Protein 6QC0 (pdb70)

Nearest PDB structures (foldseek):
  6qc0-assembly1_A  TM=1.004E+00  e=1.370E-50  Homo sapiens
  6hvo-assembly1_B  TM=9.934E-01  e=3.171E-45  Homo sapiens
  5mlw-assembly1_E  TM=9.874E-01  e=4.818E-44  Homo sapiens
  7qo1-assembly1_F  TM=9.849E-01  e=8.161E-43  Homo sapiens
  5hac-assembly1_B  TM=9.656E-01  e=2.495E-31  Leishmania donovani

Radius of gyration: 32.16 Å; Cα contacts (8 Å, |Δi|>4): 2071; chains: 6; bounding box: 83×62×85 Å

Structure (mmCIF, N/CA/C/O backbone):
data_6QC0
#
_entry.id   6QC0
#
_cell.length_a   151.369
_cell.length_b   151.369
_cell.length_c   91.489
_cell.angle_alpha   90.00
_cell.angle_beta   90.00
_cell.angle_gamma   120.00
#
_symmetry.space_group_name_H-M   'P 61'
#
loop_
_entity.id
_entity.type
_entity.pdbx_description
1 polymer 'Proliferating cell nuclear antigen'
2 polymer 'Denticleless protein homolog'
#
loop_
_atom_site.group_PDB
_atom_site.id
_atom_site.type_symbol
_atom_site.label_atom_id
_atom_site.label_alt_id
_atom_site.label_comp_id
_atom_site.label_asym_id
_atom_site.label_entity_id
_atom_site.label_seq_id
_atom_site.pdbx_PDB_ins_code
_atom_site.Cartn_x
_atom_site.Cartn_y
_atom_site.Cartn_z
_atom_site.occupancy
_atom_site.B_iso_or_equiv
_atom_site.auth_seq_id
_atom_site.auth_comp_id
_atom_site.auth_asym_id
_atom_site.auth_atom_id
_atom_site.pdbx_PDB_model_num
ATOM 1 N N . MET A 1 3 ? 81.243 1.913 -11.184 1.00 80.24 1 MET A N 1
ATOM 2 C CA . MET A 1 3 ? 81.422 2.455 -9.734 1.00 79.71 1 MET A CA 1
ATOM 3 C C . MET A 1 3 ? 81.045 3.979 -9.605 1.00 76.79 1 MET A C 1
ATOM 4 O O . MET A 1 3 ? 81.930 4.813 -9.466 1.00 75.30 1 MET A O 1
ATOM 9 N N . PHE A 1 4 ? 79.749 4.308 -9.507 1.00 75.42 2 PHE A N 1
ATOM 10 C CA . PHE A 1 4 ? 79.147 5.639 -9.818 1.00 75.50 2 PHE A CA 1
ATOM 11 C C . PHE A 1 4 ? 78.236 6.147 -8.693 1.00 75.13 2 PHE A C 1
ATOM 12 O O . PHE A 1 4 ? 77.520 5.332 -8.087 1.00 76.00 2 PHE A O 1
ATOM 20 N N . GLU A 1 5 ? 78.233 7.471 -8.483 1.00 75.13 3 GLU A N 1
ATOM 21 C CA . GLU A 1 5 ? 77.499 8.173 -7.398 1.00 75.24 3 GLU A CA 1
ATOM 22 C C . GLU A 1 5 ? 77.332 9.657 -7.741 1.00 74.00 3 GLU A C 1
ATOM 23 O O . GLU A 1 5 ? 78.329 10.323 -8.028 1.00 75.67 3 GLU A O 1
ATOM 29 N N . ALA A 1 6 ? 76.112 10.167 -7.627 1.00 72.87 4 ALA A N 1
ATOM 30 C CA . ALA A 1 6 ? 75.734 11.559 -7.964 1.00 73.63 4 ALA A CA 1
ATOM 31 C C . ALA A 1 6 ? 74.786 12.114 -6.900 1.00 74.09 4 ALA A C 1
ATOM 32 O O . ALA A 1 6 ? 73.696 11.531 -6.688 1.00 73.03 4 ALA A O 1
ATOM 34 N N . ARG A 1 7 ? 75.197 13.208 -6.263 1.00 76.51 5 ARG A N 1
ATOM 35 C CA . ARG A 1 7 ? 74.499 13.798 -5.099 1.00 76.04 5 ARG A CA 1
ATOM 36 C C . ARG A 1 7 ? 73.778 15.050 -5.586 1.00 73.97 5 ARG A C 1
ATOM 37 O O . ARG A 1 7 ? 74.443 16.063 -5.851 1.00 71.87 5 ARG A O 1
ATOM 45 N N . LEU A 1 8 ? 72.460 14.940 -5.713 1.00 73.54 6 LEU A N 1
ATOM 46 C CA . LEU A 1 8 ? 71.558 16.013 -6.191 1.00 73.98 6 LEU A CA 1
ATOM 47 C C . LEU A 1 8 ? 70.893 16.685 -4.987 1.00 75.87 6 LEU A C 1
ATOM 48 O O . LEU A 1 8 ? 70.125 16.005 -4.253 1.00 72.06 6 LEU A O 1
ATOM 53 N N . VAL A 1 9 ? 71.167 17.991 -4.847 1.00 80.87 7 VAL A N 1
ATOM 54 C CA . VAL A 1 9 ? 70.755 18.880 -3.724 1.00 81.31 7 VAL A CA 1
ATOM 55 C C . VAL A 1 9 ? 69.212 18.946 -3.725 1.00 78.28 7 VAL A C 1
ATOM 56 O O . VAL A 1 9 ? 68.566 18.476 -2.730 1.00 74.61 7 VAL A O 1
ATOM 60 N N . GLN A 1 10 ? 68.661 19.445 -4.836 1.00 78.60 8 GLN A N 1
ATOM 61 C CA . GLN A 1 10 ? 67.206 19.671 -5.062 1.00 78.44 8 GLN A CA 1
ATOM 62 C C . GLN A 1 10 ? 66.539 18.340 -5.423 1.00 74.76 8 GLN A C 1
ATOM 63 O O . GLN A 1 10 ? 66.219 18.134 -6.603 1.00 75.79 8 GLN A O 1
ATOM 69 N N . GLY A 1 11 ? 66.326 17.464 -4.453 1.00 70.68 9 GLY A N 1
ATOM 70 C CA . GLY A 1 11 ? 65.608 16.202 -4.703 1.00 66.68 9 GLY A CA 1
ATOM 71 C C . GLY A 1 11 ? 64.503 16.386 -5.718 1.00 62.68 9 GLY A C 1
ATOM 72 O O . GLY A 1 11 ? 64.551 15.734 -6.760 1.00 60.54 9 GLY A O 1
ATOM 73 N N . SER A 1 12 ? 63.569 17.287 -5.435 1.00 61.72 10 SER A N 1
ATOM 74 C CA . SER A 1 12 ? 62.353 17.532 -6.249 1.00 62.37 10 SER A CA 1
ATOM 75 C C . SER A 1 12 ? 62.687 17.386 -7.733 1.00 63.13 10 SER A C 1
ATOM 76 O O . SER A 1 12 ? 61.982 16.628 -8.410 1.00 62.41 10 SER A O 1
ATOM 79 N N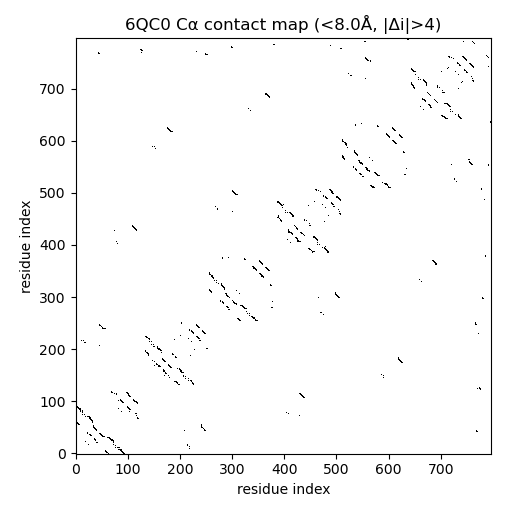 . ILE A 1 13 ? 63.736 18.066 -8.214 1.00 66.00 11 ILE A N 1
ATOM 80 C CA . ILE A 1 13 ? 64.130 18.124 -9.663 1.00 66.53 11 ILE A CA 1
ATOM 81 C C . ILE A 1 13 ? 63.992 16.718 -10.246 1.00 63.27 11 ILE A C 1
ATOM 82 O O . ILE A 1 13 ? 63.413 16.577 -11.318 1.00 61.08 11 ILE A O 1
ATOM 87 N N . LEU A 1 14 ? 64.446 15.715 -9.513 1.00 62.40 12 LEU A N 1
ATOM 88 C CA . LEU A 1 14 ? 64.412 14.313 -9.967 1.00 62.23 12 LEU A CA 1
ATOM 89 C C . LEU A 1 14 ? 62.970 13.781 -9.965 1.00 62.12 12 LEU A C 1
ATOM 90 O O . LEU A 1 14 ? 62.506 13.316 -11.024 1.00 62.42 12 LEU A O 1
ATOM 95 N N . LYS A 1 15 ? 62.264 13.876 -8.839 1.00 62.51 13 LYS A N 1
ATOM 96 C CA . LYS A 1 15 ? 60.845 13.436 -8.747 1.00 63.76 13 LYS A CA 1
ATOM 97 C C . LYS A 1 15 ? 60.091 13.971 -9.971 1.00 63.42 13 LYS A C 1
ATOM 98 O O . LYS A 1 15 ? 59.523 13.143 -10.722 1.00 62.10 13 LYS A O 1
ATOM 104 N N . LYS A 1 16 ? 60.164 15.291 -10.195 1.00 65.53 14 LYS A N 1
ATOM 105 C CA . LYS A 1 16 ? 59.375 16.051 -11.210 1.00 68.50 14 LYS A CA 1
ATOM 106 C C . LYS A 1 16 ? 59.616 15.502 -12.618 1.00 70.04 14 LYS A C 1
ATOM 107 O O . LYS A 1 16 ? 58.690 15.690 -13.483 1.00 70.44 14 LYS A O 1
ATOM 113 N N . VAL A 1 17 ? 60.816 14.928 -12.839 1.00 68.77 15 VAL A N 1
ATOM 114 C CA . VAL A 1 17 ? 61.262 14.319 -14.125 1.00 67.56 15 VAL A CA 1
ATOM 115 C C . VAL A 1 17 ? 60.460 13.040 -14.332 1.00 66.56 15 VAL A C 1
ATOM 116 O O . VAL A 1 17 ? 59.754 12.925 -15.352 1.00 68.86 15 VAL A O 1
ATOM 120 N N . LEU A 1 18 ? 60.533 12.113 -13.393 1.00 65.91 16 LEU A N 1
ATOM 121 C CA . LEU A 1 18 ? 59.806 10.839 -13.572 1.00 69.40 16 LEU A CA 1
ATOM 122 C C . LEU A 1 18 ? 58.291 11.088 -13.662 1.00 70.85 16 LEU A C 1
ATOM 123 O O . LEU A 1 18 ? 57.605 10.311 -14.376 1.00 70.20 16 LEU A O 1
ATOM 128 N N . GLU A 1 19 ? 57.793 12.136 -13.000 1.00 73.72 17 GLU A N 1
ATOM 129 C CA . GLU A 1 19 ? 56.384 12.596 -13.156 1.00 73.88 17 GLU A CA 1
ATOM 130 C C . GLU A 1 19 ? 56.115 12.815 -14.654 1.00 70.90 17 GLU A C 1
ATOM 131 O O . GLU A 1 19 ? 55.085 12.296 -15.152 1.00 70.93 17 GLU A O 1
ATOM 137 N N . ALA A 1 20 ? 57.027 13.502 -15.354 1.00 68.08 18 ALA A N 1
ATOM 138 C CA . ALA A 1 20 ? 56.925 13.837 -16.798 1.00 66.74 18 ALA A CA 1
ATOM 139 C C . ALA A 1 20 ? 56.893 12.568 -17.676 1.00 63.67 18 ALA A C 1
ATOM 140 O O . ALA A 1 20 ? 56.005 12.462 -18.576 1.00 61.66 18 ALA A O 1
ATOM 142 N N . LEU A 1 21 ? 57.810 11.635 -17.413 1.00 60.50 19 LEU A N 1
ATOM 143 C CA . LEU A 1 21 ? 58.118 10.496 -18.307 1.00 61.28 19 LEU A CA 1
ATOM 144 C C . LEU A 1 21 ? 57.101 9.357 -18.137 1.00 64.43 19 LEU A C 1
ATOM 145 O O . LEU A 1 21 ? 56.536 8.941 -19.167 1.00 68.15 19 LEU A O 1
ATOM 150 N N . LYS A 1 22 ? 56.896 8.844 -16.915 1.00 66.22 20 LYS A N 1
ATOM 151 C CA . LYS A 1 22 ? 56.204 7.541 -16.663 1.00 67.59 20 LYS A CA 1
ATOM 152 C C . LYS A 1 22 ? 54.894 7.438 -17.464 1.00 65.92 20 LYS A C 1
ATOM 153 O O . LYS A 1 22 ? 54.541 6.318 -17.874 1.00 66.43 20 LYS A O 1
ATOM 159 N N . ASP A 1 23 ? 54.207 8.560 -17.673 1.00 64.73 21 ASP A N 1
ATOM 160 C CA . ASP A 1 23 ? 52.896 8.626 -18.367 1.00 65.57 21 ASP A CA 1
ATOM 161 C C . ASP A 1 23 ? 53.060 8.365 -19.863 1.00 65.78 21 ASP A C 1
ATOM 162 O O . ASP A 1 23 ? 52.042 8.026 -20.495 1.00 67.70 21 ASP A O 1
ATOM 167 N N . LEU A 1 24 ? 54.273 8.556 -20.403 1.00 65.30 22 LEU A N 1
ATOM 168 C CA . LEU A 1 24 ? 54.568 8.527 -21.870 1.00 64.68 22 LEU A CA 1
ATOM 169 C C . LEU A 1 24 ? 55.392 7.293 -22.230 1.00 65.02 22 LEU A C 1
ATOM 170 O O . LEU A 1 24 ? 55.245 6.796 -23.366 1.00 65.80 22 LEU A O 1
ATOM 175 N N . ILE A 1 25 ? 56.271 6.861 -21.329 1.00 64.45 23 ILE A N 1
ATOM 176 C CA . ILE A 1 25 ? 57.222 5.760 -21.615 1.00 66.58 23 ILE A CA 1
ATOM 177 C C . ILE A 1 25 ? 57.435 4.965 -20.325 1.00 66.96 23 ILE A C 1
ATOM 178 O O . ILE A 1 25 ? 57.675 5.576 -19.278 1.00 66.24 23 ILE A O 1
ATOM 183 N N . ASN A 1 26 ? 57.280 3.642 -20.397 1.00 68.63 24 ASN A N 1
ATOM 184 C CA . ASN A 1 26 ? 57.192 2.745 -19.214 1.00 70.15 24 ASN A CA 1
ATOM 185 C C . ASN A 1 26 ? 58.611 2.400 -18.806 1.00 70.14 24 ASN A C 1
ATOM 186 O O . ASN A 1 26 ? 58.927 2.604 -17.631 1.00 70.02 24 ASN A O 1
ATOM 191 N N . GLU A 1 27 ? 59.394 1.896 -19.766 1.00 71.53 25 GLU A N 1
ATOM 192 C CA . GLU A 1 27 ? 60.828 1.542 -19.616 1.00 72.45 25 GLU A CA 1
ATOM 193 C C . GLU A 1 27 ? 61.656 2.522 -20.433 1.00 71.71 25 GLU A C 1
ATOM 194 O O . GLU A 1 27 ? 61.127 3.037 -21.431 1.00 73.86 25 GLU A O 1
ATOM 200 N N . ALA A 1 28 ? 62.907 2.733 -20.030 1.00 69.57 26 ALA A N 1
ATOM 201 C CA . ALA A 1 28 ? 63.913 3.507 -20.783 1.00 67.50 26 ALA A CA 1
ATOM 202 C C . ALA A 1 28 ? 65.286 3.218 -20.201 1.00 67.15 26 ALA A C 1
ATOM 203 O O . ALA A 1 28 ? 65.398 2.864 -18.999 1.00 65.82 26 ALA A O 1
ATOM 205 N N . CYS A 1 29 ? 66.293 3.435 -21.034 1.00 68.51 27 CYS A N 1
ATOM 206 C CA . CYS A 1 29 ? 67.717 3.217 -20.706 1.00 69.40 27 CYS A CA 1
ATOM 207 C C . CYS A 1 29 ? 68.422 4.549 -20.377 1.00 67.12 27 CYS A C 1
ATOM 208 O O . CYS A 1 29 ? 68.529 5.422 -21.266 1.00 65.83 27 CYS A O 1
ATOM 211 N N . TRP A 1 30 ? 68.896 4.666 -19.138 1.00 65.30 28 TRP A N 1
ATOM 212 C CA . TRP A 1 30 ? 69.652 5.826 -18.588 1.00 64.62 28 TRP A CA 1
ATOM 213 C C . TRP A 1 30 ? 71.131 5.702 -18.930 1.00 66.78 28 TRP A C 1
ATOM 214 O O . TRP A 1 30 ? 71.774 4.770 -18.418 1.00 68.04 28 TRP A O 1
ATOM 225 N N . ASP A 1 31 ? 71.634 6.606 -19.764 1.00 67.94 29 ASP A N 1
ATOM 226 C CA . ASP A 1 31 ? 73.037 6.598 -20.232 1.00 70.34 29 ASP A CA 1
ATOM 227 C C . ASP A 1 31 ? 73.802 7.542 -19.300 1.00 70.09 29 ASP A C 1
ATOM 228 O O . ASP A 1 31 ? 73.496 8.739 -19.297 1.00 68.36 29 ASP A O 1
ATOM 233 N N . ILE A 1 32 ? 74.722 7.026 -18.493 1.00 71.73 30 ILE A N 1
ATOM 234 C CA . ILE A 1 32 ? 75.478 7.921 -17.582 1.00 72.83 30 ILE A CA 1
ATOM 235 C C . ILE A 1 32 ? 76.983 7.875 -17.908 1.00 73.55 30 ILE A C 1
ATOM 236 O O . ILE A 1 32 ? 77.533 6.853 -18.286 1.00 73.63 30 ILE A O 1
ATOM 241 N N . SER A 1 33 ? 77.571 9.058 -17.835 1.00 72.76 31 SER A N 1
ATOM 242 C CA . SER A 1 33 ? 78.856 9.473 -18.427 1.00 73.52 31 SER A CA 1
ATOM 243 C C . SER A 1 33 ? 79.534 10.404 -17.420 1.00 72.45 31 SER A C 1
ATOM 244 O O . SER A 1 33 ? 78.810 10.956 -16.580 1.00 70.80 31 SER A O 1
ATOM 247 N N . SER A 1 34 ? 80.856 10.593 -17.485 1.00 73.45 32 SER A N 1
ATOM 248 C CA . SER A 1 34 ? 81.535 11.708 -16.767 1.00 73.62 32 SER A CA 1
ATOM 249 C C . SER A 1 34 ? 80.870 13.036 -17.162 1.00 72.90 32 SER A C 1
ATOM 250 O O . SER A 1 34 ? 80.926 13.955 -16.346 1.00 72.37 32 SER A O 1
ATOM 253 N N . SER A 1 35 ? 80.255 13.110 -18.352 1.00 72.85 33 SER A N 1
ATOM 254 C CA . SER A 1 35 ? 79.588 14.312 -18.936 1.00 72.50 33 SER A CA 1
ATOM 255 C C . SER A 1 35 ? 78.195 14.518 -18.321 1.00 69.64 33 SER A C 1
ATOM 256 O O . SER A 1 35 ? 77.647 15.646 -18.393 1.00 68.24 33 SER A O 1
ATOM 259 N N . GLY A 1 36 ? 77.631 13.467 -17.741 1.00 69.04 34 GLY A N 1
ATOM 260 C CA . GLY A 1 36 ? 76.335 13.544 -17.038 1.00 67.53 34 GLY A CA 1
ATOM 261 C C . GLY A 1 36 ? 75.357 12.488 -17.519 1.00 66.33 34 GLY A C 1
ATOM 262 O O . GLY A 1 36 ? 75.786 11.508 -18.186 1.00 67.70 34 GLY A O 1
ATOM 263 N N . VAL A 1 37 ? 74.085 12.715 -17.235 1.00 64.79 35 VAL A N 1
ATOM 264 C CA . VAL A 1 37 ? 72.991 11.727 -17.451 1.00 65.05 35 VAL A CA 1
ATOM 265 C C . VAL A 1 37 ? 72.160 12.155 -18.652 1.00 65.36 35 VAL A C 1
ATOM 266 O O . VAL A 1 37 ? 71.574 13.244 -18.636 1.00 64.16 35 VAL A O 1
ATOM 270 N N . ASN A 1 38 ? 72.110 11.272 -19.637 1.00 67.52 36 ASN A N 1
ATOM 271 C CA . ASN A 1 38 ? 71.472 11.460 -20.955 1.00 69.14 36 ASN A CA 1
ATOM 272 C C . ASN A 1 38 ? 70.526 10.261 -21.104 1.00 68.35 36 ASN A C 1
ATOM 273 O O . ASN A 1 38 ? 70.918 9.157 -20.724 1.00 70.15 36 ASN A O 1
ATOM 278 N N . LEU A 1 39 ? 69.276 10.494 -21.491 1.00 66.45 37 LEU A N 1
ATOM 279 C CA . LEU A 1 39 ? 68.276 9.422 -21.720 1.00 64.61 37 LEU A CA 1
ATOM 280 C C . LEU A 1 39 ? 67.435 9.812 -22.931 1.00 64.25 37 LEU A C 1
ATOM 281 O O . LEU A 1 39 ? 67.085 11.011 -23.044 1.00 62.99 37 LEU A O 1
ATOM 286 N N . GLN A 1 40 ? 67.151 8.835 -23.791 1.00 65.71 38 GLN A N 1
ATOM 287 C CA . GLN A 1 40 ? 66.371 9.002 -25.042 1.00 67.00 38 GLN A CA 1
ATOM 288 C C . GLN A 1 40 ? 65.529 7.748 -25.240 1.00 67.79 38 GLN A C 1
ATOM 289 O O . GLN A 1 40 ? 66.090 6.635 -25.137 1.00 69.87 38 GLN A O 1
ATOM 295 N N . SER A 1 41 ? 64.241 7.923 -25.531 1.00 67.90 39 SER A N 1
ATOM 296 C CA . SER A 1 41 ? 63.303 6.803 -25.797 1.00 67.77 39 SER A CA 1
ATOM 297 C C . SER A 1 41 ? 62.060 7.312 -26.532 1.00 65.90 39 SER A C 1
ATOM 298 O O . SER A 1 41 ? 61.621 8.445 -26.282 1.00 64.56 39 SER A O 1
ATOM 301 N N . MET A 1 42 ? 61.524 6.488 -27.422 1.00 65.09 40 MET A N 1
ATOM 302 C CA . MET A 1 42 ? 60.259 6.788 -28.137 1.00 64.11 40 MET A CA 1
ATOM 303 C C . MET A 1 42 ? 59.092 6.297 -27.256 1.00 62.40 40 MET A C 1
ATOM 304 O O . MET A 1 42 ? 59.370 5.652 -26.237 1.00 62.22 40 MET A O 1
ATOM 309 N N . ASP A 1 43 ? 57.839 6.608 -27.590 1.00 60.33 41 ASP A N 1
ATOM 310 C CA . ASP A 1 43 ? 56.670 6.072 -26.851 1.00 58.76 41 ASP A CA 1
ATOM 311 C C . ASP A 1 43 ? 56.368 4.652 -27.360 1.00 59.13 41 ASP A C 1
ATOM 312 O O . ASP A 1 43 ? 56.975 4.253 -28.374 1.00 59.83 41 ASP A O 1
ATOM 317 N N . SER A 1 44 ? 55.449 3.940 -26.687 1.00 58.65 42 SER A N 1
ATOM 318 C CA . SER A 1 44 ? 54.808 2.654 -27.098 1.00 58.83 42 SER A CA 1
ATOM 319 C C . SER A 1 44 ? 54.793 2.525 -28.618 1.00 59.70 42 SER A C 1
ATOM 320 O O . SER A 1 44 ? 55.094 1.442 -29.140 1.00 60.76 42 SER A O 1
ATOM 323 N N . SER A 1 45 ? 54.425 3.611 -29.284 1.00 59.68 43 SER A N 1
ATOM 324 C CA . SER A 1 45 ? 53.895 3.610 -30.669 1.00 61.26 43 SER A CA 1
ATOM 325 C C . SER A 1 45 ? 54.837 4.337 -31.636 1.00 61.65 43 SER A C 1
ATOM 326 O O . SER A 1 45 ? 54.489 4.409 -32.845 1.00 62.60 43 SER A O 1
ATOM 329 N N . HIS A 1 46 ? 55.954 4.873 -31.139 1.00 60.02 44 HIS A N 1
ATOM 330 C CA . HIS A 1 46 ? 57.077 5.355 -31.983 1.00 61.04 44 HIS A CA 1
ATOM 331 C C . HIS A 1 46 ? 56.690 6.635 -32.731 1.00 60.44 44 HIS A C 1
ATOM 332 O O . HIS A 1 46 ? 57.095 6.803 -33.898 1.00 61.60 44 HIS A O 1
ATOM 339 N N . VAL A 1 47 ? 55.932 7.515 -32.082 1.00 59.11 45 VAL A N 1
ATOM 340 C CA . VAL A 1 47 ? 55.383 8.754 -32.708 1.00 59.55 45 VAL A CA 1
ATOM 341 C C . VAL A 1 47 ? 55.972 9.986 -32.026 1.00 59.57 45 VAL A C 1
ATOM 342 O O . VAL A 1 47 ? 56.207 11.000 -32.721 1.00 60.03 45 VAL A O 1
ATOM 346 N N . SER A 1 48 ? 56.112 9.910 -30.705 1.00 58.95 46 SER A N 1
ATOM 347 C CA . SER A 1 48 ? 56.800 10.907 -29.847 1.00 58.50 46 SER A CA 1
ATOM 348 C C . SER A 1 48 ? 58.136 10.325 -29.400 1.00 58.46 46 SER A C 1
ATOM 349 O O . SER A 1 48 ? 58.206 9.106 -29.269 1.00 58.58 46 SER A O 1
ATOM 352 N N . LEU A 1 49 ? 59.117 11.182 -29.133 1.00 58.30 47 LEU A N 1
ATOM 353 C CA . LEU A 1 49 ? 60.452 10.799 -28.607 1.00 58.58 47 LEU A CA 1
ATOM 354 C C . LEU A 1 49 ? 60.846 11.786 -27.517 1.00 57.23 47 LEU A C 1
ATOM 355 O O . LEU A 1 49 ? 60.590 12.980 -27.690 1.00 57.04 47 LEU A O 1
ATOM 360 N N . VAL A 1 50 ? 61.476 11.299 -26.455 1.00 56.41 48 VAL A N 1
ATOM 361 C CA . VAL A 1 50 ? 61.840 12.135 -25.277 1.00 55.86 48 VAL A CA 1
ATOM 362 C C . VAL A 1 50 ? 63.354 12.119 -25.119 1.00 56.86 48 VAL A C 1
ATOM 363 O O . VAL A 1 50 ? 63.913 11.020 -25.215 1.00 57.71 48 VAL A O 1
ATOM 367 N N . GLN A 1 51 ? 63.954 13.274 -24.829 1.00 57.69 49 GLN A N 1
ATOM 368 C CA . GLN A 1 51 ? 65.419 13.441 -24.665 1.00 60.42 49 GLN A CA 1
ATOM 369 C C . GLN A 1 51 ? 65.656 14.136 -23.330 1.00 60.31 49 GLN A C 1
ATOM 370 O O . GLN A 1 51 ? 65.136 15.254 -23.133 1.00 60.51 49 GLN A O 1
ATOM 376 N N . LEU A 1 52 ? 66.408 13.493 -22.444 1.00 61.10 50 LEU A N 1
ATOM 377 C CA . LEU A 1 52 ? 66.805 14.107 -21.165 1.00 61.25 50 LEU A CA 1
ATOM 378 C C . LEU A 1 52 ? 68.307 14.392 -21.168 1.00 64.72 50 LEU A C 1
ATOM 379 O O . LEU A 1 52 ? 69.081 13.527 -21.637 1.00 67.97 50 LEU A O 1
ATOM 384 N N . THR A 1 53 ? 68.702 15.566 -20.687 1.00 65.76 51 THR A N 1
ATOM 385 C CA . THR A 1 53 ? 70.128 15.948 -20.549 1.00 68.96 51 THR A CA 1
ATOM 386 C C . THR A 1 53 ? 70.300 16.628 -19.196 1.00 67.33 51 THR A C 1
ATOM 387 O O . THR A 1 53 ? 69.753 17.739 -19.028 1.00 68.50 51 THR A O 1
ATOM 391 N N . LEU A 1 54 ? 70.996 15.966 -18.271 1.00 66.60 52 LEU A N 1
ATOM 392 C CA . LEU A 1 54 ? 71.398 16.540 -16.960 1.00 67.13 52 LEU A CA 1
ATOM 393 C C . LEU A 1 54 ? 72.928 16.545 -16.867 1.00 68.87 52 LEU A C 1
ATOM 394 O O . LEU A 1 54 ? 73.531 15.459 -16.780 1.00 67.58 52 LEU A O 1
ATOM 399 N N . ARG A 1 55 ? 73.535 17.731 -16.936 1.00 70.92 53 ARG A N 1
ATOM 400 C CA . ARG A 1 55 ? 75.004 17.885 -16.906 1.00 73.83 53 ARG A CA 1
ATOM 401 C C . ARG A 1 55 ? 75.492 17.528 -15.505 1.00 73.30 53 ARG A C 1
ATOM 402 O O . ARG A 1 55 ? 74.767 17.821 -14.552 1.00 71.53 53 ARG A O 1
ATOM 410 N N . SER A 1 56 ? 76.676 16.928 -15.404 1.00 74.88 54 SER A N 1
ATOM 411 C CA . SER A 1 56 ? 77.356 16.544 -14.138 1.00 75.23 54 SER A CA 1
ATOM 412 C C . SER A 1 56 ? 77.648 17.771 -13.272 1.00 75.40 54 SER A C 1
ATOM 413 O O . SER A 1 56 ? 77.556 17.643 -12.037 1.00 74.41 54 SER A O 1
ATOM 416 N N . GLU A 1 57 ? 78.017 18.890 -13.907 1.00 77.00 55 GLU A N 1
ATOM 417 C CA . GLU A 1 57 ? 77.997 20.265 -13.321 1.00 78.55 55 GLU A CA 1
ATOM 418 C C . GLU A 1 57 ? 76.764 20.458 -12.411 1.00 76.27 55 GLU A C 1
ATOM 419 O O . GLU A 1 57 ? 76.885 21.101 -11.339 1.00 78.33 55 GLU A O 1
ATOM 425 N N . GLY A 1 58 ? 75.608 19.954 -12.844 1.00 72.17 56 GLY A N 1
ATOM 426 C CA . GLY A 1 58 ? 74.317 20.180 -12.180 1.00 69.71 56 GLY A CA 1
ATOM 427 C C . GLY A 1 58 ? 74.343 19.700 -10.748 1.00 69.60 56 GLY A C 1
ATOM 428 O O . GLY A 1 58 ? 73.732 20.337 -9.915 1.00 70.02 56 GLY A O 1
ATOM 429 N N . PHE A 1 59 ? 75.052 18.616 -10.469 1.00 71.29 57 PHE A N 1
ATOM 430 C CA . PHE A 1 59 ? 74.996 17.893 -9.171 1.00 71.94 57 PHE A CA 1
ATOM 431 C C . PHE A 1 59 ? 76.070 18.426 -8.220 1.00 75.75 57 PHE A C 1
ATOM 432 O O . PHE A 1 59 ? 77.035 19.066 -8.692 1.00 81.16 57 PHE A O 1
ATOM 440 N N . ASP A 1 60 ? 75.945 18.113 -6.928 1.00 76.00 58 ASP A N 1
ATOM 441 C CA . ASP A 1 60 ? 76.926 18.537 -5.892 1.00 78.49 58 ASP A CA 1
ATOM 442 C C . ASP A 1 60 ? 78.149 17.599 -5.893 1.00 76.81 58 ASP A C 1
ATOM 443 O O . ASP A 1 60 ? 79.281 18.108 -6.068 1.00 77.21 58 ASP A O 1
ATOM 448 N N . THR A 1 61 ? 77.932 16.300 -5.658 1.00 73.48 59 THR A N 1
ATOM 449 C CA . THR A 1 61 ? 78.844 15.191 -6.047 1.00 72.52 59 THR A CA 1
ATOM 450 C C . THR A 1 61 ? 78.487 14.790 -7.472 1.00 71.34 59 THR A C 1
ATOM 451 O O . THR A 1 61 ? 77.336 14.990 -7.857 1.00 69.37 59 THR A O 1
ATOM 455 N N . TYR A 1 62 ? 79.433 14.222 -8.207 1.00 72.83 60 TYR A N 1
ATOM 456 C CA . TYR A 1 62 ? 79.183 13.412 -9.424 1.00 72.67 60 TYR A CA 1
ATOM 457 C C . TYR A 1 62 ? 80.457 12.638 -9.728 1.00 75.44 60 TYR A C 1
ATOM 458 O O . TYR A 1 62 ? 81.506 13.285 -9.890 1.00 78.78 60 TYR A O 1
ATOM 467 N N . ARG A 1 63 ? 80.394 11.310 -9.746 1.00 76.01 61 ARG A N 1
ATOM 468 C CA . ARG A 1 63 ? 81.611 10.473 -9.883 1.00 78.67 61 ARG A CA 1
ATOM 469 C C . ARG A 1 63 ? 81.203 9.184 -10.584 1.00 77.36 61 ARG A C 1
ATOM 470 O O . ARG A 1 63 ? 80.523 8.385 -9.944 1.00 74.78 61 ARG A O 1
ATOM 478 N N . CYS A 1 64 ? 81.612 9.036 -11.852 1.00 79.33 62 CYS A N 1
ATOM 479 C CA . CYS A 1 64 ? 81.251 7.930 -12.785 1.00 78.84 62 CYS A CA 1
ATOM 480 C C . CYS A 1 64 ? 82.529 7.344 -13.392 1.00 80.39 62 CYS A C 1
ATOM 481 O O . CYS A 1 64 ? 83.204 8.075 -14.139 1.00 80.63 62 CYS A O 1
ATOM 484 N N . ASP A 1 65 ? 82.861 6.098 -13.046 1.00 81.42 63 ASP A N 1
ATOM 485 C CA . ASP A 1 65 ? 84.089 5.417 -13.519 1.00 85.05 63 ASP A CA 1
ATOM 486 C C . ASP A 1 65 ? 83.783 4.689 -14.821 1.00 85.72 63 ASP A C 1
ATOM 487 O O . ASP A 1 65 ? 84.467 4.975 -15.830 1.00 89.63 63 ASP A O 1
ATOM 492 N N . ARG A 1 66 ? 82.813 3.771 -14.789 1.00 84.22 64 ARG A N 1
ATOM 493 C CA . ARG A 1 66 ? 82.311 3.098 -16.014 1.00 83.39 64 ARG A CA 1
ATOM 494 C C . ARG A 1 66 ? 81.046 3.837 -16.450 1.00 81.05 64 ARG A C 1
ATOM 495 O O . ARG A 1 66 ? 80.150 4.041 -15.585 1.00 80.97 64 ARG A O 1
ATOM 503 N N . ASN A 1 67 ? 81.000 4.319 -17.702 1.00 78.47 65 ASN A N 1
ATOM 504 C CA . ASN A 1 67 ? 79.719 4.717 -18.338 1.00 75.30 65 ASN A CA 1
ATOM 505 C C . ASN A 1 67 ? 78.735 3.566 -18.122 1.00 75.52 65 ASN A C 1
ATOM 506 O O . ASN A 1 67 ? 79.091 2.426 -18.436 1.00 76.11 65 ASN A O 1
ATOM 511 N N . LEU A 1 68 ? 77.557 3.841 -17.579 1.00 75.91 66 LEU A N 1
ATOM 512 C CA . LEU A 1 68 ? 76.558 2.778 -17.297 1.00 77.26 66 LEU A CA 1
ATOM 513 C C . LEU A 1 68 ? 75.417 2.963 -18.286 1.00 77.14 66 LEU A C 1
ATOM 514 O O . LEU A 1 68 ? 75.201 4.095 -18.760 1.00 76.69 66 LEU A O 1
ATOM 519 N N . ALA A 1 69 ? 74.746 1.866 -18.613 1.00 77.05 67 ALA A N 1
ATOM 520 C CA . ALA A 1 69 ? 73.534 1.857 -19.450 1.00 75.73 67 ALA A CA 1
ATOM 521 C C . ALA A 1 69 ? 72.446 1.169 -18.640 1.00 73.87 67 ALA A C 1
ATOM 522 O O . ALA A 1 69 ? 72.247 -0.036 -18.795 1.00 77.63 67 ALA A O 1
ATOM 524 N N . MET A 1 70 ? 71.819 1.906 -17.740 1.00 71.73 68 MET A N 1
ATOM 525 C CA . MET A 1 70 ? 70.871 1.343 -16.756 1.00 70.89 68 MET A CA 1
ATOM 526 C C . MET A 1 70 ? 69.472 1.311 -17.360 1.00 69.87 68 MET A C 1
ATOM 527 O O . MET A 1 70 ? 68.924 2.393 -17.613 1.00 69.07 68 MET A O 1
ATOM 532 N N . GLY A 1 71 ? 68.908 0.120 -17.545 1.00 69.94 69 GLY A N 1
ATOM 53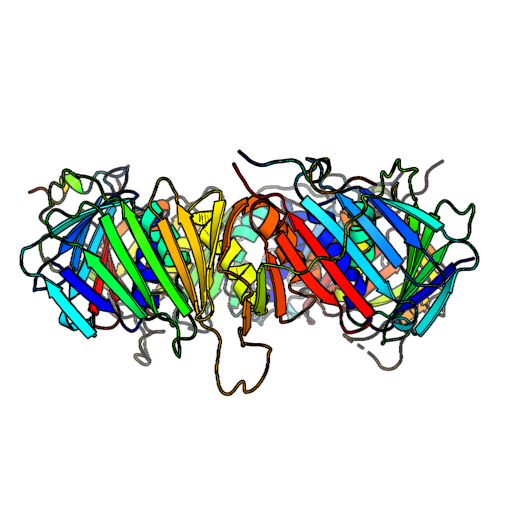3 C CA . GLY A 1 71 ? 67.507 -0.035 -17.969 1.00 69.32 69 GLY A CA 1
ATOM 534 C C . GLY A 1 71 ? 66.582 -0.048 -16.770 1.00 67.03 69 GLY A C 1
ATOM 535 O O . GLY A 1 71 ? 66.873 -0.804 -15.846 1.00 67.13 69 GLY A O 1
ATOM 536 N N . VAL A 1 72 ? 65.519 0.759 -16.776 1.00 65.08 70 VAL A N 1
ATOM 537 C CA . VAL A 1 72 ? 64.553 0.771 -15.644 1.00 63.64 70 VAL A CA 1
ATOM 538 C C . VAL A 1 72 ? 63.125 0.926 -16.146 1.00 63.53 70 VAL A C 1
ATOM 539 O O . VAL A 1 72 ? 62.856 1.764 -17.047 1.00 64.75 70 VAL A O 1
ATOM 543 N N . ASN A 1 73 ? 62.234 0.165 -15.519 1.00 63.99 71 ASN A N 1
ATOM 544 C CA . ASN A 1 73 ? 60.771 0.422 -15.520 1.00 63.78 71 ASN A CA 1
ATOM 545 C C . ASN A 1 73 ? 60.527 1.745 -14.776 1.00 61.58 71 ASN A C 1
ATOM 546 O O . ASN A 1 73 ? 60.655 1.773 -13.569 1.00 62.32 71 ASN A O 1
ATOM 551 N N . LEU A 1 74 ? 60.206 2.818 -15.483 1.00 61.09 72 LEU A N 1
ATOM 552 C CA . LEU A 1 74 ? 60.032 4.171 -14.890 1.00 61.45 72 LEU A CA 1
ATOM 553 C C . LEU A 1 74 ? 58.851 4.204 -13.924 1.00 62.26 72 LEU A C 1
ATOM 554 O O . LEU A 1 74 ? 58.853 5.058 -13.021 1.00 62.37 72 LEU A O 1
ATOM 559 N N . THR A 1 75 ? 57.862 3.339 -14.116 1.00 64.76 73 THR A N 1
ATOM 560 C CA . THR A 1 75 ? 56.747 3.203 -13.145 1.00 64.20 73 THR A CA 1
ATOM 561 C C . THR A 1 75 ? 57.365 2.707 -11.827 1.00 62.83 73 THR A C 1
ATOM 562 O O . THR A 1 75 ? 57.164 3.403 -10.809 1.00 64.54 73 THR A O 1
ATOM 566 N N . SER A 1 76 ? 58.168 1.626 -11.859 1.00 59.71 74 SER A N 1
ATOM 567 C CA . SER A 1 76 ? 58.960 1.110 -10.707 1.00 58.14 74 SER A CA 1
ATOM 568 C C . SER A 1 76 ? 59.668 2.285 -10.027 1.00 56.02 74 SER A C 1
ATOM 569 O O . SER A 1 76 ? 59.605 2.420 -8.796 1.00 55.14 74 SER A O 1
ATOM 572 N N . MET A 1 77 ? 60.354 3.094 -10.816 1.00 55.83 75 MET A N 1
ATOM 573 C CA . MET A 1 77 ? 61.243 4.155 -10.298 1.00 56.91 75 MET A CA 1
ATOM 574 C C . MET A 1 77 ? 60.411 5.333 -9.788 1.00 58.15 75 MET A C 1
ATOM 575 O O . MET A 1 77 ? 60.776 5.898 -8.743 1.00 60.27 75 MET A O 1
ATOM 580 N N . SER A 1 78 ? 59.330 5.711 -10.474 1.00 58.39 76 SER A N 1
ATOM 581 C CA . SER A 1 78 ? 58.422 6.766 -9.964 1.00 57.85 76 SER A CA 1
ATOM 582 C C . SER A 1 78 ? 58.021 6.386 -8.539 1.00 56.87 76 SER A C 1
ATOM 583 O O . SER A 1 78 ? 58.222 7.200 -7.626 1.00 55.04 76 SER A O 1
ATOM 586 N N . LYS A 1 79 ? 57.502 5.169 -8.378 1.00 57.75 77 LYS A N 1
ATOM 587 C CA . LYS A 1 79 ? 57.037 4.631 -7.080 1.00 59.36 77 LYS A CA 1
ATOM 588 C C . LYS A 1 79 ? 58.082 4.904 -6.002 1.00 58.34 77 LYS A C 1
ATOM 589 O O . LYS A 1 79 ? 57.686 5.268 -4.879 1.00 56.95 77 LYS A O 1
ATOM 595 N N . ILE A 1 80 ? 59.358 4.718 -6.334 1.00 59.04 78 ILE A N 1
ATOM 596 C CA . ILE A 1 80 ? 60.490 4.913 -5.388 1.00 60.42 78 ILE A CA 1
ATOM 597 C C . ILE A 1 80 ? 60.617 6.395 -5.058 1.00 59.58 78 ILE A C 1
ATOM 598 O O . ILE A 1 80 ? 60.671 6.724 -3.851 1.00 59.03 78 ILE A O 1
ATOM 603 N N . LEU A 1 81 ? 60.670 7.254 -6.079 1.00 60.93 79 LEU A N 1
ATOM 604 C CA . LEU A 1 81 ? 60.859 8.722 -5.900 1.00 62.46 79 LEU A CA 1
ATOM 605 C C . LEU A 1 81 ? 59.670 9.350 -5.148 1.00 64.55 79 LEU A C 1
ATOM 606 O O . LEU A 1 81 ? 59.878 10.360 -4.425 1.00 63.94 79 LEU A O 1
ATOM 611 N N . LYS A 1 82 ? 58.475 8.767 -5.275 1.00 64.91 80 LYS A N 1
ATOM 612 C CA . LYS A 1 82 ? 57.298 9.216 -4.502 1.00 64.60 80 LYS A CA 1
ATOM 613 C C . LYS A 1 82 ? 57.626 9.124 -3.010 1.00 63.10 80 LYS A C 1
ATOM 614 O O . LYS A 1 82 ? 57.045 9.910 -2.256 1.00 67.11 80 LYS A O 1
ATOM 620 N N . CYS A 1 83 ? 58.544 8.245 -2.603 1.00 61.04 81 CYS A N 1
ATOM 621 C CA . CYS A 1 83 ? 58.918 8.047 -1.175 1.00 61.35 81 CYS A CA 1
ATOM 622 C C . CYS A 1 83 ? 59.974 9.061 -0.717 1.00 60.81 81 CYS A C 1
ATOM 623 O O . CYS A 1 83 ? 60.539 8.869 0.390 1.00 60.86 81 CYS A O 1
ATOM 626 N N . ALA A 1 84 ? 60.244 10.079 -1.532 1.00 59.48 82 ALA A N 1
ATOM 627 C CA . ALA A 1 84 ? 61.257 11.110 -1.253 1.00 60.83 82 ALA A CA 1
ATOM 628 C C . ALA A 1 84 ? 60.537 12.430 -0.995 1.00 60.22 82 ALA A C 1
ATOM 629 O O . ALA A 1 84 ? 59.746 12.820 -1.858 1.00 59.74 82 ALA A O 1
ATOM 631 N N . GLY A 1 85 ? 60.806 13.072 0.146 1.00 60.90 83 GLY A N 1
ATOM 632 C CA . GLY A 1 85 ? 60.362 14.449 0.431 1.00 62.05 83 GLY A CA 1
ATOM 633 C C . GLY A 1 85 ? 60.900 15.414 -0.610 1.00 64.03 83 GLY A C 1
ATOM 634 O O . GLY A 1 85 ? 61.984 15.131 -1.160 1.00 64.79 83 GLY A O 1
ATOM 635 N N . ASN A 1 86 ? 60.175 16.498 -0.901 1.00 64.86 84 ASN A N 1
ATOM 636 C CA . ASN A 1 86 ? 60.570 17.481 -1.945 1.00 65.94 84 ASN A CA 1
ATOM 637 C C . ASN A 1 86 ? 61.904 18.138 -1.577 1.00 66.84 84 ASN A C 1
ATOM 638 O O . ASN A 1 86 ? 62.707 18.395 -2.471 1.00 66.66 84 ASN A O 1
ATOM 643 N N . GLU A 1 87 ? 62.140 18.414 -0.300 1.00 67.75 85 GLU A N 1
ATOM 644 C CA . GLU A 1 87 ? 63.406 19.064 0.129 1.00 71.60 85 GLU A CA 1
ATOM 645 C C . GLU A 1 87 ? 64.481 17.989 0.318 1.00 68.97 85 GLU A C 1
ATOM 646 O O . GLU A 1 87 ? 65.595 18.368 0.709 1.00 68.20 85 GLU A O 1
ATOM 652 N N . ASP A 1 88 ? 64.198 16.721 -0.004 1.00 65.89 86 ASP A N 1
ATOM 653 C CA . ASP A 1 88 ? 65.151 15.604 0.239 1.00 65.41 86 ASP A CA 1
ATOM 654 C C . ASP A 1 88 ? 66.364 15.791 -0.671 1.00 65.87 86 ASP A C 1
ATOM 655 O O . ASP A 1 88 ? 66.195 16.309 -1.772 1.00 65.85 86 ASP A O 1
ATOM 660 N N . ILE A 1 89 ? 67.551 15.464 -0.168 1.00 66.76 87 ILE A N 1
ATOM 661 C CA . ILE A 1 89 ? 68.807 15.345 -0.951 1.00 67.77 87 ILE A CA 1
ATOM 662 C C . ILE A 1 89 ? 68.795 13.943 -1.520 1.00 67.54 87 ILE A C 1
ATOM 663 O O . ILE A 1 89 ? 68.799 13.001 -0.716 1.00 68.67 87 ILE A O 1
ATOM 668 N N . ILE A 1 90 ? 68.808 13.804 -2.839 1.00 67.25 88 ILE A N 1
ATOM 669 C CA . ILE A 1 90 ? 68.814 12.452 -3.464 1.00 66.88 88 ILE A CA 1
ATOM 670 C C . ILE A 1 90 ? 70.216 12.147 -4.009 1.00 67.64 88 ILE A C 1
ATOM 671 O O . ILE A 1 90 ? 70.671 12.826 -4.932 1.00 66.90 88 ILE A O 1
ATOM 676 N N . THR A 1 91 ? 70.865 11.154 -3.417 1.00 67.57 89 THR A N 1
ATOM 677 C CA . THR A 1 91 ? 72.171 10.603 -3.831 1.00 70.14 89 THR A CA 1
ATOM 678 C C . THR A 1 91 ? 71.838 9.336 -4.630 1.00 69.42 89 THR A C 1
ATOM 679 O O . THR A 1 91 ? 70.967 8.601 -4.156 1.00 68.85 89 THR A O 1
ATOM 683 N N . LEU A 1 92 ? 72.453 9.114 -5.803 1.00 69.69 90 LEU A N 1
ATOM 684 C CA . LEU A 1 92 ? 72.336 7.860 -6.614 1.00 69.63 90 LEU A CA 1
ATOM 685 C C . LEU A 1 92 ? 73.638 7.068 -6.561 1.00 72.21 90 LEU A C 1
ATOM 686 O O . LEU A 1 92 ? 74.665 7.693 -6.387 1.00 76.04 90 LEU A O 1
ATOM 691 N N . ARG A 1 93 ? 73.587 5.752 -6.733 1.00 73.97 91 ARG A N 1
ATOM 692 C CA . ARG A 1 93 ? 74.776 4.878 -6.620 1.00 77.57 91 ARG A CA 1
ATOM 693 C C . ARG A 1 93 ? 74.529 3.598 -7.422 1.00 79.04 91 ARG A C 1
ATOM 694 O O . ARG A 1 93 ? 73.478 2.974 -7.244 1.00 78.02 91 ARG A O 1
ATOM 702 N N . ALA A 1 94 ? 75.478 3.225 -8.277 1.00 82.41 92 ALA A N 1
ATOM 703 C CA . ALA A 1 94 ? 75.491 1.943 -9.010 1.00 86.10 92 ALA A CA 1
ATOM 704 C C . ALA A 1 94 ? 76.929 1.445 -9.128 1.00 91.04 92 ALA A C 1
ATOM 705 O O . ALA A 1 94 ? 77.828 2.285 -9.302 1.00 91.12 92 ALA A O 1
ATOM 707 N N . GLU A 1 95 ? 77.109 0.124 -9.014 1.00 96.76 93 GLU A N 1
ATOM 708 C CA . GLU A 1 95 ? 78.383 -0.578 -9.319 1.00 101.89 93 GLU A CA 1
ATOM 709 C C . GLU A 1 95 ? 78.372 -0.936 -10.812 1.00 103.28 93 GLU A C 1
ATOM 710 O O . GLU A 1 95 ? 77.369 -0.655 -11.488 1.00 104.10 93 GLU A O 1
ATOM 716 N N . ASP A 1 96 ? 79.471 -1.485 -11.322 1.00 107.60 94 ASP A N 1
ATOM 717 C CA . ASP A 1 96 ? 79.693 -1.802 -12.760 1.00 111.81 94 ASP A CA 1
ATOM 718 C C . ASP A 1 96 ? 78.757 -2.945 -13.198 1.00 111.60 94 ASP A C 1
ATOM 719 O O . ASP A 1 96 ? 77.811 -2.719 -13.999 1.00 108.81 94 ASP A O 1
ATOM 724 N N . ASN A 1 97 ? 79.045 -4.141 -12.685 1.00 114.07 95 ASN A N 1
ATOM 725 C CA . ASN A 1 97 ? 78.304 -5.413 -12.903 1.00 112.60 95 ASN A CA 1
ATOM 726 C C . ASN A 1 97 ? 76.961 -5.340 -12.161 1.00 109.23 95 ASN A C 1
ATOM 727 O O . ASN A 1 97 ? 76.175 -6.313 -12.263 1.00 107.52 95 ASN A O 1
ATOM 732 N N . ALA A 1 98 ? 76.712 -4.258 -11.414 1.00 107.02 96 ALA A N 1
ATOM 733 C CA . ALA A 1 98 ? 75.429 -3.985 -10.727 1.00 103.37 96 ALA A CA 1
ATOM 734 C C . ALA A 1 98 ? 74.295 -3.906 -11.760 1.00 98.20 96 ALA A C 1
ATOM 735 O O . ALA A 1 98 ? 74.402 -3.167 -12.783 1.00 91.67 96 ALA A O 1
ATOM 737 N N . ASP A 1 99 ? 73.265 -4.697 -11.470 1.00 96.68 97 ASP A N 1
ATOM 738 C CA . ASP A 1 99 ? 71.958 -4.775 -12.162 1.00 96.16 97 ASP A CA 1
ATOM 739 C C . ASP A 1 99 ? 70.897 -4.233 -11.195 1.00 92.33 97 ASP A C 1
ATOM 740 O O . ASP A 1 99 ? 69.689 -4.505 -11.407 1.00 91.81 97 ASP A O 1
ATOM 745 N N . THR A 1 100 ? 71.328 -3.558 -10.123 1.00 86.95 98 THR A N 1
ATOM 746 C CA . THR A 1 100 ? 70.451 -2.710 -9.276 1.00 82.09 98 THR A CA 1
ATOM 747 C C . THR A 1 100 ? 71.056 -1.309 -9.153 1.00 78.42 98 THR A C 1
ATOM 748 O O . THR A 1 100 ? 72.286 -1.183 -9.036 1.00 77.92 98 THR A O 1
ATOM 752 N N . LEU A 1 101 ? 70.181 -0.310 -9.124 1.00 75.74 99 LEU A N 1
ATOM 753 C CA . LEU A 1 101 ? 70.498 1.097 -8.781 1.00 74.72 99 LEU A CA 1
ATOM 754 C C . LEU A 1 101 ? 70.037 1.380 -7.349 1.00 74.00 99 LEU A C 1
ATOM 755 O O . LEU A 1 101 ? 68.833 1.238 -7.083 1.00 72.71 99 LEU A O 1
ATOM 760 N N . ALA A 1 102 ? 70.956 1.815 -6.489 1.00 74.86 100 ALA A N 1
ATOM 761 C CA . ALA A 1 102 ? 70.679 2.334 -5.131 1.00 74.56 100 ALA A CA 1
ATOM 762 C C . ALA A 1 102 ? 70.275 3.815 -5.212 1.00 72.47 100 ALA A C 1
ATOM 763 O O . ALA A 1 102 ? 70.926 4.558 -5.948 1.00 71.14 100 ALA A O 1
ATOM 765 N N . LEU A 1 103 ? 69.227 4.212 -4.486 1.00 72.91 101 LEU A N 1
ATOM 766 C CA . LEU A 1 103 ? 68.819 5.628 -4.254 1.00 72.95 101 LEU A CA 1
ATOM 767 C C . LEU A 1 103 ? 68.857 5.915 -2.743 1.00 74.11 101 LEU A C 1
ATOM 768 O O . LEU A 1 103 ? 68.365 5.066 -1.972 1.00 80.65 101 LEU A O 1
ATOM 773 N N . VAL A 1 104 ? 69.395 7.066 -2.335 1.00 71.26 102 VAL A N 1
ATOM 774 C CA . VAL A 1 104 ? 69.516 7.455 -0.904 1.00 70.37 102 VAL A CA 1
ATOM 775 C C . VAL A 1 104 ? 68.901 8.844 -0.739 1.00 68.52 102 VAL A C 1
ATOM 776 O O . VAL A 1 104 ? 69.392 9.778 -1.381 1.00 67.70 102 VAL A O 1
ATOM 780 N N . PHE A 1 105 ? 67.851 8.954 0.078 1.00 67.94 103 PHE A N 1
ATOM 781 C CA . PHE A 1 105 ? 67.153 10.228 0.393 1.00 67.86 103 PHE A CA 1
ATOM 782 C C . PHE A 1 105 ? 67.506 10.706 1.800 1.00 69.08 103 PHE A C 1
ATOM 783 O O . PHE A 1 105 ? 67.002 10.116 2.771 1.00 67.57 103 PHE A O 1
ATOM 791 N N . GLU A 1 106 ? 68.334 11.754 1.877 1.00 71.28 104 GLU A N 1
ATOM 792 C CA . GLU A 1 106 ? 68.688 12.492 3.122 1.00 72.57 104 GLU A CA 1
ATOM 793 C C . GLU A 1 106 ? 67.658 13.608 3.339 1.00 72.09 104 GLU A C 1
ATOM 794 O O . GLU A 1 106 ? 67.241 14.235 2.340 1.00 72.31 104 GLU A O 1
ATOM 800 N N . ALA A 1 107 ? 67.235 13.825 4.588 1.00 73.60 105 ALA A N 1
ATOM 801 C CA . ALA A 1 107 ? 66.169 14.788 4.950 1.00 75.89 105 ALA A CA 1
ATOM 802 C C . ALA A 1 107 ? 66.823 16.129 5.268 1.00 82.72 105 ALA A C 1
ATOM 803 O O . ALA A 1 107 ? 68.038 16.181 5.472 1.00 82.85 105 ALA A O 1
ATOM 805 N N . PRO A 1 108 ? 66.054 17.251 5.346 1.00 90.17 106 PRO A N 1
ATOM 806 C CA . PRO A 1 108 ? 66.513 18.455 6.052 1.00 97.51 106 PRO A CA 1
ATOM 807 C C . PRO A 1 108 ? 66.737 18.196 7.560 1.00 103.14 106 PRO A C 1
ATOM 808 O O . PRO A 1 108 ? 67.569 18.884 8.147 1.00 104.27 106 PRO A O 1
ATOM 812 N N . ASN A 1 109 ? 65.988 17.240 8.142 1.00 102.30 107 ASN A N 1
ATOM 813 C CA . ASN A 1 109 ? 66.224 16.609 9.472 1.00 97.50 107 ASN A CA 1
ATOM 814 C C . ASN A 1 109 ? 67.703 16.263 9.646 1.00 98.84 107 ASN A C 1
ATOM 815 O O . ASN A 1 109 ? 68.243 16.544 10.723 1.00 102.11 107 ASN A O 1
ATOM 820 N N . GLN A 1 110 ? 68.322 15.654 8.623 1.00 99.93 108 GLN A N 1
ATOM 821 C CA . GLN A 1 110 ? 69.631 14.937 8.717 1.00 103.49 108 GLN A CA 1
ATOM 822 C C . GLN A 1 110 ? 69.602 13.905 9.863 1.00 103.89 108 GLN A C 1
ATOM 823 O O . GLN A 1 110 ? 70.690 13.524 10.302 1.00 103.82 108 GLN A O 1
ATOM 829 N N . GLU A 1 111 ? 68.424 13.505 10.371 1.00 99.78 109 GLU A N 1
ATOM 830 C CA . GLU A 1 111 ? 68.241 12.417 11.369 1.00 95.64 109 GLU A CA 1
ATOM 831 C C . GLU A 1 111 ? 67.081 11.507 10.930 1.00 88.58 109 GLU A C 1
ATOM 832 O O . GLU A 1 111 ? 66.641 10.650 11.745 1.00 83.90 109 GLU A O 1
ATOM 838 N N . LYS A 1 112 ? 66.626 11.685 9.680 1.00 82.85 110 LYS A N 1
ATOM 839 C CA . LYS A 1 112 ? 66.028 10.627 8.821 1.00 77.89 110 LYS A CA 1
ATOM 840 C C . LYS A 1 112 ? 66.941 10.443 7.609 1.00 75.88 110 LYS A C 1
ATOM 841 O O . LYS A 1 112 ? 67.430 11.471 7.067 1.00 77.64 110 LYS A O 1
ATOM 847 N N . VAL A 1 113 ? 67.146 9.191 7.205 1.00 72.94 111 VAL A N 1
ATOM 848 C CA . VAL A 1 113 ? 67.765 8.825 5.906 1.00 72.67 111 VAL A CA 1
ATOM 849 C C . VAL A 1 113 ? 67.085 7.568 5.383 1.00 72.91 111 VAL A C 1
ATOM 850 O O . VAL A 1 113 ? 67.365 6.489 5.935 1.00 71.46 111 VAL A O 1
ATOM 854 N N . SER A 1 114 ? 66.227 7.729 4.371 1.00 74.88 112 SER A N 1
ATOM 855 C CA . SER A 1 114 ? 65.675 6.631 3.530 1.00 75.40 112 SER A CA 1
ATOM 856 C C . SER A 1 114 ? 66.781 6.141 2.588 1.00 75.04 112 SER A C 1
ATOM 857 O O . SER A 1 114 ? 67.721 6.908 2.360 1.00 76.74 112 SER A O 1
ATOM 860 N N . ASP A 1 115 ? 66.676 4.909 2.080 1.00 74.04 113 ASP A N 1
ATOM 861 C CA . ASP A 1 115 ? 67.807 4.187 1.433 1.00 73.43 113 ASP A CA 1
ATOM 862 C C . ASP A 1 115 ? 67.258 2.984 0.637 1.00 70.83 113 ASP A C 1
ATOM 863 O O . ASP A 1 115 ? 67.390 1.827 1.120 1.00 72.29 113 ASP A O 1
ATOM 868 N N . TYR A 1 116 ? 66.691 3.249 -0.552 1.00 65.64 114 TYR A N 1
ATOM 869 C CA . TYR A 1 116 ? 66.049 2.250 -1.444 1.00 62.76 114 TYR A CA 1
ATOM 870 C C . TYR A 1 116 ? 67.105 1.622 -2.357 1.00 63.26 114 TYR A C 1
ATOM 871 O O . TYR A 1 116 ? 68.311 1.860 -2.196 1.00 63.56 114 TYR A O 1
ATOM 880 N N . GLU A 1 117 ? 66.647 0.772 -3.263 1.00 62.92 115 GLU A N 1
ATOM 881 C CA . GLU A 1 117 ? 67.507 -0.067 -4.127 1.00 64.28 115 GLU A CA 1
ATOM 882 C C . GLU A 1 117 ? 66.558 -0.701 -5.134 1.00 63.24 115 GLU A C 1
ATOM 883 O O . GLU A 1 117 ? 65.622 -1.380 -4.696 1.00 63.24 115 GLU A O 1
ATOM 889 N N . MET A 1 118 ? 66.770 -0.416 -6.413 1.00 62.92 116 MET A N 1
ATOM 890 C CA . MET A 1 118 ? 65.796 -0.681 -7.490 1.00 62.87 116 MET A CA 1
ATOM 891 C C . MET A 1 118 ? 66.408 -1.642 -8.493 1.00 65.92 116 MET A C 1
ATOM 892 O O . MET A 1 118 ? 67.558 -1.405 -8.918 1.00 68.41 116 MET A O 1
ATOM 897 N N . LYS A 1 119 ? 65.650 -2.669 -8.866 1.00 69.32 117 LYS A N 1
ATOM 898 C CA . LYS A 1 119 ? 66.137 -3.691 -9.824 1.00 73.43 117 LYS A CA 1
ATOM 899 C C . LYS A 1 119 ? 66.060 -3.072 -11.216 1.00 71.15 117 LYS A C 1
ATOM 900 O O . LYS A 1 119 ? 65.166 -2.228 -11.436 1.00 68.57 117 LYS A O 1
ATOM 906 N N . LEU A 1 120 ? 67.011 -3.427 -12.085 1.00 71.25 118 LEU A N 1
ATOM 907 C CA . LEU A 1 120 ? 67.069 -2.931 -13.480 1.00 72.90 118 LEU A CA 1
ATOM 908 C C . LEU A 1 120 ? 66.462 -3.983 -14.418 1.00 74.07 118 LEU A C 1
ATOM 909 O O . LEU A 1 120 ? 65.756 -4.870 -13.942 1.00 74.52 118 LEU A O 1
ATOM 914 N N . MET A 1 121 ? 66.657 -3.805 -15.726 1.00 74.81 119 MET A N 1
ATOM 915 C CA . MET A 1 121 ? 66.232 -4.740 -16.804 1.00 74.85 119 MET A CA 1
ATOM 916 C C . MET A 1 121 ? 67.173 -4.530 -17.988 1.00 77.00 119 MET A C 1
ATOM 917 O O . MET A 1 121 ? 67.839 -3.466 -18.028 1.00 79.76 119 MET A O 1
ATOM 922 N N . ASP A 1 122 ? 67.301 -5.504 -18.881 1.00 77.77 120 ASP A N 1
ATOM 923 C CA . ASP A 1 122 ? 68.150 -5.301 -20.086 1.00 79.78 120 ASP A CA 1
ATOM 924 C C . ASP A 1 122 ? 67.252 -4.663 -21.140 1.00 80.02 120 ASP A C 1
ATOM 925 O O . ASP A 1 122 ? 66.106 -5.119 -21.235 1.00 79.57 120 ASP A O 1
ATOM 930 N N . LEU A 1 123 ? 67.723 -3.626 -21.840 1.00 80.97 121 LEU A N 1
ATOM 931 C CA . LEU A 1 123 ? 66.940 -2.949 -22.907 1.00 81.89 121 LEU A CA 1
ATOM 932 C C . LEU A 1 123 ? 67.836 -2.707 -24.122 1.00 85.08 121 LEU A C 1
ATOM 933 O O . LEU A 1 123 ? 68.917 -2.108 -23.942 1.00 87.18 121 LEU A O 1
ATOM 938 N N . ASP A 1 124 ? 67.405 -3.162 -25.303 1.00 86.48 122 ASP A N 1
ATOM 939 C CA . ASP A 1 124 ? 67.878 -2.613 -26.596 1.00 86.31 122 ASP A CA 1
ATOM 940 C C . ASP A 1 124 ? 67.051 -1.367 -26.900 1.00 86.01 122 ASP A C 1
ATOM 941 O O . ASP A 1 124 ? 65.813 -1.382 -26.776 1.00 83.29 122 ASP A O 1
ATOM 946 N N . VAL A 1 125 ? 67.756 -0.307 -27.262 1.00 89.49 123 VAL A N 1
ATOM 947 C CA . VAL A 1 125 ? 67.179 0.997 -27.674 1.00 94.02 123 VAL A CA 1
ATOM 948 C C . VAL A 1 125 ? 68.106 1.555 -28.751 1.00 98.06 123 VAL A C 1
ATOM 949 O O . VAL A 1 125 ? 69.238 1.949 -28.398 1.00 98.50 123 VAL A O 1
ATOM 953 N N . GLU A 1 126 ? 67.660 1.498 -30.013 1.00 103.09 124 GLU A N 1
ATOM 954 C CA . GLU A 1 126 ? 68.331 2.143 -31.170 1.00 104.82 124 GLU A CA 1
ATOM 955 C C . GLU A 1 126 ? 68.328 3.649 -30.892 1.00 101.76 124 GLU A C 1
ATOM 956 O O . GLU A 1 126 ? 67.255 4.275 -31.025 1.00 100.48 124 GLU A O 1
ATOM 962 N N . GLN A 1 127 ? 69.457 4.158 -30.399 1.00 99.24 125 GLN A N 1
ATOM 963 C CA . GLN A 1 127 ? 69.691 5.604 -30.200 1.00 98.81 125 GLN A CA 1
ATOM 964 C C . GLN A 1 127 ? 69.614 6.291 -31.569 1.00 97.19 125 GLN A C 1
ATOM 965 O O . GLN A 1 127 ? 70.379 5.909 -32.464 1.00 100.45 125 GLN A O 1
ATOM 971 N N . LEU A 1 128 ? 68.692 7.242 -31.730 1.00 93.54 126 LEU A N 1
ATOM 972 C CA . LEU A 1 128 ? 68.501 8.030 -32.977 1.00 92.75 126 LEU A CA 1
ATOM 973 C C . LEU A 1 128 ? 69.380 9.283 -32.898 1.00 91.08 126 LEU A C 1
ATOM 974 O O . LEU A 1 128 ? 69.289 10.015 -31.882 1.00 85.83 126 LEU A O 1
ATOM 979 N N . GLY A 1 129 ? 70.195 9.519 -33.933 1.00 91.96 127 GLY A N 1
ATOM 980 C CA . GLY A 1 129 ? 70.907 10.792 -34.112 1.00 92.39 127 GLY A CA 1
ATOM 981 C C . GLY A 1 129 ? 69.914 11.926 -34.281 1.00 91.66 127 GLY A C 1
ATOM 982 O O . GLY A 1 129 ? 69.239 11.934 -35.329 1.00 93.65 127 GLY A O 1
ATOM 983 N N . ILE A 1 130 ? 69.783 12.788 -33.267 1.00 89.85 128 ILE A N 1
ATOM 984 C CA . ILE A 1 130 ? 69.044 14.084 -33.329 1.00 89.80 128 ILE A CA 1
ATOM 985 C C . ILE A 1 130 ? 70.005 15.152 -33.832 1.00 93.25 128 ILE A C 1
ATOM 986 O O . ILE A 1 130 ? 70.942 15.497 -33.118 1.00 92.71 128 ILE A O 1
ATOM 991 N N . PRO A 1 131 ? 69.829 15.704 -35.058 1.00 97.57 129 PRO A N 1
ATOM 992 C CA . PRO A 1 131 ? 70.685 16.795 -35.525 1.00 100.17 129 PRO A CA 1
ATOM 993 C C . PRO A 1 131 ? 70.290 18.109 -34.824 1.00 100.69 129 PRO A C 1
ATOM 994 O O . PRO A 1 131 ? 69.115 18.295 -34.515 1.00 101.83 129 PRO A O 1
ATOM 998 N N . GLU A 1 132 ? 71.269 18.982 -34.566 1.00 101.04 130 GLU A N 1
ATOM 999 C CA . GLU A 1 132 ? 71.030 20.421 -34.281 1.00 100.27 130 GLU A CA 1
ATOM 1000 C C . GLU A 1 132 ? 70.410 21.071 -35.523 1.00 98.99 130 GLU A C 1
ATOM 1001 O O . GLU A 1 132 ? 70.900 20.825 -36.657 1.00 96.92 130 GLU A O 1
ATOM 1007 N N . GLN A 1 133 ? 69.356 21.854 -35.306 1.00 96.71 131 GLN A N 1
ATOM 1008 C CA . GLN A 1 133 ? 68.555 22.451 -36.397 1.00 96.45 131 GLN A CA 1
ATOM 1009 C C . GLN A 1 133 ? 68.181 23.894 -36.073 1.00 94.49 131 GLN A C 1
ATOM 1010 O O . GLN A 1 133 ? 67.710 24.149 -34.962 1.00 90.92 131 GLN A O 1
ATOM 1016 N N . GLU A 1 134 ? 68.343 24.781 -37.051 1.00 96.86 132 GLU A N 1
ATOM 1017 C CA . GLU A 1 134 ? 67.609 26.070 -37.118 1.00 98.00 132 GLU A CA 1
ATOM 1018 C C . GLU A 1 134 ? 66.124 25.729 -37.335 1.00 92.83 132 GLU A C 1
ATOM 1019 O O . GLU A 1 134 ? 65.839 24.779 -38.106 1.00 93.24 132 GLU A O 1
ATOM 1025 N N . TYR A 1 135 ? 65.214 26.446 -36.675 1.00 86.35 133 TYR A N 1
ATOM 1026 C CA . TYR A 1 135 ? 63.750 26.207 -36.771 1.00 81.37 133 TYR A CA 1
ATOM 1027 C C . TYR A 1 135 ? 63.059 27.451 -37.309 1.00 80.04 133 TYR A C 1
ATOM 1028 O O . TYR A 1 135 ? 63.307 28.540 -36.794 1.00 79.43 133 TYR A O 1
ATOM 1037 N N . SER A 1 136 ? 62.207 27.263 -38.311 1.00 79.52 134 SER A N 1
ATOM 1038 C CA . SER A 1 136 ? 61.426 28.336 -38.969 1.00 80.63 134 SER A CA 1
ATOM 1039 C C . SER A 1 136 ? 60.804 29.239 -37.897 1.00 79.84 134 SER A C 1
ATOM 1040 O O . SER A 1 136 ? 60.906 30.471 -38.028 1.00 81.67 134 SER A O 1
ATOM 1043 N N . CYS A 1 137 ? 60.196 28.646 -36.869 1.00 78.16 135 CYS A N 1
ATOM 1044 C CA . CYS A 1 137 ? 59.589 29.367 -35.721 1.00 77.71 135 CYS A CA 1
ATOM 1045 C C . CYS A 1 137 ? 59.986 28.708 -34.404 1.00 77.34 135 CYS A C 1
ATOM 1046 O O . CYS A 1 137 ? 59.814 27.478 -34.274 1.00 80.50 135 CYS A O 1
ATOM 1049 N N . VAL A 1 138 ? 60.426 29.522 -33.446 1.00 76.61 136 VAL A N 1
ATOM 1050 C CA . VAL A 1 138 ? 60.658 29.135 -32.028 1.00 74.31 136 VAL A CA 1
ATOM 1051 C C . VAL A 1 138 ? 59.815 30.057 -31.145 1.00 72.86 136 VAL A C 1
ATOM 1052 O O . VAL A 1 138 ? 59.951 31.282 -31.284 1.00 77.77 136 VAL A O 1
ATOM 1056 N N . VAL A 1 139 ? 58.989 29.504 -30.267 1.00 69.65 137 VAL A N 1
ATOM 1057 C CA . VAL A 1 139 ? 58.092 30.284 -29.373 1.00 69.70 137 VAL A CA 1
ATOM 1058 C C . VAL A 1 139 ? 58.474 30.013 -27.916 1.00 69.91 137 VAL A C 1
ATOM 1059 O O . VAL A 1 139 ? 58.602 28.841 -27.550 1.00 69.29 137 VAL A O 1
ATOM 1063 N N . LYS A 1 140 ? 58.640 31.054 -27.107 1.00 72.14 138 LYS A N 1
ATOM 1064 C CA . LYS A 1 140 ? 58.880 30.942 -25.645 1.00 72.83 138 LYS A CA 1
ATOM 1065 C C . LYS A 1 140 ? 57.644 31.513 -24.972 1.00 69.43 138 LYS A C 1
ATOM 1066 O O . LYS A 1 140 ? 57.296 32.638 -25.307 1.00 69.34 138 LYS A O 1
ATOM 1072 N N . MET A 1 141 ? 57.011 30.746 -24.088 1.00 67.39 139 MET A N 1
ATOM 1073 C CA . MET A 1 141 ? 55.742 31.130 -23.415 1.00 66.29 139 MET A CA 1
ATOM 1074 C C . MET A 1 141 ? 55.615 30.435 -22.070 1.00 63.75 139 MET A C 1
ATOM 1075 O O . MET A 1 141 ? 56.252 29.411 -21.848 1.00 62.54 139 MET A O 1
ATOM 1080 N N . PRO A 1 142 ? 54.762 30.943 -21.153 1.00 62.61 140 PRO A N 1
ATOM 1081 C CA . PRO A 1 142 ? 54.533 30.274 -19.878 1.00 61.92 140 PRO A CA 1
ATOM 1082 C C . PRO A 1 142 ? 54.121 28.816 -20.120 1.00 61.15 140 PRO A C 1
ATOM 1083 O O . PRO A 1 142 ? 53.275 28.569 -20.940 1.00 63.72 140 PRO A O 1
ATOM 1087 N N . SER A 1 143 ? 54.778 27.902 -19.421 1.00 59.89 141 SER A N 1
ATOM 1088 C CA . SER A 1 143 ? 54.570 26.439 -19.461 1.00 59.19 141 SER A CA 1
ATOM 1089 C C . SER A 1 143 ? 53.158 26.148 -18.984 1.00 59.54 141 SER A C 1
ATOM 1090 O O . SER A 1 143 ? 52.550 25.167 -19.473 1.00 60.86 141 SER A O 1
ATOM 1093 N N . GLY A 1 144 ? 52.722 26.956 -18.010 1.00 59.91 142 GLY A N 1
ATOM 1094 C CA . GLY A 1 144 ? 51.391 26.877 -17.379 1.00 58.21 142 GLY A CA 1
ATOM 1095 C C . GLY A 1 144 ? 50.310 27.175 -18.386 1.00 56.65 142 GLY A C 1
ATOM 1096 O O . GLY A 1 144 ? 49.383 26.395 -18.458 1.00 54.04 142 GLY A O 1
ATOM 1097 N N . GLU A 1 145 ? 50.486 28.253 -19.150 1.00 58.60 143 GLU A N 1
ATOM 1098 C CA . GLU A 1 145 ? 49.585 28.710 -20.243 1.00 60.63 143 GLU A CA 1
ATOM 1099 C C . GLU A 1 145 ? 49.541 27.643 -21.339 1.00 60.07 143 GLU A C 1
ATOM 1100 O O . GLU A 1 145 ? 48.454 27.320 -21.813 1.00 59.92 143 GLU A O 1
ATOM 1106 N N . PHE A 1 146 ? 50.689 27.115 -21.739 1.00 61.17 144 PHE A N 1
ATOM 1107 C CA . PHE A 1 146 ? 50.782 26.068 -22.788 1.00 61.62 144 PHE A CA 1
ATOM 1108 C C . PHE A 1 146 ? 50.011 24.830 -22.345 1.00 60.41 144 PHE A C 1
ATOM 1109 O O . PHE A 1 146 ? 49.197 24.317 -23.126 1.00 59.33 144 PHE A O 1
ATOM 1117 N N . ALA A 1 147 ? 50.303 24.366 -21.128 1.00 59.11 145 ALA A N 1
ATOM 1118 C CA . ALA A 1 147 ? 49.676 23.189 -20.490 1.00 57.81 145 ALA A CA 1
ATOM 1119 C C . ALA A 1 147 ? 48.167 23.374 -20.536 1.00 56.96 145 ALA A C 1
ATOM 1120 O O . ALA A 1 147 ? 47.475 22.432 -20.939 1.00 56.83 145 ALA A O 1
ATOM 1122 N N . ARG A 1 148 ? 47.732 24.567 -20.128 1.00 57.56 146 ARG A N 1
ATOM 1123 C CA . ARG A 1 148 ? 46.327 25.025 -20.014 1.00 58.35 146 ARG A CA 1
ATOM 1124 C C . ARG A 1 148 ? 45.698 24.998 -21.410 1.00 56.21 146 ARG A C 1
ATOM 1125 O O . ARG A 1 148 ? 44.553 24.588 -21.515 1.00 57.41 146 ARG A O 1
ATOM 1133 N N . ILE A 1 149 ? 46.427 25.384 -22.449 1.00 54.45 147 ILE A N 1
ATOM 1134 C CA . ILE A 1 149 ? 45.858 25.479 -23.827 1.00 53.81 147 ILE A CA 1
ATOM 1135 C C . ILE A 1 149 ? 45.627 24.066 -24.368 1.00 52.16 147 ILE A C 1
ATOM 1136 O O . ILE A 1 149 ? 44.491 23.753 -24.766 1.00 51.22 147 ILE A O 1
ATOM 1141 N N . CYS A 1 150 ? 46.673 23.244 -24.373 1.00 51.49 148 CYS A N 1
ATOM 1142 C CA . CYS A 1 150 ? 46.619 21.826 -24.819 1.00 51.19 148 CYS A CA 1
ATOM 1143 C C . CYS A 1 150 ? 45.509 21.084 -24.074 1.00 51.41 148 CYS A C 1
ATOM 1144 O O . CYS A 1 150 ? 44.865 20.247 -24.690 1.00 52.27 148 CYS A O 1
ATOM 1147 N N . ARG A 1 151 ? 45.305 21.392 -22.795 1.00 52.38 149 ARG A N 1
ATOM 1148 C CA . ARG A 1 151 ? 44.317 20.705 -21.924 1.00 53.36 149 ARG A CA 1
ATOM 1149 C C . ARG A 1 151 ? 42.901 21.124 -22.329 1.00 52.53 149 ARG A C 1
ATOM 1150 O O . ARG A 1 151 ? 42.008 20.274 -22.351 1.00 53.75 149 ARG A O 1
ATOM 1158 N N . ASP A 1 152 ? 42.692 22.392 -22.634 1.00 51.94 150 ASP A N 1
ATOM 1159 C CA . ASP A 1 152 ? 41.340 22.903 -22.944 1.00 52.05 150 ASP A CA 1
ATOM 1160 C C . ASP A 1 152 ? 40.951 22.369 -24.312 1.00 53.63 150 ASP A C 1
ATOM 1161 O O . ASP A 1 152 ? 39.896 21.747 -24.417 1.00 56.95 150 ASP A O 1
ATOM 1166 N N . LEU A 1 153 ? 41.808 22.558 -25.304 1.00 54.51 151 LEU A N 1
ATOM 1167 C CA . LEU A 1 153 ? 41.474 22.174 -26.689 1.00 56.20 151 LEU A CA 1
ATOM 1168 C C . LEU A 1 153 ? 41.232 20.662 -26.791 1.00 55.94 151 LEU A C 1
ATOM 1169 O O . LEU A 1 153 ? 40.418 20.267 -27.643 1.00 56.56 151 LEU A O 1
ATOM 1174 N N . SER A 1 154 ? 41.846 19.840 -25.940 1.00 54.65 152 SER A N 1
ATOM 1175 C CA . SER A 1 154 ? 41.623 18.371 -25.937 1.00 54.84 152 SER A CA 1
ATOM 1176 C C . SER A 1 154 ? 40.132 18.083 -25.782 1.00 56.98 152 SER A C 1
ATOM 1177 O O . SER A 1 154 ? 39.695 17.027 -26.273 1.00 60.23 152 SER A O 1
ATOM 1180 N N . HIS A 1 155 ? 39.389 18.981 -25.128 1.00 58.12 153 HIS A N 1
ATOM 1181 C CA . HIS A 1 155 ? 37.922 18.861 -24.920 1.00 58.79 153 HIS A CA 1
ATOM 1182 C C . HIS A 1 155 ? 37.147 19.285 -26.173 1.00 57.96 153 HIS A C 1
ATOM 1183 O O . HIS A 1 155 ? 35.975 18.848 -26.300 1.00 58.70 153 HIS A O 1
ATOM 1190 N N . ILE A 1 156 ? 37.762 20.061 -27.072 1.00 56.59 154 ILE A N 1
ATOM 1191 C CA . ILE A 1 156 ? 37.131 20.426 -28.368 1.00 57.86 154 ILE A CA 1
ATOM 1192 C C . ILE A 1 156 ? 37.445 19.359 -29.411 1.00 59.40 154 ILE A C 1
ATOM 1193 O O . ILE A 1 156 ? 36.477 18.815 -29.981 1.00 62.44 154 ILE A O 1
ATOM 1198 N N . GLY A 1 157 ? 38.728 19.083 -29.681 1.00 58.52 155 GLY A N 1
ATOM 1199 C CA . GLY A 1 157 ? 39.143 18.192 -30.783 1.00 58.54 155 GLY A CA 1
ATOM 1200 C C . GLY A 1 157 ? 40.292 17.272 -30.425 1.00 57.73 155 GLY A C 1
ATOM 1201 O O . GLY A 1 157 ? 40.815 17.370 -29.296 1.00 55.81 155 GLY A O 1
ATOM 1202 N N . ASP A 1 158 ? 40.636 16.405 -31.379 1.00 59.21 156 ASP A N 1
ATOM 1203 C CA . ASP A 1 158 ? 41.773 15.447 -31.355 1.00 60.76 156 ASP A CA 1
ATOM 1204 C C . ASP A 1 158 ? 43.134 16.119 -31.470 1.00 60.94 156 ASP A C 1
ATOM 1205 O O . ASP A 1 158 ? 44.131 15.579 -30.932 1.00 61.34 156 ASP A O 1
ATOM 1210 N N . ALA A 1 159 ? 43.169 17.129 -32.327 1.00 61.25 157 ALA A N 1
ATOM 1211 C CA . ALA A 1 159 ? 44.397 17.693 -32.920 1.00 60.39 157 ALA A CA 1
ATOM 1212 C C . ALA A 1 159 ? 44.372 19.213 -32.753 1.00 58.07 157 ALA A C 1
ATOM 1213 O O . ALA A 1 159 ? 43.285 19.826 -32.865 1.00 56.79 157 ALA A O 1
ATOM 1215 N N . VAL A 1 160 ? 45.549 19.787 -32.525 1.00 57.00 158 VAL A N 1
ATOM 1216 C CA . VAL A 1 160 ? 45.777 21.258 -32.505 1.00 56.84 158 VAL A CA 1
ATOM 1217 C C . VAL A 1 160 ? 46.538 21.655 -33.773 1.00 58.71 158 VAL A C 1
ATOM 1218 O O . VAL A 1 160 ? 47.497 20.915 -34.147 1.00 60.21 158 VAL A O 1
ATOM 1222 N N . VAL A 1 161 ? 46.111 22.754 -34.409 1.00 58.94 159 VAL A N 1
ATOM 1223 C CA . VAL A 1 161 ? 46.873 23.430 -35.501 1.00 59.96 159 VAL A CA 1
ATOM 1224 C C . VAL A 1 161 ? 47.552 24.636 -34.854 1.00 59.58 159 VAL A C 1
ATOM 1225 O O . VAL A 1 161 ? 46.831 25.438 -34.226 1.00 59.65 159 VAL A O 1
ATOM 1229 N N . ILE A 1 162 ? 48.878 24.722 -34.954 1.00 59.62 160 ILE A N 1
ATOM 1230 C CA . ILE A 1 162 ? 49.656 25.886 -34.453 1.00 59.89 160 ILE A CA 1
ATOM 1231 C C . ILE A 1 162 ? 50.087 26.722 -35.660 1.00 62.95 160 ILE A C 1
ATOM 1232 O O . ILE A 1 162 ? 50.931 26.254 -36.437 1.00 64.11 160 ILE A O 1
ATOM 1237 N N . SER A 1 163 ? 49.462 27.882 -35.842 1.00 65.73 161 SER A N 1
ATOM 1238 C CA . SER A 1 163 ? 49.894 28.946 -36.782 1.00 69.19 161 SER A CA 1
ATOM 1239 C C . SER A 1 163 ? 50.837 29.875 -36.026 1.00 70.31 161 SER A C 1
ATOM 1240 O O . SER A 1 163 ? 50.583 30.115 -34.837 1.00 70.21 161 SER A O 1
ATOM 1243 N N . CYS A 1 164 ? 51.872 30.373 -36.693 1.00 72.71 162 CYS A N 1
ATOM 1244 C CA . CYS A 1 164 ? 52.892 31.267 -36.101 1.00 74.77 162 CYS A CA 1
ATOM 1245 C C . CYS A 1 164 ? 53.231 32.370 -37.115 1.00 80.50 162 CYS A C 1
ATOM 1246 O O . CYS A 1 164 ? 53.572 32.025 -38.281 1.00 84.15 162 CYS A O 1
ATOM 1249 N N . ALA A 1 165 ? 53.078 33.641 -36.724 1.00 83.72 163 ALA A N 1
ATOM 1250 C CA . ALA A 1 165 ? 53.510 34.825 -37.507 1.00 89.10 163 ALA A CA 1
ATOM 1251 C C . ALA A 1 165 ? 54.295 35.775 -36.591 1.00 93.30 163 ALA A C 1
ATOM 1252 O O . ALA A 1 165 ? 54.438 35.444 -35.387 1.00 93.33 163 ALA A O 1
ATOM 1254 N N . LYS A 1 166 ? 54.813 36.877 -37.139 1.00 98.57 164 LYS A N 1
ATOM 1255 C CA . LYS A 1 166 ? 55.629 37.859 -36.367 1.00 101.03 164 LYS A CA 1
ATOM 1256 C C . LYS A 1 166 ? 54.837 38.245 -35.111 1.00 99.99 164 LYS A C 1
ATOM 1257 O O . LYS A 1 166 ? 55.362 38.032 -33.990 1.00 97.50 164 LYS A O 1
ATOM 1263 N N . ASP A 1 167 ? 53.598 38.706 -35.325 1.00 100.53 165 ASP A N 1
ATOM 1264 C CA . ASP A 1 167 ? 52.660 39.272 -34.316 1.00 102.06 165 ASP A CA 1
ATOM 1265 C C . ASP A 1 167 ? 52.442 38.291 -33.155 1.00 101.85 165 ASP A C 1
ATOM 1266 O O . ASP A 1 167 ? 52.584 38.705 -31.972 1.00 104.31 165 ASP A O 1
ATOM 1271 N N . GLY A 1 168 ? 52.082 37.049 -33.486 1.00 98.86 166 GLY A N 1
ATOM 1272 C CA . GLY A 1 168 ? 51.587 36.083 -32.499 1.00 93.73 166 GLY A CA 1
ATOM 1273 C C . GLY A 1 168 ? 51.537 34.659 -33.018 1.00 89.95 166 GLY A C 1
ATOM 1274 O O . GLY A 1 168 ? 51.983 34.396 -34.159 1.00 89.66 166 GLY A O 1
ATOM 1275 N N . VAL A 1 169 ? 50.983 33.781 -32.178 1.00 84.40 167 VAL A N 1
ATOM 1276 C CA . VAL A 1 169 ? 50.902 32.302 -32.354 1.00 79.95 167 VAL A CA 1
ATOM 1277 C C . VAL A 1 169 ? 49.475 31.851 -32.002 1.00 76.07 167 VAL A C 1
ATOM 1278 O O . VAL A 1 169 ? 48.950 32.306 -30.974 1.00 77.36 167 VAL A O 1
ATOM 1282 N N . LYS A 1 170 ? 48.852 31.033 -32.852 1.00 72.13 168 LYS A N 1
ATOM 1283 C CA . LYS A 1 170 ? 47.402 30.714 -32.775 1.00 69.97 168 LYS A CA 1
ATOM 1284 C C . LYS A 1 170 ? 47.231 29.201 -32.693 1.00 66.88 168 LYS A C 1
ATOM 1285 O O . LYS A 1 170 ? 47.669 28.506 -33.610 1.00 68.98 168 LYS A O 1
ATOM 1291 N N . PHE A 1 171 ? 46.583 28.731 -31.637 1.00 62.27 169 PHE A N 1
ATOM 1292 C CA . PHE A 1 171 ? 46.302 27.302 -31.376 1.00 59.16 169 PHE A CA 1
ATOM 1293 C C . PHE A 1 171 ? 44.820 27.032 -31.656 1.00 58.55 169 PHE A C 1
ATOM 1294 O O . PHE A 1 171 ? 43.972 27.637 -30.978 1.00 59.43 169 PHE A O 1
ATOM 1302 N N . SER A 1 172 ? 44.514 26.138 -32.596 1.00 58.07 170 SER A N 1
ATOM 1303 C CA . SER A 1 172 ? 43.129 25.842 -33.051 1.00 57.74 170 SER A CA 1
ATOM 1304 C C . SER A 1 172 ? 42.855 24.341 -32.987 1.00 57.58 170 SER A C 1
ATOM 1305 O O . SER A 1 172 ? 43.824 23.584 -33.202 1.00 58.05 170 SER A O 1
ATOM 1308 N N . ALA A 1 173 ? 41.603 23.953 -32.716 1.00 58.31 171 ALA A N 1
ATOM 1309 C CA . ALA A 1 173 ? 41.095 22.559 -32.797 1.00 58.44 171 ALA A CA 1
ATOM 1310 C C . ALA A 1 173 ? 39.634 22.537 -33.260 1.00 59.26 171 ALA A C 1
ATOM 1311 O O . ALA A 1 173 ? 38.907 23.474 -32.955 1.00 59.21 171 ALA A O 1
ATOM 1313 N N . SER A 1 174 ? 39.239 21.503 -33.995 1.00 60.88 172 SER A N 1
ATOM 1314 C CA . SER A 1 174 ? 37.851 21.283 -34.464 1.00 64.06 172 SER A CA 1
ATOM 1315 C C . SER A 1 174 ? 37.334 19.986 -33.880 1.00 65.95 172 SER A C 1
ATOM 1316 O O . SER A 1 174 ? 38.014 18.952 -34.051 1.00 67.92 172 SER A O 1
ATOM 1319 N N . GLY A 1 175 ? 36.196 20.086 -33.202 1.00 68.18 173 GLY A N 1
ATOM 1320 C CA . GLY A 1 175 ? 35.453 18.951 -32.635 1.00 69.92 173 GLY A CA 1
ATOM 1321 C C . GLY A 1 175 ? 34.208 18.661 -33.436 1.00 71.93 173 GLY A C 1
ATOM 1322 O O . GLY A 1 175 ? 33.981 19.359 -34.428 1.00 73.81 173 GLY A O 1
ATOM 1323 N N . GLU A 1 176 ? 33.481 17.621 -33.033 1.00 72.59 174 GLU A N 1
ATOM 1324 C CA . GLU A 1 176 ? 32.049 17.426 -33.354 1.00 74.69 174 GLU A CA 1
ATOM 1325 C C . GLU A 1 176 ? 31.242 18.575 -32.745 1.00 71.19 174 GLU A C 1
ATOM 1326 O O . GLU A 1 176 ? 30.301 19.034 -33.418 1.00 68.46 174 GLU A O 1
ATOM 1332 N N . LEU A 1 177 ? 31.625 19.030 -31.544 1.00 69.47 175 LEU A N 1
ATOM 1333 C CA . LEU A 1 177 ? 30.849 20.022 -30.748 1.00 70.56 175 LEU A CA 1
ATOM 1334 C C . LEU A 1 177 ? 31.033 21.429 -31.336 1.00 70.61 175 LEU A C 1
ATOM 1335 O O . LEU A 1 177 ? 30.047 22.222 -31.376 1.00 71.22 175 LEU A O 1
ATOM 1340 N N . GLY A 1 178 ? 32.242 21.737 -31.788 1.00 68.56 176 GLY A N 1
ATOM 1341 C CA . GLY A 1 178 ? 32.508 23.054 -32.377 1.00 68.00 176 GLY A CA 1
ATOM 1342 C C . GLY A 1 178 ? 33.936 23.179 -32.840 1.00 66.51 176 GLY A C 1
ATOM 1343 O O . GLY A 1 178 ? 34.422 22.242 -33.469 1.00 65.77 176 GLY A O 1
ATOM 1344 N N . ASN A 1 179 ? 34.559 24.315 -32.543 1.00 65.21 177 ASN A N 1
ATOM 1345 C CA . ASN A 1 179 ? 35.968 24.624 -32.866 1.00 64.33 177 ASN A CA 1
ATOM 1346 C C . ASN A 1 179 ? 36.369 25.826 -32.024 1.00 64.17 177 ASN A C 1
ATOM 1347 O O . ASN A 1 179 ? 35.479 26.619 -31.669 1.00 64.51 177 ASN A O 1
ATOM 1352 N N . GLY A 1 180 ? 37.653 25.913 -31.693 1.00 64.46 178 GLY A N 1
ATOM 1353 C CA . GLY A 1 180 ? 38.232 27.023 -30.926 1.00 64.94 178 GLY A CA 1
ATOM 1354 C C . GLY A 1 180 ? 39.497 27.509 -31.587 1.00 65.79 178 GLY A C 1
ATOM 1355 O O . GLY A 1 180 ? 40.233 26.676 -32.167 1.00 66.06 178 GLY A O 1
ATOM 1356 N N . ASN A 1 181 ? 39.732 28.817 -31.512 1.00 66.50 179 ASN A N 1
ATOM 1357 C CA . ASN A 1 181 ? 41.013 29.457 -31.898 1.00 68.83 179 ASN A CA 1
ATOM 1358 C C . ASN A 1 181 ? 41.512 30.241 -30.695 1.00 66.83 179 ASN A C 1
ATOM 1359 O O . ASN A 1 181 ? 40.835 31.169 -30.295 1.00 70.89 179 ASN A O 1
ATOM 1364 N N . ILE A 1 182 ? 42.641 29.857 -30.126 1.00 63.84 180 ILE A N 1
ATOM 1365 C CA . ILE A 1 182 ? 43.280 30.626 -29.031 1.00 62.87 180 ILE A CA 1
ATOM 1366 C C . ILE A 1 182 ? 44.473 31.370 -29.635 1.00 65.18 180 ILE A C 1
ATOM 1367 O O . ILE A 1 182 ? 45.350 30.701 -30.167 1.00 66.73 180 ILE A O 1
ATOM 1372 N N . LYS A 1 183 ? 44.488 32.705 -29.605 1.00 66.93 181 LYS A N 1
ATOM 1373 C CA . LYS A 1 183 ? 45.583 33.526 -30.186 1.00 69.90 181 LYS A CA 1
ATOM 1374 C C . LYS A 1 183 ? 46.366 34.243 -29.064 1.00 70.67 181 LYS A C 1
ATOM 1375 O O . LYS A 1 183 ? 45.729 34.974 -28.296 1.00 72.02 181 LYS A O 1
ATOM 1381 N N . LEU A 1 184 ? 47.694 34.072 -29.005 1.00 70.99 182 LEU A N 1
ATOM 1382 C CA . LEU A 1 184 ? 48.631 34.792 -28.087 1.00 71.30 182 LEU A CA 1
ATOM 1383 C C . LEU A 1 184 ? 49.538 35.736 -28.871 1.00 72.86 182 LEU A C 1
ATOM 1384 O O . LEU A 1 184 ? 49.998 35.324 -29.919 1.00 72.03 182 LEU A O 1
ATOM 1389 N N . SER A 1 185 ? 49.859 36.913 -28.337 1.00 75.86 183 SER A N 1
ATOM 1390 C CA . SER A 1 185 ? 50.705 37.941 -29.003 1.00 81.26 183 SER A CA 1
ATOM 1391 C C . SER A 1 185 ? 52.066 38.051 -28.302 1.00 83.40 183 SER A C 1
ATOM 1392 O O . SER A 1 185 ? 52.097 37.903 -27.067 1.00 82.82 183 SER A O 1
ATOM 1395 N N . GLN A 1 186 ? 53.144 38.346 -29.045 1.00 87.10 184 GLN A N 1
ATOM 1396 C CA . GLN A 1 186 ? 54.449 38.755 -28.448 1.00 89.32 184 GLN A CA 1
ATOM 1397 C C . GLN A 1 186 ? 54.118 39.766 -27.344 1.00 91.38 184 GLN A C 1
ATOM 1398 O O . GLN A 1 186 ? 53.162 40.521 -27.563 1.00 95.53 184 GLN A O 1
ATOM 1404 N N . THR A 1 187 ? 54.788 39.763 -26.190 1.00 92.14 185 THR A N 1
ATOM 1405 C CA . THR A 1 187 ? 54.444 40.675 -25.058 1.00 95.01 185 THR A CA 1
ATOM 1406 C C . THR A 1 187 ? 55.597 41.652 -24.713 1.00 101.38 185 THR A C 1
ATOM 1407 O O . THR A 1 187 ? 56.767 41.290 -24.935 1.00 103.02 185 THR A O 1
ATOM 1411 N N . SER A 1 188 ? 55.263 42.884 -24.272 1.00 104.15 186 SER A N 1
ATOM 1412 C CA . SER A 1 188 ? 55.940 43.725 -23.237 1.00 106.38 186 SER A CA 1
ATOM 1413 C C . SER A 1 188 ? 56.639 43.066 -22.033 1.00 113.50 186 SER A C 1
ATOM 1414 O O . SER A 1 188 ? 55.926 42.469 -21.201 1.00 114.68 186 SER A O 1
ATOM 1417 N N . ASN A 1 189 ? 57.962 43.265 -21.877 1.00 120.16 187 ASN A N 1
ATOM 1418 C CA . ASN A 1 189 ? 58.839 42.951 -20.701 1.00 119.96 187 ASN A CA 1
ATOM 1419 C C . ASN A 1 189 ? 58.800 41.449 -20.331 1.00 119.10 187 ASN A C 1
ATOM 1420 O O . ASN A 1 189 ? 57.691 40.907 -20.080 1.00 115.46 187 ASN A O 1
ATOM 1425 N N . VAL A 1 190 ? 59.998 40.829 -20.250 1.00 122.04 188 VAL A N 1
ATOM 1426 C CA . VAL A 1 190 ? 60.250 39.349 -20.184 1.00 118.90 188 VAL A CA 1
ATOM 1427 C C . VAL A 1 190 ? 60.499 38.903 -18.733 1.00 113.77 188 VAL A C 1
ATOM 1428 O O . VAL A 1 190 ? 59.837 37.910 -18.336 1.00 102.96 188 VAL A O 1
ATOM 1432 N N . GLU A 1 194 ? 59.056 34.312 -17.076 1.00 91.88 192 GLU A N 1
ATOM 1433 C CA . GLU A 1 194 ? 58.010 33.456 -16.460 1.00 92.44 192 GLU A CA 1
ATOM 1434 C C . GLU A 1 194 ? 56.632 33.900 -16.977 1.00 96.52 192 GLU A C 1
ATOM 1435 O O . GLU A 1 194 ? 55.770 33.035 -17.243 1.00 102.57 192 GLU A O 1
ATOM 1437 N N . GLU A 1 195 ? 56.442 35.210 -17.095 1.00 97.35 193 GLU A N 1
ATOM 1438 C CA . GLU A 1 195 ? 55.187 35.907 -17.506 1.00 92.25 193 GLU A CA 1
ATOM 1439 C C . GLU A 1 195 ? 54.899 35.821 -19.027 1.00 86.18 193 GLU A C 1
ATOM 1440 O O . GLU A 1 195 ? 53.738 35.723 -19.391 1.00 82.00 193 GLU A O 1
ATOM 1446 N N . ALA A 1 196 ? 55.925 35.934 -19.883 1.00 82.14 194 ALA A N 1
ATOM 1447 C CA . ALA A 1 196 ? 55.874 36.598 -21.217 1.00 78.22 194 ALA A CA 1
ATOM 1448 C C . ALA A 1 196 ? 55.902 35.591 -22.369 1.00 73.67 194 ALA A C 1
ATOM 1449 O O . ALA A 1 196 ? 56.470 34.517 -22.160 1.00 71.95 194 ALA A O 1
ATOM 1451 N N . VAL A 1 197 ? 55.414 35.990 -23.554 1.00 71.77 195 VAL A N 1
ATOM 1452 C CA . VAL A 1 197 ? 55.453 35.257 -24.865 1.00 70.56 195 VAL A CA 1
ATOM 1453 C C . VAL A 1 197 ? 56.353 35.978 -25.884 1.00 72.29 195 VAL A C 1
ATOM 1454 O O . VAL A 1 197 ? 56.132 37.171 -26.110 1.00 74.50 195 VAL A O 1
ATOM 1458 N N . THR A 1 198 ? 57.271 35.262 -26.535 1.00 71.88 196 THR A N 1
ATOM 1459 C CA . THR A 1 198 ? 58.285 35.815 -27.472 1.00 73.55 196 THR A CA 1
ATOM 1460 C C . THR A 1 198 ? 58.402 34.877 -28.679 1.00 74.90 196 THR A C 1
ATOM 1461 O O . THR A 1 198 ? 58.322 33.666 -28.456 1.00 71.98 196 THR A O 1
ATOM 1465 N N . ILE A 1 199 ? 58.591 35.402 -29.901 1.00 80.25 197 ILE A N 1
ATOM 1466 C CA . ILE A 1 199 ? 58.588 34.601 -31.168 1.00 83.63 197 ILE A CA 1
ATOM 1467 C C . ILE A 1 199 ? 59.725 35.037 -32.109 1.00 86.77 197 ILE A C 1
ATOM 1468 O O . ILE A 1 199 ? 59.539 36.045 -32.860 1.00 87.06 197 ILE A O 1
ATOM 1473 N N . GLU A 1 200 ? 60.834 34.281 -32.131 1.00 90.02 198 GLU A N 1
ATOM 1474 C CA . GLU A 1 200 ? 61.795 34.271 -33.275 1.00 94.27 198 GLU A CA 1
ATOM 1475 C C . GLU A 1 200 ? 61.097 33.533 -34.418 1.00 90.24 198 GLU A C 1
ATOM 1476 O O . GLU A 1 200 ? 60.608 32.424 -34.188 1.00 86.94 198 GLU A O 1
ATOM 1482 N N . MET A 1 201 ? 61.067 34.139 -35.600 1.00 89.95 199 MET A N 1
ATOM 1483 C CA . MET A 1 201 ? 60.224 33.715 -36.737 1.00 88.75 199 MET A CA 1
ATOM 1484 C C . MET A 1 201 ? 61.024 33.924 -38.021 1.00 88.10 199 MET A C 1
ATOM 1485 O O . MET A 1 201 ? 61.270 35.082 -38.364 1.00 90.39 199 MET A O 1
ATOM 1490 N N . ASN A 1 202 ? 61.481 32.850 -38.658 1.00 86.65 200 ASN A N 1
ATOM 1491 C CA . ASN A 1 202 ? 62.284 32.922 -39.911 1.00 89.71 200 ASN A CA 1
ATOM 1492 C C . ASN A 1 202 ? 61.347 32.873 -41.120 1.00 90.61 200 ASN A C 1
ATOM 1493 O O . ASN A 1 202 ? 61.602 33.606 -42.088 1.00 92.22 200 ASN A O 1
ATOM 1498 N N . GLU A 1 203 ? 60.344 31.993 -41.077 1.00 89.65 201 GLU A N 1
ATOM 1499 C CA . GLU A 1 203 ? 59.170 32.002 -41.991 1.00 90.14 201 GLU A CA 1
ATOM 1500 C C . GLU A 1 203 ? 57.955 31.586 -41.181 1.00 87.87 201 GLU A C 1
ATOM 1501 O O . GLU A 1 203 ? 58.099 30.858 -40.202 1.00 83.78 201 GLU A O 1
ATOM 1507 N N . PRO A 1 204 ? 56.742 32.074 -41.543 1.00 89.63 202 PRO A N 1
ATOM 1508 C CA . PRO A 1 204 ? 55.511 31.639 -40.893 1.00 87.06 202 PRO A CA 1
ATOM 1509 C C . PRO A 1 204 ? 55.401 30.125 -41.050 1.00 85.21 202 PRO A C 1
ATOM 1510 O O . PRO A 1 204 ? 55.974 29.578 -41.991 1.00 87.45 202 PRO A O 1
ATOM 1514 N N . VAL A 1 205 ? 54.711 29.493 -40.108 1.00 81.37 203 VAL A N 1
ATOM 1515 C CA . VAL A 1 205 ? 54.577 28.016 -40.032 1.00 78.85 203 VAL A CA 1
ATOM 1516 C C . VAL A 1 205 ? 53.181 27.726 -39.510 1.00 76.41 203 VAL A C 1
ATOM 1517 O O . VAL A 1 205 ? 52.714 28.483 -38.672 1.00 75.76 203 VAL A O 1
ATOM 1521 N N . GLN A 1 206 ? 52.550 26.680 -40.024 1.00 76.51 204 GLN A N 1
ATOM 1522 C CA . GLN A 1 206 ? 51.266 26.119 -39.527 1.00 75.60 204 GLN A CA 1
ATOM 1523 C C . GLN A 1 206 ? 51.371 24.590 -39.581 1.00 75.06 204 GLN A C 1
ATOM 1524 O O . GLN A 1 206 ? 51.441 24.027 -40.692 1.00 77.00 204 GLN A O 1
ATOM 1530 N N . LEU A 1 207 ? 51.443 23.946 -38.423 1.00 73.25 205 LEU A N 1
ATOM 1531 C CA . LEU A 1 207 ? 51.611 22.476 -38.316 1.00 73.12 205 LEU A CA 1
ATOM 1532 C C . LEU A 1 207 ? 50.491 21.930 -37.424 1.00 72.45 205 LEU A C 1
ATOM 1533 O O . LEU A 1 207 ? 49.872 22.738 -36.694 1.00 73.18 205 LEU A O 1
ATOM 1538 N N . THR A 1 208 ? 50.239 20.618 -37.490 1.00 73.04 206 THR A N 1
ATOM 1539 C CA . THR A 1 208 ? 49.092 19.915 -36.844 1.00 72.86 206 THR A CA 1
ATOM 1540 C C . THR A 1 208 ? 49.607 18.725 -36.010 1.00 74.68 206 THR A C 1
ATOM 1541 O O . THR A 1 208 ? 50.300 17.826 -36.611 1.00 79.65 206 THR A O 1
ATOM 1545 N N . PHE A 1 209 ? 49.298 18.697 -34.701 1.00 73.00 207 PHE A N 1
ATOM 1546 C CA . PHE A 1 209 ? 49.804 17.671 -33.740 1.00 72.31 207 PHE A CA 1
ATOM 1547 C C . PHE A 1 209 ? 48.687 17.091 -32.869 1.00 70.63 207 PHE A C 1
ATOM 1548 O O . PHE A 1 209 ? 47.723 17.811 -32.530 1.00 72.61 207 PHE A O 1
ATOM 1556 N N . ALA A 1 210 ? 48.864 15.831 -32.468 1.00 67.57 208 ALA A N 1
ATOM 1557 C CA . ALA A 1 210 ? 47.913 15.077 -31.628 1.00 65.09 208 ALA A CA 1
ATOM 1558 C C . ALA A 1 210 ? 48.022 15.553 -30.182 1.00 60.74 208 ALA A C 1
ATOM 1559 O O . ALA A 1 210 ? 49.037 15.265 -29.551 1.00 60.21 208 ALA A O 1
ATOM 1561 N N . LEU A 1 211 ? 47.002 16.243 -29.686 1.00 58.06 209 LEU A N 1
ATOM 1562 C CA . LEU A 1 211 ? 46.972 16.766 -28.302 1.00 56.21 209 LEU A CA 1
ATOM 1563 C C . LEU A 1 211 ? 47.141 15.605 -27.330 1.00 55.55 209 LEU A C 1
ATOM 1564 O O . LEU A 1 211 ? 47.708 15.816 -26.247 1.00 54.89 209 LEU A O 1
ATOM 1569 N N . ARG A 1 212 ? 46.640 14.429 -27.700 1.00 55.95 210 ARG A N 1
ATOM 1570 C CA . ARG A 1 212 ? 46.842 13.204 -26.899 1.00 56.46 210 ARG A CA 1
ATOM 1571 C C . ARG A 1 212 ? 48.248 13.272 -26.266 1.00 53.81 210 ARG A C 1
ATOM 1572 O O . ARG A 1 212 ? 48.339 13.202 -25.002 1.00 50.26 210 ARG A O 1
ATOM 1580 N N . TYR A 1 213 ? 49.279 13.473 -27.106 1.00 53.96 211 TYR A N 1
ATOM 1581 C CA . TYR A 1 213 ? 50.731 13.383 -26.772 1.00 53.32 211 TYR A CA 1
ATOM 1582 C C . TYR A 1 213 ? 51.177 14.637 -26.031 1.00 51.09 211 TYR A C 1
ATOM 1583 O O . TYR A 1 213 ? 51.779 14.510 -24.962 1.00 49.28 211 TYR A O 1
ATOM 1592 N N . LEU A 1 214 ? 50.890 15.803 -26.590 1.00 51.22 212 LEU A N 1
ATOM 1593 C CA . LEU A 1 214 ? 51.232 17.114 -25.980 1.00 51.95 212 LEU A CA 1
ATOM 1594 C C . LEU A 1 214 ? 50.854 17.095 -24.500 1.00 51.72 212 LEU A C 1
ATOM 1595 O O . LEU A 1 214 ? 51.618 17.608 -23.691 1.00 51.71 212 LEU A O 1
ATOM 1600 N N . ASN A 1 215 ? 49.729 16.491 -24.155 1.00 53.45 213 ASN A N 1
ATOM 1601 C CA . ASN A 1 215 ? 49.226 16.486 -22.759 1.00 54.30 213 ASN A CA 1
ATOM 1602 C C . ASN A 1 215 ? 50.053 15.508 -21.903 1.00 55.71 213 ASN A C 1
ATOM 1603 O O . ASN A 1 215 ? 50.032 15.643 -20.659 1.00 56.34 213 ASN A O 1
ATOM 1608 N N . PHE A 1 216 ? 50.803 14.593 -22.514 1.00 56.21 214 PHE A N 1
ATOM 1609 C CA . PHE A 1 216 ? 51.794 13.781 -21.777 1.00 55.74 214 PHE A CA 1
ATOM 1610 C C . PHE A 1 216 ? 53.062 14.584 -21.557 1.00 53.27 214 PHE A C 1
ATOM 1611 O O . PHE A 1 216 ? 53.807 14.264 -20.602 1.00 52.91 214 PHE A O 1
ATOM 1619 N N . PHE A 1 217 ? 53.331 15.522 -22.465 1.00 51.87 215 PHE A N 1
ATOM 1620 C CA . PHE A 1 217 ? 54.530 16.389 -22.396 1.00 50.98 215 PHE A CA 1
ATOM 1621 C C . PHE A 1 217 ? 54.319 17.372 -21.242 1.00 49.76 215 PHE A C 1
ATOM 1622 O O . PHE A 1 217 ? 55.184 17.475 -20.376 1.00 49.08 215 PHE A O 1
ATOM 1630 N N . THR A 1 218 ? 53.160 18.015 -21.190 1.00 49.64 216 THR A N 1
ATOM 1631 C CA . THR A 1 218 ? 52.904 19.123 -20.245 1.00 50.49 216 THR A CA 1
ATOM 1632 C C . THR A 1 218 ? 53.086 18.623 -18.812 1.00 51.14 216 THR A C 1
ATOM 1633 O O . THR A 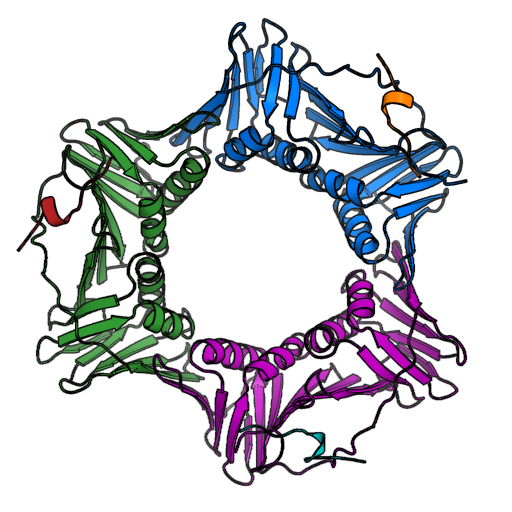1 218 ? 53.196 19.471 -17.931 1.00 53.01 216 THR A O 1
ATOM 1637 N N . LYS A 1 219 ? 53.162 17.311 -18.592 1.00 52.39 217 LYS A N 1
ATOM 1638 C CA . LYS A 1 219 ? 53.414 16.725 -17.246 1.00 54.02 217 LYS A CA 1
ATOM 1639 C C . LYS A 1 219 ? 54.740 17.244 -16.668 1.00 54.42 217 LYS A C 1
ATOM 1640 O O . LYS A 1 219 ? 54.993 17.063 -15.454 1.00 54.66 217 LYS A O 1
ATOM 1646 N N . ALA A 1 220 ? 55.558 17.869 -17.513 1.00 55.70 218 ALA A N 1
ATOM 1647 C CA . ALA A 1 220 ? 56.898 18.402 -17.178 1.00 56.69 218 ALA A CA 1
ATOM 1648 C C . ALA A 1 220 ? 56.810 19.861 -16.723 1.00 57.20 218 ALA A C 1
ATOM 1649 O O . ALA A 1 220 ? 57.846 20.402 -16.344 1.00 57.72 218 ALA A O 1
ATOM 1651 N N . THR A 1 221 ? 55.629 20.484 -16.762 1.00 57.68 219 THR A N 1
ATOM 1652 C CA . THR A 1 221 ? 55.472 21.947 -16.516 1.00 58.85 219 THR A CA 1
ATOM 1653 C C . THR A 1 221 ? 55.902 22.302 -15.089 1.00 59.51 219 THR A C 1
ATOM 1654 O O . THR A 1 221 ? 56.352 23.421 -14.845 1.00 62.23 219 THR A O 1
ATOM 1658 N N . PRO A 1 222 ? 55.873 21.389 -14.094 1.00 58.18 220 PRO A N 1
ATOM 1659 C CA . PRO A 1 222 ? 56.486 21.720 -12.812 1.00 59.71 220 PRO A CA 1
ATOM 1660 C C . PRO A 1 222 ? 58.025 21.848 -12.885 1.00 63.36 220 PRO A C 1
ATOM 1661 O O . PRO A 1 222 ? 58.610 21.979 -11.845 1.00 67.09 220 PRO A O 1
ATOM 1665 N N . LEU A 1 223 ? 58.661 21.811 -14.063 1.00 63.43 221 LEU A N 1
ATOM 1666 C CA . LEU A 1 223 ? 60.144 21.844 -14.175 1.00 64.02 221 LEU A CA 1
ATOM 1667 C C . LEU A 1 223 ? 60.622 23.234 -14.536 1.00 65.45 221 LEU A C 1
ATOM 1668 O O . LEU A 1 223 ? 61.840 23.497 -14.380 1.00 67.67 221 LEU A O 1
ATOM 1673 N N . SER A 1 224 ? 59.707 24.044 -15.049 1.00 66.13 222 SER A N 1
ATOM 1674 C CA . SER A 1 224 ? 60.024 25.347 -15.661 1.00 71.21 222 SER A CA 1
ATOM 1675 C C . SER A 1 224 ? 58.741 26.177 -15.768 1.00 70.37 222 SER A C 1
ATOM 1676 O O . SER A 1 224 ? 57.711 25.603 -16.137 1.00 67.65 222 SER A O 1
ATOM 1679 N N . SER A 1 225 ? 58.822 27.464 -15.410 1.00 70.73 223 SER A N 1
ATOM 1680 C CA . SER A 1 225 ? 57.788 28.504 -15.636 1.00 69.41 223 SER A CA 1
ATOM 1681 C C . SER A 1 225 ? 57.490 28.599 -17.126 1.00 67.11 223 SER A C 1
ATOM 1682 O O . SER A 1 225 ? 56.305 28.721 -17.471 1.00 70.08 223 SER A O 1
ATOM 1685 N N . THR A 1 226 ? 58.520 28.580 -17.967 1.00 63.70 224 THR A N 1
ATOM 1686 C CA . THR A 1 226 ? 58.349 28.663 -19.435 1.00 62.56 224 THR A CA 1
ATOM 1687 C C . THR A 1 226 ? 58.698 27.329 -20.094 1.00 60.46 224 THR A C 1
ATOM 1688 O O . THR A 1 226 ? 59.261 26.426 -19.447 1.00 58.75 224 THR A O 1
ATOM 1692 N N . VAL A 1 227 ? 58.292 27.244 -21.354 1.00 59.74 225 VAL A N 1
ATOM 1693 C CA . VAL A 1 227 ? 58.493 26.118 -22.307 1.00 58.77 225 VAL A CA 1
ATOM 1694 C C . VAL A 1 227 ? 58.719 26.764 -23.677 1.00 59.64 225 VAL A C 1
ATOM 1695 O O . VAL A 1 227 ? 58.085 27.814 -23.928 1.00 60.65 225 VAL A O 1
ATOM 1699 N N . THR A 1 228 ? 59.552 26.173 -24.533 1.00 58.02 226 THR A N 1
ATOM 1700 C CA . THR A 1 228 ? 59.843 26.721 -25.877 1.00 57.42 226 THR A CA 1
ATOM 1701 C C . THR A 1 228 ? 59.457 25.677 -26.925 1.00 56.51 226 THR A C 1
ATOM 1702 O O . THR A 1 228 ? 59.895 24.523 -26.823 1.00 55.46 226 THR A O 1
ATOM 1706 N N . LEU A 1 229 ? 58.594 26.081 -27.853 1.00 56.63 227 LEU A N 1
ATOM 1707 C CA . LEU A 1 229 ? 58.114 25.277 -28.997 1.00 57.66 227 LEU A CA 1
ATOM 1708 C C . LEU A 1 229 ? 58.975 25.617 -30.204 1.00 60.79 227 LEU A C 1
ATOM 1709 O O . LEU A 1 229 ? 59.075 26.811 -30.517 1.00 63.81 227 LEU A O 1
ATOM 1714 N N . SER A 1 230 ? 59.535 24.624 -30.882 1.00 62.39 228 SER A N 1
ATOM 1715 C CA . SER A 1 230 ? 60.419 24.834 -32.059 1.00 65.55 228 SER A CA 1
ATOM 1716 C C . SER A 1 230 ? 59.851 24.046 -33.245 1.00 67.71 228 SER A C 1
ATOM 1717 O O . SER A 1 230 ? 59.575 22.846 -33.065 1.00 69.51 228 SER A O 1
ATOM 1720 N N . MET A 1 231 ? 59.631 24.682 -34.396 1.00 70.24 229 MET A N 1
ATOM 1721 C CA . MET A 1 231 ? 58.851 24.060 -35.495 1.00 71.53 229 MET A CA 1
ATOM 1722 C C . MET A 1 231 ? 59.469 24.387 -36.842 1.00 74.04 229 MET A C 1
ATOM 1723 O O . MET A 1 231 ? 59.901 25.543 -37.046 1.00 75.78 229 MET A O 1
ATOM 1728 N N . SER A 1 232 ? 59.466 23.406 -37.731 1.00 76.02 230 SER A N 1
ATOM 1729 C CA . SER A 1 232 ? 59.635 23.601 -39.192 1.00 79.63 230 SER A CA 1
ATOM 1730 C C . SER A 1 232 ? 58.719 22.587 -39.875 1.00 79.23 230 SER A C 1
ATOM 1731 O O . SER A 1 232 ? 58.457 21.531 -39.260 1.00 77.86 230 SER A O 1
ATOM 1734 N N . ALA A 1 233 ? 58.206 22.913 -41.061 1.00 80.40 231 ALA A N 1
ATOM 1735 C CA . ALA A 1 233 ? 57.333 22.022 -41.858 1.00 80.69 231 ALA A CA 1
ATOM 1736 C C . ALA A 1 233 ? 58.042 20.676 -42.065 1.00 79.97 231 ALA A C 1
ATOM 1737 O O . ALA A 1 233 ? 59.281 20.653 -42.092 1.00 78.59 231 ALA A O 1
ATOM 1739 N N . ASP A 1 234 ? 57.258 19.595 -42.140 1.00 80.50 232 ASP A N 1
ATOM 1740 C CA . ASP A 1 234 ? 57.670 18.160 -42.266 1.00 81.52 232 ASP A CA 1
ATOM 1741 C C . ASP A 1 234 ? 58.988 17.896 -41.509 1.00 81.42 232 ASP A C 1
ATOM 1742 O O . ASP A 1 234 ? 59.894 17.226 -42.054 1.00 84.59 232 ASP A O 1
ATOM 1747 N N . VAL A 1 235 ? 59.071 18.372 -40.266 1.00 78.55 233 VAL A N 1
ATOM 1748 C CA . VAL A 1 235 ? 60.105 17.951 -39.283 1.00 77.90 233 VAL A CA 1
ATOM 1749 C C . VAL A 1 235 ? 59.476 18.100 -37.900 1.00 75.91 233 VAL A C 1
ATOM 1750 O O . VAL A 1 235 ? 58.627 18.974 -37.690 1.00 75.38 233 VAL A O 1
ATOM 1754 N N . PRO A 1 236 ? 59.843 17.248 -36.915 1.00 74.54 234 PRO A N 1
ATOM 1755 C CA . PRO A 1 236 ? 59.097 17.185 -35.668 1.00 71.62 234 PRO A CA 1
ATOM 1756 C C . PRO A 1 236 ? 59.113 18.532 -34.945 1.00 70.48 234 PRO A C 1
ATOM 1757 O O . PRO A 1 236 ? 60.021 19.301 -35.126 1.00 71.20 234 PRO A O 1
ATOM 1761 N N . LEU A 1 237 ? 58.051 18.756 -34.179 1.00 69.48 235 LEU A N 1
ATOM 1762 C CA . LEU A 1 237 ? 57.929 19.749 -33.079 1.00 67.76 235 LEU A CA 1
ATOM 1763 C C . LEU A 1 237 ? 58.890 19.354 -31.968 1.00 66.38 235 LEU A C 1
ATOM 1764 O O . LEU A 1 237 ? 58.996 18.157 -31.691 1.00 65.30 235 LEU A O 1
ATOM 1769 N N . VAL A 1 238 ? 59.525 20.342 -31.351 1.00 66.65 236 VAL A N 1
ATOM 1770 C CA . VAL A 1 238 ? 60.336 20.190 -30.112 1.00 66.81 236 VAL A CA 1
ATOM 1771 C C . VAL A 1 238 ? 59.677 21.028 -29.008 1.00 65.89 236 VAL A C 1
ATOM 1772 O O . VAL A 1 238 ? 59.579 22.275 -29.185 1.00 69.31 236 VAL A O 1
ATOM 1776 N N . VAL A 1 239 ? 59.236 20.387 -27.924 1.00 62.87 237 VAL A N 1
ATOM 1777 C CA . VAL A 1 239 ? 58.747 21.082 -26.703 1.00 61.24 237 VAL A CA 1
ATOM 1778 C C . VAL A 1 239 ? 59.834 20.966 -25.639 1.00 62.47 237 VAL A C 1
ATOM 1779 O O . VAL A 1 239 ? 60.060 19.837 -25.163 1.00 61.99 237 VAL A O 1
ATOM 1783 N N . GLU A 1 240 ? 60.480 22.085 -25.290 1.00 65.68 238 GLU A N 1
ATOM 1784 C CA . GLU A 1 240 ? 61.708 22.108 -24.453 1.00 67.72 238 GLU A CA 1
ATOM 1785 C C . GLU A 1 240 ? 61.378 22.745 -23.107 1.00 66.70 238 GLU A C 1
ATOM 1786 O O . GLU A 1 240 ? 61.035 23.952 -23.073 1.00 68.27 238 GLU A O 1
ATOM 1792 N N . TYR A 1 241 ? 61.490 21.947 -22.049 1.00 64.67 239 TYR A N 1
ATOM 1793 C CA . TYR A 1 241 ? 61.322 22.371 -20.641 1.00 64.08 239 TYR A CA 1
ATOM 1794 C C . TYR A 1 241 ? 62.725 22.508 -20.033 1.00 65.88 239 TYR A C 1
ATOM 1795 O O . TYR A 1 241 ? 63.411 21.494 -19.900 1.00 66.55 239 TYR A O 1
ATOM 1804 N N . LYS A 1 242 ? 63.168 23.720 -19.714 1.00 68.44 240 LYS A N 1
ATOM 1805 C CA . LYS A 1 242 ? 64.527 23.928 -19.148 1.00 72.07 240 LYS A CA 1
ATOM 1806 C C . LYS A 1 242 ? 64.544 23.396 -17.715 1.00 70.80 240 LYS A C 1
ATOM 1807 O O . LYS A 1 242 ? 63.598 23.702 -16.974 1.00 69.95 240 LYS A O 1
ATOM 1813 N N . ILE A 1 243 ? 65.580 22.639 -17.337 1.00 72.39 241 ILE A N 1
ATOM 1814 C CA . ILE A 1 243 ? 65.772 22.150 -15.936 1.00 73.15 241 ILE A CA 1
ATOM 1815 C C . ILE A 1 243 ? 66.846 22.984 -15.225 1.00 75.43 241 ILE A C 1
ATOM 1816 O O . ILE A 1 243 ? 68.011 22.590 -15.229 1.00 74.83 241 ILE A O 1
ATOM 1821 N N . ALA A 1 244 ? 66.441 24.099 -14.631 1.00 78.71 242 ALA A N 1
ATOM 1822 C CA . ALA A 1 244 ? 67.139 24.777 -13.517 1.00 80.96 242 ALA A CA 1
ATOM 1823 C C . ALA A 1 244 ? 68.664 24.674 -13.672 1.00 83.23 242 ALA A C 1
ATOM 1824 O O . ALA A 1 244 ? 69.329 24.252 -12.714 1.00 85.68 242 ALA A O 1
ATOM 1826 N N . ASP A 1 245 ? 69.216 25.039 -14.831 1.00 84.39 243 ASP A N 1
ATOM 1827 C CA . ASP A 1 245 ? 70.685 25.190 -15.029 1.00 86.26 243 ASP A CA 1
ATOM 1828 C C . ASP A 1 245 ? 71.426 23.853 -15.217 1.00 84.80 243 ASP A C 1
ATOM 1829 O O . ASP A 1 245 ? 72.551 23.900 -15.712 1.00 84.42 243 ASP A O 1
ATOM 1834 N N . MET A 1 246 ? 70.865 22.739 -14.738 1.00 83.50 244 MET A N 1
ATOM 1835 C CA . MET A 1 246 ? 71.401 21.349 -14.871 1.00 81.20 244 MET A CA 1
ATOM 1836 C C . MET A 1 246 ? 71.321 20.843 -16.314 1.00 77.73 244 MET A C 1
ATOM 1837 O O . MET A 1 246 ? 72.183 20.047 -16.718 1.00 78.42 244 MET A O 1
ATOM 1842 N N . GLY A 1 247 ? 70.278 21.236 -17.031 1.00 73.63 245 GLY A N 1
ATOM 1843 C CA . GLY A 1 247 ? 70.100 20.905 -18.451 1.00 72.76 245 GLY A CA 1
ATOM 1844 C C . GLY A 1 247 ? 68.695 21.191 -18.909 1.00 71.38 245 GLY A C 1
ATOM 1845 O O . GLY A 1 247 ? 68.205 22.308 -18.667 1.00 72.32 245 GLY A O 1
ATOM 1846 N N . HIS A 1 248 ? 68.064 20.194 -19.517 1.00 70.45 246 HIS A N 1
ATOM 1847 C CA . HIS A 1 248 ? 66.784 20.336 -20.245 1.00 69.58 246 HIS A CA 1
ATOM 1848 C C . HIS A 1 248 ? 66.113 18.965 -20.420 1.00 66.31 246 HIS A C 1
ATOM 1849 O O . HIS A 1 248 ? 66.804 17.924 -20.328 1.00 64.75 246 HIS A O 1
ATOM 1856 N N . LEU A 1 249 ? 64.801 19.001 -20.667 1.00 64.01 247 LEU A N 1
ATOM 1857 C CA . LEU A 1 249 ? 63.946 17.860 -21.084 1.00 61.53 247 LEU A CA 1
ATOM 1858 C C . LEU A 1 249 ? 63.212 18.265 -22.367 1.00 61.45 247 LEU A C 1
ATOM 1859 O O . LEU A 1 249 ? 62.357 19.169 -22.295 1.00 62.32 247 LEU A O 1
ATOM 1864 N N . LYS A 1 250 ? 63.581 17.667 -23.497 1.00 61.49 248 LYS A N 1
ATOM 1865 C CA . LYS A 1 250 ? 62.975 17.962 -24.816 1.00 61.15 248 LYS A CA 1
ATOM 1866 C C . LYS A 1 250 ? 62.042 16.800 -25.161 1.00 58.99 248 LYS A C 1
ATOM 1867 O O . LYS A 1 250 ? 62.450 15.629 -25.004 1.00 58.88 248 LYS A O 1
ATOM 1873 N N . TYR A 1 251 ? 60.819 17.122 -25.581 1.00 57.03 249 TYR A N 1
ATOM 1874 C CA . TYR A 1 251 ? 59.838 16.176 -26.160 1.00 55.34 249 TYR A CA 1
ATOM 1875 C C . TYR A 1 251 ? 59.752 16.456 -27.662 1.00 56.99 249 TYR A C 1
ATOM 1876 O O . TYR A 1 251 ? 59.719 17.646 -28.024 1.00 58.71 249 TYR A O 1
ATOM 1885 N N . TYR A 1 252 ? 59.752 15.417 -28.498 1.00 57.75 250 TYR A N 1
ATOM 1886 C CA . TYR A 1 252 ? 59.646 15.525 -29.974 1.00 59.45 250 TYR A CA 1
ATOM 1887 C C . TYR A 1 252 ? 58.401 14.761 -30.441 1.00 58.74 250 TYR A C 1
ATOM 1888 O O . TYR A 1 252 ? 58.161 13.649 -29.944 1.00 58.02 250 TYR A O 1
ATOM 1897 N N . LEU A 1 253 ? 57.652 15.333 -31.386 1.00 58.51 251 LEU A N 1
ATOM 1898 C CA . LEU A 1 253 ? 56.386 14.757 -31.900 1.00 58.04 251 LEU A CA 1
ATOM 1899 C C . LEU A 1 253 ? 56.349 14.918 -33.419 1.00 59.21 251 LEU A C 1
ATOM 1900 O O . LEU A 1 253 ? 56.686 15.996 -33.904 1.00 59.26 251 LEU A O 1
ATOM 1905 N N . ALA A 1 254 ? 55.952 13.884 -34.149 1.00 60.96 252 ALA A N 1
ATOM 1906 C CA . ALA A 1 254 ? 55.766 13.975 -35.616 1.00 64.97 252 ALA A CA 1
ATOM 1907 C C . ALA A 1 254 ? 54.489 14.751 -35.918 1.00 66.96 252 ALA A C 1
ATOM 1908 O O . ALA A 1 254 ? 53.536 14.703 -35.148 1.00 65.16 252 ALA A O 1
ATOM 1910 N N . PRO A 1 255 ? 54.414 15.491 -37.040 1.00 72.74 253 PRO A N 1
ATOM 1911 C CA . PRO A 1 255 ? 53.173 16.171 -37.435 1.00 75.42 253 PRO A CA 1
ATOM 1912 C C . PRO A 1 255 ? 52.120 15.212 -38.022 1.00 77.57 253 PRO A C 1
ATOM 1913 O O . PRO A 1 255 ? 52.184 14.061 -37.643 1.00 78.35 253 PRO A O 1
ATOM 1917 N N . LYS A 1 256 ? 51.195 15.669 -38.884 1.00 80.16 254 LYS A N 1
ATOM 1918 C CA . LYS A 1 256 ? 50.114 14.804 -39.452 1.00 83.08 254 LYS A CA 1
ATOM 1919 C C . LYS A 1 256 ? 50.064 14.886 -40.993 1.00 87.23 254 LYS A C 1
ATOM 1920 O O . LYS A 1 256 ? 50.955 14.323 -41.655 1.00 82.55 254 LYS A O 1
ATOM 1926 N N . ILE A 1 257 ? 49.024 15.558 -41.506 1.00 96.70 255 ILE A N 1
ATOM 1927 C CA . ILE A 1 257 ? 48.554 15.720 -42.926 1.00 105.24 255 ILE A CA 1
ATOM 1928 C C . ILE A 1 257 ? 47.993 14.396 -43.478 1.00 106.51 255 ILE A C 1
ATOM 1929 O O . ILE A 1 257 ? 48.708 13.378 -43.428 1.00 107.87 255 ILE A O 1
ATOM 1934 N N . GLU A 1 258 ? 46.773 14.458 -44.026 1.00 105.99 256 GLU A N 1
ATOM 1935 C CA . GLU A 1 258 ? 46.017 13.312 -44.597 1.00 106.04 256 GLU A CA 1
ATOM 1936 C C . GLU A 1 258 ? 46.395 13.165 -46.071 1.00 105.77 256 GLU A C 1
ATOM 1937 O O . GLU A 1 258 ? 47.589 13.031 -46.344 1.00 105.32 256 GLU A O 1
ATOM 1943 N N . ASP A 1 259 ? 45.436 13.230 -46.988 1.00 106.73 257 ASP A N 1
ATOM 1944 C CA . ASP A 1 259 ? 45.566 12.624 -48.341 1.00 110.70 257 ASP A CA 1
ATOM 1945 C C . ASP A 1 259 ? 46.224 13.627 -49.292 1.00 111.60 257 ASP A C 1
ATOM 1946 O O . ASP A 1 259 ? 46.076 13.453 -50.515 1.00 114.32 257 ASP A O 1
ATOM 1951 N N . MET B 1 3 ? 20.414 7.621 33.381 1.00 95.84 1 MET C N 1
ATOM 1952 C CA . MET B 1 3 ? 20.776 8.508 32.234 1.00 93.75 1 MET C CA 1
ATOM 1953 C C . MET B 1 3 ? 22.297 8.772 32.206 1.00 91.08 1 MET C C 1
ATOM 1954 O O . MET B 1 3 ? 22.932 8.772 33.278 1.00 91.66 1 MET C O 1
ATOM 1959 N N . PHE B 1 4 ? 22.864 8.953 31.008 1.00 88.38 2 PHE C N 1
ATOM 1960 C CA . PHE B 1 4 ? 24.289 9.324 30.744 1.00 87.00 2 PHE C CA 1
ATOM 1961 C C . PHE B 1 4 ? 24.370 10.520 29.776 1.00 84.53 2 PHE C C 1
ATOM 1962 O O . PHE B 1 4 ? 23.602 10.574 28.794 1.00 82.71 2 PHE C O 1
ATOM 1970 N N . GLU B 1 5 ? 25.331 11.421 30.011 1.00 83.24 3 GLU C N 1
ATOM 1971 C CA . GLU B 1 5 ? 25.510 12.695 29.259 1.00 81.22 3 GLU C CA 1
ATOM 1972 C C . GLU B 1 5 ? 26.938 13.213 29.465 1.00 79.41 3 GLU C C 1
ATOM 1973 O O . GLU B 1 5 ? 27.347 13.411 30.630 1.00 80.61 3 GLU C O 1
ATOM 1979 N N . ALA B 1 6 ? 27.621 13.500 28.361 1.00 76.63 4 ALA C N 1
ATOM 1980 C CA . ALA B 1 6 ? 28.992 14.036 28.345 1.00 76.82 4 ALA C CA 1
ATOM 1981 C C . ALA B 1 6 ? 29.080 15.182 27.334 1.00 75.29 4 ALA C C 1
ATOM 1982 O O . ALA B 1 6 ? 28.816 14.968 26.134 1.00 71.75 4 ALA C O 1
ATOM 1984 N N . ARG B 1 7 ? 29.483 16.352 27.820 1.00 78.30 5 ARG C N 1
ATOM 1985 C CA . ARG B 1 7 ? 29.606 17.586 27.009 1.00 81.18 5 ARG C CA 1
ATOM 1986 C C . ARG B 1 7 ? 31.087 17.796 26.709 1.00 81.85 5 ARG C C 1
ATOM 1987 O O . ARG B 1 7 ? 31.848 18.151 27.629 1.00 84.88 5 ARG C O 1
ATOM 1995 N N . LEU B 1 8 ? 31.474 17.537 25.462 1.00 81.71 6 LEU C N 1
ATOM 1996 C CA . LEU B 1 8 ? 32.865 17.680 24.971 1.00 81.80 6 LEU C CA 1
ATOM 1997 C C . LEU B 1 8 ? 32.994 19.003 24.211 1.00 83.27 6 LEU C C 1
ATOM 1998 O O . LEU B 1 8 ? 32.323 19.172 23.158 1.00 82.82 6 LEU C O 1
ATOM 2003 N N . VAL B 1 9 ? 33.855 19.890 24.714 1.00 85.04 7 VAL C N 1
ATOM 2004 C CA . VAL B 1 9 ? 34.001 21.272 24.166 1.00 83.70 7 VAL C CA 1
ATOM 2005 C C . VAL B 1 9 ? 34.665 21.166 22.793 1.00 79.17 7 VAL C C 1
ATOM 2006 O O . VAL B 1 9 ? 34.071 21.682 21.841 1.00 74.79 7 VAL C O 1
ATOM 2010 N N . GLN B 1 10 ? 35.825 20.494 22.731 1.00 76.78 8 GLN C N 1
ATOM 2011 C CA . GLN B 1 10 ? 36.633 20.244 21.511 1.00 74.69 8 GLN C CA 1
ATOM 2012 C C . GLN B 1 10 ? 35.967 19.172 20.635 1.00 71.37 8 GLN C C 1
ATOM 2013 O O . GLN B 1 10 ? 36.489 18.043 20.559 1.00 69.60 8 GLN C O 1
ATOM 2019 N N . GLY B 1 11 ? 34.853 19.498 19.985 1.00 68.74 9 GLY C N 1
ATOM 2020 C CA . GLY B 1 11 ? 34.180 18.553 19.077 1.00 66.46 9 GLY C CA 1
ATOM 2021 C C . GLY B 1 11 ? 35.191 17.710 18.318 1.00 63.40 9 GLY C C 1
ATOM 2022 O O . GLY B 1 11 ? 35.152 16.485 18.447 1.00 60.33 9 GLY C O 1
ATOM 2023 N N . SER B 1 12 ? 36.093 18.359 17.581 1.00 62.58 10 SER C N 1
ATOM 2024 C CA . SER B 1 12 ? 37.069 17.708 16.672 1.00 60.99 10 SER C CA 1
ATOM 2025 C C . SER B 1 12 ? 37.551 16.394 17.292 1.00 60.32 10 SER C C 1
ATOM 2026 O O . SER B 1 12 ? 37.464 15.351 16.588 1.00 58.75 10 SER C O 1
ATOM 2029 N N . ILE B 1 13 ? 37.998 16.441 18.561 1.00 60.57 11 ILE C N 1
ATOM 2030 C CA . ILE B 1 13 ? 38.620 15.284 19.286 1.00 60.21 11 ILE C CA 1
ATOM 2031 C C . ILE B 1 13 ? 37.819 14.033 18.942 1.00 58.33 11 ILE C C 1
ATOM 2032 O O . ILE B 1 13 ? 38.418 13.023 18.593 1.00 56.75 11 ILE C O 1
ATOM 2037 N N . LEU B 1 14 ? 36.498 14.145 18.977 1.00 58.22 12 LEU C N 1
ATOM 2038 C CA . LEU B 1 14 ? 35.575 13.014 18.765 1.00 58.51 12 LEU C CA 1
ATOM 2039 C C . LEU B 1 14 ? 35.606 12.602 17.289 1.00 59.12 12 LEU C C 1
ATOM 2040 O O . LEU B 1 14 ? 35.891 11.431 17.013 1.00 60.92 12 LEU C O 1
ATOM 2045 N N . LYS B 1 15 ? 35.353 13.528 16.369 1.00 60.48 13 LYS C N 1
ATOM 2046 C CA . LYS B 1 15 ? 35.347 13.210 14.920 1.00 60.73 13 LYS C CA 1
ATOM 2047 C C . LYS B 1 15 ? 36.623 12.434 14.603 1.00 59.40 13 LYS C C 1
ATOM 2048 O O . LYS B 1 15 ? 36.489 11.329 14.070 1.00 58.99 13 LYS C O 1
ATOM 2054 N N . LYS B 1 16 ? 37.790 12.968 14.995 1.00 58.53 14 LYS C N 1
ATOM 2055 C CA . LYS B 1 16 ? 39.138 12.444 14.624 1.00 58.01 14 LYS C CA 1
ATOM 2056 C C . LYS B 1 16 ? 39.311 10.990 15.073 1.00 56.02 14 LYS C C 1
ATOM 2057 O O . LYS B 1 16 ? 40.151 10.273 14.421 1.00 54.85 14 LYS C O 1
ATOM 2063 N N . VAL B 1 17 ? 38.610 10.623 16.163 1.00 53.86 15 VAL C N 1
ATOM 2064 C CA . VAL B 1 17 ? 38.614 9.259 16.765 1.00 54.27 15 VAL C CA 1
ATOM 2065 C C . VAL B 1 17 ? 37.866 8.324 15.819 1.00 56.61 15 VAL C C 1
ATOM 2066 O O . VAL B 1 17 ? 38.448 7.334 15.359 1.00 59.50 15 VAL C O 1
ATOM 2070 N N . LEU B 1 18 ? 36.626 8.634 15.507 1.00 58.22 16 LEU C N 1
ATOM 2071 C CA . LEU B 1 18 ? 35.841 7.768 14.604 1.00 61.11 16 LEU C CA 1
ATOM 2072 C C . LEU B 1 18 ? 36.510 7.690 13.225 1.00 61.38 16 LEU C C 1
ATOM 2073 O O . LEU B 1 18 ? 36.398 6.640 12.570 1.00 62.92 16 LEU C O 1
ATOM 2078 N N . GLU B 1 19 ? 37.214 8.734 12.801 1.00 62.92 17 GLU C N 1
ATOM 2079 C CA . GLU B 1 19 ? 38.058 8.684 11.578 1.00 65.90 17 GLU C CA 1
ATOM 2080 C C . GLU B 1 19 ? 39.040 7.514 11.704 1.00 65.88 17 GLU C C 1
ATOM 2081 O O . GLU B 1 19 ? 39.135 6.729 10.738 1.00 66.03 17 GLU C O 1
ATOM 2087 N N . ALA B 1 20 ? 39.684 7.370 12.866 1.00 65.45 18 ALA C N 1
ATOM 2088 C CA . ALA B 1 20 ? 40.684 6.313 13.163 1.00 65.68 18 ALA C CA 1
ATOM 2089 C C . ALA B 1 20 ? 40.052 4.912 13.088 1.00 65.36 18 ALA C C 1
ATOM 2090 O O . ALA B 1 20 ? 40.640 4.004 12.403 1.00 65.83 18 ALA C O 1
ATOM 2092 N N . LEU B 1 21 ? 38.891 4.746 13.733 1.00 63.45 19 LEU C N 1
ATOM 2093 C CA . LEU B 1 21 ? 38.260 3.429 14.008 1.00 63.71 19 LEU C CA 1
ATOM 2094 C C . LEU B 1 21 ? 37.514 2.894 12.790 1.00 64.31 19 LEU C C 1
ATOM 2095 O O . LEU B 1 21 ? 37.825 1.769 12.390 1.00 65.52 19 LEU C O 1
ATOM 2100 N N . LYS B 1 22 ? 36.562 3.646 12.235 1.00 66.80 20 LYS C N 1
ATOM 2101 C CA . LYS B 1 22 ? 35.553 3.134 11.264 1.00 70.24 20 LYS C CA 1
ATOM 2102 C C . LYS B 1 22 ? 36.238 2.317 10.159 1.00 71.09 20 LYS C C 1
ATOM 2103 O O . LYS B 1 22 ? 35.620 1.336 9.673 1.00 75.22 20 LYS C O 1
ATOM 2109 N N . ASP B 1 23 ? 37.457 2.706 9.774 1.00 68.28 21 ASP C N 1
ATOM 2110 C CA . ASP B 1 23 ? 38.224 2.069 8.676 1.00 66.98 21 ASP C CA 1
ATOM 2111 C C . ASP B 1 23 ? 38.711 0.676 9.095 1.00 67.90 21 ASP C C 1
ATOM 2112 O O . ASP B 1 23 ? 39.035 -0.115 8.195 1.00 67.26 21 ASP C O 1
ATOM 2117 N N . LEU B 1 24 ? 38.793 0.400 10.402 1.00 68.23 22 LEU C N 1
ATOM 2118 C CA . LEU B 1 24 ? 39.404 -0.832 10.970 1.00 69.04 22 LEU C CA 1
ATOM 2119 C C . LEU B 1 24 ? 38.341 -1.744 11.585 1.00 70.72 22 LEU C C 1
ATOM 2120 O O . LEU B 1 24 ? 38.532 -2.980 11.564 1.00 72.60 22 LEU C O 1
ATOM 2125 N N . ILE B 1 25 ? 37.291 -1.166 12.158 1.00 70.83 23 ILE C N 1
ATOM 2126 C CA . ILE B 1 25 ? 36.262 -1.948 12.899 1.00 73.33 23 ILE C CA 1
ATOM 2127 C C . ILE B 1 25 ? 34.897 -1.308 12.646 1.00 74.55 23 ILE C C 1
ATOM 2128 O O . ILE B 1 25 ? 34.804 -0.078 12.763 1.00 74.30 23 ILE C O 1
ATOM 2133 N N . ASN B 1 26 ? 33.905 -2.121 12.260 1.00 78.06 24 ASN C N 1
ATOM 2134 C CA . ASN B 1 26 ? 32.552 -1.666 11.834 1.00 76.98 24 ASN C CA 1
ATOM 2135 C C . ASN B 1 26 ? 31.730 -1.383 13.076 1.00 74.90 24 ASN C C 1
ATOM 2136 O O . ASN B 1 26 ? 31.248 -0.260 13.193 1.00 73.03 24 ASN C O 1
ATOM 2141 N N . GLU B 1 27 ? 31.575 -2.408 13.915 1.00 74.35 25 GLU C N 1
ATOM 2142 C CA . GLU B 1 27 ? 30.755 -2.400 15.149 1.00 75.51 25 GLU C CA 1
ATOM 2143 C C . GLU B 1 27 ? 31.698 -2.598 16.324 1.00 71.48 25 GLU C C 1
ATOM 2144 O O . GLU B 1 27 ? 32.713 -3.273 16.136 1.00 71.34 25 GLU C O 1
ATOM 2150 N N . ALA B 1 28 ? 31.349 -2.055 17.488 1.00 68.23 26 ALA C N 1
ATOM 2151 C CA . ALA B 1 28 ? 32.158 -2.131 18.726 1.00 67.67 26 ALA C CA 1
ATOM 2152 C C . ALA B 1 28 ? 31.311 -1.684 19.910 1.00 67.35 26 ALA C C 1
ATOM 2153 O O . ALA B 1 28 ? 30.375 -0.863 19.707 1.00 66.07 26 ALA C O 1
ATOM 2155 N N . CYS B 1 29 ? 31.661 -2.179 21.096 1.00 67.89 27 CYS C N 1
ATOM 2156 C CA . CYS B 1 29 ? 30.912 -1.931 22.349 1.00 69.81 27 CYS C CA 1
ATOM 2157 C C . CYS B 1 29 ? 31.637 -0.890 23.195 1.00 68.85 27 CYS C C 1
ATOM 2158 O O . CYS B 1 29 ? 32.773 -1.172 23.676 1.00 69.47 27 CYS C O 1
ATOM 2161 N N . TRP B 1 30 ? 30.960 0.243 23.406 1.00 68.32 28 TRP C N 1
ATOM 2162 C CA . TRP B 1 30 ? 31.408 1.356 24.276 1.00 69.25 28 TRP C CA 1
ATOM 2163 C C . TRP B 1 30 ? 31.030 1.053 25.728 1.00 72.27 28 TRP C C 1
ATOM 2164 O O . TRP B 1 30 ? 29.817 1.018 26.032 1.00 74.54 28 TRP C O 1
ATOM 2175 N N . ASP B 1 31 ? 32.033 0.893 26.586 1.00 73.76 29 ASP C N 1
ATOM 2176 C CA . ASP B 1 31 ? 31.849 0.705 28.042 1.00 77.14 29 ASP C CA 1
ATOM 2177 C C . ASP B 1 31 ? 31.914 2.104 28.672 1.00 76.48 29 ASP C C 1
ATOM 2178 O O . ASP B 1 31 ? 32.959 2.768 28.564 1.00 75.85 29 ASP C O 1
ATOM 2183 N N . ILE B 1 32 ? 30.798 2.563 29.245 1.00 77.12 30 ILE C N 1
ATOM 2184 C CA . ILE B 1 32 ? 30.659 3.906 29.879 1.00 76.95 30 ILE C CA 1
ATOM 2185 C C . ILE B 1 32 ? 30.614 3.717 31.394 1.00 79.61 30 ILE C C 1
ATOM 2186 O O . ILE B 1 32 ? 29.850 2.853 31.878 1.00 81.46 30 ILE C O 1
ATOM 2191 N N . SER B 1 33 ? 31.390 4.531 32.092 1.00 80.69 31 SER C N 1
ATOM 2192 C CA . SER B 1 33 ? 31.689 4.409 33.532 1.00 83.46 31 SER C CA 1
ATOM 2193 C C . SER B 1 33 ? 31.704 5.822 34.126 1.00 83.28 31 SER C C 1
ATOM 2194 O O . SER B 1 33 ? 31.905 6.764 33.354 1.00 80.70 31 SER C O 1
ATOM 2197 N N . SER B 1 34 ? 31.522 5.977 35.437 1.00 84.62 32 SER C N 1
ATOM 2198 C CA . SER B 1 34 ? 31.861 7.235 36.144 1.00 84.76 32 SER C CA 1
ATOM 2199 C C . SER B 1 34 ? 33.323 7.597 35.849 1.00 83.79 32 SER C C 1
ATOM 2200 O O . SER B 1 34 ? 33.626 8.788 35.884 1.00 83.47 32 SER C O 1
ATOM 2203 N N . SER B 1 35 ? 34.180 6.605 35.562 1.00 84.44 33 SER C N 1
ATOM 2204 C CA . SER B 1 35 ? 35.639 6.747 35.270 1.00 84.04 33 SER C CA 1
ATOM 2205 C C . SER B 1 35 ? 35.868 7.242 33.830 1.00 80.03 33 SER C C 1
ATOM 2206 O O . SER B 1 35 ? 36.960 7.753 33.534 1.00 77.80 33 SER C O 1
ATOM 2209 N N . GLY B 1 36 ? 34.869 7.089 32.965 1.00 78.04 34 GLY C N 1
ATOM 2210 C CA . GLY B 1 36 ? 34.898 7.608 31.591 1.00 75.63 34 GLY C CA 1
ATOM 2211 C C . GLY B 1 36 ? 34.563 6.536 30.576 1.00 74.65 34 GLY C C 1
ATOM 2212 O O . GLY B 1 36 ? 33.986 5.494 30.946 1.00 74.61 34 GLY C O 1
ATOM 2213 N N . VAL B 1 37 ? 34.938 6.782 29.325 1.00 73.59 35 VAL C N 1
ATOM 2214 C CA . VAL B 1 37 ? 34.557 5.946 28.155 1.00 73.38 35 VAL C CA 1
ATOM 2215 C C . VAL B 1 37 ? 35.752 5.096 27.724 1.00 73.97 35 VAL C C 1
ATOM 2216 O O . VAL B 1 37 ? 36.789 5.661 27.375 1.00 72.26 35 VAL C O 1
ATOM 2220 N N . ASN B 1 38 ? 35.556 3.783 27.735 1.00 77.63 36 ASN C N 1
ATOM 2221 C CA . ASN B 1 38 ? 36.580 2.738 27.499 1.00 78.45 36 ASN C CA 1
ATOM 2222 C C . ASN B 1 38 ? 35.980 1.785 26.450 1.00 76.09 36 ASN C C 1
ATOM 2223 O O . ASN B 1 38 ? 34.803 1.417 26.588 1.00 77.54 36 ASN C O 1
ATOM 2228 N N . LEU B 1 39 ? 36.725 1.453 25.399 1.00 72.44 37 LEU C N 1
ATOM 2229 C CA . LEU B 1 39 ? 36.267 0.607 24.268 1.00 70.63 37 LEU C CA 1
ATOM 2230 C C . LEU B 1 39 ? 37.442 -0.249 23.797 1.00 71.82 37 LEU C C 1
ATOM 2231 O O . LEU B 1 39 ? 38.573 0.261 23.758 1.00 74.17 37 LEU C O 1
ATOM 2236 N N . GLN B 1 40 ? 37.178 -1.514 23.463 1.00 72.22 38 GLN C N 1
ATOM 2237 C CA . GLN B 1 40 ? 38.181 -2.526 23.024 1.00 70.96 38 GLN C CA 1
ATOM 2238 C C . GLN B 1 40 ? 37.495 -3.440 22.009 1.00 70.39 38 GLN C C 1
ATOM 2239 O O . GLN B 1 40 ? 36.363 -3.859 22.288 1.00 72.46 38 GLN C O 1
ATOM 2245 N N . SER B 1 41 ? 38.147 -3.745 20.888 1.00 68.67 39 SER C N 1
ATOM 2246 C CA . SER B 1 41 ? 37.560 -4.553 19.788 1.00 68.19 39 SER C CA 1
ATOM 2247 C C . SER B 1 41 ? 38.637 -5.001 18.807 1.00 67.55 39 SER C C 1
ATOM 2248 O O . SER B 1 41 ? 39.514 -4.174 18.486 1.00 66.40 39 SER C O 1
ATOM 2251 N N . MET B 1 42 ? 38.526 -6.231 18.305 1.00 68.25 40 MET C N 1
ATOM 2252 C CA . MET B 1 42 ? 39.458 -6.775 17.285 1.00 68.45 40 MET C CA 1
ATOM 2253 C C . MET B 1 42 ? 38.957 -6.341 15.911 1.00 66.52 40 MET C C 1
ATOM 2254 O O . MET B 1 42 ? 37.877 -5.760 15.862 1.00 66.36 40 MET C O 1
ATOM 2259 N N . ASP B 1 43 ? 39.730 -6.533 14.848 1.00 66.16 41 ASP C N 1
ATOM 2260 C CA . ASP B 1 43 ? 39.249 -6.230 13.482 1.00 65.97 41 ASP C CA 1
ATOM 2261 C C . ASP B 1 43 ? 38.397 -7.419 13.006 1.00 69.46 41 ASP C C 1
ATOM 2262 O O . ASP B 1 43 ? 38.383 -8.473 13.681 1.00 70.98 41 ASP C O 1
ATOM 2267 N N . SER B 1 44 ? 37.688 -7.226 11.887 1.00 70.69 42 SER C N 1
ATOM 2268 C CA . SER B 1 44 ? 37.018 -8.255 11.045 1.00 72.19 42 SER C CA 1
ATOM 2269 C C . SER B 1 44 ? 37.688 -9.622 11.224 1.00 73.82 42 SER C C 1
ATOM 2270 O O . SER B 1 44 ? 36.996 -10.634 11.336 1.00 76.53 42 SER C O 1
ATOM 2273 N N . SER B 1 45 ? 39.010 -9.624 11.229 1.00 74.19 43 SER C N 1
ATOM 2274 C CA . SER B 1 45 ? 39.867 -10.793 10.951 1.00 76.63 43 SER C CA 1
ATOM 2275 C C . SER B 1 45 ? 40.671 -11.219 12.171 1.00 76.82 43 SER C C 1
ATOM 2276 O O . SER B 1 45 ? 41.420 -12.205 12.046 1.00 80.15 43 SER C O 1
ATOM 2279 N N . HIS B 1 46 ? 40.541 -10.509 13.292 1.00 75.21 44 HIS C N 1
ATOM 2280 C CA . HIS B 1 46 ? 41.045 -10.950 14.616 1.00 77.26 44 HIS C CA 1
ATOM 2281 C C . HIS B 1 46 ? 42.583 -10.921 14.634 1.00 76.91 44 HIS C C 1
ATOM 2282 O O . HIS B 1 46 ? 43.178 -11.793 15.301 1.00 79.87 44 HIS C O 1
ATOM 2289 N N . VAL B 1 47 ? 43.211 -9.951 13.961 1.00 73.25 45 VAL C N 1
ATOM 2290 C CA . VAL B 1 47 ? 44.696 -9.863 13.838 1.00 71.30 45 VAL C CA 1
ATOM 2291 C C . VAL B 1 47 ? 45.203 -8.614 14.548 1.00 67.84 45 VAL C C 1
ATOM 2292 O O . VAL B 1 47 ? 46.283 -8.676 15.169 1.00 68.69 45 VAL C O 1
ATOM 2296 N N . SER B 1 48 ? 44.458 -7.524 14.395 1.00 63.39 46 SER C N 1
ATOM 2297 C CA . SER B 1 48 ? 44.673 -6.228 15.072 1.00 61.32 46 SER C CA 1
ATOM 2298 C C . SER B 1 48 ? 43.606 -6.067 16.147 1.00 60.10 46 SER C C 1
ATOM 2299 O O . SER B 1 48 ? 42.532 -6.645 15.977 1.00 60.98 46 SER C O 1
ATOM 2302 N N . LEU B 1 49 ? 43.890 -5.282 17.179 1.00 58.56 47 LEU C N 1
ATOM 2303 C CA . LEU B 1 49 ? 42.943 -4.963 18.272 1.00 58.62 47 LEU C CA 1
ATOM 2304 C C . LEU B 1 49 ? 43.087 -3.494 18.630 1.00 57.00 47 LEU C C 1
ATOM 2305 O O . LEU B 1 49 ? 44.210 -3.030 18.652 1.00 56.08 47 LEU C O 1
ATOM 2310 N N . VAL B 1 50 ? 41.987 -2.822 18.936 1.00 57.12 48 VAL C N 1
ATOM 2311 C CA . VAL B 1 50 ? 41.964 -1.364 19.233 1.00 57.61 48 VAL C CA 1
ATOM 2312 C C . VAL B 1 50 ? 41.478 -1.145 20.654 1.00 59.36 48 VAL C C 1
ATOM 2313 O O . VAL B 1 50 ? 40.481 -1.767 21.000 1.00 61.14 48 VAL C O 1
ATOM 2317 N N . GLN B 1 51 ? 42.097 -0.227 21.393 1.00 60.54 49 GLN C N 1
ATOM 2318 C CA . GLN B 1 51 ? 41.773 0.055 22.819 1.00 63.56 49 GLN C CA 1
ATOM 2319 C C . GLN B 1 51 ? 41.642 1.568 22.977 1.00 62.13 49 GLN C C 1
ATOM 2320 O O . GLN B 1 51 ? 42.592 2.275 22.652 1.00 61.22 49 GLN C O 1
ATOM 2326 N N . LEU B 1 52 ? 40.495 2.039 23.447 1.00 62.38 50 LEU C N 1
ATOM 2327 C CA . LEU B 1 52 ? 40.186 3.482 23.539 1.00 61.44 50 LEU C CA 1
ATOM 2328 C C . LEU B 1 52 ? 39.917 3.846 24.997 1.00 62.27 50 LEU C C 1
ATOM 2329 O O . LEU B 1 52 ? 39.219 3.091 25.673 1.00 61.55 50 LEU C O 1
ATOM 2334 N N . THR B 1 53 ? 40.465 4.962 25.470 1.00 63.55 51 THR C N 1
ATOM 2335 C CA . THR B 1 53 ? 40.312 5.422 26.876 1.00 67.16 51 THR C CA 1
ATOM 2336 C C . THR B 1 53 ? 40.173 6.941 26.875 1.00 66.72 51 THR C C 1
ATOM 2337 O O . THR B 1 53 ? 41.152 7.611 26.521 1.00 65.41 51 THR C O 1
ATOM 2341 N N . LEU B 1 54 ? 38.978 7.438 27.230 1.00 67.78 52 LEU C N 1
ATOM 2342 C CA . LEU B 1 54 ? 38.690 8.867 27.487 1.00 67.07 52 LEU C CA 1
ATOM 2343 C C . LEU B 1 54 ? 38.241 9.035 28.934 1.00 69.13 52 LEU C C 1
ATOM 2344 O O . LEU B 1 54 ? 37.147 8.582 29.264 1.00 67.74 52 LEU C O 1
ATOM 2349 N N . ARG B 1 55 ? 39.079 9.659 29.755 1.00 73.13 53 ARG C N 1
ATOM 2350 C CA . ARG B 1 55 ? 38.776 9.965 31.173 1.00 78.41 53 ARG C CA 1
ATOM 2351 C C . ARG B 1 55 ? 37.617 10.965 31.199 1.00 79.36 53 ARG C C 1
ATOM 2352 O O . ARG B 1 55 ? 37.573 11.844 30.319 1.00 77.30 53 ARG C O 1
ATOM 2360 N N . SER B 1 56 ? 36.740 10.839 32.192 1.00 83.02 54 SER C N 1
ATOM 2361 C CA . SER B 1 56 ? 35.586 11.731 32.468 1.00 85.79 54 SER C CA 1
ATOM 2362 C C . SER B 1 56 ? 36.052 13.157 32.772 1.00 88.22 54 SER C C 1
ATOM 2363 O O . SER B 1 56 ? 35.346 14.104 32.366 1.00 89.02 54 SER C O 1
ATOM 2366 N N . GLU B 1 57 ? 37.175 13.288 33.487 1.00 91.61 55 GLU C N 1
ATOM 2367 C CA . GLU B 1 57 ? 37.961 14.552 33.616 1.00 91.99 55 GLU C CA 1
ATOM 2368 C C . GLU B 1 57 ? 38.043 15.273 32.258 1.00 87.93 55 GLU C C 1
ATOM 2369 O O . GLU B 1 57 ? 37.982 16.520 32.237 1.00 89.71 55 GLU C O 1
ATOM 2375 N N . GLY B 1 58 ? 38.197 14.519 31.167 1.00 82.80 56 GLY C N 1
ATOM 2376 C CA . GLY B 1 58 ? 38.400 15.043 29.807 1.00 79.14 56 GLY C CA 1
ATOM 2377 C C . GLY B 1 58 ? 37.296 15.991 29.405 1.00 76.73 56 GLY C C 1
ATOM 2378 O O . GLY B 1 58 ? 37.580 17.002 28.766 1.00 77.83 56 GLY C O 1
ATOM 2379 N N . PHE B 1 59 ? 36.067 15.696 29.800 1.00 75.04 57 PHE C N 1
ATOM 2380 C CA . PHE B 1 59 ? 34.860 16.392 29.294 1.00 74.49 57 PHE C CA 1
ATOM 2381 C C . PHE B 1 59 ? 34.489 17.563 30.209 1.00 77.32 57 PHE C C 1
ATOM 2382 O O . PHE B 1 59 ? 34.949 17.590 31.363 1.00 78.71 57 PHE C O 1
ATOM 2390 N N . ASP B 1 60 ? 33.638 18.471 29.727 1.00 79.36 58 ASP C N 1
ATOM 2391 C CA . ASP B 1 60 ? 33.169 19.658 30.498 1.00 83.40 58 ASP C CA 1
ATOM 2392 C C . ASP B 1 60 ? 32.038 19.255 31.453 1.00 87.23 58 ASP C C 1
ATOM 2393 O O . ASP B 1 60 ? 32.188 19.482 32.677 1.00 92.14 58 ASP C O 1
ATOM 2398 N N . THR B 1 61 ? 30.935 18.724 30.914 1.00 87.68 59 THR C N 1
ATOM 2399 C CA . THR B 1 61 ? 29.968 17.862 31.644 1.00 90.31 59 THR C CA 1
ATOM 2400 C C . THR B 1 61 ? 30.477 16.424 31.566 1.00 89.55 59 THR C C 1
ATOM 2401 O O . THR B 1 61 ? 31.150 16.107 30.582 1.00 87.76 59 THR C O 1
ATOM 2405 N N . TYR B 1 62 ? 30.158 15.603 32.562 1.00 89.19 60 TYR C N 1
ATOM 2406 C CA . TYR B 1 62 ? 30.177 14.125 32.451 1.00 87.93 60 TYR C CA 1
ATOM 2407 C C . TYR B 1 62 ? 29.314 13.556 33.575 1.00 91.34 60 TYR C C 1
ATOM 2408 O O . TYR B 1 62 ? 29.587 13.878 34.738 1.00 94.03 60 TYR C O 1
ATOM 2417 N N . ARG B 1 63 ? 28.299 12.759 33.231 1.00 90.92 61 ARG C N 1
ATOM 2418 C CA . ARG B 1 63 ? 27.386 12.173 34.232 1.00 92.03 61 ARG C CA 1
ATOM 2419 C C . ARG B 1 63 ? 26.891 10.826 33.709 1.00 90.46 61 ARG C C 1
ATOM 2420 O O . ARG B 1 63 ? 26.229 10.783 32.664 1.00 87.87 61 ARG C O 1
ATOM 2428 N N . CYS B 1 64 ? 27.259 9.764 34.421 1.00 93.42 62 CYS C N 1
ATOM 2429 C CA . CYS B 1 64 ? 26.900 8.344 34.167 1.00 95.25 62 CYS C CA 1
ATOM 2430 C C . CYS B 1 64 ? 26.584 7.673 35.515 1.00 99.37 62 CYS C C 1
ATOM 2431 O O . CYS B 1 64 ? 2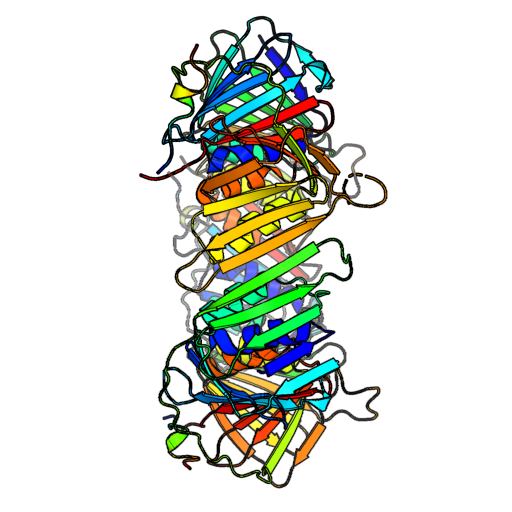7.462 7.679 36.394 1.00 99.87 62 CYS C O 1
ATOM 2434 N N . ASP B 1 65 ? 25.376 7.128 35.669 1.00 102.29 63 ASP C N 1
ATOM 2435 C CA . ASP B 1 65 ? 24.826 6.616 36.956 1.00 106.17 63 ASP C CA 1
ATOM 2436 C C . ASP B 1 65 ? 25.187 5.142 37.113 1.00 108.00 63 ASP C C 1
ATOM 2437 O O . ASP B 1 65 ? 25.773 4.795 38.136 1.00 107.59 63 ASP C O 1
ATOM 2442 N N . ARG B 1 66 ? 24.805 4.329 36.124 1.00 111.65 64 ARG C N 1
ATOM 2443 C CA . ARG B 1 66 ? 25.091 2.873 35.955 1.00 115.58 64 ARG C CA 1
ATOM 2444 C C . ARG B 1 66 ? 26.068 2.715 34.771 1.00 108.13 64 ARG C C 1
ATOM 2445 O O . ARG B 1 66 ? 25.870 3.444 33.786 1.00 106.43 64 ARG C O 1
ATOM 2453 N N . ASN B 1 67 ? 27.022 1.776 34.815 1.00 103.78 65 ASN C N 1
ATOM 2454 C CA . ASN B 1 67 ? 27.804 1.358 33.617 1.00 100.17 65 ASN C CA 1
ATOM 2455 C C . ASN B 1 67 ? 26.838 1.128 32.450 1.00 99.96 65 ASN C C 1
ATOM 2456 O O . ASN B 1 67 ? 25.828 0.454 32.653 1.00 103.51 65 ASN C O 1
ATOM 2461 N N . LEU B 1 68 ? 27.105 1.698 31.278 1.00 97.79 66 LEU C N 1
ATOM 2462 C CA . LEU B 1 68 ? 26.363 1.369 30.041 1.00 96.55 66 LEU C CA 1
ATOM 2463 C C . LEU B 1 68 ? 27.244 0.505 29.154 1.00 94.66 66 LEU C C 1
ATOM 2464 O O . LEU B 1 68 ? 28.475 0.627 29.252 1.00 94.08 66 LEU C O 1
ATOM 2469 N N . ALA B 1 69 ? 26.614 -0.324 28.330 1.00 94.28 67 ALA C N 1
ATOM 2470 C CA . ALA B 1 69 ? 27.281 -1.137 27.297 1.00 92.89 67 ALA C CA 1
ATOM 2471 C C . ALA B 1 69 ? 26.622 -0.803 25.963 1.00 89.34 67 ALA C C 1
ATOM 2472 O O . ALA B 1 69 ? 25.691 -1.528 25.554 1.00 92.65 67 ALA C O 1
ATOM 2474 N N . MET B 1 70 ? 27.049 0.291 25.339 1.00 82.75 68 MET C N 1
ATOM 2475 C CA . MET B 1 70 ? 26.440 0.776 24.075 1.00 77.60 68 MET C CA 1
ATOM 2476 C C . MET B 1 70 ? 27.102 0.094 22.884 1.00 72.65 68 MET C C 1
ATOM 2477 O O . MET B 1 70 ? 28.303 0.302 22.671 1.00 71.25 68 MET C O 1
ATOM 2482 N N . GLY B 1 71 ? 26.332 -0.673 22.124 1.00 70.05 69 GLY C N 1
ATOM 2483 C CA . GLY B 1 71 ? 26.808 -1.289 20.875 1.00 68.35 69 GLY C CA 1
ATOM 2484 C C . GLY B 1 71 ? 26.543 -0.373 19.709 1.00 65.99 69 GLY C C 1
ATOM 2485 O O . GLY B 1 71 ? 25.409 0.056 19.582 1.00 66.17 69 GLY C O 1
ATOM 2486 N N . VAL B 1 72 ? 27.542 -0.104 18.875 1.00 65.29 70 VAL C N 1
ATOM 2487 C CA . VAL B 1 72 ? 27.466 0.978 17.853 1.00 65.53 70 VAL C CA 1
ATOM 2488 C C . VAL B 1 72 ? 28.114 0.530 16.541 1.00 64.75 70 VAL C C 1
ATOM 2489 O O . VAL B 1 72 ? 29.260 0.063 16.595 1.00 62.65 70 VAL C O 1
ATOM 2493 N N . ASN B 1 73 ? 27.386 0.684 15.432 1.00 65.87 71 ASN C N 1
ATOM 2494 C CA . ASN B 1 73 ? 27.946 0.614 14.064 1.00 66.62 71 ASN C CA 1
ATOM 2495 C C . ASN B 1 73 ? 28.754 1.904 13.874 1.00 65.63 71 ASN C C 1
ATOM 2496 O O . ASN B 1 73 ? 28.152 2.951 13.660 1.00 64.52 71 ASN C O 1
ATOM 2501 N N . LEU B 1 74 ? 30.082 1.825 13.956 1.00 66.25 72 LEU C N 1
ATOM 2502 C CA . LEU B 1 74 ? 30.980 3.006 13.930 1.00 65.90 72 LEU C CA 1
ATOM 2503 C C . LEU B 1 74 ? 30.907 3.700 12.568 1.00 64.48 72 LEU C C 1
ATOM 2504 O O . LEU B 1 74 ? 31.184 4.921 12.496 1.00 63.76 72 LEU C O 1
ATOM 2509 N N . THR B 1 75 ? 30.591 2.953 11.515 1.00 64.01 73 THR C N 1
ATOM 2510 C CA . THR B 1 75 ? 30.404 3.540 10.171 1.00 63.60 73 THR C CA 1
ATOM 2511 C C . THR B 1 75 ? 29.192 4.468 10.268 1.00 62.63 73 THR C C 1
ATOM 2512 O O . THR B 1 75 ? 29.358 5.671 9.954 1.00 62.92 73 THR C O 1
ATOM 2516 N N . SER B 1 76 ? 28.064 3.961 10.787 1.00 62.89 74 SER C N 1
ATOM 2517 C CA . SER B 1 76 ? 26.842 4.756 11.096 1.00 62.74 74 SER C CA 1
ATOM 2518 C C . SER B 1 76 ? 27.249 6.036 11.831 1.00 61.36 74 SER C C 1
ATOM 2519 O O . SER B 1 76 ? 26.801 7.114 11.450 1.00 61.92 74 SER C O 1
ATOM 2522 N N . MET B 1 77 ? 28.055 5.900 12.877 1.00 60.14 75 MET C N 1
ATOM 2523 C CA . MET B 1 77 ? 28.381 7.005 13.803 1.00 59.73 75 MET C CA 1
ATOM 2524 C C . MET B 1 77 ? 29.359 7.958 13.122 1.00 58.44 75 MET C C 1
ATOM 2525 O O . MET B 1 77 ? 29.187 9.170 13.291 1.00 57.25 75 MET C O 1
ATOM 2530 N N . SER B 1 78 ? 30.349 7.458 12.383 1.00 58.60 76 SER C N 1
ATOM 2531 C CA . SER B 1 78 ? 31.257 8.366 11.646 1.00 58.71 76 SER C CA 1
ATOM 2532 C C . SER B 1 78 ? 30.408 9.271 10.768 1.00 59.93 76 SER C C 1
ATOM 2533 O O . SER B 1 78 ? 30.551 10.490 10.878 1.00 63.49 76 SER C O 1
ATOM 2536 N N . LYS B 1 79 ? 29.526 8.678 9.969 1.00 62.19 77 LYS C N 1
ATOM 2537 C CA . LYS B 1 79 ? 28.613 9.413 9.055 1.00 63.35 77 LYS C CA 1
ATOM 2538 C C . LYS B 1 79 ? 27.958 10.582 9.791 1.00 60.65 77 LYS C C 1
ATOM 2539 O O . LYS B 1 79 ? 27.851 11.681 9.181 1.00 58.32 77 LYS C O 1
ATOM 2545 N N . ILE B 1 80 ? 27.541 10.349 11.037 1.00 58.78 78 ILE C N 1
ATOM 2546 C CA . ILE B 1 80 ? 26.867 11.379 11.878 1.00 58.74 78 ILE C CA 1
ATOM 2547 C C . ILE B 1 80 ? 27.887 12.460 12.230 1.00 59.17 78 ILE C C 1
ATOM 2548 O O . ILE B 1 80 ? 27.557 13.625 12.035 1.00 62.13 78 ILE C O 1
ATOM 2553 N N . LEU B 1 81 ? 29.055 12.083 12.756 1.00 58.86 79 LEU C N 1
ATOM 2554 C CA . LEU B 1 81 ? 30.110 13.040 13.211 1.00 58.31 79 LEU C CA 1
ATOM 2555 C C . LEU B 1 81 ? 30.647 13.862 12.027 1.00 58.27 79 LEU C C 1
ATOM 2556 O O . LEU B 1 81 ? 31.040 15.007 12.248 1.00 56.51 79 LEU C O 1
ATOM 2561 N N . LYS B 1 82 ? 30.624 13.320 10.812 1.00 60.24 80 LYS C N 1
ATOM 2562 C CA . LYS B 1 82 ? 31.006 14.074 9.598 1.00 62.17 80 LYS C CA 1
ATOM 2563 C C . LYS B 1 82 ? 30.104 15.300 9.484 1.00 63.06 80 LYS C C 1
ATOM 2564 O O . LYS B 1 82 ? 30.546 16.282 8.911 1.00 66.16 80 LYS C O 1
ATOM 2570 N N . CYS B 1 83 ? 28.895 15.262 10.039 1.00 64.29 81 CYS C N 1
ATOM 2571 C CA . CYS B 1 83 ? 27.911 16.383 9.981 1.00 65.34 81 CYS C CA 1
ATOM 2572 C C . CYS B 1 83 ? 28.126 17.375 11.131 1.00 64.66 81 CYS C C 1
ATOM 2573 O O . CYS B 1 83 ? 27.200 18.181 11.383 1.00 65.53 81 CYS C O 1
ATOM 2576 N N . ALA B 1 84 ? 29.264 17.291 11.819 1.00 63.08 82 ALA C N 1
ATOM 2577 C CA . ALA B 1 84 ? 29.627 18.162 12.958 1.00 64.49 82 ALA C CA 1
ATOM 2578 C C . ALA B 1 84 ? 30.800 19.028 12.528 1.00 65.75 82 ALA C C 1
ATOM 2579 O O . ALA B 1 84 ? 31.783 18.461 12.069 1.00 66.40 82 ALA C O 1
ATOM 2581 N N . GLY B 1 85 ? 30.689 20.347 12.649 1.00 69.15 83 GLY C N 1
ATOM 2582 C CA . GLY B 1 85 ? 31.807 21.282 12.421 1.00 69.37 83 GLY C CA 1
ATOM 2583 C C . GLY B 1 85 ? 32.932 21.001 13.389 1.00 70.55 83 GLY C C 1
ATOM 2584 O O . GLY B 1 85 ? 32.658 20.508 14.495 1.00 69.02 83 GLY C O 1
ATOM 2585 N N . ASN B 1 86 ? 34.155 21.314 12.989 1.00 75.21 84 ASN C N 1
ATOM 2586 C CA . ASN B 1 86 ? 35.366 21.066 13.809 1.00 82.24 84 ASN C CA 1
ATOM 2587 C C . ASN B 1 86 ? 35.297 21.887 15.096 1.00 85.09 84 ASN C C 1
ATOM 2588 O O . ASN B 1 86 ? 35.707 21.327 16.145 1.00 87.33 84 ASN C O 1
ATOM 2593 N N . GLU B 1 87 ? 34.760 23.116 15.038 1.00 86.45 85 GLU C N 1
ATOM 2594 C CA . GLU B 1 87 ? 34.647 24.014 16.226 1.00 84.61 85 GLU C CA 1
ATOM 2595 C C . GLU B 1 87 ? 33.436 23.596 17.066 1.00 78.14 85 GLU C C 1
ATOM 2596 O O . GLU B 1 87 ? 33.242 24.218 18.127 1.00 77.48 85 GLU C O 1
ATOM 2602 N N . ASP B 1 88 ? 32.671 22.588 16.636 1.00 71.56 86 ASP C N 1
ATOM 2603 C CA . ASP B 1 88 ? 31.357 22.275 17.259 1.00 68.83 86 ASP C CA 1
ATOM 2604 C C . ASP B 1 88 ? 31.591 21.762 18.688 1.00 68.24 86 ASP C C 1
ATOM 2605 O O . ASP B 1 88 ? 32.622 21.121 18.917 1.00 68.95 86 ASP C O 1
ATOM 2610 N N . ILE B 1 89 ? 30.705 22.119 19.618 1.00 67.07 87 ILE C N 1
ATOM 2611 C CA . ILE B 1 89 ? 30.589 21.489 20.960 1.00 68.33 87 ILE C CA 1
ATOM 2612 C C . ILE B 1 89 ? 29.742 20.236 20.779 1.00 67.89 87 ILE C C 1
ATOM 2613 O O . ILE B 1 89 ? 28.573 20.377 20.380 1.00 71.53 87 ILE C O 1
ATOM 2618 N N . ILE B 1 90 ? 30.277 19.058 21.067 1.00 66.09 88 ILE C N 1
ATOM 2619 C CA . ILE B 1 90 ? 29.506 17.796 20.889 1.00 65.95 88 ILE C CA 1
ATOM 2620 C C . ILE B 1 90 ? 29.089 17.263 22.263 1.00 68.77 88 ILE C C 1
ATOM 2621 O O . ILE B 1 90 ? 29.966 16.897 23.073 1.00 72.69 88 ILE C O 1
ATOM 2626 N N . THR B 1 91 ? 27.784 17.248 22.516 1.00 69.21 89 THR C N 1
ATOM 2627 C CA . THR B 1 91 ? 27.151 16.715 23.747 1.00 71.41 89 THR C CA 1
ATOM 2628 C C . THR B 1 91 ? 26.624 15.331 23.361 1.00 69.27 89 THR C C 1
ATOM 2629 O O . THR B 1 91 ? 26.069 15.252 22.259 1.00 65.96 89 THR C O 1
ATOM 2633 N N . LEU B 1 92 ? 26.867 14.287 24.163 1.00 70.11 90 LEU C N 1
ATOM 2634 C CA . LEU B 1 92 ? 26.313 12.913 23.958 1.00 71.28 90 LEU C CA 1
ATOM 2635 C C . LEU B 1 92 ? 25.300 12.606 25.054 1.00 75.79 90 LEU C C 1
ATOM 2636 O O . LEU B 1 92 ? 25.512 13.072 26.182 1.00 80.15 90 LEU C O 1
ATOM 2641 N N . ARG B 1 93 ? 24.278 11.803 24.759 1.00 78.52 91 ARG C N 1
ATOM 2642 C CA . ARG B 1 93 ? 23.203 11.502 25.739 1.00 82.01 91 ARG C CA 1
ATOM 2643 C C . ARG B 1 93 ? 22.567 10.150 25.415 1.00 84.00 91 ARG C C 1
ATOM 2644 O O . ARG B 1 93 ? 22.235 9.921 24.242 1.00 83.35 91 ARG C O 1
ATOM 2652 N N . ALA B 1 94 ? 22.446 9.280 26.420 1.00 87.91 92 ALA C N 1
ATOM 2653 C CA . ALA B 1 94 ? 21.693 8.010 26.335 1.00 93.05 92 ALA C CA 1
ATOM 2654 C C . ALA B 1 94 ? 20.963 7.764 27.658 1.00 103.31 92 ALA C C 1
ATOM 2655 O O . ALA B 1 94 ? 21.540 8.086 28.714 1.00 107.60 92 ALA C O 1
ATOM 2657 N N . GLU B 1 95 ? 19.737 7.233 27.604 1.00 111.83 93 GLU C N 1
ATOM 2658 C CA . GLU B 1 95 ? 19.010 6.682 28.781 1.00 117.44 93 GLU C CA 1
ATOM 2659 C C . GLU B 1 95 ? 19.445 5.205 28.945 1.00 125.07 93 GLU C C 1
ATOM 2660 O O . GLU B 1 95 ? 20.208 4.709 28.085 1.00 128.13 93 GLU C O 1
ATOM 2666 N N . ASP B 1 96 ? 19.045 4.520 30.022 1.00 130.74 94 ASP C N 1
ATOM 2667 C CA . ASP B 1 96 ? 19.445 3.101 30.289 1.00 131.10 94 ASP C CA 1
ATOM 2668 C C . ASP B 1 96 ? 18.739 2.162 29.302 1.00 129.84 94 ASP C C 1
ATOM 2669 O O . ASP B 1 96 ? 19.445 1.514 28.485 1.00 121.90 94 ASP C O 1
ATOM 2674 N N . ASN B 1 97 ? 17.400 2.121 29.396 1.00 132.12 95 ASN C N 1
ATOM 2675 C CA . ASN B 1 97 ? 16.441 1.397 28.523 1.00 133.70 95 ASN C CA 1
ATOM 2676 C C . ASN B 1 97 ? 16.525 1.919 27.084 1.00 132.70 95 ASN C C 1
ATOM 2677 O O . ASN B 1 97 ? 15.969 1.253 26.188 1.00 133.98 95 ASN C O 1
ATOM 2682 N N . ALA B 1 98 ? 17.158 3.084 26.881 1.00 131.69 96 ALA C N 1
ATOM 2683 C CA . ALA B 1 98 ? 17.442 3.659 25.546 1.00 126.03 96 ALA C CA 1
ATOM 2684 C C . ALA B 1 98 ? 18.335 2.683 24.758 1.00 121.44 96 ALA C C 1
ATOM 2685 O O . ALA B 1 98 ? 19.388 2.204 25.282 1.00 117.72 96 ALA C O 1
ATOM 2687 N N . ASP B 1 99 ? 17.869 2.368 23.551 1.00 114.82 97 ASP C N 1
ATOM 2688 C CA . ASP B 1 99 ? 18.564 1.584 22.499 1.00 108.75 97 ASP C CA 1
ATOM 2689 C C . ASP B 1 99 ? 18.867 2.545 21.346 1.00 100.90 97 ASP C C 1
ATOM 2690 O O . ASP B 1 99 ? 19.112 2.078 20.212 1.00 98.97 97 ASP C O 1
ATOM 2695 N N . THR B 1 100 ? 18.802 3.852 21.611 1.00 94.37 98 THR C N 1
ATOM 2696 C CA . THR B 1 100 ? 19.361 4.913 20.735 1.00 86.93 98 THR C CA 1
ATOM 2697 C C . THR B 1 100 ? 20.291 5.815 21.550 1.00 79.23 98 THR C C 1
ATOM 2698 O O . THR B 1 100 ? 19.970 6.130 22.708 1.00 77.68 98 THR C O 1
ATOM 2702 N N . LEU B 1 101 ? 21.373 6.244 20.910 1.00 72.83 99 LEU C N 1
ATOM 2703 C CA . LEU B 1 101 ? 22.293 7.300 21.396 1.00 70.58 99 LEU C CA 1
ATOM 2704 C C . LEU B 1 101 ? 22.001 8.607 20.662 1.00 70.27 99 LEU C C 1
ATOM 2705 O O . LEU B 1 101 ? 22.116 8.616 19.417 1.00 68.70 99 LEU C O 1
ATOM 2710 N N . ALA B 1 102 ? 21.691 9.664 21.418 1.00 72.14 100 ALA C N 1
ATOM 2711 C CA . ALA B 1 102 ? 21.539 11.054 20.929 1.00 72.17 100 ALA C CA 1
ATOM 2712 C C . ALA B 1 102 ? 22.920 11.717 20.863 1.00 70.16 100 ALA C C 1
ATOM 2713 O O . ALA B 1 102 ? 23.685 11.552 21.832 1.00 71.35 100 ALA C O 1
ATOM 2715 N N . LEU B 1 103 ? 23.224 12.427 19.766 1.00 68.06 101 LEU C N 1
ATOM 2716 C CA . LEU B 1 103 ? 24.392 13.348 19.656 1.00 67.94 101 LEU C CA 1
ATOM 2717 C C . LEU B 1 103 ? 23.877 14.751 19.333 1.00 69.24 101 LEU C C 1
ATOM 2718 O O . LEU B 1 103 ? 22.998 14.861 18.453 1.00 71.56 101 LEU C O 1
ATOM 2723 N N . VAL B 1 104 ? 24.397 15.782 20.008 1.00 69.79 102 VAL C N 1
ATOM 2724 C CA . VAL B 1 104 ? 23.951 17.194 19.824 1.00 69.70 102 VAL C CA 1
ATOM 2725 C C . VAL B 1 104 ? 25.186 18.056 19.545 1.00 70.04 102 VAL C C 1
ATOM 2726 O O . VAL B 1 104 ? 26.097 18.086 20.385 1.00 70.75 102 VAL C O 1
ATOM 2730 N N . PHE B 1 105 ? 25.225 18.697 18.378 1.00 69.22 103 PHE C N 1
ATOM 2731 C CA . PHE B 1 105 ? 26.326 19.584 17.931 1.00 68.73 103 PHE C CA 1
ATOM 2732 C C . PHE B 1 105 ? 25.884 21.049 18.009 1.00 69.38 103 PHE C C 1
ATOM 2733 O O . PHE B 1 105 ? 25.098 21.479 17.122 1.00 68.50 103 PHE C O 1
ATOM 2741 N N . GLU B 1 106 ? 26.396 21.776 19.006 1.00 70.41 104 GLU C N 1
ATOM 2742 C CA . GLU B 1 106 ? 26.297 23.251 19.118 1.00 73.19 104 GLU C CA 1
ATOM 2743 C C . GLU B 1 106 ? 27.423 23.924 18.308 1.00 75.00 104 GLU C C 1
ATOM 2744 O O . GLU B 1 106 ? 28.546 23.402 18.367 1.00 75.50 104 GLU C O 1
ATOM 2750 N N . ALA B 1 107 ? 27.143 25.054 17.643 1.00 78.02 105 ALA C N 1
ATOM 2751 C CA . ALA B 1 107 ? 28.059 25.759 16.717 1.00 80.10 105 ALA C CA 1
ATOM 2752 C C . ALA B 1 107 ? 28.996 26.704 17.467 1.00 85.03 105 ALA C C 1
ATOM 2753 O O . ALA B 1 107 ? 28.726 27.045 18.619 1.00 82.45 105 ALA C O 1
ATOM 2755 N N . PRO B 1 108 ? 30.127 27.138 16.845 1.00 92.20 106 PRO C N 1
ATOM 2756 C CA . PRO B 1 108 ? 30.861 28.317 17.308 1.00 96.89 106 PRO C CA 1
ATOM 2757 C C . PRO B 1 108 ? 29.985 29.579 17.160 1.00 102.67 106 PRO C C 1
ATOM 2758 O O . PRO B 1 108 ? 29.451 29.853 16.079 1.00 100.19 106 PRO C O 1
ATOM 2762 N N . ASN B 1 109 ? 29.841 30.285 18.290 1.00 110.19 107 ASN C N 1
ATOM 2763 C CA . ASN B 1 109 ? 28.858 31.367 18.603 1.00 114.92 107 ASN C CA 1
ATOM 2764 C C . ASN B 1 109 ? 27.456 30.980 18.067 1.00 116.23 107 ASN C C 1
ATOM 2765 O O . ASN B 1 109 ? 26.840 31.847 17.458 1.00 122.58 107 ASN C O 1
ATOM 2770 N N . GLN B 1 110 ? 27.018 29.721 18.240 1.00 112.64 108 GLN C N 1
ATOM 2771 C CA . GLN B 1 110 ? 25.609 29.249 18.420 1.00 109.88 108 GLN C CA 1
ATOM 2772 C C . GLN B 1 110 ? 24.562 29.931 17.509 1.00 100.37 108 GLN C C 1
ATOM 2773 O O . GLN B 1 110 ? 23.491 30.368 18.010 1.00 103.96 108 GLN C O 1
ATOM 2779 N N . GLU B 1 111 ? 24.778 29.928 16.199 1.00 90.06 109 GLU C N 1
ATOM 2780 C CA . GLU B 1 111 ? 23.757 30.335 15.172 1.00 83.72 109 GLU C CA 1
ATOM 2781 C C . GLU B 1 111 ? 22.767 29.159 15.009 1.00 77.96 109 GLU C C 1
ATOM 2782 O O . GLU B 1 111 ? 21.536 29.354 14.815 1.00 73.21 109 GLU C O 1
ATOM 2788 N N . LYS B 1 112 ? 23.324 27.962 15.178 1.00 74.16 110 LYS C N 1
ATOM 2789 C CA . LYS B 1 112 ? 22.908 26.667 14.588 1.00 69.72 110 LYS C CA 1
ATOM 2790 C C . LYS B 1 112 ? 23.054 25.608 15.672 1.00 66.02 110 LYS C C 1
ATOM 2791 O O . LYS B 1 112 ? 23.962 25.745 16.495 1.00 64.15 110 LYS C O 1
ATOM 2797 N N . VAL B 1 113 ? 22.182 24.606 15.674 1.00 64.25 111 VAL C N 1
ATOM 2798 C CA . VAL B 1 113 ? 22.283 23.414 16.555 1.00 63.92 111 VAL C CA 1
ATOM 2799 C C . VAL B 1 113 ? 21.795 22.202 15.775 1.00 63.90 111 VAL C C 1
ATOM 2800 O O . VAL B 1 113 ? 20.563 22.095 15.592 1.00 64.73 111 VAL C O 1
ATOM 2804 N N . SER B 1 114 ? 22.732 21.355 15.330 1.00 62.44 112 SER C N 1
ATOM 2805 C CA . SER B 1 114 ? 22.443 19.995 14.809 1.00 62.32 112 SER C CA 1
ATOM 2806 C C . SER B 1 114 ? 22.132 19.077 15.999 1.00 64.11 112 SER C C 1
ATOM 2807 O O . SER B 1 114 ? 22.534 19.422 17.107 1.00 64.43 112 SER C O 1
ATOM 2810 N N . ASP B 1 115 ? 21.431 17.959 15.781 1.00 66.36 113 ASP C N 1
ATOM 2811 C CA . ASP B 1 115 ? 20.774 17.166 16.860 1.00 68.99 113 ASP C CA 1
ATOM 2812 C C . ASP B 1 115 ? 20.364 15.792 16.306 1.00 68.65 113 ASP C C 1
ATOM 2813 O O . ASP B 1 115 ? 19.165 15.600 16.007 1.00 70.79 113 ASP C O 1
ATOM 2818 N N . TYR B 1 116 ? 21.327 14.869 16.174 1.00 67.35 114 TYR C N 1
ATOM 2819 C CA . TYR B 1 116 ? 21.123 13.508 15.609 1.00 66.43 114 TYR C CA 1
ATOM 2820 C C . TYR B 1 116 ? 20.690 12.559 16.722 1.00 65.93 114 TYR C C 1
ATOM 2821 O O . TYR B 1 116 ? 20.449 12.974 17.855 1.00 65.92 114 TYR C O 1
ATOM 2830 N N . GLU B 1 117 ? 20.514 11.310 16.337 1.00 65.43 115 GLU C N 1
ATOM 2831 C CA . GLU B 1 117 ? 19.982 10.232 17.189 1.00 67.33 115 GLU C CA 1
ATOM 2832 C C . GLU B 1 117 ? 20.224 8.952 16.405 1.00 66.94 115 GLU C C 1
ATOM 2833 O O . GLU B 1 117 ? 19.769 8.874 15.249 1.00 66.55 115 GLU C O 1
ATOM 2839 N N . MET B 1 118 ? 20.978 8.037 16.996 1.00 67.79 116 MET C N 1
ATOM 2840 C CA . MET B 1 118 ? 21.550 6.872 16.290 1.00 69.11 116 MET C CA 1
ATOM 2841 C C . MET B 1 118 ? 21.035 5.595 16.942 1.00 72.26 116 MET C C 1
ATOM 2842 O O . MET B 1 118 ? 21.094 5.518 18.180 1.00 73.96 116 MET C O 1
ATOM 2847 N N . LYS B 1 119 ? 20.608 4.625 16.133 1.00 74.26 117 LYS C N 1
ATOM 2848 C CA . LYS B 1 119 ? 20.162 3.289 16.600 1.00 78.14 117 LYS C CA 1
ATOM 2849 C C . LYS B 1 119 ? 21.398 2.540 17.110 1.00 78.63 117 LYS C C 1
ATOM 2850 O O . LYS B 1 119 ? 22.468 2.719 16.499 1.00 80.50 117 LYS C O 1
ATOM 2856 N N . LEU B 1 120 ? 21.262 1.755 18.182 1.00 80.11 118 LEU C N 1
ATOM 2857 C CA . LEU B 1 120 ? 22.360 0.919 18.741 1.00 80.86 118 LEU C CA 1
ATOM 2858 C C . LEU B 1 120 ? 22.225 -0.514 18.208 1.00 82.58 118 LEU C C 1
ATOM 2859 O O . LEU B 1 120 ? 21.527 -0.700 17.203 1.00 83.68 118 LEU C O 1
ATOM 2864 N N . MET B 1 121 ? 22.927 -1.474 18.811 1.00 86.41 119 MET C N 1
ATOM 2865 C CA . MET B 1 121 ? 22.798 -2.938 18.548 1.00 89.61 119 MET C CA 1
ATOM 2866 C C . MET B 1 121 ? 23.239 -3.688 19.813 1.00 89.92 119 MET C C 1
ATOM 2867 O O . MET B 1 121 ? 23.946 -3.090 20.631 1.00 89.95 119 MET C O 1
ATOM 2872 N N . ASP B 1 122 ? 22.811 -4.930 20.008 1.00 90.11 120 ASP C N 1
ATOM 2873 C CA . ASP B 1 122 ? 23.363 -5.768 21.099 1.00 91.88 120 ASP C CA 1
ATOM 2874 C C . ASP B 1 122 ? 24.626 -6.422 20.557 1.00 88.74 120 ASP C C 1
ATOM 2875 O O . ASP B 1 122 ? 24.616 -6.806 19.373 1.00 85.94 120 ASP C O 1
ATOM 2880 N N . LEU B 1 123 ? 25.677 -6.495 21.376 1.00 87.81 121 LEU C N 1
ATOM 2881 C CA . LEU B 1 123 ? 26.969 -7.112 20.987 1.00 88.33 121 LEU C CA 1
ATOM 2882 C C . LEU B 1 123 ? 27.479 -8.050 22.081 1.00 91.63 121 LEU C C 1
ATOM 2883 O O . LEU B 1 123 ? 27.451 -7.654 23.264 1.00 91.35 121 LEU C O 1
ATOM 2888 N N . ASP B 1 124 ? 27.916 -9.242 21.654 1.00 95.96 122 ASP C N 1
ATOM 2889 C CA . ASP B 1 124 ? 28.805 -10.176 22.390 1.00 101.54 122 ASP C CA 1
ATOM 2890 C C . ASP B 1 124 ? 30.222 -9.604 22.370 1.00 102.84 122 ASP C C 1
ATOM 2891 O O . ASP B 1 124 ? 30.711 -9.280 21.269 1.00 104.05 122 ASP C O 1
ATOM 2896 N N . VAL B 1 125 ? 30.868 -9.478 23.525 1.00 106.21 123 VAL C N 1
ATOM 2897 C CA . VAL B 1 125 ? 32.228 -8.870 23.611 1.00 106.19 123 VAL C CA 1
ATOM 2898 C C . VAL B 1 125 ? 33.054 -9.642 24.637 1.00 108.62 123 VAL C C 1
ATOM 2899 O O . VAL B 1 125 ? 33.012 -9.289 25.839 1.00 110.70 123 VAL C O 1
ATOM 2903 N N . GLU B 1 126 ? 33.759 -10.681 24.178 1.00 110.21 124 GLU C N 1
ATOM 2904 C CA . GLU B 1 126 ? 34.785 -11.364 25.007 1.00 113.29 124 GLU C CA 1
ATOM 2905 C C . GLU B 1 126 ? 35.921 -10.368 25.165 1.00 112.16 124 GLU C C 1
ATOM 2906 O O . GLU B 1 126 ? 36.680 -10.178 24.201 1.00 113.80 124 GLU C O 1
ATOM 2912 N N . GLN B 1 127 ? 35.935 -9.695 26.316 1.00 112.39 125 GLN C N 1
ATOM 2913 C CA . GLN B 1 127 ? 36.989 -8.728 26.694 1.00 110.35 125 GLN C CA 1
ATOM 2914 C C . GLN B 1 127 ? 38.282 -9.541 26.809 1.00 108.65 125 GLN C C 1
ATOM 2915 O O . GLN B 1 127 ? 38.295 -10.550 27.583 1.00 110.92 125 GLN C O 1
ATOM 2921 N N . LEU B 1 128 ? 39.308 -9.145 26.043 1.00 101.91 126 LEU C N 1
ATOM 2922 C CA . LEU B 1 128 ? 40.645 -9.794 26.045 1.00 100.72 126 LEU C CA 1
ATOM 2923 C C . LEU B 1 128 ? 41.506 -9.162 27.143 1.00 100.21 126 LEU C C 1
ATOM 2924 O O . LEU B 1 128 ? 41.602 -7.902 27.183 1.00 100.18 126 LEU C O 1
ATOM 2929 N N . GLY B 1 129 ? 42.077 -9.991 28.025 1.00 99.58 127 GLY C N 1
ATOM 2930 C CA . GLY B 1 129 ? 43.032 -9.525 29.037 1.00 97.55 127 GLY C CA 1
ATOM 2931 C C . GLY B 1 129 ? 44.288 -9.046 28.347 1.00 93.54 127 GLY C C 1
ATOM 2932 O O . GLY B 1 129 ? 44.998 -9.895 27.818 1.00 93.91 127 GLY C O 1
ATOM 2933 N N . ILE B 1 130 ? 44.496 -7.729 28.263 1.00 89.51 128 ILE C N 1
ATOM 2934 C CA . ILE B 1 130 ? 45.778 -7.119 27.818 1.00 87.36 128 ILE C CA 1
ATOM 2935 C C . ILE B 1 130 ? 46.592 -6.872 29.074 1.00 89.03 128 ILE C C 1
ATOM 2936 O O . ILE B 1 130 ? 46.195 -6.028 29.865 1.00 88.62 128 ILE C O 1
ATOM 2941 N N . PRO B 1 131 ? 47.724 -7.574 29.308 1.00 91.87 129 PRO C N 1
ATOM 2942 C CA . PRO B 1 131 ? 48.570 -7.280 30.462 1.00 92.91 129 PRO C CA 1
ATOM 2943 C C . PRO B 1 131 ? 49.349 -5.965 30.257 1.00 91.18 129 PRO C C 1
ATOM 2944 O O . PRO B 1 131 ? 49.742 -5.667 29.143 1.00 87.87 129 PRO C O 1
ATOM 2948 N N . GLU B 1 132 ? 49.546 -5.207 31.338 1.00 91.68 130 GLU C N 1
ATOM 2949 C CA . GLU B 1 132 ? 50.621 -4.182 31.468 1.00 91.64 130 GLU C CA 1
ATOM 2950 C C . GLU B 1 132 ? 51.962 -4.939 31.417 1.00 92.08 130 GLU C C 1
ATOM 2951 O O . GLU B 1 132 ? 52.111 -5.926 32.164 1.00 95.10 130 GLU C O 1
ATOM 2957 N N . GLN B 1 133 ? 52.890 -4.535 30.549 1.00 88.94 131 GLN C N 1
ATOM 2958 C CA . GLN B 1 133 ? 54.188 -5.219 30.293 1.00 87.61 131 GLN C CA 1
ATOM 2959 C C . GLN B 1 133 ? 55.230 -4.192 29.872 1.00 84.62 131 GLN C C 1
ATOM 2960 O O . GLN B 1 133 ? 54.912 -3.359 29.005 1.00 83.68 131 GLN C O 1
ATOM 2966 N N . GLU B 1 134 ? 56.441 -4.276 30.428 1.00 83.36 132 GLU C N 1
ATOM 2967 C CA . GLU B 1 134 ? 57.637 -3.571 29.905 1.00 80.99 132 GLU C CA 1
ATOM 2968 C C . GLU B 1 134 ? 57.901 -4.106 28.488 1.00 79.31 132 GLU C C 1
ATOM 2969 O O . GLU B 1 134 ? 57.621 -5.287 28.231 1.00 80.94 132 GLU C O 1
ATOM 2975 N N . TYR B 1 135 ? 58.376 -3.251 27.587 1.00 76.91 133 TYR C N 1
ATOM 2976 C CA . TYR B 1 135 ? 58.645 -3.603 26.178 1.00 75.35 133 TYR C CA 1
ATOM 2977 C C . TYR B 1 135 ? 60.127 -3.442 25.864 1.00 74.49 133 TYR C C 1
ATOM 2978 O O . TYR B 1 135 ? 60.709 -2.416 26.229 1.00 74.43 133 TYR C O 1
ATOM 2987 N N . SER B 1 136 ? 60.692 -4.450 25.205 1.00 74.16 134 SER C N 1
ATOM 2988 C CA . SER B 1 136 ? 62.118 -4.504 24.800 1.00 74.73 134 SER C CA 1
ATOM 2989 C C . SER B 1 136 ? 62.522 -3.166 24.169 1.00 72.94 134 SER C C 1
ATOM 2990 O O . SER B 1 136 ? 63.575 -2.616 24.525 1.00 73.60 134 SER C O 1
ATOM 2993 N N . CYS B 1 137 ? 61.695 -2.656 23.266 1.00 71.38 135 CYS C N 1
ATOM 2994 C CA . CYS B 1 137 ? 61.867 -1.329 22.620 1.00 71.66 135 CYS C CA 1
ATOM 2995 C C . CYS B 1 137 ? 60.568 -0.535 22.654 1.00 71.62 135 CYS C C 1
ATOM 2996 O O . CYS B 1 137 ? 59.532 -1.089 22.226 1.00 72.73 135 CYS C O 1
ATOM 2999 N N . VAL B 1 138 ? 60.663 0.718 23.093 1.00 70.96 136 VAL C N 1
ATOM 3000 C CA . VAL B 1 138 ? 59.596 1.741 22.965 1.00 69.30 136 VAL C CA 1
ATOM 3001 C C . VAL B 1 138 ? 60.171 2.916 22.179 1.00 68.61 136 VAL C C 1
ATOM 3002 O O . VAL B 1 138 ? 61.199 3.444 22.601 1.00 70.25 136 VAL C O 1
ATOM 3006 N N . VAL B 1 139 ? 59.524 3.307 21.090 1.00 67.72 137 VAL C N 1
ATOM 3007 C CA . VAL B 1 139 ? 59.969 4.439 20.228 1.00 68.20 137 VAL C CA 1
ATOM 3008 C C . VAL B 1 139 ? 58.919 5.556 20.278 1.00 70.20 137 VAL C C 1
ATOM 3009 O O . VAL B 1 139 ? 57.733 5.256 20.054 1.00 71.22 137 VAL C O 1
ATOM 3013 N N . LYS B 1 140 ? 59.335 6.791 20.569 1.00 71.60 138 LYS C N 1
ATOM 3014 C CA . LYS B 1 140 ? 58.457 7.989 20.530 1.00 71.77 138 LYS C CA 1
ATOM 3015 C C . LYS B 1 140 ? 58.958 8.820 19.351 1.00 67.54 138 LYS C C 1
ATOM 3016 O O . LYS B 1 140 ? 60.152 9.123 19.340 1.00 69.11 138 LYS C O 1
ATOM 3022 N N . MET B 1 141 ? 58.086 9.139 18.400 1.00 63.73 139 MET C N 1
ATOM 3023 C CA . MET B 1 141 ? 58.467 9.790 17.124 1.00 61.63 139 MET C CA 1
ATOM 3024 C C . MET B 1 141 ? 57.282 10.548 16.548 1.00 59.40 139 MET C C 1
ATOM 3025 O O . MET B 1 141 ? 56.139 10.230 16.869 1.00 58.62 139 MET C O 1
ATOM 3030 N N . PRO B 1 142 ? 57.517 11.521 15.642 1.00 58.24 140 PRO C N 1
ATOM 3031 C CA . PRO B 1 142 ? 56.440 12.207 14.944 1.00 58.18 140 PRO C CA 1
ATOM 3032 C C . PRO B 1 142 ? 55.466 11.208 14.311 1.00 57.19 140 PRO C C 1
ATOM 3033 O O . PRO B 1 142 ? 55.917 10.333 13.607 1.00 55.62 140 PRO C O 1
ATOM 3037 N N . SER B 1 143 ? 54.176 11.367 14.630 1.00 57.58 141 SER C N 1
ATOM 3038 C CA . SER B 1 143 ? 53.041 10.549 14.137 1.00 57.47 141 SER C CA 1
ATOM 3039 C C . SER B 1 143 ? 52.959 10.701 12.629 1.00 55.79 141 SER C C 1
ATOM 3040 O O . SER B 1 143 ? 52.547 9.741 11.941 1.00 54.37 141 SER C O 1
ATOM 3043 N N . GLY B 1 144 ? 53.281 11.918 12.191 1.00 56.06 142 GLY C N 1
ATOM 3044 C CA . GLY B 1 144 ? 53.251 12.346 10.786 1.00 56.42 142 GLY C CA 1
ATOM 3045 C C . GLY B 1 144 ? 54.273 11.573 10.002 1.00 57.04 142 GLY C C 1
ATOM 3046 O O . GLY B 1 144 ? 53.896 11.048 8.944 1.00 56.82 142 GLY C O 1
ATOM 3047 N N . GLU B 1 145 ? 55.499 11.497 10.539 1.00 58.81 143 GLU C N 1
ATOM 3048 C CA . GLU B 1 145 ? 56.640 10.736 9.957 1.00 59.19 143 GLU C CA 1
ATOM 3049 C C . GLU B 1 145 ? 56.281 9.250 9.912 1.00 58.34 143 GLU C C 1
ATOM 3050 O O . GLU B 1 145 ? 56.507 8.630 8.875 1.00 58.30 143 GLU C O 1
ATOM 3056 N N . PHE B 1 146 ? 55.745 8.700 10.995 1.00 57.53 144 PHE C N 1
ATOM 3057 C CA . PHE B 1 146 ? 55.364 7.269 11.064 1.00 56.83 144 PHE C CA 1
ATOM 3058 C C . PHE B 1 146 ? 54.328 6.947 9.985 1.00 55.69 144 PHE C C 1
ATOM 3059 O O . PHE B 1 146 ? 54.494 5.974 9.236 1.00 54.54 144 PHE C O 1
ATOM 3067 N N . ALA B 1 147 ? 53.266 7.748 9.947 1.00 56.43 145 ALA C N 1
ATOM 3068 C CA . ALA B 1 147 ? 52.166 7.661 8.966 1.00 56.57 145 ALA C CA 1
ATOM 3069 C C . ALA B 1 147 ? 52.742 7.613 7.554 1.00 57.00 145 ALA C C 1
ATOM 3070 O O . ALA B 1 147 ? 52.366 6.720 6.767 1.00 57.38 145 ALA C O 1
ATOM 3072 N N . ARG B 1 148 ? 53.634 8.568 7.298 1.00 59.04 146 ARG C N 1
ATOM 3073 C CA . ARG B 1 148 ? 54.322 8.839 6.010 1.00 60.06 146 ARG C CA 1
ATOM 3074 C C . ARG B 1 148 ? 55.168 7.613 5.666 1.00 57.86 146 ARG C C 1
ATOM 3075 O O . ARG B 1 148 ? 55.204 7.252 4.497 1.00 56.38 146 ARG C O 1
ATOM 3083 N N . ILE B 1 149 ? 55.813 6.985 6.648 1.00 56.75 147 ILE C N 1
ATOM 3084 C CA . ILE B 1 149 ? 56.744 5.850 6.399 1.00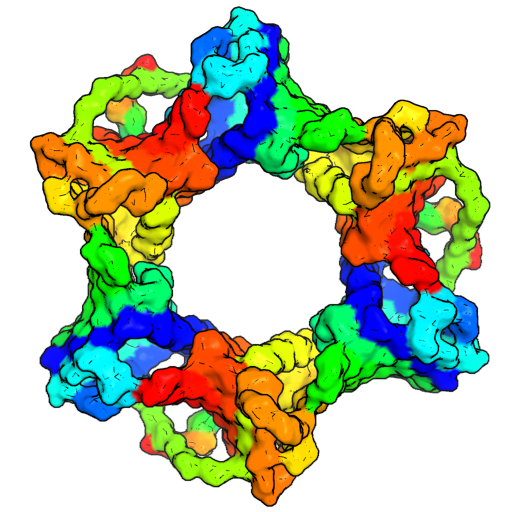 56.49 147 ILE C CA 1
ATOM 3085 C C . ILE B 1 149 ? 55.916 4.645 5.968 1.00 57.17 147 ILE C C 1
ATOM 3086 O O . ILE B 1 149 ? 56.194 4.095 4.882 1.00 60.37 147 ILE C O 1
ATOM 3091 N N . CYS B 1 150 ? 54.949 4.240 6.796 1.00 56.89 148 CYS C N 1
ATOM 3092 C CA . CYS B 1 150 ? 54.059 3.082 6.531 1.00 55.71 148 CYS C CA 1
ATOM 3093 C C . CYS B 1 150 ? 53.381 3.259 5.170 1.00 55.28 148 CYS C C 1
ATOM 3094 O O . CYS B 1 150 ? 53.189 2.254 4.485 1.00 53.92 148 CYS C O 1
ATOM 3097 N N . ARG B 1 151 ? 53.051 4.497 4.797 1.00 56.55 149 ARG C N 1
ATOM 3098 C CA . ARG B 1 151 ? 52.329 4.803 3.532 1.00 57.45 149 ARG C CA 1
ATOM 3099 C C . ARG B 1 151 ? 53.264 4.641 2.329 1.00 54.59 149 ARG C C 1
ATOM 3100 O O . ARG B 1 151 ? 52.834 4.125 1.299 1.00 52.51 149 ARG C O 1
ATOM 3108 N N . ASP B 1 152 ? 54.509 5.053 2.461 1.00 54.73 150 ASP C N 1
ATOM 3109 C CA . ASP B 1 152 ? 55.487 4.982 1.350 1.00 55.56 150 ASP C CA 1
ATOM 3110 C C . ASP B 1 152 ? 55.830 3.520 1.118 1.00 55.34 150 ASP C C 1
ATOM 3111 O O . ASP B 1 152 ? 55.695 3.060 -0.008 1.00 55.63 150 ASP C O 1
ATOM 3116 N N . LEU B 1 153 ? 56.234 2.817 2.166 1.00 55.42 151 LEU C N 1
ATOM 3117 C CA . LEU B 1 153 ? 56.722 1.426 2.033 1.00 56.54 151 LEU C CA 1
ATOM 3118 C C . LEU B 1 153 ? 55.605 0.530 1.480 1.00 58.21 151 LEU C C 1
ATOM 3119 O O . LEU B 1 153 ? 55.926 -0.448 0.787 1.00 58.44 151 LEU C O 1
ATOM 3124 N N . SER B 1 154 ? 54.332 0.857 1.721 1.00 59.86 152 SER C N 1
ATOM 3125 C CA . SER B 1 154 ? 53.186 0.086 1.176 1.00 62.40 152 SER C CA 1
ATOM 3126 C C . SER B 1 154 ? 53.304 0.011 -0.344 1.00 65.52 152 SER C C 1
ATOM 3127 O O . SER B 1 154 ? 52.763 -0.939 -0.912 1.00 69.15 152 SER C O 1
ATOM 3130 N N . HIS B 1 155 ? 53.967 0.986 -0.974 1.00 67.88 153 HIS C N 1
ATOM 3131 C CA . HIS B 1 155 ? 54.205 1.029 -2.448 1.00 69.52 153 HIS C CA 1
ATOM 3132 C C . HIS B 1 155 ? 55.403 0.150 -2.843 1.00 65.24 153 HIS C C 1
ATOM 3133 O O . HIS B 1 155 ? 55.516 -0.210 -4.050 1.00 62.31 153 HIS C O 1
ATOM 3140 N N . ILE B 1 156 ? 56.259 -0.212 -1.888 1.00 62.82 154 ILE C N 1
ATOM 3141 C CA . ILE B 1 156 ? 57.371 -1.180 -2.139 1.00 62.81 154 ILE C CA 1
ATOM 3142 C C . ILE B 1 156 ? 56.872 -2.611 -1.900 1.00 60.99 154 ILE C C 1
ATOM 3143 O O . ILE B 1 156 ? 57.039 -3.424 -2.811 1.00 60.84 154 ILE C O 1
ATOM 3148 N N . GLY B 1 157 ? 56.309 -2.902 -0.727 1.00 58.41 155 GLY C N 1
ATOM 3149 C CA . GLY B 1 157 ? 55.943 -4.273 -0.347 1.00 59.41 155 GLY C CA 1
ATOM 3150 C C . GLY B 1 157 ? 54.678 -4.344 0.487 1.00 58.73 155 GLY C C 1
ATOM 3151 O O . GLY B 1 157 ? 54.116 -3.316 0.806 1.00 54.87 155 GLY C O 1
ATOM 3152 N N . ASP B 1 158 ? 54.290 -5.577 0.806 1.00 62.45 156 ASP C N 1
ATOM 3153 C CA . ASP B 1 158 ? 53.208 -6.030 1.714 1.00 64.86 156 ASP C CA 1
ATOM 3154 C C . ASP B 1 158 ? 53.485 -5.699 3.173 1.00 65.63 156 ASP C C 1
ATOM 3155 O O . ASP B 1 158 ? 52.515 -5.466 3.925 1.00 67.50 156 ASP C O 1
ATOM 3160 N N . ALA B 1 159 ? 54.742 -5.875 3.580 1.00 66.78 157 ALA C N 1
ATOM 3161 C CA . ALA B 1 159 ? 55.153 -6.053 4.993 1.00 66.42 157 ALA C CA 1
ATOM 3162 C C . ALA B 1 159 ? 56.335 -5.135 5.300 1.00 63.52 157 ALA C C 1
ATOM 3163 O O . ALA B 1 159 ? 57.197 -4.935 4.421 1.00 59.30 157 ALA C O 1
ATOM 3165 N N . VAL B 1 160 ? 56.351 -4.611 6.523 1.00 64.01 158 VAL C N 1
ATOM 3166 C CA . VAL B 1 160 ? 57.465 -3.795 7.079 1.00 65.75 158 VAL C CA 1
ATOM 3167 C C . VAL B 1 160 ? 58.203 -4.628 8.127 1.00 67.10 158 VAL C C 1
ATOM 3168 O O . VAL B 1 160 ? 57.517 -5.301 8.945 1.00 68.92 158 VAL C O 1
ATOM 3172 N N . VAL B 1 161 ? 59.539 -4.577 8.088 1.00 65.22 159 VAL C N 1
ATOM 3173 C CA . VAL B 1 161 ? 60.421 -5.110 9.155 1.00 65.20 159 VAL C CA 1
ATOM 3174 C C . VAL B 1 161 ? 60.872 -3.910 9.976 1.00 64.59 159 VAL C C 1
ATOM 3175 O O . VAL B 1 161 ? 61.380 -2.940 9.372 1.00 64.27 159 VAL C O 1
ATOM 3179 N N . ILE B 1 162 ? 60.643 -3.949 11.287 1.00 63.91 160 ILE C N 1
ATOM 3180 C CA . ILE B 1 162 ? 61.102 -2.872 12.206 1.00 63.72 160 ILE C CA 1
ATOM 3181 C C . ILE B 1 162 ? 62.285 -3.416 12.998 1.00 65.22 160 ILE C C 1
ATOM 3182 O O . ILE B 1 162 ? 62.050 -4.287 13.819 1.00 67.25 160 ILE C O 1
ATOM 3187 N N . SER B 1 163 ? 63.500 -2.953 12.701 1.00 65.21 161 SER C N 1
ATOM 3188 C CA . SER B 1 163 ? 64.711 -3.151 13.537 1.00 67.55 161 SER C CA 1
ATOM 3189 C C . SER B 1 163 ? 64.811 -1.982 14.508 1.00 67.17 161 SER C C 1
ATOM 3190 O O . SER B 1 163 ? 64.495 -0.880 14.075 1.00 66.02 161 SER C O 1
ATOM 3193 N N . CYS B 1 164 ? 65.263 -2.204 15.745 1.00 69.00 162 CYS C N 1
ATOM 3194 C CA . CYS B 1 164 ? 65.406 -1.148 16.791 1.00 70.14 162 CYS C CA 1
ATOM 3195 C C . CYS B 1 164 ? 66.653 -1.408 17.660 1.00 74.48 162 CYS C C 1
ATOM 3196 O O . CYS B 1 164 ? 66.827 -2.557 18.078 1.00 75.22 162 CYS C O 1
ATOM 3199 N N . ALA B 1 165 ? 67.500 -0.393 17.878 1.00 78.21 163 ALA C N 1
ATOM 3200 C CA . ALA B 1 165 ? 68.662 -0.409 18.807 1.00 82.88 163 ALA C CA 1
ATOM 3201 C C . ALA B 1 165 ? 68.728 0.934 19.545 1.00 84.90 163 ALA C C 1
ATOM 3202 O O . ALA B 1 165 ? 67.891 1.800 19.269 1.00 83.28 163 ALA C O 1
ATOM 3204 N N . LYS B 1 166 ? 69.708 1.089 20.439 1.00 90.17 164 LYS C N 1
ATOM 3205 C CA . LYS B 1 166 ? 69.990 2.321 21.226 1.00 92.37 164 LYS C CA 1
ATOM 3206 C C . LYS B 1 166 ? 69.975 3.499 20.246 1.00 89.90 164 LYS C C 1
ATOM 3207 O O . LYS B 1 166 ? 69.159 4.400 20.419 1.00 86.26 164 LYS C O 1
ATOM 3213 N N . ASP B 1 167 ? 70.836 3.411 19.230 1.00 91.36 165 ASP C N 1
ATOM 3214 C CA . ASP B 1 167 ? 71.188 4.454 18.232 1.00 90.30 165 ASP C CA 1
ATOM 3215 C C . ASP B 1 167 ? 69.931 4.924 17.494 1.00 85.28 165 ASP C C 1
ATOM 3216 O O . ASP B 1 167 ? 69.751 6.147 17.390 1.00 83.17 165 ASP C O 1
ATOM 3221 N N . GLY B 1 168 ? 69.139 3.992 16.959 1.00 82.64 166 GLY C N 1
ATOM 3222 C CA . GLY B 1 168 ? 68.028 4.317 16.038 1.00 80.76 166 GLY C CA 1
ATOM 3223 C C . GLY B 1 168 ? 67.097 3.139 15.750 1.00 78.51 166 GLY C C 1
ATOM 3224 O O . GLY B 1 168 ? 67.260 2.083 16.395 1.00 82.17 166 GLY C O 1
ATOM 3225 N N . VAL B 1 169 ? 66.167 3.333 14.805 1.00 73.73 167 VAL C N 1
ATOM 3226 C CA . VAL B 1 169 ? 65.083 2.388 14.406 1.00 71.26 167 VAL C CA 1
ATOM 3227 C C . VAL B 1 169 ? 64.999 2.383 12.874 1.00 68.94 167 VAL C C 1
ATOM 3228 O O . VAL B 1 169 ? 65.010 3.488 12.285 1.00 69.44 167 VAL C O 1
ATOM 3232 N N . LYS B 1 170 ? 64.893 1.206 12.251 1.00 67.97 168 LYS C N 1
ATOM 3233 C CA . LYS B 1 170 ? 64.894 1.046 10.772 1.00 67.26 168 LYS C CA 1
ATOM 3234 C C . LYS B 1 170 ? 63.599 0.363 10.334 1.00 65.19 168 LYS C C 1
ATOM 3235 O O . LYS B 1 170 ? 63.353 -0.762 10.777 1.00 65.26 168 LYS C O 1
ATOM 3241 N N . PHE B 1 171 ? 62.849 1.007 9.450 1.00 63.76 169 PHE C N 1
ATOM 3242 C CA . PHE B 1 171 ? 61.646 0.441 8.799 1.00 63.77 169 PHE C CA 1
ATOM 3243 C C . PHE B 1 171 ? 61.993 0.007 7.368 1.00 64.62 169 PHE C C 1
ATOM 3244 O O . PHE B 1 171 ? 62.397 0.876 6.563 1.00 67.15 169 PHE C O 1
ATOM 3252 N N . SER B 1 172 ? 61.819 -1.281 7.050 1.00 65.28 170 SER C N 1
ATOM 3253 C CA . SER B 1 172 ? 62.236 -1.894 5.761 1.00 66.90 170 SER C CA 1
ATOM 3254 C C . SER B 1 172 ? 61.090 -2.692 5.141 1.00 66.10 170 SER C C 1
ATOM 3255 O O . SER B 1 172 ? 60.266 -3.178 5.910 1.00 65.27 170 SER C O 1
ATOM 3258 N N . ALA B 1 173 ? 61.071 -2.834 3.807 1.00 65.52 171 ALA C N 1
ATOM 3259 C CA . ALA B 1 173 ? 60.140 -3.693 3.029 1.00 65.32 171 ALA C CA 1
ATOM 3260 C C . ALA B 1 173 ? 60.844 -4.216 1.777 1.00 66.29 171 ALA C C 1
ATOM 3261 O O . ALA B 1 173 ? 61.763 -3.532 1.312 1.00 67.71 171 ALA C O 1
ATOM 3263 N N . SER B 1 174 ? 60.418 -5.364 1.243 1.00 66.94 172 SER C N 1
ATOM 3264 C CA . SER B 1 174 ? 60.881 -5.909 -0.058 1.00 67.35 172 SER C CA 1
ATOM 3265 C C . SER B 1 174 ? 59.694 -6.043 -0.990 1.00 67.29 172 SER C C 1
ATOM 3266 O O . SER B 1 174 ? 58.684 -6.622 -0.576 1.00 67.99 172 SER C O 1
ATOM 3269 N N . GLY B 1 175 ? 59.838 -5.479 -2.183 1.00 68.69 173 GLY C N 1
ATOM 3270 C CA . GLY B 1 175 ? 58.874 -5.564 -3.293 1.00 69.55 173 GLY C CA 1
ATOM 3271 C C . GLY B 1 175 ? 59.403 -6.452 -4.389 1.00 71.71 173 GLY C C 1
ATOM 3272 O O . GLY B 1 175 ? 60.511 -7.011 -4.202 1.00 72.52 173 GLY C O 1
ATOM 3273 N N . GLU B 1 176 ? 58.609 -6.620 -5.451 1.00 72.75 174 GLU C N 1
ATOM 3274 C CA . GLU B 1 176 ? 59.083 -7.130 -6.761 1.00 75.39 174 GLU C CA 1
ATOM 3275 C C . GLU B 1 176 ? 60.072 -6.116 -7.335 1.00 73.37 174 GLU C C 1
ATOM 3276 O O . GLU B 1 176 ? 61.068 -6.537 -7.936 1.00 75.79 174 GLU C O 1
ATOM 3282 N N . LEU B 1 177 ? 59.793 -4.832 -7.130 1.00 70.30 175 LEU C N 1
ATOM 3283 C CA . LEU B 1 177 ? 60.518 -3.692 -7.754 1.00 70.02 175 LEU C CA 1
ATOM 3284 C C . LEU B 1 177 ? 61.893 -3.496 -7.100 1.00 68.13 175 LEU C C 1
ATOM 3285 O O . LEU B 1 177 ? 62.871 -3.189 -7.805 1.00 67.22 175 LEU C O 1
ATOM 3290 N N . GLY B 1 178 ? 61.980 -3.690 -5.797 1.00 66.09 176 GLY C N 1
ATOM 3291 C CA . GLY B 1 178 ? 63.253 -3.534 -5.086 1.00 65.86 176 GLY C CA 1
ATOM 3292 C C . GLY B 1 178 ? 63.073 -3.808 -3.616 1.00 66.16 176 GLY C C 1
ATOM 3293 O O . GLY B 1 178 ? 62.397 -4.818 -3.262 1.00 67.58 176 GLY C O 1
ATOM 3294 N N . ASN B 1 179 ? 63.642 -2.926 -2.798 1.00 65.74 177 ASN C N 1
ATOM 3295 C CA . ASN B 1 179 ? 63.517 -2.954 -1.319 1.00 66.44 177 ASN C CA 1
ATOM 3296 C C . ASN B 1 179 ? 63.963 -1.594 -0.804 1.00 64.61 177 ASN C C 1
ATOM 3297 O O . ASN B 1 179 ? 64.760 -0.954 -1.500 1.00 64.63 177 ASN C O 1
ATOM 3302 N N . GLY B 1 180 ? 63.422 -1.177 0.338 1.00 63.70 178 GLY C N 1
ATOM 3303 C CA . GLY B 1 180 ? 63.664 0.144 0.936 1.00 63.84 178 GLY C CA 1
ATOM 3304 C C . GLY B 1 180 ? 63.980 0.013 2.405 1.00 65.54 178 GLY C C 1
ATOM 3305 O O . GLY B 1 180 ? 63.348 -0.841 3.040 1.00 65.59 178 GLY C O 1
ATOM 3306 N N . ASN B 1 181 ? 64.938 0.805 2.899 1.00 66.62 179 ASN C N 1
ATOM 3307 C CA . ASN B 1 181 ? 65.285 0.905 4.337 1.00 67.33 179 ASN C CA 1
ATOM 3308 C C . ASN B 1 181 ? 65.169 2.363 4.746 1.00 64.26 179 ASN C C 1
ATOM 3309 O O . ASN B 1 181 ? 65.916 3.161 4.219 1.00 63.75 179 ASN C O 1
ATOM 3314 N N . ILE B 1 182 ? 64.236 2.691 5.622 1.00 63.57 180 ILE C N 1
ATOM 3315 C CA . ILE B 1 182 ? 64.117 4.058 6.190 1.00 62.82 180 ILE C CA 1
ATOM 3316 C C . ILE B 1 182 ? 64.657 4.000 7.622 1.00 63.82 180 ILE C C 1
ATOM 3317 O O . ILE B 1 182 ? 64.089 3.260 8.425 1.00 64.02 180 ILE C O 1
ATOM 3322 N N . LYS B 1 183 ? 65.750 4.709 7.908 1.00 65.26 181 LYS C N 1
ATOM 3323 C CA . LYS B 1 183 ? 66.476 4.636 9.205 1.00 67.69 181 LYS C CA 1
ATOM 3324 C C . LYS B 1 183 ? 66.383 6.008 9.897 1.00 67.06 181 LYS C C 1
ATOM 3325 O O . LYS B 1 183 ? 66.801 7.018 9.283 1.00 68.44 181 LYS C O 1
ATOM 3331 N N . LEU B 1 184 ? 65.843 6.056 11.120 1.00 66.61 182 LEU C N 1
ATOM 3332 C CA . LEU B 1 184 ? 65.737 7.278 11.970 1.00 67.56 182 LEU C CA 1
ATOM 3333 C C . LEU B 1 184 ? 66.650 7.129 13.187 1.00 68.72 182 LEU C C 1
ATOM 3334 O O . LEU B 1 184 ? 66.626 6.039 13.784 1.00 69.59 182 LEU C O 1
ATOM 3339 N N . SER B 1 185 ? 67.332 8.199 13.612 1.00 70.24 183 SER C N 1
ATOM 3340 C CA . SER B 1 185 ? 68.239 8.188 14.801 1.00 72.44 183 SER C CA 1
ATOM 3341 C C . SER B 1 185 ? 67.577 8.906 15.976 1.00 72.17 183 SER C C 1
ATOM 3342 O O . SER B 1 185 ? 66.861 9.885 15.723 1.00 69.72 183 SER C O 1
ATOM 3345 N N . GLN B 1 186 ? 67.810 8.436 17.207 1.00 74.48 184 GLN C N 1
ATOM 3346 C CA . GLN B 1 186 ? 67.432 9.164 18.446 1.00 77.16 184 GLN C CA 1
ATOM 3347 C C . GLN B 1 186 ? 67.835 10.621 18.192 1.00 80.63 184 GLN C C 1
ATOM 3348 O O . GLN B 1 186 ? 68.849 10.830 17.521 1.00 82.35 184 GLN C O 1
ATOM 3354 N N . THR B 1 187 ? 67.044 11.589 18.651 1.00 84.87 185 THR C N 1
ATOM 3355 C CA . THR B 1 187 ? 67.204 13.024 18.325 1.00 89.60 185 THR C CA 1
ATOM 3356 C C . THR B 1 187 ? 68.306 13.617 19.194 1.00 101.31 185 THR C C 1
ATOM 3357 O O . THR B 1 187 ? 68.097 13.692 20.423 1.00 106.40 185 THR C O 1
ATOM 3361 N N . SER B 1 188 ? 69.405 14.031 18.560 1.00 113.41 186 SER C N 1
ATOM 3362 C CA . SER B 1 188 ? 70.435 14.950 19.110 1.00 125.10 186 SER C CA 1
ATOM 3363 C C . SER B 1 188 ? 69.811 16.345 19.248 1.00 138.18 186 SER C C 1
ATOM 3364 O O . SER B 1 188 ? 68.630 16.499 18.815 1.00 143.60 186 SER C O 1
ATOM 3367 N N . ASN B 1 189 ? 70.552 17.297 19.832 1.00 151.43 187 ASN C N 1
ATOM 3368 C CA . ASN B 1 189 ? 70.062 18.661 20.188 1.00 152.98 187 ASN C CA 1
ATOM 3369 C C . ASN B 1 189 ? 68.660 18.446 20.795 1.00 152.21 187 ASN C C 1
ATOM 3370 O O . ASN B 1 189 ? 67.709 19.177 20.399 1.00 143.97 187 ASN C O 1
ATOM 3375 N N . VAL B 1 190 ? 68.567 17.457 21.706 1.00 153.63 188 VAL C N 1
ATOM 3376 C CA . VAL B 1 190 ? 67.368 16.593 21.979 1.00 150.43 188 VAL C CA 1
ATOM 3377 C C . VAL B 1 190 ? 66.092 17.454 21.911 1.00 146.53 188 VAL C C 1
ATOM 3378 O O . VAL B 1 190 ? 65.707 18.094 22.906 1.00 154.18 188 VAL C O 1
ATOM 3382 N N . ASP B 1 191 ? 65.440 17.449 20.748 1.00 137.03 189 ASP C N 1
ATOM 3383 C CA . ASP B 1 191 ? 64.843 18.662 20.124 1.00 135.05 189 ASP C CA 1
ATOM 3384 C C . ASP B 1 191 ? 63.525 19.036 20.833 1.00 130.46 189 ASP C C 1
ATOM 3385 O O . ASP B 1 191 ? 63.108 18.334 21.807 1.00 123.26 189 ASP C O 1
ATOM 3390 N N . LYS B 1 192 ? 62.925 20.151 20.395 1.00 124.00 190 LYS C N 1
ATOM 3391 C CA . LYS B 1 192 ? 61.458 20.413 20.461 1.00 119.59 190 LYS C CA 1
ATOM 3392 C C . LYS B 1 192 ? 60.739 19.176 19.868 1.00 119.18 190 LYS C C 1
ATOM 3393 O O . LYS B 1 192 ? 60.848 18.942 18.633 1.00 115.30 190 LYS C O 1
ATOM 3399 N N . GLU B 1 193 ? 59.958 18.469 20.701 1.00 117.13 191 GLU C N 1
ATOM 3400 C CA . GLU B 1 193 ? 59.803 16.981 20.762 1.00 114.58 191 GLU C CA 1
ATOM 3401 C C . GLU B 1 193 ? 58.811 16.414 19.715 1.00 111.27 191 GLU C C 1
ATOM 3402 O O . GLU B 1 193 ? 58.817 15.174 19.463 1.00 110.87 191 GLU C O 1
ATOM 3408 N N . GLU B 1 194 ? 58.021 17.253 19.047 1.00 107.25 192 GLU C N 1
ATOM 3409 C CA . GLU B 1 194 ? 57.026 16.790 18.038 1.00 102.61 192 GLU C CA 1
ATOM 3410 C C . GLU B 1 194 ? 57.693 16.615 16.667 1.00 97.77 192 GLU C C 1
ATOM 3411 O O . GLU B 1 194 ? 57.001 16.124 15.753 1.00 88.24 192 GLU C O 1
ATOM 3417 N N . GLU B 1 195 ? 58.966 17.022 16.530 1.00 97.24 193 GLU C N 1
ATOM 3418 C CA . GLU B 1 195 ? 59.877 16.651 15.408 1.00 93.74 193 GLU C CA 1
ATOM 3419 C C . GLU B 1 195 ? 60.863 15.566 15.885 1.00 85.27 193 GLU C C 1
ATOM 3420 O O . GLU B 1 195 ? 61.497 14.943 14.998 1.00 78.82 193 GLU C O 1
ATOM 3426 N N . ALA B 1 196 ? 60.935 15.290 17.197 1.00 78.56 194 ALA C N 1
ATOM 3427 C CA . ALA B 1 196 ? 62.013 14.508 17.846 1.00 75.12 194 ALA C CA 1
ATOM 3428 C C . ALA B 1 196 ? 61.628 13.037 18.037 1.00 70.91 194 ALA C C 1
ATOM 3429 O O . ALA B 1 196 ? 60.434 12.726 18.269 1.00 70.36 194 ALA C O 1
ATOM 3431 N N . VAL B 1 197 ? 62.666 12.196 17.963 1.00 67.46 195 VAL C N 1
ATOM 3432 C CA . VAL B 1 197 ? 62.670 10.712 18.105 1.00 64.91 195 VAL C CA 1
ATOM 3433 C C . VAL B 1 197 ? 63.483 10.329 19.342 1.00 66.19 195 VAL C C 1
ATOM 3434 O O . VAL B 1 197 ? 64.643 10.758 19.458 1.00 68.74 195 VAL C O 1
ATOM 3438 N N . THR B 1 198 ? 62.929 9.458 20.177 1.00 65.63 196 THR C N 1
ATOM 3439 C CA . THR B 1 198 ? 63.560 8.949 21.417 1.00 66.79 196 THR C CA 1
ATOM 3440 C C . THR B 1 198 ? 63.343 7.432 21.459 1.00 66.24 196 THR C C 1
ATOM 3441 O O . THR B 1 198 ? 62.253 6.995 21.057 1.00 64.61 196 THR C O 1
ATOM 3445 N N . ILE B 1 199 ? 64.334 6.667 21.919 1.00 67.38 197 ILE C N 1
ATOM 3446 C CA . ILE B 1 199 ? 64.277 5.173 21.981 1.00 67.79 197 ILE C CA 1
ATOM 3447 C C . ILE B 1 199 ? 64.767 4.673 23.344 1.00 72.12 197 ILE C C 1
ATOM 3448 O O . ILE B 1 199 ? 66.010 4.559 23.536 1.00 74.94 197 ILE C O 1
ATOM 3453 N N . GLU B 1 200 ? 63.816 4.344 24.231 1.00 74.69 198 GLU C N 1
ATOM 3454 C CA . GLU B 1 200 ? 64.056 3.464 25.405 1.00 78.55 198 GLU C CA 1
ATOM 3455 C C . GLU B 1 200 ? 64.233 2.048 24.848 1.00 79.56 198 GLU C C 1
ATOM 3456 O O . GLU B 1 200 ? 63.345 1.610 24.085 1.00 78.96 198 GLU C O 1
ATOM 3462 N N . MET B 1 201 ? 65.335 1.372 25.200 1.00 81.33 199 MET C N 1
ATOM 3463 C CA . MET B 1 201 ? 65.791 0.133 24.523 1.00 81.05 199 MET C CA 1
ATOM 3464 C C . MET B 1 201 ? 66.343 -0.826 25.577 1.00 81.58 199 MET C C 1
ATOM 3465 O O . MET B 1 201 ? 67.393 -0.504 26.141 1.00 84.49 199 MET C O 1
ATOM 3470 N N . ASN B 1 202 ? 65.636 -1.924 25.863 1.00 79.83 200 ASN C N 1
ATOM 3471 C CA . ASN B 1 202 ? 66.112 -2.974 26.799 1.00 81.31 200 ASN C CA 1
ATOM 3472 C C . ASN B 1 202 ? 66.937 -4.013 26.052 1.00 81.19 200 ASN C C 1
ATOM 3473 O O . ASN B 1 202 ? 67.958 -4.467 26.611 1.00 83.71 200 ASN C O 1
ATOM 3478 N N . GLU B 1 203 ? 66.436 -4.443 24.897 1.00 78.44 201 GLU C N 1
ATOM 3479 C CA . GLU B 1 203 ? 67.126 -5.377 23.979 1.00 78.07 201 GLU C CA 1
ATOM 3480 C C . GLU B 1 203 ? 66.800 -4.942 22.565 1.00 75.66 201 GLU C C 1
ATOM 3481 O O . GLU B 1 203 ? 65.705 -4.456 22.323 1.00 73.04 201 GLU C O 1
ATOM 3487 N N . PRO B 1 204 ? 67.741 -5.074 21.603 1.00 77.48 202 PRO C N 1
ATOM 3488 C CA . PRO B 1 204 ? 67.420 -4.850 20.199 1.00 76.58 202 PRO C CA 1
ATOM 3489 C C . PRO B 1 204 ? 66.322 -5.843 19.808 1.00 77.32 202 PRO C C 1
ATOM 3490 O O . PRO B 1 204 ? 66.217 -6.885 20.419 1.00 81.37 202 PRO C O 1
ATOM 3494 N N . VAL B 1 205 ? 65.513 -5.471 18.823 1.00 75.01 203 VAL C N 1
ATOM 3495 C CA . VAL B 1 205 ? 64.281 -6.198 18.425 1.00 73.23 203 VAL C CA 1
ATOM 3496 C C . VAL B 1 205 ? 64.103 -5.956 16.935 1.00 71.55 203 VAL C C 1
ATOM 3497 O O . VAL B 1 205 ? 64.417 -4.831 16.491 1.00 70.24 203 VAL C O 1
ATOM 3501 N N . GLN B 1 206 ? 63.640 -6.987 16.221 1.00 71.60 204 GLN C N 1
ATOM 3502 C CA . GLN B 1 206 ? 63.318 -6.943 14.771 1.00 69.19 204 GLN C CA 1
ATOM 3503 C C . GLN B 1 206 ? 62.069 -7.797 14.507 1.00 69.07 204 GLN C C 1
ATOM 3504 O O . GLN B 1 206 ? 62.145 -9.022 14.668 1.00 70.85 204 GLN C O 1
ATOM 3510 N N . LEU B 1 207 ? 60.950 -7.165 14.159 1.00 67.56 205 LEU C N 1
ATOM 3511 C CA . LEU B 1 207 ? 59.648 -7.838 13.953 1.00 67.71 205 LEU C CA 1
ATOM 3512 C C . LEU B 1 207 ? 59.120 -7.427 12.580 1.00 66.96 205 LEU C C 1
ATOM 3513 O O . LEU B 1 207 ? 59.628 -6.437 12.037 1.00 64.48 205 LEU C O 1
ATOM 3518 N N . THR B 1 208 ? 58.120 -8.155 12.071 1.00 68.72 206 THR C N 1
ATOM 3519 C CA . THR B 1 208 ? 57.547 -8.048 10.698 1.00 67.05 206 THR C CA 1
ATOM 3520 C C . THR B 1 208 ? 56.016 -7.943 10.784 1.00 65.44 206 THR C C 1
ATOM 3521 O O . THR B 1 208 ? 55.367 -8.882 11.301 1.00 65.50 206 THR C O 1
ATOM 3525 N N . PHE B 1 209 ? 55.446 -6.855 10.258 1.00 64.68 207 PHE C N 1
ATOM 3526 C CA . PHE B 1 209 ? 53.990 -6.536 10.342 1.00 64.34 207 PHE C CA 1
ATOM 3527 C C . PHE B 1 209 ? 53.410 -6.160 8.976 1.00 62.98 207 PHE C C 1
ATOM 3528 O O . PHE B 1 209 ? 54.118 -5.576 8.138 1.00 62.40 207 PHE C O 1
ATOM 3536 N N . ALA B 1 210 ? 52.122 -6.447 8.797 1.00 61.94 208 ALA C N 1
ATOM 3537 C CA . ALA B 1 210 ? 51.360 -6.138 7.571 1.00 61.35 208 ALA C CA 1
ATOM 3538 C C . ALA B 1 210 ? 51.072 -4.640 7.530 1.00 59.55 208 ALA C C 1
ATOM 3539 O O . ALA B 1 210 ? 50.290 -4.161 8.374 1.00 59.30 208 ALA C O 1
ATOM 3541 N N . LEU B 1 211 ? 51.681 -3.921 6.595 1.00 58.70 209 LEU C N 1
ATOM 3542 C CA . LEU B 1 211 ? 51.460 -2.465 6.435 1.00 58.85 209 LEU C CA 1
ATOM 3543 C C . LEU B 1 211 ? 49.976 -2.219 6.210 1.00 60.24 209 LEU C C 1
ATOM 3544 O O . LEU B 1 211 ? 49.474 -1.179 6.611 1.00 61.40 209 LEU C O 1
ATOM 3549 N N . ARG B 1 212 ? 49.316 -3.142 5.531 1.00 63.47 210 ARG C N 1
ATOM 3550 C CA . ARG B 1 212 ? 47.844 -3.118 5.348 1.00 65.55 210 ARG C CA 1
ATOM 3551 C C . ARG B 1 212 ? 47.204 -2.505 6.612 1.00 61.58 210 ARG C C 1
ATOM 3552 O O . ARG B 1 212 ? 46.500 -1.488 6.466 1.00 59.06 210 ARG C O 1
ATOM 3560 N N . TYR B 1 213 ? 47.507 -3.055 7.797 1.00 59.49 211 TYR C N 1
ATOM 3561 C CA . TYR B 1 213 ? 46.878 -2.735 9.103 1.00 59.42 211 TYR C CA 1
ATOM 3562 C C . TYR B 1 213 ? 47.438 -1.432 9.658 1.00 59.16 211 TYR C C 1
ATOM 3563 O O . TYR B 1 213 ? 46.637 -0.562 10.016 1.00 59.11 211 TYR C O 1
ATOM 3572 N N . LEU B 1 214 ? 48.767 -1.312 9.722 1.00 60.15 212 LEU C N 1
ATOM 3573 C CA . LEU B 1 214 ? 49.459 -0.089 10.207 1.00 59.78 212 LEU C CA 1
ATOM 3574 C C . LEU B 1 214 ? 48.819 1.134 9.563 1.00 60.27 212 LEU C C 1
ATOM 3575 O O . LEU B 1 214 ? 48.646 2.130 10.246 1.00 61.70 212 LEU C O 1
ATOM 3580 N N . ASN B 1 215 ? 48.453 1.045 8.293 1.00 60.97 213 ASN C N 1
ATOM 3581 C CA . ASN B 1 215 ? 47.898 2.197 7.545 1.00 61.25 213 ASN C CA 1
ATOM 3582 C C . ASN B 1 215 ? 46.445 2.459 7.969 1.00 61.47 213 ASN C C 1
ATOM 3583 O O . ASN B 1 215 ? 45.957 3.578 7.734 1.00 63.20 213 ASN C O 1
ATOM 3588 N N . PHE B 1 216 ? 45.781 1.512 8.618 1.00 61.54 214 PHE C N 1
ATOM 3589 C CA . PHE B 1 216 ? 44.480 1.775 9.273 1.00 61.69 214 PHE C CA 1
ATOM 3590 C C . PHE B 1 216 ? 44.704 2.462 10.606 1.00 60.58 214 PHE C C 1
ATOM 3591 O O . PHE B 1 216 ? 43.765 3.151 11.081 1.00 63.49 214 PHE C O 1
ATOM 3599 N N . PHE B 1 217 ? 45.854 2.194 11.224 1.00 57.40 215 PHE C N 1
ATOM 3600 C CA . PHE B 1 217 ? 46.210 2.783 12.531 1.00 56.77 215 PHE C CA 1
ATOM 3601 C C . PHE B 1 217 ? 46.526 4.257 12.296 1.00 54.76 215 PHE C C 1
ATOM 3602 O O . PHE B 1 217 ? 45.960 5.102 12.975 1.00 57.09 215 PHE C O 1
ATOM 3610 N N . THR B 1 218 ? 47.359 4.562 11.314 1.00 51.91 216 THR C N 1
ATOM 3611 C CA . THR B 1 218 ? 47.886 5.928 11.116 1.00 51.22 216 THR C CA 1
ATOM 3612 C C . THR B 1 218 ? 46.720 6.893 10.878 1.00 50.91 216 THR C C 1
ATOM 3613 O O . THR B 1 218 ? 46.946 8.092 10.969 1.00 50.23 216 THR C O 1
ATOM 3617 N N . LYS B 1 219 ? 45.508 6.398 10.628 1.00 51.59 217 LYS C N 1
ATOM 3618 C CA . LYS B 1 219 ? 44.284 7.229 10.502 1.00 52.57 217 LYS C CA 1
ATOM 3619 C C . LYS B 1 219 ? 44.063 8.075 11.761 1.00 51.36 217 LYS C C 1
ATOM 3620 O O . LYS B 1 219 ? 43.238 9.021 11.724 1.00 50.58 217 LYS C O 1
ATOM 3626 N N . ALA B 1 220 ? 44.769 7.741 12.839 1.00 51.02 218 ALA C N 1
ATOM 3627 C CA . ALA B 1 220 ? 44.668 8.393 14.159 1.00 51.85 218 ALA C CA 1
ATOM 3628 C C . ALA B 1 220 ? 45.683 9.532 14.285 1.00 51.82 218 ALA C C 1
ATOM 3629 O O . ALA B 1 220 ? 45.651 10.225 15.312 1.00 53.47 218 ALA C O 1
ATOM 3631 N N . THR B 1 221 ? 46.546 9.746 13.290 1.00 50.57 219 THR C N 1
ATOM 3632 C CA . THR B 1 221 ? 47.672 10.717 13.399 1.00 50.67 219 THR C CA 1
ATOM 3633 C C . THR B 1 221 ? 47.142 12.136 13.595 1.00 49.62 219 THR C C 1
ATOM 3634 O O . THR B 1 221 ? 47.813 12.956 14.215 1.00 51.67 219 THR C O 1
ATOM 3638 N N . PRO B 1 222 ? 45.921 12.494 13.148 1.00 47.36 220 PRO C N 1
ATOM 3639 C CA . PRO B 1 222 ? 45.381 13.793 13.508 1.00 47.49 220 PRO C CA 1
ATOM 3640 C C . PRO B 1 222 ? 45.063 13.922 15.004 1.00 48.05 220 PRO C C 1
ATOM 3641 O O . PRO B 1 222 ? 44.502 14.925 15.345 1.00 50.73 220 PRO C O 1
ATOM 3645 N N . LEU B 1 223 ? 45.420 12.966 15.863 1.00 47.81 221 LEU C N 1
ATOM 3646 C CA . LEU B 1 223 ? 45.051 13.028 17.303 1.00 49.92 221 LEU C CA 1
ATOM 3647 C C . LEU B 1 223 ? 46.213 13.534 18.136 1.00 51.39 221 LEU C C 1
ATOM 3648 O O . LEU B 1 223 ? 45.981 13.980 19.269 1.00 51.76 221 LEU C O 1
ATOM 3653 N N . SER B 1 224 ? 47.410 13.419 17.583 1.00 53.33 222 SER C N 1
ATOM 3654 C CA . SER B 1 224 ? 48.682 13.651 18.304 1.00 56.11 222 SER C CA 1
ATOM 3655 C C . SER B 1 224 ? 49.805 13.852 17.292 1.00 55.05 222 SER C C 1
ATOM 3656 O O . SER B 1 224 ? 49.814 13.156 16.271 1.00 53.51 222 SER C O 1
ATOM 3659 N N . SER B 1 225 ? 50.672 14.820 17.583 1.00 55.41 223 SER C N 1
ATOM 3660 C CA . SER B 1 225 ? 51.947 15.090 16.884 1.00 55.57 223 SER C CA 1
ATOM 3661 C C . SER B 1 225 ? 52.828 13.839 16.923 1.00 54.23 223 SER C C 1
ATOM 3662 O O . SER B 1 225 ? 53.442 13.526 15.894 1.00 52.55 223 SER C O 1
ATOM 3665 N N . THR B 1 226 ? 52.911 13.186 18.081 1.00 54.30 224 THR C N 1
ATOM 3666 C CA . THR B 1 226 ? 53.728 11.966 18.240 1.00 55.03 224 THR C CA 1
ATOM 3667 C C . THR B 1 226 ? 52.832 10.740 18.386 1.00 56.45 224 THR C C 1
ATOM 3668 O O . THR B 1 226 ? 51.591 10.867 18.610 1.00 54.98 224 THR C O 1
ATOM 3672 N N . VAL B 1 227 ? 53.502 9.601 18.211 1.00 58.51 225 VAL C N 1
ATOM 3673 C CA . VAL B 1 227 ? 52.990 8.210 18.344 1.00 58.68 225 VAL C CA 1
ATOM 3674 C C . VAL B 1 227 ? 54.117 7.421 18.986 1.00 59.65 225 VAL C C 1
ATOM 3675 O O . VAL B 1 227 ? 55.277 7.757 18.692 1.00 61.64 225 VAL C O 1
ATOM 3679 N N . THR B 1 228 ? 53.794 6.433 19.812 1.00 59.85 226 THR C N 1
ATOM 3680 C CA . THR B 1 228 ? 54.812 5.608 20.497 1.00 61.86 226 THR C CA 1
ATOM 3681 C C . THR B 1 228 ? 54.588 4.151 20.069 1.00 61.38 226 THR C C 1
ATOM 3682 O O . THR B 1 228 ? 53.470 3.644 20.230 1.00 60.34 226 THR C O 1
ATOM 3686 N N . LEU B 1 229 ? 55.622 3.541 19.494 1.00 61.99 227 LEU C N 1
ATOM 3687 C CA . LEU B 1 229 ? 55.670 2.114 19.088 1.00 63.17 227 LEU C CA 1
ATOM 3688 C C . LEU B 1 229 ? 56.297 1.305 20.214 1.00 66.28 227 LEU C C 1
ATOM 3689 O O . LEU B 1 229 ? 57.405 1.681 20.636 1.00 68.82 227 LEU C O 1
ATOM 3694 N N . SER B 1 230 ? 55.651 0.231 20.651 1.00 66.91 228 SER C N 1
ATOM 3695 C CA . SER B 1 230 ? 56.141 -0.608 21.771 1.00 69.71 228 SER C CA 1
ATOM 3696 C C . SER B 1 230 ? 56.250 -2.060 21.291 1.00 71.68 228 SER C C 1
ATOM 3697 O O . SER B 1 230 ? 55.251 -2.562 20.772 1.00 73.54 228 SER C O 1
ATOM 3700 N N . MET B 1 231 ? 57.408 -2.703 21.437 1.00 72.52 229 MET C N 1
ATOM 3701 C CA . MET B 1 231 ? 57.657 -4.022 20.814 1.00 73.30 229 MET C CA 1
ATOM 3702 C C . MET B 1 231 ? 58.434 -4.930 21.744 1.00 73.81 229 MET C C 1
ATOM 3703 O O . MET B 1 231 ? 59.330 -4.460 22.421 1.00 74.16 229 MET C O 1
ATOM 3708 N N . SER B 1 232 ? 58.094 -6.207 21.717 1.00 73.55 230 SER C N 1
ATOM 3709 C CA . SER B 1 232 ? 58.924 -7.310 22.240 1.00 74.93 230 SER C CA 1
ATOM 3710 C C . SER B 1 232 ? 58.764 -8.463 21.250 1.00 74.99 230 SER C C 1
ATOM 3711 O O . SER B 1 232 ? 57.692 -8.523 20.583 1.00 76.09 230 SER C O 1
ATOM 3714 N N . ALA B 1 233 ? 59.783 -9.313 21.123 1.00 75.24 231 ALA C N 1
ATOM 3715 C CA . ALA B 1 233 ? 59.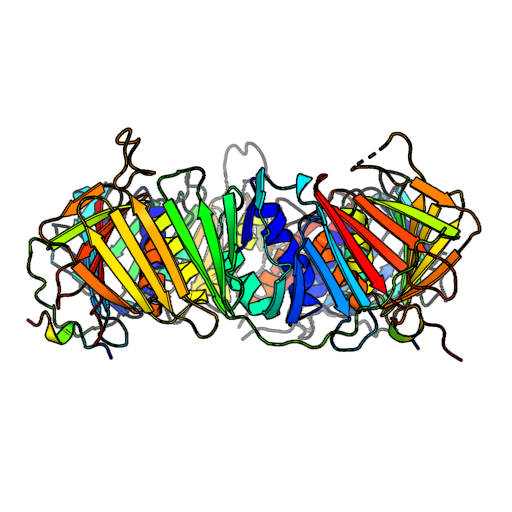763 -10.473 20.208 1.00 75.12 231 ALA C CA 1
ATOM 3716 C C . ALA B 1 233 ? 58.556 -11.348 20.575 1.00 75.44 231 ALA C C 1
ATOM 3717 O O . ALA B 1 233 ? 58.151 -11.343 21.768 1.00 74.49 231 ALA C O 1
ATOM 3719 N N . ASP B 1 234 ? 57.984 -12.022 19.567 1.00 75.90 232 ASP C N 1
ATOM 3720 C CA . ASP B 1 234 ? 56.806 -12.942 19.648 1.00 76.98 232 ASP C CA 1
ATOM 3721 C C . ASP B 1 234 ? 55.732 -12.356 20.602 1.00 76.50 232 ASP C C 1
ATOM 3722 O O . ASP B 1 234 ? 55.132 -13.144 21.370 1.00 77.62 232 ASP C O 1
ATOM 3727 N N . VAL B 1 235 ? 55.458 -11.046 20.550 1.00 74.26 233 VAL C N 1
ATOM 3728 C CA . VAL B 1 235 ? 54.314 -10.414 21.275 1.00 73.33 233 VAL C CA 1
ATOM 3729 C C . VAL B 1 235 ? 53.902 -9.181 20.477 1.00 70.76 233 VAL C C 1
ATOM 3730 O O . VAL B 1 235 ? 54.736 -8.567 19.807 1.00 68.17 233 VAL C O 1
ATOM 3734 N N . PRO B 1 236 ? 52.600 -8.800 20.479 1.00 70.83 234 PRO C N 1
ATOM 3735 C CA . PRO B 1 236 ? 52.108 -7.812 19.536 1.00 68.62 234 PRO C CA 1
ATOM 3736 C C . PRO B 1 236 ? 52.813 -6.474 19.743 1.00 67.56 234 PRO C C 1
ATOM 3737 O O . PRO B 1 236 ? 53.251 -6.174 20.844 1.00 68.99 234 PRO C O 1
ATOM 3741 N N . LEU B 1 237 ? 52.905 -5.740 18.638 1.00 65.46 235 LEU C N 1
ATOM 3742 C CA . LEU B 1 237 ? 53.211 -4.297 18.575 1.00 64.04 235 LEU C CA 1
ATOM 3743 C C . LEU B 1 237 ? 52.061 -3.529 19.205 1.00 62.69 235 LEU C C 1
ATOM 3744 O O . LEU B 1 237 ? 50.922 -3.922 18.989 1.00 61.49 235 LEU C O 1
ATOM 3749 N N . VAL B 1 238 ? 52.388 -2.458 19.916 1.00 63.60 236 VAL C N 1
ATOM 3750 C CA . VAL B 1 238 ? 51.427 -1.446 20.429 1.00 65.25 236 VAL C CA 1
ATOM 3751 C C . VAL B 1 238 ? 51.752 -0.090 19.782 1.00 63.72 236 VAL C C 1
ATOM 3752 O O . VAL B 1 238 ? 52.876 0.426 19.975 1.00 64.96 236 VAL C O 1
ATOM 3756 N N . VAL B 1 239 ? 50.813 0.463 19.019 1.00 60.41 237 VAL C N 1
ATOM 3757 C CA . VAL B 1 239 ? 50.913 1.837 18.460 1.00 58.52 237 VAL C CA 1
ATOM 3758 C C . VAL B 1 239 ? 49.991 2.752 19.279 1.00 57.87 237 VAL C C 1
ATOM 3759 O O . VAL B 1 239 ? 48.788 2.581 19.174 1.00 56.55 237 VAL C O 1
ATOM 3763 N N . GLU B 1 240 ? 50.547 3.679 20.066 1.00 58.29 238 GLU C N 1
ATOM 3764 C CA . GLU B 1 240 ? 49.815 4.509 21.062 1.00 58.86 238 GLU C CA 1
ATOM 3765 C C . GLU B 1 240 ? 49.767 5.953 20.556 1.00 58.94 238 GLU C C 1
ATOM 3766 O O . GLU B 1 240 ? 50.832 6.592 20.438 1.00 59.08 238 GLU C O 1
ATOM 3772 N N . TYR B 1 241 ? 48.560 6.434 20.270 1.00 59.71 239 TYR C N 1
ATOM 3773 C CA . TYR B 1 241 ? 48.262 7.834 19.882 1.00 59.90 239 TYR C CA 1
ATOM 3774 C C . TYR B 1 241 ? 47.655 8.544 21.098 1.00 63.22 239 TYR C C 1
ATOM 3775 O O . TYR B 1 241 ? 46.555 8.184 21.496 1.00 62.41 239 TYR C O 1
ATOM 3784 N N . LYS B 1 242 ? 48.377 9.488 21.703 1.00 67.79 240 LYS C N 1
ATOM 3785 C CA . LYS B 1 242 ? 47.888 10.277 22.860 1.00 70.60 240 LYS C CA 1
ATOM 3786 C C . LYS B 1 242 ? 46.712 11.152 22.435 1.00 69.69 240 LYS C C 1
ATOM 3787 O O . LYS B 1 242 ? 46.853 11.832 21.420 1.00 67.73 240 LYS C O 1
ATOM 3793 N N . ILE B 1 243 ? 45.621 11.164 23.205 1.00 71.17 241 ILE C N 1
ATOM 3794 C CA . ILE B 1 243 ? 44.466 12.087 22.957 1.00 73.45 241 ILE C CA 1
ATOM 3795 C C . ILE B 1 243 ? 44.479 13.237 23.971 1.00 74.38 241 ILE C C 1
ATOM 3796 O O . ILE B 1 243 ? 43.800 13.132 25.003 1.00 75.76 241 ILE C O 1
ATOM 3801 N N . ALA B 1 244 ? 45.223 14.298 23.667 1.00 74.73 242 ALA C N 1
ATOM 3802 C CA . ALA B 1 244 ? 44.998 15.664 24.185 1.00 75.65 242 ALA C CA 1
ATOM 3803 C C . ALA B 1 244 ? 44.480 15.633 25.636 1.00 77.51 242 ALA C C 1
ATOM 3804 O O . ALA B 1 244 ? 43.417 16.219 25.919 1.00 78.21 242 ALA C O 1
ATOM 3806 N N . ASP B 1 245 ? 45.191 14.960 26.540 1.00 79.51 243 ASP C N 1
ATOM 3807 C CA . ASP B 1 245 ? 44.963 15.055 28.014 1.00 82.76 243 ASP C CA 1
ATOM 3808 C C . ASP B 1 245 ? 43.799 14.186 28.494 1.00 82.81 243 ASP C C 1
ATOM 3809 O O . ASP B 1 245 ? 43.814 13.869 29.705 1.00 83.61 243 ASP C O 1
ATOM 3814 N N . MET B 1 246 ? 42.816 13.890 27.627 1.00 81.17 244 MET C N 1
ATOM 3815 C CA . MET B 1 246 ? 41.621 13.052 27.921 1.00 80.32 244 MET C CA 1
ATOM 3816 C C . MET B 1 246 ? 41.991 11.585 28.110 1.00 80.35 244 MET C C 1
ATOM 3817 O O . MET B 1 246 ? 41.284 10.905 28.863 1.00 82.25 244 MET C O 1
ATOM 3822 N N . GLY B 1 247 ? 42.989 11.109 27.373 1.00 79.05 245 GLY C N 1
ATOM 3823 C CA . GLY B 1 247 ? 43.466 9.722 27.453 1.00 79.13 245 GLY C CA 1
ATOM 3824 C C . GLY B 1 247 ? 44.275 9.367 26.224 1.00 78.36 245 GLY C C 1
ATOM 3825 O O . GLY B 1 247 ? 45.222 10.116 25.912 1.00 78.50 245 GLY C O 1
ATOM 3826 N N . HIS B 1 248 ? 43.905 8.280 25.545 1.00 77.22 246 HIS C N 1
ATOM 3827 C CA . HIS B 1 248 ? 44.759 7.610 24.534 1.00 75.06 246 HIS C CA 1
ATOM 3828 C C . HIS B 1 248 ? 43.924 6.669 23.661 1.00 70.67 246 HIS C C 1
ATOM 3829 O O . HIS B 1 248 ? 42.796 6.305 24.059 1.00 70.20 246 HIS C O 1
ATOM 3836 N N . LEU B 1 249 ? 44.487 6.324 22.504 1.00 66.63 247 LEU C N 1
ATOM 3837 C CA . LEU B 1 249 ? 44.013 5.281 21.566 1.00 64.87 247 LEU C CA 1
ATOM 3838 C C . LEU B 1 249 ? 45.197 4.367 21.250 1.00 64.42 247 LEU C C 1
ATOM 3839 O O . LEU B 1 249 ? 46.147 4.843 20.613 1.00 66.69 247 LEU C O 1
ATOM 3844 N N . LYS B 1 250 ? 45.159 3.118 21.705 1.00 63.21 248 LYS C N 1
ATOM 3845 C CA . LYS B 1 250 ? 46.223 2.116 21.453 1.00 62.87 248 LYS C CA 1
ATOM 3846 C C . LYS B 1 250 ? 45.720 1.147 20.382 1.00 61.29 248 LYS C C 1
ATOM 3847 O O . LYS B 1 250 ? 44.576 0.706 20.484 1.00 62.91 248 LYS C O 1
ATOM 3853 N N . TYR B 1 251 ? 46.547 0.869 19.382 1.00 59.74 249 TYR C N 1
ATOM 3854 C CA . TYR B 1 251 ? 46.347 -0.178 18.349 1.00 59.17 249 TYR C CA 1
ATOM 3855 C C . TYR B 1 251 ? 47.315 -1.322 18.651 1.00 60.56 249 TYR C C 1
ATOM 3856 O O . TYR B 1 251 ? 48.469 -1.018 18.965 1.00 62.01 249 TYR C O 1
ATOM 3865 N N . TYR B 1 252 ? 46.866 -2.577 18.562 1.00 61.22 250 TYR C N 1
ATOM 3866 C CA . TYR B 1 252 ? 47.694 -3.801 18.770 1.00 62.28 250 TYR C CA 1
ATOM 3867 C C . TYR B 1 252 ? 47.674 -4.656 17.498 1.00 61.93 250 TYR C C 1
ATOM 3868 O O . TYR B 1 252 ? 46.596 -4.782 16.916 1.00 60.77 250 TYR C O 1
ATOM 3877 N N . LEU B 1 253 ? 48.823 -5.198 17.087 1.00 63.04 251 LEU C N 1
ATOM 3878 C CA . LEU B 1 253 ? 48.980 -5.976 15.831 1.00 64.35 251 LEU C CA 1
ATOM 3879 C C . LEU B 1 253 ? 49.877 -7.188 16.087 1.00 68.05 251 LEU C C 1
ATOM 3880 O O . LEU B 1 253 ? 50.921 -7.019 16.697 1.00 68.39 251 LEU C O 1
ATOM 3885 N N . ALA B 1 254 ? 49.480 -8.375 15.634 1.00 71.19 252 ALA C N 1
ATOM 3886 C CA . ALA B 1 254 ? 50.317 -9.591 15.695 1.00 74.59 252 ALA C CA 1
ATOM 3887 C C . ALA B 1 254 ? 51.437 -9.498 14.664 1.00 74.30 252 ALA C C 1
ATOM 3888 O O . ALA B 1 254 ? 51.264 -8.894 13.614 1.00 74.82 252 ALA C O 1
ATOM 3890 N N . PRO B 1 255 ? 52.618 -10.098 14.918 1.00 74.76 253 PRO C N 1
ATOM 3891 C CA . PRO B 1 255 ? 53.684 -10.168 13.911 1.00 75.72 253 PRO C CA 1
ATOM 3892 C C . PRO B 1 255 ? 53.438 -11.232 12.819 1.00 78.34 253 PRO C C 1
ATOM 3893 O O . PRO B 1 255 ? 52.309 -11.445 12.556 1.00 79.63 253 PRO C O 1
ATOM 3897 N N . LYS B 1 256 ? 54.475 -11.870 12.232 1.00 82.72 254 LYS C N 1
ATOM 3898 C CA . LYS B 1 256 ? 54.351 -12.921 11.163 1.00 85.04 254 LYS C CA 1
ATOM 3899 C C . LYS B 1 256 ? 55.128 -14.225 11.484 1.00 87.47 254 LYS C C 1
ATOM 3900 O O . LYS B 1 256 ? 55.085 -14.655 12.660 1.00 86.46 254 LYS C O 1
ATOM 3906 N N . ILE B 1 257 ? 55.692 -14.922 10.465 1.00 89.78 255 ILE C N 1
ATOM 3907 C CA . ILE B 1 257 ? 56.478 -16.216 10.572 1.00 93.39 255 ILE C CA 1
ATOM 3908 C C . ILE B 1 257 ? 57.127 -16.541 9.205 1.00 91.57 255 ILE C C 1
ATOM 3909 O O . ILE B 1 257 ? 57.860 -17.522 8.912 1.00 85.89 255 ILE C O 1
ATOM 3914 N N . MET C 1 3 ? 21.074 39.737 -36.404 1.00 93.14 1 MET E N 1
ATOM 3915 C CA . MET C 1 3 ? 22.274 39.336 -35.612 1.00 91.07 1 MET E CA 1
ATOM 3916 C C . MET C 1 3 ? 21.989 39.606 -34.130 1.00 85.74 1 MET E C 1
ATOM 3917 O O . MET C 1 3 ? 21.209 40.525 -33.823 1.00 83.25 1 MET E O 1
ATOM 3922 N N . PHE C 1 4 ? 22.586 38.789 -33.254 1.00 82.25 2 PHE E N 1
ATOM 3923 C CA . PHE C 1 4 ? 22.607 38.954 -31.771 1.00 79.98 2 PHE E CA 1
ATOM 3924 C C . PHE C 1 4 ? 24.045 38.904 -31.231 1.00 78.57 2 PHE E C 1
ATOM 3925 O O . PHE C 1 4 ? 24.855 38.093 -31.709 1.00 78.19 2 PHE E O 1
ATOM 3933 N N . GLU C 1 5 ? 24.324 39.725 -30.215 1.00 78.48 3 GLU E N 1
ATOM 3934 C CA . GLU C 1 5 ? 25.660 39.901 -29.589 1.00 77.36 3 GLU E CA 1
ATOM 3935 C C . GLU C 1 5 ? 25.501 40.527 -28.206 1.00 76.79 3 GLU E C 1
ATOM 3936 O O . GLU C 1 5 ? 24.865 41.595 -28.102 1.00 77.88 3 GLU E O 1
ATOM 3942 N N . ALA C 1 6 ? 26.119 39.902 -27.206 1.00 75.78 4 ALA E N 1
ATOM 3943 C CA . ALA C 1 6 ? 26.098 40.333 -25.793 1.00 76.61 4 ALA E CA 1
ATOM 3944 C C . ALA C 1 6 ? 27.510 40.281 -25.203 1.00 75.77 4 ALA E C 1
ATOM 3945 O O . ALA C 1 6 ? 28.126 39.195 -25.191 1.00 73.55 4 ALA E O 1
ATOM 3947 N N . ARG C 1 7 ? 27.989 41.427 -24.723 1.00 77.03 5 ARG E N 1
ATOM 3948 C CA . ARG C 1 7 ? 29.350 41.584 -24.169 1.00 77.58 5 ARG E CA 1
ATOM 3949 C C . ARG C 1 7 ? 29.229 41.632 -22.645 1.00 77.03 5 ARG E C 1
ATOM 3950 O O . ARG C 1 7 ? 28.738 42.654 -22.093 1.00 78.78 5 ARG E O 1
ATOM 3958 N N . LEU C 1 8 ? 29.641 40.536 -22.013 1.00 76.19 6 LEU E N 1
ATOM 3959 C CA . LEU C 1 8 ? 29.646 40.386 -20.545 1.00 77.10 6 LEU E CA 1
ATOM 3960 C C . LEU C 1 8 ? 31.064 40.608 -20.004 1.00 76.31 6 LEU E C 1
ATOM 3961 O O . LEU C 1 8 ? 31.970 39.800 -20.343 1.00 74.32 6 LEU E O 1
ATOM 3966 N N . VAL C 1 9 ? 31.220 41.637 -19.159 1.00 77.17 7 VAL E N 1
ATOM 3967 C CA . VAL C 1 9 ? 32.507 42.066 -18.516 1.00 76.30 7 VAL E CA 1
ATOM 3968 C C . VAL C 1 9 ? 33.018 40.915 -17.652 1.00 76.83 7 VAL E C 1
ATOM 3969 O O . VAL C 1 9 ? 34.129 40.414 -17.890 1.00 76.07 7 VAL E O 1
ATOM 3973 N N . GLN C 1 10 ? 32.195 40.557 -16.663 1.00 78.08 8 GLN E N 1
ATOM 3974 C CA . GLN C 1 10 ? 32.432 39.530 -15.617 1.00 76.19 8 GLN E CA 1
ATOM 3975 C C . GLN C 1 10 ? 32.288 38.139 -16.234 1.00 72.93 8 GLN E C 1
ATOM 3976 O O . GLN C 1 10 ? 31.296 37.461 -15.937 1.00 74.52 8 GLN E O 1
ATOM 3982 N N . GLY C 1 11 ? 33.231 37.713 -17.066 1.00 71.31 9 GLY E N 1
ATOM 3983 C CA . GLY C 1 11 ? 33.209 36.356 -17.638 1.00 69.67 9 GLY E CA 1
ATOM 3984 C C . GLY C 1 11 ? 32.684 35.351 -16.631 1.00 67.33 9 GLY E C 1
ATOM 3985 O O . GLY C 1 11 ? 31.640 34.720 -16.897 1.00 68.15 9 GLY E O 1
ATOM 3986 N N . SER C 1 12 ? 33.353 35.254 -15.484 1.00 65.78 10 SER E N 1
ATOM 3987 C CA . SER C 1 12 ? 33.054 34.265 -14.418 1.00 65.09 10 SER E CA 1
ATOM 3988 C C . SER C 1 12 ? 31.536 34.029 -14.322 1.00 65.31 10 SER E C 1
ATOM 3989 O O . SER C 1 12 ? 31.109 32.853 -14.383 1.00 67.76 10 SER E O 1
ATOM 3992 N N . ILE C 1 13 ? 30.753 35.106 -14.198 1.00 65.59 11 ILE E N 1
ATOM 3993 C CA . ILE C 1 13 ? 29.274 35.060 -13.968 1.00 65.84 11 ILE E CA 1
ATOM 3994 C C . ILE C 1 13 ? 28.683 33.974 -14.872 1.00 62.57 11 ILE E C 1
ATOM 3995 O O . ILE C 1 13 ? 27.872 33.175 -14.402 1.00 63.47 11 ILE E O 1
ATOM 4000 N N . LEU C 1 14 ? 29.130 33.914 -16.110 1.00 59.66 12 LEU E N 1
ATOM 4001 C CA . LEU C 1 14 ? 28.583 32.960 -17.101 1.00 59.10 12 LEU E CA 1
ATOM 4002 C C . LEU C 1 14 ? 29.072 31.539 -16.794 1.00 58.05 12 LEU E C 1
ATOM 4003 O O . LEU C 1 14 ? 28.243 30.628 -16.669 1.00 57.17 12 LEU E O 1
ATOM 4008 N N . LYS C 1 15 ? 30.377 31.339 -16.646 1.00 58.20 13 LYS E N 1
ATOM 4009 C CA . LYS C 1 15 ? 30.942 30.012 -16.302 1.00 57.34 13 LYS E CA 1
ATOM 4010 C C . LYS C 1 15 ? 30.130 29.446 -15.136 1.00 57.97 13 LYS E C 1
ATOM 4011 O O . LYS C 1 15 ? 29.612 28.343 -15.289 1.00 59.08 13 LYS E O 1
ATOM 4017 N N . LYS C 1 16 ? 29.970 30.217 -14.057 1.00 60.12 14 LYS E N 1
ATOM 4018 C CA . LYS C 1 16 ? 29.343 29.794 -12.764 1.00 62.79 14 LYS E CA 1
ATOM 4019 C C . LYS C 1 16 ? 27.906 29.300 -12.959 1.00 62.11 14 LYS E C 1
ATOM 4020 O O . LYS C 1 16 ? 27.433 28.484 -12.105 1.00 61.43 14 LYS E O 1
ATOM 4026 N N . VAL C 1 17 ? 27.244 29.815 -13.998 1.00 61.91 15 VAL E N 1
ATOM 4027 C CA . VAL C 1 17 ? 25.859 29.438 -14.410 1.00 62.25 15 VAL E CA 1
ATOM 4028 C C . VAL C 1 17 ? 25.897 28.018 -14.976 1.00 62.64 15 VAL E C 1
ATOM 4029 O O . VAL C 1 17 ? 25.200 27.130 -14.435 1.00 61.55 15 VAL E O 1
ATOM 4033 N N . LEU C 1 18 ? 26.699 27.792 -16.008 1.00 64.11 16 LEU E N 1
ATOM 4034 C CA . LEU C 1 18 ? 26.784 26.443 -16.624 1.00 66.70 16 LEU E CA 1
ATOM 4035 C C . LEU C 1 18 ? 27.265 25.429 -15.571 1.00 69.57 16 LEU E C 1
ATOM 4036 O O . LEU C 1 18 ? 26.847 24.252 -15.660 1.00 71.76 16 LEU E O 1
ATOM 4041 N N . GLU C 1 19 ? 28.098 25.847 -14.608 1.00 70.13 17 GLU E N 1
ATOM 4042 C CA . GLU C 1 19 ? 28.474 25.011 -13.439 1.00 69.24 17 GLU E CA 1
ATOM 4043 C C . GLU C 1 19 ? 27.191 24.508 -12.765 1.00 68.64 17 GLU E C 1
ATOM 4044 O O . GLU C 1 19 ? 27.111 23.284 -12.512 1.00 71.46 17 GLU E O 1
ATOM 4050 N N . ALA C 1 20 ? 26.211 25.391 -12.536 1.00 66.89 18 ALA E N 1
ATOM 4051 C CA . ALA C 1 20 ? 24.925 25.064 -11.869 1.00 67.84 18 ALA E CA 1
ATOM 4052 C C . ALA C 1 20 ? 24.099 24.048 -12.692 1.00 70.35 18 ALA E C 1
ATOM 4053 O O . ALA C 1 20 ? 23.619 23.009 -12.114 1.00 69.88 18 ALA E O 1
ATOM 4055 N N . LEU C 1 21 ? 23.981 24.295 -13.997 1.00 70.61 19 LEU E N 1
ATOM 4056 C CA . LEU C 1 21 ? 23.009 23.620 -14.898 1.00 71.22 19 LEU E CA 1
ATOM 4057 C C . LEU C 1 21 ? 23.520 22.245 -15.358 1.00 72.31 19 LEU E C 1
ATOM 4058 O O . LEU C 1 21 ? 22.809 21.262 -15.149 1.00 75.73 19 LEU E O 1
ATOM 4063 N N . LYS C 1 22 ? 24.689 22.176 -15.999 1.00 73.70 20 LYS E N 1
ATOM 4064 C CA . LYS C 1 22 ? 25.118 21.008 -16.831 1.00 74.83 20 LYS E CA 1
ATOM 4065 C C . LYS C 1 22 ? 24.948 19.693 -16.048 1.00 72.58 20 LYS E C 1
ATOM 4066 O O . LYS C 1 22 ? 24.662 18.647 -16.667 1.00 68.76 20 LYS E O 1
ATOM 4072 N N . ASP C 1 23 ? 25.138 19.743 -14.728 1.00 71.60 21 ASP E N 1
ATOM 4073 C CA . ASP C 1 23 ? 25.073 18.560 -13.837 1.00 70.42 21 ASP E CA 1
ATOM 4074 C C . ASP C 1 23 ? 23.612 18.120 -13.650 1.00 67.78 21 ASP E C 1
ATOM 4075 O O . ASP C 1 23 ? 23.430 16.986 -13.203 1.00 66.03 21 ASP E O 1
ATOM 4080 N N . LEU C 1 24 ? 22.621 18.966 -13.967 1.00 66.24 22 LEU E N 1
ATOM 4081 C CA . LEU C 1 24 ? 21.164 18.720 -13.727 1.00 66.15 22 LEU E CA 1
ATOM 4082 C C . LEU C 1 24 ? 20.421 18.525 -15.050 1.00 68.65 22 LEU E C 1
ATOM 4083 O O . LEU C 1 24 ? 19.403 17.788 -15.065 1.00 71.70 22 LEU E O 1
ATOM 4088 N N . ILE C 1 25 ? 20.849 19.202 -16.109 1.00 71.33 23 ILE E N 1
ATOM 4089 C CA . ILE C 1 25 ? 20.132 19.171 -17.418 1.00 75.98 23 ILE E CA 1
ATOM 4090 C C . ILE C 1 25 ? 21.158 19.208 -18.561 1.00 79.05 23 ILE E C 1
ATOM 4091 O O . ILE C 1 25 ? 22.069 20.051 -18.489 1.00 79.24 23 ILE E O 1
ATOM 4096 N N . ASN C 1 26 ? 21.054 18.275 -19.516 1.00 84.42 24 ASN E N 1
ATOM 4097 C CA . ASN C 1 26 ? 22.105 17.976 -20.528 1.00 87.42 24 ASN E CA 1
ATOM 4098 C C . ASN C 1 26 ? 21.952 18.974 -21.667 1.00 83.38 24 ASN E C 1
ATOM 4099 O O . ASN C 1 26 ? 22.920 19.680 -21.992 1.00 84.93 24 ASN E O 1
ATOM 4104 N N . GLU C 1 27 ? 20.753 18.977 -22.247 1.00 79.51 25 GLU E N 1
ATOM 4105 C CA . GLU C 1 27 ? 20.328 19.844 -23.376 1.00 77.73 25 GLU E CA 1
ATOM 4106 C C . GLU C 1 27 ? 19.285 20.817 -22.838 1.00 73.58 25 GLU E C 1
ATOM 4107 O O . GLU C 1 27 ? 18.601 20.416 -21.890 1.00 70.53 25 GLU E O 1
ATOM 4113 N N . ALA C 1 28 ? 19.189 22.022 -23.410 1.00 72.76 26 ALA E N 1
ATOM 4114 C CA . ALA C 1 28 ? 18.218 23.073 -23.004 1.00 72.10 26 ALA E CA 1
ATOM 4115 C C . ALA C 1 28 ? 18.146 24.208 -24.029 1.00 70.70 26 ALA E C 1
ATOM 4116 O O . ALA C 1 28 ? 19.138 24.429 -24.723 1.00 67.37 26 ALA E O 1
ATOM 4118 N N . CYS C 1 29 ? 16.995 24.882 -24.075 1.00 71.13 27 CYS E N 1
ATOM 4119 C CA . CYS C 1 29 ? 16.661 25.931 -25.065 1.00 71.65 27 CYS E CA 1
ATOM 4120 C C . CYS C 1 29 ? 16.765 27.321 -24.430 1.00 69.30 27 CYS E C 1
ATOM 4121 O O . CYS C 1 29 ? 15.940 27.668 -23.543 1.00 67.39 27 CYS E O 1
ATOM 4124 N N . TRP C 1 30 ? 17.726 28.099 -24.931 1.00 67.60 28 TRP E N 1
ATOM 4125 C CA . TRP C 1 30 ? 17.995 29.503 -24.541 1.00 66.84 28 TRP E CA 1
ATOM 4126 C C . TRP C 1 30 ? 17.093 30.442 -25.334 1.00 71.16 28 TRP E C 1
ATOM 4127 O O . TRP C 1 30 ? 17.244 30.521 -26.570 1.00 72.93 28 TRP E O 1
ATOM 4138 N N . ASP C 1 31 ? 16.199 31.144 -24.643 1.00 74.47 29 ASP E N 1
ATOM 4139 C CA . ASP C 1 31 ? 15.267 32.132 -25.256 1.00 77.06 29 ASP E CA 1
ATOM 4140 C C . ASP C 1 31 ? 15.953 33.503 -25.149 1.00 76.51 29 ASP E C 1
ATOM 4141 O O . ASP C 1 31 ? 16.214 33.945 -24.015 1.00 76.11 29 ASP E O 1
ATOM 4146 N N . ILE C 1 32 ? 16.312 34.098 -26.291 1.00 76.55 30 ILE E N 1
ATOM 4147 C CA . ILE C 1 32 ? 17.038 35.400 -26.382 1.00 76.98 30 ILE E CA 1
ATOM 4148 C C . ILE C 1 32 ? 16.059 36.452 -26.891 1.00 77.89 30 ILE E C 1
ATOM 4149 O O . ILE C 1 32 ? 15.366 36.210 -27.905 1.00 79.32 30 ILE E O 1
ATOM 4154 N N . SER C 1 33 ? 16.054 37.591 -26.217 1.00 78.37 31 SER E N 1
ATOM 4155 C CA . SER C 1 33 ? 15.060 38.669 -26.370 1.00 82.40 31 SER E CA 1
ATOM 4156 C C . SER C 1 33 ? 15.796 40.007 -26.262 1.00 83.42 31 SER E C 1
ATOM 4157 O O . SER C 1 33 ? 16.883 39.994 -25.669 1.00 82.74 31 SER E O 1
ATOM 4160 N N . SER C 1 34 ? 15.242 41.107 -26.782 1.00 85.63 32 SER E N 1
ATOM 4161 C CA . SER C 1 34 ? 15.674 42.483 -26.422 1.00 86.86 32 SER E CA 1
ATOM 4162 C C . SER C 1 34 ? 15.691 42.598 -24.892 1.00 86.26 32 SER E C 1
ATOM 4163 O O . SER C 1 34 ? 16.505 43.390 -24.398 1.00 87.60 32 SER E O 1
ATOM 4166 N N . SER C 1 35 ? 14.804 41.862 -24.190 1.00 85.29 33 SER E N 1
ATOM 4167 C CA . SER C 1 35 ? 14.590 41.888 -22.713 1.00 83.89 33 SER E CA 1
ATOM 4168 C C . SER C 1 35 ? 15.697 41.113 -21.990 1.00 78.68 33 SER E C 1
ATOM 4169 O O . SER C 1 35 ? 15.902 41.334 -20.783 1.00 76.05 33 SER E O 1
ATOM 4172 N N . GLY C 1 36 ? 16.381 40.229 -22.707 1.00 76.71 34 GLY E N 1
ATOM 4173 C CA . GLY C 1 36 ? 17.527 39.482 -22.177 1.00 74.74 34 GLY E CA 1
ATOM 4174 C C . GLY C 1 36 ? 17.374 37.995 -22.396 1.00 72.47 34 GLY E C 1
ATOM 4175 O O . GLY C 1 36 ? 16.553 37.574 -23.242 1.00 73.99 34 GLY E O 1
ATOM 4176 N N . VAL C 1 37 ? 18.144 37.231 -21.629 1.00 69.01 35 VAL E N 1
ATOM 4177 C CA . VAL C 1 37 ? 18.288 35.764 -21.782 1.00 67.01 35 VAL E CA 1
ATOM 4178 C C . VAL C 1 37 ? 17.479 35.063 -20.690 1.00 68.26 35 VAL E C 1
ATOM 4179 O O . VAL C 1 37 ? 17.733 35.277 -19.489 1.00 68.96 35 VAL E O 1
ATOM 4183 N N . ASN C 1 38 ? 16.552 34.230 -21.139 1.00 70.54 36 ASN E N 1
ATOM 4184 C CA . ASN C 1 38 ? 15.557 33.508 -20.313 1.00 72.44 36 ASN E CA 1
ATOM 4185 C C . ASN C 1 38 ? 15.692 32.041 -20.736 1.00 71.23 36 ASN E C 1
ATOM 4186 O O . ASN C 1 38 ? 15.765 31.788 -21.946 1.00 70.96 36 ASN E O 1
ATOM 4191 N N . LEU C 1 39 ? 15.846 31.123 -19.786 1.00 70.74 37 LEU E N 1
ATOM 4192 C CA . LEU C 1 39 ? 15.942 29.663 -20.058 1.00 69.60 37 LEU E CA 1
ATOM 4193 C C . LEU C 1 39 ? 15.158 28.917 -18.978 1.00 70.22 37 LEU E C 1
ATOM 4194 O O . LEU C 1 39 ? 15.225 29.323 -17.808 1.00 69.29 37 LEU E O 1
ATOM 4199 N N . GLN C 1 40 ? 14.420 27.886 -19.386 1.00 72.01 38 GLN E N 1
ATOM 4200 C CA . GLN C 1 40 ? 13.572 27.037 -18.513 1.00 73.35 38 GLN E CA 1
ATOM 4201 C C . GLN C 1 40 ? 13.633 25.605 -19.032 1.00 72.79 38 GLN E C 1
ATOM 4202 O O . GLN C 1 40 ? 13.471 25.437 -20.242 1.00 75.06 38 GLN E O 1
ATOM 4208 N N . SER C 1 41 ? 13.869 24.622 -18.164 1.00 71.42 39 SER E N 1
ATOM 4209 C CA . SER C 1 41 ? 13.952 23.190 -18.546 1.00 70.09 39 SER E CA 1
ATOM 4210 C C . SER C 1 41 ? 13.820 22.283 -17.319 1.00 69.67 39 SER E C 1
ATOM 4211 O O . SER C 1 41 ? 14.366 22.649 -16.242 1.00 69.84 39 SER E O 1
ATOM 4214 N N . MET C 1 42 ? 13.126 21.152 -17.477 1.00 68.93 40 MET E N 1
ATOM 4215 C CA . MET C 1 42 ? 13.021 20.116 -16.430 1.00 68.57 40 MET E CA 1
ATOM 4216 C C . MET C 1 42 ? 14.262 19.226 -16.475 1.00 68.40 40 MET E C 1
ATOM 4217 O O . MET C 1 42 ? 15.070 19.399 -17.381 1.00 68.99 40 MET E O 1
ATOM 4222 N N . ASP C 1 43 ? 14.449 18.360 -15.488 1.00 68.46 41 ASP E N 1
ATOM 4223 C CA . ASP C 1 43 ? 15.585 17.405 -15.505 1.00 69.28 41 ASP E CA 1
ATOM 4224 C C . ASP C 1 43 ? 15.185 16.201 -16.369 1.00 71.28 41 ASP E C 1
ATOM 4225 O O . ASP C 1 43 ? 13.978 16.118 -16.746 1.00 72.20 41 ASP E O 1
ATOM 4230 N N . SER C 1 44 ? 16.147 15.298 -16.643 1.00 70.93 42 SER E N 1
ATOM 4231 C CA . SER C 1 44 ? 15.956 13.958 -17.284 1.00 68.72 42 SER E CA 1
ATOM 4232 C C . SER C 1 44 ? 14.567 13.402 -16.953 1.00 67.69 42 SER E C 1
ATOM 4233 O O . SER C 1 44 ? 13.904 12.848 -17.830 1.00 68.63 42 SER E O 1
ATOM 4236 N N . SER C 1 45 ? 14.176 13.553 -15.694 1.00 65.94 43 SER E N 1
ATOM 4237 C CA . SER C 1 45 ? 13.172 12.730 -14.995 1.00 67.08 43 SER E CA 1
ATOM 4238 C C . SER C 1 45 ? 11.932 13.542 -14.630 1.00 67.72 43 SER E C 1
ATOM 4239 O O . SER C 1 45 ? 11.017 12.945 -14.050 1.00 68.91 43 SER E O 1
ATOM 4242 N N . HIS C 1 46 ? 11.913 14.843 -14.926 1.00 68.04 44 HIS E N 1
ATOM 4243 C CA . HIS C 1 46 ? 10.686 15.682 -14.888 1.00 68.63 44 HIS E CA 1
ATOM 4244 C C . HIS C 1 46 ? 10.207 15.900 -13.443 1.00 66.84 44 HIS E C 1
ATOM 4245 O O . HIS C 1 46 ? 8.988 15.948 -13.220 1.00 67.29 44 HIS E O 1
ATOM 4252 N N . VAL C 1 47 ? 11.126 16.084 -12.501 1.00 64.36 45 VAL E N 1
ATOM 4253 C CA . VAL C 1 47 ? 10.810 16.237 -11.045 1.00 63.50 45 VAL E CA 1
ATOM 4254 C C . VAL C 1 47 ? 11.198 17.633 -10.561 1.00 61.22 45 VAL E C 1
ATOM 4255 O O . VAL C 1 47 ? 10.507 18.188 -9.678 1.00 61.04 45 VAL E O 1
ATOM 4259 N N . SER C 1 48 ? 12.340 18.102 -11.051 1.00 59.13 46 SER E N 1
ATOM 4260 C CA . SER C 1 48 ? 12.903 19.443 -10.815 1.00 57.66 46 SER E CA 1
ATOM 4261 C C . SER C 1 48 ? 12.774 20.227 -12.105 1.00 57.75 46 SER E C 1
ATOM 4262 O O . SER C 1 48 ? 12.808 19.583 -13.189 1.00 58.37 46 SER E O 1
ATOM 4265 N N . LEU C 1 49 ? 12.711 21.552 -11.985 1.00 57.58 47 LEU E N 1
ATOM 4266 C CA . LEU C 1 49 ? 12.721 22.478 -13.142 1.00 57.68 47 LEU E CA 1
ATOM 4267 C C . LEU C 1 49 ? 13.605 23.660 -12.797 1.00 55.54 47 LEU E C 1
ATOM 4268 O O . LEU C 1 49 ? 13.548 24.124 -11.648 1.00 55.42 47 LEU E O 1
ATOM 4273 N N . VAL C 1 50 ? 14.336 24.154 -13.786 1.00 54.94 48 VAL E N 1
ATOM 4274 C CA . VAL C 1 50 ? 15.288 25.279 -13.610 1.00 55.48 48 VAL E CA 1
ATOM 4275 C C . VAL C 1 50 ? 14.831 26.455 -14.454 1.00 57.46 48 VAL E C 1
ATOM 4276 O O . VAL C 1 50 ? 14.483 26.210 -15.609 1.00 59.88 48 VAL E O 1
ATOM 4280 N N . GLN C 1 51 ? 14.900 27.675 -13.914 1.00 57.48 49 GLN E N 1
ATOM 4281 C CA . GLN C 1 51 ? 14.474 28.926 -14.595 1.00 58.61 49 GLN E CA 1
ATOM 4282 C C . GLN C 1 51 ? 15.628 29.927 -14.478 1.00 56.19 49 GLN E C 1
ATOM 4283 O O . GLN C 1 51 ? 16.109 30.189 -13.372 1.00 54.96 49 GLN E O 1
ATOM 4289 N N . LEU C 1 52 ? 16.073 30.456 -15.599 1.00 55.01 50 LEU E N 1
ATOM 4290 C CA . LEU C 1 52 ? 17.153 31.460 -15.636 1.00 54.35 50 LEU E CA 1
ATOM 4291 C C . LEU C 1 52 ? 16.600 32.774 -16.187 1.00 56.41 50 LEU E C 1
ATOM 4292 O O . LEU C 1 52 ? 15.835 32.743 -17.166 1.00 58.63 50 LEU E O 1
ATOM 4297 N N . THR C 1 53 ? 16.974 33.894 -15.578 1.00 56.61 51 THR E N 1
ATOM 4298 C CA . THR C 1 53 ? 16.617 35.256 -16.048 1.00 57.82 51 THR E CA 1
ATOM 4299 C C . THR C 1 53 ? 17.862 36.142 -15.936 1.00 56.79 51 THR E C 1
ATOM 4300 O O . THR C 1 53 ? 18.306 36.390 -14.800 1.00 55.75 51 THR E O 1
ATOM 4304 N N . LEU C 1 54 ? 18.415 36.554 -17.072 1.00 56.61 52 LEU E N 1
ATOM 4305 C CA . LEU C 1 54 ? 19.512 37.547 -17.153 1.00 57.45 52 LEU E CA 1
ATOM 4306 C C . LEU C 1 54 ? 19.038 38.745 -17.976 1.00 59.56 52 LEU E C 1
ATOM 4307 O O . LEU C 1 54 ? 18.844 38.598 -19.197 1.00 61.73 52 LEU E O 1
ATOM 4312 N N . ARG C 1 55 ? 18.844 39.885 -17.327 1.00 59.73 53 ARG E N 1
ATOM 4313 C CA . AR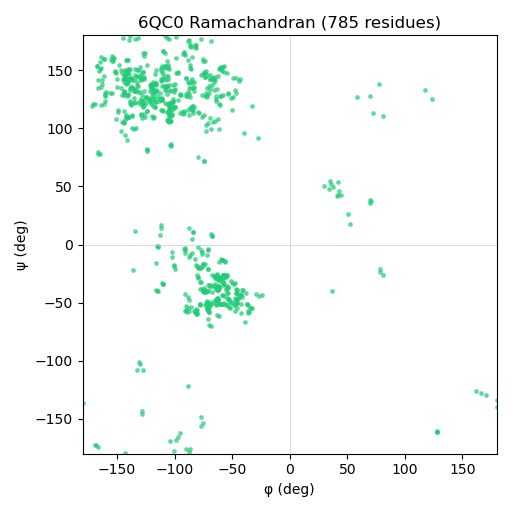G C 1 55 ? 18.318 41.087 -18.002 1.00 61.39 53 ARG E CA 1
ATOM 4314 C C . ARG C 1 55 ? 19.441 41.659 -18.877 1.00 61.32 53 ARG E C 1
ATOM 4315 O O . ARG C 1 55 ? 20.616 41.542 -18.514 1.00 59.37 53 ARG E O 1
ATOM 4323 N N . SER C 1 56 ? 19.072 42.200 -20.032 1.00 63.42 54 SER E N 1
ATOM 4324 C CA . SER C 1 56 ? 19.973 42.785 -21.063 1.00 65.13 54 SER E CA 1
ATOM 4325 C C . SER C 1 56 ? 20.727 43.997 -20.518 1.00 66.10 54 SER E C 1
ATOM 4326 O O . SER C 1 56 ? 21.884 44.200 -20.913 1.00 64.78 54 SER E O 1
ATOM 4329 N N . GLU C 1 57 ? 20.047 44.797 -19.689 1.00 68.12 55 GLU E N 1
ATOM 4330 C CA . GLU C 1 57 ? 20.645 45.841 -18.818 1.00 69.57 55 GLU E CA 1
ATOM 4331 C C . GLU C 1 57 ? 21.957 45.316 -18.204 1.00 70.33 55 GLU E C 1
ATOM 4332 O O . GLU C 1 57 ? 22.924 46.130 -18.087 1.00 74.12 55 GLU E O 1
ATOM 4338 N N . GLY C 1 58 ? 21.988 44.026 -17.813 1.00 68.35 56 GLY E N 1
ATOM 4339 C CA . GLY C 1 58 ? 23.099 43.386 -17.086 1.00 65.46 56 GLY E CA 1
ATOM 4340 C C . GLY C 1 58 ? 24.393 43.546 -17.835 1.00 64.66 56 GLY E C 1
ATOM 4341 O O . GLY C 1 58 ? 25.404 43.840 -17.187 1.00 64.53 56 GLY E O 1
ATOM 4342 N N . PHE C 1 59 ? 24.332 43.440 -19.156 1.00 65.13 57 PHE E N 1
ATOM 4343 C CA . PHE C 1 59 ? 25.512 43.310 -20.037 1.00 66.40 57 PHE E CA 1
ATOM 4344 C C . PHE C 1 59 ? 25.986 44.692 -20.493 1.00 69.82 57 PHE E C 1
ATOM 4345 O O . PHE C 1 59 ? 25.206 45.677 -20.429 1.00 71.73 57 PHE E O 1
ATOM 4353 N N . ASP C 1 60 ? 27.223 44.748 -20.994 1.00 71.94 58 ASP E N 1
ATOM 4354 C CA . ASP C 1 60 ? 27.868 46.009 -21.442 1.00 76.10 58 ASP E CA 1
ATOM 4355 C C . ASP C 1 60 ? 27.413 46.351 -22.865 1.00 78.03 58 ASP E C 1
ATOM 4356 O O . ASP C 1 60 ? 26.891 47.461 -23.041 1.00 81.18 58 ASP E O 1
ATOM 4361 N N . THR C 1 61 ? 27.626 45.464 -23.838 1.00 77.60 59 THR E N 1
ATOM 4362 C CA . THR C 1 61 ? 26.833 45.382 -25.098 1.00 78.70 59 THR E CA 1
ATOM 4363 C C . THR C 1 61 ? 25.618 44.503 -24.819 1.00 77.45 59 THR E C 1
ATOM 4364 O O . THR C 1 61 ? 25.735 43.616 -23.971 1.00 76.59 59 THR E O 1
ATOM 4368 N N . TYR C 1 62 ? 24.520 44.720 -25.529 1.00 78.42 60 TYR E N 1
ATOM 4369 C CA . TYR C 1 62 ? 23.472 43.694 -25.748 1.00 77.79 60 TYR E CA 1
ATOM 4370 C C . TYR C 1 62 ? 22.639 44.123 -26.950 1.00 80.72 60 TYR E C 1
ATOM 4371 O O . TYR C 1 62 ? 22.087 45.241 -26.925 1.00 83.01 60 TYR E O 1
ATOM 4380 N N . ARG C 1 63 ? 22.584 43.288 -27.980 1.00 81.38 61 ARG E N 1
ATOM 4381 C CA . ARG C 1 63 ? 21.832 43.628 -29.203 1.00 85.55 61 ARG E CA 1
ATOM 4382 C C . ARG C 1 63 ? 21.303 42.342 -29.815 1.00 84.56 61 ARG E C 1
ATOM 4383 O O . ARG C 1 63 ? 22.094 41.540 -30.217 1.00 81.29 61 ARG E O 1
ATOM 4391 N N . CYS C 1 64 ? 19.985 42.206 -29.816 1.00 88.74 62 CYS E N 1
ATOM 4392 C CA . CYS C 1 64 ? 19.176 41.080 -30.341 1.00 91.31 62 CYS E CA 1
ATOM 4393 C C . CYS C 1 64 ? 17.972 41.683 -31.082 1.00 96.09 62 CYS E C 1
ATOM 4394 O O . CYS C 1 64 ? 17.197 42.435 -30.457 1.00 98.37 62 CYS E O 1
ATOM 4397 N N . ASP C 1 65 ? 17.844 41.395 -32.376 1.00 99.67 63 ASP E N 1
ATOM 4398 C CA . ASP C 1 65 ? 16.876 42.042 -33.298 1.00 103.39 63 ASP E CA 1
ATOM 4399 C C . ASP C 1 65 ? 15.580 41.234 -33.293 1.00 103.21 63 ASP E C 1
ATOM 4400 O O . ASP C 1 65 ? 14.521 41.839 -33.018 1.00 105.28 63 ASP E O 1
ATOM 4405 N N . ARG C 1 66 ? 15.680 39.942 -33.620 1.00 100.96 64 ARG E N 1
ATOM 4406 C CA . ARG C 1 66 ? 14.586 38.936 -33.534 1.00 100.18 64 ARG E CA 1
ATOM 4407 C C . ARG C 1 66 ? 14.914 37.957 -32.401 1.00 93.53 64 ARG E C 1
ATOM 4408 O O . ARG C 1 66 ? 16.100 37.610 -32.239 1.00 91.03 64 ARG E O 1
ATOM 4416 N N . ASN C 1 67 ? 13.891 37.521 -31.668 1.00 88.73 65 ASN E N 1
ATOM 4417 C CA . ASN C 1 67 ? 14.001 36.444 -30.653 1.00 84.66 65 ASN E CA 1
ATOM 4418 C C . ASN C 1 67 ? 14.757 35.261 -31.258 1.00 84.43 65 ASN E C 1
ATOM 4419 O O . ASN C 1 67 ? 14.447 34.883 -32.377 1.00 86.56 65 ASN E O 1
ATOM 4424 N N . LEU C 1 68 ? 15.729 34.704 -30.553 1.00 84.14 66 LEU E N 1
ATOM 4425 C CA . LEU C 1 68 ? 16.340 33.398 -30.914 1.00 84.89 66 LEU E CA 1
ATOM 4426 C C . LEU C 1 68 ? 15.818 32.333 -29.960 1.00 82.88 66 LEU E C 1
ATOM 4427 O O . LEU C 1 68 ? 15.504 32.676 -28.810 1.00 83.89 66 LEU E O 1
ATOM 4432 N N . ALA C 1 69 ? 15.749 31.091 -30.424 1.00 80.63 67 ALA E N 1
ATOM 4433 C CA . ALA C 1 69 ? 15.459 29.914 -29.584 1.00 78.59 67 ALA E CA 1
ATOM 4434 C C . ALA C 1 69 ? 16.605 28.929 -29.782 1.00 78.14 67 ALA E C 1
ATOM 4435 O O . ALA C 1 69 ? 16.435 28.010 -30.567 1.00 82.73 67 ALA E O 1
ATOM 4437 N N . MET C 1 70 ? 17.724 29.143 -29.100 1.00 76.09 68 MET E N 1
ATOM 4438 C CA . MET C 1 70 ? 18.968 28.364 -29.300 1.00 74.79 68 MET E CA 1
ATOM 4439 C C . MET C 1 70 ? 18.948 27.090 -28.459 1.00 72.52 68 MET E C 1
ATOM 4440 O O . MET C 1 70 ? 18.938 27.201 -27.227 1.00 70.48 68 MET E O 1
ATOM 4445 N N . GLY C 1 71 ? 18.988 25.939 -29.122 1.00 73.05 69 GLY E N 1
ATOM 4446 C CA . GLY C 1 71 ? 19.122 24.626 -28.474 1.00 72.29 69 GLY E CA 1
ATOM 4447 C C . GLY C 1 71 ? 20.576 24.275 -28.292 1.00 70.32 69 GLY E C 1
ATOM 4448 O O . GLY C 1 71 ? 21.329 24.376 -29.275 1.00 70.67 69 GLY E O 1
ATOM 4449 N N . VAL C 1 72 ? 20.959 23.857 -27.089 1.00 69.47 70 VAL E N 1
ATOM 4450 C CA . VAL C 1 72 ? 22.393 23.669 -26.725 1.00 70.33 70 VAL E CA 1
ATOM 4451 C C . VAL C 1 72 ? 22.569 22.403 -25.873 1.00 69.59 70 VAL E C 1
ATOM 4452 O O . VAL C 1 72 ? 21.842 22.264 -24.888 1.00 68.80 70 VAL E O 1
ATOM 4456 N N . ASN C 1 73 ? 23.512 21.527 -26.233 1.00 69.12 71 ASN E N 1
ATOM 4457 C CA . ASN C 1 73 ? 24.059 20.506 -25.301 1.00 69.12 71 ASN E CA 1
ATOM 4458 C C . ASN C 1 73 ? 24.911 21.252 -24.270 1.00 64.91 71 ASN E C 1
ATOM 4459 O O . ASN C 1 73 ? 25.995 21.699 -24.611 1.00 63.52 71 ASN E O 1
ATOM 4464 N N . LEU C 1 74 ? 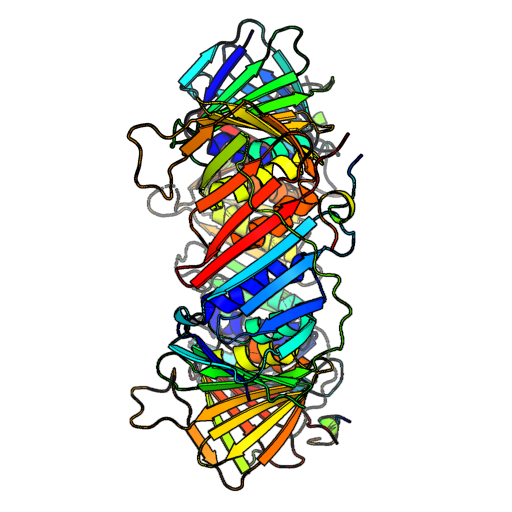24.414 21.424 -23.053 1.00 63.23 72 LEU E N 1
ATOM 4465 C CA . LEU C 1 74 ? 25.056 22.293 -22.033 1.00 61.59 72 LEU E CA 1
ATOM 4466 C C . LEU C 1 74 ? 26.389 21.711 -21.584 1.00 59.35 72 LEU E C 1
ATOM 4467 O O . LEU C 1 74 ? 27.249 22.485 -21.119 1.00 58.39 72 LEU E O 1
ATOM 4472 N N . THR C 1 75 ? 26.554 20.399 -21.681 1.00 59.99 73 THR E N 1
ATOM 4473 C CA . THR C 1 75 ? 27.856 19.753 -21.372 1.00 59.91 73 THR E CA 1
ATOM 4474 C C . THR C 1 75 ? 28.839 20.273 -22.443 1.00 59.04 73 THR E C 1
ATOM 4475 O O . THR C 1 75 ? 29.855 20.818 -22.033 1.00 57.87 73 THR E O 1
ATOM 4479 N N . SER C 1 76 ? 28.489 20.215 -23.734 1.00 60.59 74 SER E N 1
ATOM 4480 C CA . SER C 1 76 ? 29.255 20.825 -24.864 1.00 61.62 74 SER E CA 1
ATOM 4481 C C . SER C 1 76 ? 29.643 22.259 -24.508 1.00 60.92 74 SER E C 1
ATOM 4482 O O . SER C 1 76 ? 30.812 22.618 -24.674 1.00 64.14 74 SER E O 1
ATOM 4485 N N . MET C 1 77 ? 28.687 23.052 -24.045 1.00 59.60 75 MET E N 1
ATOM 4486 C CA . MET C 1 77 ? 28.891 24.498 -23.804 1.00 58.70 75 MET E CA 1
ATOM 4487 C C . MET C 1 77 ? 29.732 24.692 -22.539 1.00 56.98 75 MET E C 1
ATOM 4488 O O . MET C 1 77 ? 30.615 25.569 -22.544 1.00 58.91 75 MET E O 1
ATOM 4493 N N . SER C 1 78 ? 29.487 23.923 -21.483 1.00 55.24 76 SER E N 1
ATOM 4494 C CA . SER C 1 78 ? 30.322 24.046 -20.269 1.00 54.52 76 SER E CA 1
ATOM 4495 C C . SER C 1 78 ? 31.774 23.810 -20.674 1.00 55.31 76 SER E C 1
ATOM 4496 O O . SER C 1 78 ? 32.607 24.661 -20.358 1.00 56.45 76 SER E O 1
ATOM 4499 N N . LYS C 1 79 ? 32.042 22.721 -21.396 1.00 55.57 77 LYS E N 1
ATOM 4500 C CA . LYS C 1 79 ? 33.395 22.371 -21.910 1.00 55.71 77 LYS E CA 1
ATOM 4501 C C . LYS C 1 79 ? 34.065 23.602 -22.514 1.00 55.37 77 LYS E C 1
ATOM 4502 O O . LYS C 1 79 ? 35.282 23.790 -22.262 1.00 56.57 77 LYS E O 1
ATOM 4508 N N . ILE C 1 80 ? 33.310 24.389 -23.281 1.00 54.88 78 ILE E N 1
ATOM 4509 C CA . ILE C 1 80 ? 33.841 25.610 -23.948 1.00 56.13 78 ILE E CA 1
ATOM 4510 C C . ILE C 1 80 ? 34.163 26.670 -22.886 1.00 56.56 78 ILE E C 1
ATOM 4511 O O . ILE C 1 80 ? 35.271 27.214 -22.916 1.00 56.42 78 ILE E O 1
ATOM 4516 N N . LEU C 1 81 ? 33.235 26.946 -21.975 1.00 57.27 79 LEU E N 1
ATOM 4517 C CA . LEU C 1 81 ? 33.388 27.997 -20.937 1.00 58.55 79 LEU E CA 1
ATOM 4518 C C . LEU C 1 81 ? 34.517 27.648 -19.964 1.00 60.43 79 LEU E C 1
ATOM 4519 O O . LEU C 1 81 ? 35.157 28.583 -19.432 1.00 61.77 79 LEU E O 1
ATOM 4524 N N . LYS C 1 82 ? 34.784 26.359 -19.759 1.00 63.35 80 LYS E N 1
ATOM 4525 C CA . LYS C 1 82 ? 35.934 25.905 -18.940 1.00 65.41 80 LYS E CA 1
ATOM 4526 C C . LYS C 1 82 ? 37.219 26.475 -19.538 1.00 62.56 80 LYS E C 1
ATOM 4527 O O . LYS C 1 82 ? 38.145 26.673 -18.767 1.00 60.33 80 LYS E O 1
ATOM 4533 N N . CYS C 1 83 ? 37.249 26.777 -20.836 1.00 63.01 81 CYS E N 1
ATOM 4534 C CA . CYS C 1 83 ? 38.444 27.327 -21.534 1.00 65.31 81 CYS E CA 1
ATOM 4535 C C . CYS C 1 83 ? 38.547 28.853 -21.388 1.00 64.85 81 CYS E C 1
ATOM 4536 O O . CYS C 1 83 ? 39.383 29.463 -22.101 1.00 65.43 81 CYS E O 1
ATOM 4539 N N . ALA C 1 84 ? 37.730 29.452 -20.518 1.00 62.81 82 ALA E N 1
ATOM 4540 C CA . ALA C 1 84 ? 37.671 30.909 -20.309 1.00 62.15 82 ALA E CA 1
ATOM 4541 C C . ALA C 1 84 ? 38.224 31.210 -18.926 1.00 63.16 82 ALA E C 1
ATOM 4542 O O . ALA C 1 84 ? 37.728 30.612 -17.979 1.00 63.13 82 ALA E O 1
ATOM 4544 N N . GLY C 1 85 ? 39.234 32.075 -18.839 1.00 66.63 83 GLY E N 1
ATOM 4545 C CA . GLY C 1 85 ? 39.749 32.606 -17.563 1.00 68.29 83 GLY E CA 1
ATOM 4546 C C . GLY C 1 85 ? 38.654 33.334 -16.812 1.00 69.49 83 GLY E C 1
ATOM 4547 O O . GLY C 1 85 ? 37.720 33.867 -17.475 1.00 69.01 83 GLY E O 1
ATOM 4548 N N . ASN C 1 86 ? 38.742 33.353 -15.481 1.00 69.99 84 ASN E N 1
ATOM 4549 C CA . ASN C 1 86 ? 37.698 33.979 -14.625 1.00 72.33 84 ASN E CA 1
ATOM 4550 C C . ASN C 1 86 ? 37.646 35.486 -14.880 1.00 73.85 84 ASN E C 1
ATOM 4551 O O . ASN C 1 86 ? 36.533 36.037 -14.874 1.00 72.62 84 ASN E O 1
ATOM 4556 N N . GLU C 1 87 ? 38.797 36.088 -15.173 1.00 75.88 85 GLU E N 1
ATOM 4557 C CA . GLU C 1 87 ? 38.962 37.524 -15.486 1.00 76.47 85 GLU E CA 1
ATOM 4558 C C . GLU C 1 87 ? 38.472 37.807 -16.910 1.00 73.49 85 GLU E C 1
ATOM 4559 O O . GLU C 1 87 ? 38.443 38.973 -17.286 1.00 74.90 85 GLU E O 1
ATOM 4565 N N . ASP C 1 88 ? 38.153 36.776 -17.693 1.00 70.36 86 ASP E N 1
ATOM 4566 C CA . ASP C 1 88 ? 37.966 36.920 -19.160 1.00 70.53 86 ASP E CA 1
ATOM 4567 C C . ASP C 1 88 ? 36.686 37.722 -19.413 1.00 69.78 86 ASP E C 1
ATOM 4568 O O . ASP C 1 88 ? 35.761 37.602 -18.618 1.00 71.91 86 ASP E O 1
ATOM 4573 N N . ILE C 1 89 ? 36.700 38.579 -20.433 1.00 68.34 87 ILE E N 1
ATOM 4574 C CA . ILE C 1 89 ? 35.512 39.266 -21.008 1.00 67.62 87 ILE E CA 1
ATOM 4575 C C . ILE C 1 89 ? 34.907 38.296 -22.000 1.00 65.77 87 ILE E C 1
ATOM 4576 O O . ILE C 1 89 ? 35.599 37.951 -22.958 1.00 64.62 87 ILE E O 1
ATOM 4581 N N . ILE C 1 90 ? 33.667 37.886 -21.796 1.00 66.17 88 ILE E N 1
ATOM 4582 C CA . ILE C 1 90 ? 33.012 36.915 -22.717 1.00 66.54 88 ILE E CA 1
ATOM 4583 C C . ILE C 1 90 ? 31.978 37.657 -23.563 1.00 67.45 88 ILE E C 1
ATOM 4584 O O . ILE C 1 90 ? 30.973 38.157 -22.997 1.00 68.18 88 ILE E O 1
ATOM 4589 N N . THR C 1 91 ? 32.239 37.718 -24.867 1.00 67.97 89 THR E N 1
ATOM 4590 C CA . THR C 1 91 ? 31.337 38.291 -25.891 1.00 68.98 89 THR E CA 1
ATOM 4591 C C . THR C 1 91 ? 30.656 37.089 -26.555 1.00 68.42 89 THR E C 1
ATOM 4592 O O . THR C 1 91 ? 31.405 36.140 -26.858 1.00 67.81 89 THR E O 1
ATOM 4596 N N . LEU C 1 92 ? 29.319 37.086 -26.707 1.00 69.35 90 LEU E N 1
ATOM 4597 C CA . LEU C 1 92 ? 28.536 36.012 -27.402 1.00 69.79 90 LEU E CA 1
ATOM 4598 C C . LEU C 1 92 ? 27.945 36.555 -28.698 1.00 75.25 90 LEU E C 1
ATOM 4599 O O . LEU C 1 92 ? 27.651 37.742 -28.726 1.00 80.91 90 LEU E O 1
ATOM 4604 N N . ARG C 1 93 ? 27.720 35.718 -29.712 1.00 77.89 91 ARG E N 1
ATOM 4605 C CA . ARG C 1 93 ? 27.302 36.204 -31.050 1.00 83.32 91 ARG E CA 1
ATOM 4606 C C . ARG C 1 93 ? 26.648 35.059 -31.816 1.00 85.64 91 ARG E C 1
ATOM 4607 O O . ARG C 1 93 ? 27.264 33.988 -31.871 1.00 85.41 91 ARG E O 1
ATOM 4615 N N . ALA C 1 94 ? 25.470 35.293 -32.404 1.00 91.83 92 ALA E N 1
ATOM 4616 C CA . ALA C 1 94 ? 24.819 34.393 -33.390 1.00 96.31 92 ALA E CA 1
ATOM 4617 C C . ALA C 1 94 ? 24.032 35.209 -34.431 1.00 102.63 92 ALA E C 1
ATOM 4618 O O . ALA C 1 94 ? 23.533 36.290 -34.057 1.00 105.71 92 ALA E O 1
ATOM 4620 N N . GLU C 1 95 ? 23.900 34.720 -35.673 1.00 107.88 93 GLU E N 1
ATOM 4621 C CA . GLU C 1 95 ? 22.896 35.235 -36.657 1.00 115.14 93 GLU E CA 1
ATOM 4622 C C . GLU C 1 95 ? 21.570 34.468 -36.449 1.00 117.67 93 GLU E C 1
ATOM 4623 O O . GLU C 1 95 ? 21.552 33.589 -35.575 1.00 120.30 93 GLU E O 1
ATOM 4629 N N . ASP C 1 96 ? 20.480 34.804 -37.153 1.00 118.67 94 ASP E N 1
ATOM 4630 C CA . ASP C 1 96 ? 19.123 34.221 -36.908 1.00 121.46 94 ASP E CA 1
ATOM 4631 C C . ASP C 1 96 ? 19.095 32.744 -37.354 1.00 120.22 94 ASP E C 1
ATOM 4632 O O . ASP C 1 96 ? 19.002 31.821 -36.483 1.00 113.56 94 ASP E O 1
ATOM 4637 N N . ASN C 1 97 ? 19.169 32.537 -38.672 1.00 121.87 95 ASN E N 1
ATOM 4638 C CA . ASN C 1 97 ? 19.195 31.204 -39.333 1.00 123.27 95 ASN E CA 1
ATOM 4639 C C . ASN C 1 97 ? 20.546 30.529 -39.062 1.00 129.59 95 ASN E C 1
ATOM 4640 O O . ASN C 1 97 ? 20.684 29.343 -39.443 1.00 136.71 95 ASN E O 1
ATOM 4645 N N . ALA C 1 98 ? 21.485 31.234 -38.404 1.00 131.83 96 ALA E N 1
ATOM 4646 C CA . ALA C 1 98 ? 22.739 30.663 -37.846 1.00 126.14 96 ALA E CA 1
ATOM 4647 C C . ALA C 1 98 ? 22.393 29.553 -36.841 1.00 116.64 96 ALA E C 1
ATOM 4648 O O . ALA C 1 98 ? 21.524 29.751 -35.935 1.00 111.50 96 ALA E O 1
ATOM 4650 N N . ASP C 1 99 ? 23.037 28.412 -37.075 1.00 106.32 97 ASP E N 1
ATOM 4651 C CA . ASP C 1 99 ? 22.883 27.127 -36.361 1.00 100.95 97 ASP E CA 1
ATOM 4652 C C . ASP C 1 99 ? 24.185 26.848 -35.604 1.00 96.94 97 ASP E C 1
ATOM 4653 O O . ASP C 1 99 ? 24.350 25.710 -35.126 1.00 99.18 97 ASP E O 1
ATOM 4658 N N . THR C 1 100 ? 25.096 27.832 -35.569 1.00 92.78 98 THR E N 1
ATOM 4659 C CA . THR C 1 100 ? 26.279 27.837 -34.670 1.00 88.26 98 THR E CA 1
ATOM 4660 C C . THR C 1 100 ? 26.335 29.168 -33.927 1.00 85.10 98 THR E C 1
ATOM 4661 O O . THR C 1 100 ? 25.994 30.229 -34.527 1.00 84.31 98 THR E O 1
ATOM 4665 N N . LEU C 1 101 ? 26.726 29.074 -32.660 1.00 81.47 99 LEU E N 1
ATOM 4666 C CA . LEU C 1 101 ? 26.894 30.200 -31.715 1.00 79.79 99 LEU E CA 1
ATOM 4667 C C . LEU C 1 101 ? 28.386 30.407 -31.468 1.00 77.73 99 LEU E C 1
ATOM 4668 O O . LEU C 1 101 ? 29.034 29.464 -30.980 1.00 76.61 99 LEU E O 1
ATOM 4673 N N . ALA C 1 102 ? 28.881 31.611 -31.765 1.00 77.27 100 ALA E N 1
ATOM 4674 C CA . ALA C 1 102 ? 30.277 32.056 -31.551 1.00 76.01 100 ALA E CA 1
ATOM 4675 C C . ALA C 1 102 ? 30.443 32.578 -30.121 1.00 73.56 100 ALA E C 1
ATOM 4676 O O . ALA C 1 102 ? 29.570 33.322 -29.675 1.00 74.72 100 ALA E O 1
ATOM 4678 N N . LEU C 1 103 ? 31.518 32.181 -29.430 1.00 72.07 101 LEU E N 1
ATOM 4679 C CA . LEU C 1 103 ? 31.954 32.734 -28.110 1.00 71.77 101 LEU E CA 1
ATOM 4680 C C . LEU C 1 103 ? 33.361 33.325 -28.252 1.00 72.31 101 LEU E C 1
ATOM 4681 O O . LEU C 1 103 ? 34.211 32.628 -28.851 1.00 76.43 101 LEU E O 1
ATOM 4686 N N . VAL C 1 104 ? 33.615 34.530 -27.723 1.00 69.37 102 VAL E N 1
ATOM 4687 C CA . VAL C 1 104 ? 34.954 35.183 -27.795 1.00 67.53 102 VAL E CA 1
ATOM 4688 C C . VAL C 1 104 ? 35.366 35.574 -26.377 1.00 65.08 102 VAL E C 1
ATOM 4689 O O . VAL C 1 104 ? 34.618 36.348 -25.737 1.00 65.44 102 VAL E O 1
ATOM 4693 N N . PHE C 1 105 ? 36.495 35.036 -25.909 1.00 64.02 103 PHE E N 1
ATOM 4694 C CA . PHE C 1 105 ? 37.075 35.341 -24.581 1.00 65.61 103 PHE E CA 1
ATOM 4695 C C . PHE C 1 105 ? 38.302 36.234 -24.726 1.00 69.56 103 PHE E C 1
ATOM 4696 O O . PHE C 1 105 ? 39.375 35.748 -25.156 1.00 72.05 103 PHE E O 1
ATOM 4704 N N . GLU C 1 106 ? 38.136 37.507 -24.353 1.00 73.28 104 GLU E N 1
ATOM 4705 C CA . GLU C 1 106 ? 39.202 38.543 -24.255 1.00 74.67 104 GLU E CA 1
ATOM 4706 C C . GLU C 1 106 ? 39.813 38.455 -22.843 1.00 75.41 104 GLU E C 1
ATOM 4707 O O . GLU C 1 106 ? 39.060 38.246 -21.888 1.00 74.46 104 GLU E O 1
ATOM 4713 N N . ALA C 1 107 ? 41.133 38.563 -22.686 1.00 77.57 105 ALA E N 1
ATOM 4714 C CA . ALA C 1 107 ? 41.796 38.587 -21.359 1.00 79.68 105 ALA E CA 1
ATOM 4715 C C . ALA C 1 107 ? 41.851 40.037 -20.854 1.00 88.51 105 ALA E C 1
ATOM 4716 O O . ALA C 1 107 ? 41.740 40.983 -21.638 1.00 89.63 105 ALA E O 1
ATOM 4718 N N . PRO C 1 108 ? 42.006 40.274 -19.526 1.00 94.50 106 PRO E N 1
ATOM 4719 C CA . PRO C 1 108 ? 42.478 41.574 -19.031 1.00 95.28 106 PRO E CA 1
ATOM 4720 C C . PRO C 1 108 ? 43.928 41.858 -19.484 1.00 95.69 106 PRO E C 1
ATOM 4721 O O . PRO C 1 108 ? 44.285 43.008 -19.586 1.00 100.79 106 PRO E O 1
ATOM 4725 N N . ASN C 1 109 ? 44.727 40.802 -19.715 1.00 91.72 107 ASN E N 1
ATOM 4726 C CA . ASN C 1 109 ? 46.024 40.800 -20.447 1.00 89.25 107 ASN E CA 1
ATOM 4727 C C . ASN C 1 109 ? 45.912 41.631 -21.726 1.00 90.32 107 ASN E C 1
ATOM 4728 O O . ASN C 1 109 ? 46.828 42.388 -22.004 1.00 91.73 107 ASN E O 1
ATOM 4733 N N . GLN C 1 110 ? 44.820 41.468 -22.483 1.00 91.57 108 GLN E N 1
ATOM 4734 C CA . GLN C 1 110 ? 44.666 41.882 -23.908 1.00 95.01 108 GLN E CA 1
ATOM 4735 C C . GLN C 1 110 ? 45.852 41.357 -24.735 1.00 95.71 108 GLN E C 1
ATOM 4736 O O . GLN C 1 110 ? 46.173 41.969 -25.766 1.00 97.29 108 GLN E O 1
ATOM 4742 N N . GLU C 1 111 ? 46.483 40.264 -24.298 1.00 95.24 109 GLU E N 1
ATOM 4743 C CA . GLU C 1 111 ? 47.613 39.603 -25.010 1.00 97.11 109 GLU E CA 1
ATOM 4744 C C . GLU C 1 111 ? 47.197 38.197 -25.430 1.00 94.74 109 GLU E C 1
ATOM 4745 O O . GLU C 1 111 ? 47.927 37.589 -26.253 1.00 97.57 109 GLU E O 1
ATOM 4751 N N . LYS C 1 112 ? 46.103 37.717 -24.827 1.00 89.37 110 LYS E N 1
ATOM 4752 C CA . LYS C 1 112 ? 45.397 36.467 -25.177 1.00 84.17 110 LYS E CA 1
ATOM 4753 C C . LYS C 1 112 ? 43.977 36.790 -25.641 1.00 81.73 110 LYS E C 1
ATOM 4754 O O . LYS C 1 112 ? 43.357 37.695 -25.067 1.00 82.58 110 LYS E O 1
ATOM 4760 N N . VAL C 1 113 ? 43.528 36.094 -26.679 1.00 77.95 111 VAL E N 1
ATOM 4761 C CA . VAL C 1 113 ? 42.149 36.192 -27.226 1.00 75.29 111 VAL E CA 1
ATOM 4762 C C . VAL C 1 113 ? 41.778 34.810 -27.749 1.00 74.16 111 VAL E C 1
ATOM 4763 O O . VAL C 1 113 ? 42.204 34.466 -28.883 1.00 75.78 111 VAL E O 1
ATOM 4767 N N . SER C 1 114 ? 41.046 34.045 -26.936 1.00 70.70 112 SER E N 1
ATOM 4768 C CA . SER C 1 114 ? 40.363 32.798 -27.353 1.00 69.44 112 SER E CA 1
ATOM 4769 C C . SER C 1 114 ? 39.122 33.191 -28.167 1.00 70.92 112 SER E C 1
ATOM 4770 O O . SER C 1 114 ? 38.670 34.346 -28.029 1.00 72.91 112 SER E O 1
ATOM 4773 N N . ASP C 1 115 ? 38.588 32.272 -28.977 1.00 72.02 113 ASP E N 1
ATOM 4774 C CA . ASP C 1 115 ? 37.576 32.565 -30.033 1.00 73.45 113 ASP E CA 1
ATOM 4775 C C . ASP C 1 115 ? 36.963 31.234 -30.528 1.00 71.11 113 ASP E C 1
ATOM 4776 O O . ASP C 1 115 ? 37.375 30.742 -31.601 1.00 72.01 113 ASP E O 1
ATOM 4781 N N . TYR C 1 116 ? 36.014 30.670 -29.773 1.00 68.06 114 TYR E N 1
ATOM 4782 C CA . TYR C 1 116 ? 35.354 29.366 -30.056 1.00 67.42 114 TYR E CA 1
ATOM 4783 C C . TYR C 1 116 ? 34.120 29.605 -30.922 1.00 67.21 114 TYR E C 1
ATOM 4784 O O . TYR C 1 116 ? 33.873 30.739 -31.391 1.00 66.92 114 TYR E O 1
ATOM 4793 N N . GLU C 1 117 ? 33.398 28.522 -31.181 1.00 66.22 115 GLU E N 1
ATOM 4794 C CA . GLU C 1 117 ? 32.211 28.503 -32.054 1.00 67.56 115 GLU E CA 1
ATOM 4795 C C . GLU C 1 117 ? 31.586 27.131 -31.864 1.00 66.30 115 GLU E C 1
ATOM 4796 O O . GLU C 1 117 ? 32.270 26.162 -32.093 1.00 64.25 115 GLU E O 1
ATOM 4802 N N . MET C 1 118 ? 30.337 27.096 -31.419 1.00 68.36 116 MET E N 1
ATOM 4803 C CA . MET C 1 118 ? 29.641 25.889 -30.918 1.00 70.13 116 MET E CA 1
ATOM 4804 C C . MET C 1 118 ? 28.468 25.556 -31.835 1.00 75.29 116 MET E C 1
ATOM 4805 O O . MET C 1 118 ? 27.699 26.468 -32.162 1.00 77.62 116 MET E O 1
ATOM 4810 N N . LYS C 1 119 ? 28.327 24.294 -32.221 1.00 79.41 117 LYS E N 1
ATOM 4811 C CA . LYS C 1 119 ? 27.167 23.839 -33.032 1.00 83.54 117 LYS E CA 1
ATOM 4812 C C . LYS C 1 119 ? 25.951 23.794 -32.099 1.00 78.78 117 LYS E C 1
ATOM 4813 O O . LYS C 1 119 ? 26.163 23.523 -30.895 1.00 74.32 117 LYS E O 1
ATOM 4819 N N . LEU C 1 120 ? 24.749 24.074 -32.617 1.00 77.07 118 LEU E N 1
ATOM 4820 C CA . LEU C 1 120 ? 23.489 24.048 -31.823 1.00 75.56 118 LEU E CA 1
ATOM 4821 C C . LEU C 1 120 ? 22.795 22.689 -31.992 1.00 75.23 118 LEU E C 1
ATOM 4822 O O . LEU C 1 120 ? 23.493 21.721 -32.356 1.00 74.27 118 LEU E O 1
ATOM 4827 N N . MET C 1 121 ? 21.501 22.606 -31.671 1.00 76.25 119 MET E N 1
ATOM 4828 C CA . MET C 1 121 ? 20.609 21.463 -32.009 1.00 78.41 119 MET E CA 1
ATOM 4829 C C . MET C 1 121 ? 19.178 21.995 -32.104 1.00 78.69 119 MET E C 1
ATOM 4830 O O . MET C 1 121 ? 18.931 23.078 -31.576 1.00 75.52 119 MET E O 1
ATOM 4835 N N . ASP C 1 122 ? 18.278 21.275 -32.765 1.00 81.85 120 ASP E N 1
ATOM 4836 C CA . ASP C 1 122 ? 16.834 21.596 -32.693 1.00 86.03 120 ASP E CA 1
ATOM 4837 C C . ASP C 1 122 ? 16.276 20.955 -31.424 1.00 86.71 120 ASP E C 1
ATOM 4838 O O . ASP C 1 122 ? 16.691 19.824 -31.115 1.00 86.89 120 ASP E O 1
ATOM 4843 N N . LEU C 1 123 ? 15.388 21.661 -30.718 1.00 86.88 121 LEU E N 1
ATOM 4844 C CA . LEU C 1 123 ? 14.725 21.145 -29.493 1.00 85.91 121 LEU E CA 1
ATOM 4845 C C . LEU C 1 123 ? 13.218 21.397 -29.524 1.00 89.92 121 LEU E C 1
ATOM 4846 O O . LEU C 1 123 ? 12.809 22.511 -29.914 1.00 91.67 121 LEU E O 1
ATOM 4851 N N . ASP C 1 124 ? 12.443 20.389 -29.113 1.00 92.59 122 ASP E N 1
ATOM 4852 C CA . ASP C 1 124 ? 11.046 20.528 -28.630 1.00 96.05 122 ASP E CA 1
ATOM 4853 C C . ASP C 1 124 ? 11.043 21.090 -27.201 1.00 93.68 122 ASP E C 1
ATOM 4854 O O . ASP C 1 124 ? 11.786 20.538 -26.377 1.00 89.37 122 ASP E O 1
ATOM 4859 N N . VAL C 1 125 ? 10.286 22.149 -26.905 1.00 95.76 123 VAL E N 1
ATOM 4860 C CA . VAL C 1 125 ? 10.349 22.834 -25.579 1.00 95.84 123 VAL E CA 1
ATOM 4861 C C . VAL C 1 125 ? 8.957 23.300 -25.128 1.00 100.36 123 VAL E C 1
ATOM 4862 O O . VAL C 1 125 ? 8.523 24.427 -25.508 1.00 100.51 123 VAL E O 1
ATOM 4866 N N . GLU C 1 126 ? 8.288 22.469 -24.327 1.00 105.25 124 GLU E N 1
ATOM 4867 C CA . GLU C 1 126 ? 7.024 22.852 -23.647 1.00 110.62 124 GLU E CA 1
ATOM 4868 C C . GLU C 1 126 ? 7.407 23.835 -22.537 1.00 108.07 124 GLU E C 1
ATOM 4869 O O . GLU C 1 126 ? 7.874 23.384 -21.480 1.00 108.91 124 GLU E O 1
ATOM 4875 N N . GLN C 1 127 ? 7.276 25.130 -22.811 1.00 103.78 125 GLN E N 1
ATOM 4876 C CA . GLN C 1 127 ? 7.390 26.217 -21.805 1.00 100.93 125 GLN E CA 1
ATOM 4877 C C . GLN C 1 127 ? 6.305 26.007 -20.738 1.00 97.58 125 GLN E C 1
ATOM 4878 O O . GLN C 1 127 ? 5.125 25.952 -21.128 1.00 102.02 125 GLN E O 1
ATOM 4884 N N . LEU C 1 128 ? 6.668 25.833 -19.463 1.00 92.21 126 LEU E N 1
ATOM 4885 C CA . LEU C 1 128 ? 5.675 25.724 -18.352 1.00 91.70 126 LEU E CA 1
ATOM 4886 C C . LEU C 1 128 ? 5.327 27.106 -17.773 1.00 89.98 126 LEU E C 1
ATOM 4887 O O . LEU C 1 128 ? 6.209 27.853 -17.433 1.00 89.15 126 LEU E O 1
ATOM 4892 N N . GLY C 1 129 ? 4.051 27.428 -17.677 1.00 89.98 127 GLY E N 1
ATOM 4893 C CA . GLY C 1 129 ? 3.604 28.628 -16.953 1.00 90.21 127 GLY E CA 1
ATOM 4894 C C . GLY C 1 129 ? 3.831 28.430 -15.471 1.00 88.84 127 GLY E C 1
ATOM 4895 O O . GLY C 1 129 ? 3.174 27.568 -14.878 1.00 87.42 127 GLY E O 1
ATOM 4896 N N . ILE C 1 130 ? 4.794 29.144 -14.909 1.00 90.29 128 ILE E N 1
ATOM 4897 C CA . ILE C 1 130 ? 4.980 29.279 -13.430 1.00 92.66 128 ILE E CA 1
ATOM 4898 C C . ILE C 1 130 ? 4.207 30.511 -13.000 1.00 93.95 128 ILE E C 1
ATOM 4899 O O . ILE C 1 130 ? 4.616 31.596 -13.388 1.00 93.06 128 ILE E O 1
ATOM 4904 N N . PRO C 1 131 ? 3.110 30.427 -12.207 1.00 96.02 129 PRO E N 1
ATOM 4905 C CA . PRO C 1 131 ? 2.518 31.632 -11.607 1.00 97.68 129 PRO E CA 1
ATOM 4906 C C . PRO C 1 131 ? 3.433 32.209 -10.510 1.00 99.69 129 PRO E C 1
ATOM 4907 O O . PRO C 1 131 ? 4.008 31.396 -9.785 1.00 99.21 129 PRO E O 1
ATOM 4911 N N . GLU C 1 132 ? 3.624 33.545 -10.471 1.00 101.66 130 GLU E N 1
ATOM 4912 C CA . GLU C 1 132 ? 4.369 34.242 -9.380 1.00 99.00 130 GLU E CA 1
ATOM 4913 C C . GLU C 1 132 ? 3.456 34.138 -8.149 1.00 97.95 130 GLU E C 1
ATOM 4914 O O . GLU C 1 132 ? 2.244 34.453 -8.283 1.00 98.05 130 GLU E O 1
ATOM 4920 N N . GLN C 1 133 ? 3.986 33.697 -7.002 1.00 95.02 131 GLN E N 1
ATOM 4921 C CA . GLN C 1 133 ? 3.162 33.152 -5.884 1.00 94.46 131 GLN E CA 1
ATOM 4922 C C . GLN C 1 133 ? 3.595 33.796 -4.562 1.00 90.77 131 GLN E C 1
ATOM 4923 O O . GLN C 1 133 ? 4.811 33.939 -4.315 1.00 87.96 131 GLN E O 1
ATOM 4929 N N . GLU C 1 134 ? 2.614 34.170 -3.747 1.00 89.30 132 GLU E N 1
ATOM 4930 C CA . GLU C 1 134 ? 2.823 34.365 -2.292 1.00 87.67 132 GLU E CA 1
ATOM 4931 C C . GLU C 1 134 ? 3.116 32.982 -1.706 1.00 83.92 132 GLU E C 1
ATOM 4932 O O . GLU C 1 134 ? 2.457 32.005 -2.137 1.00 86.49 132 GLU E O 1
ATOM 4938 N N . TYR C 1 135 ? 4.101 32.886 -0.810 1.00 77.40 133 TYR E N 1
ATOM 4939 C CA . TYR C 1 135 ? 4.557 31.605 -0.229 1.00 71.31 133 TYR E CA 1
ATOM 4940 C C . TYR C 1 135 ? 4.394 31.663 1.278 1.00 71.49 133 TYR E C 1
ATOM 4941 O O . TYR C 1 135 ? 4.824 32.647 1.901 1.00 71.45 133 TYR E O 1
ATOM 4950 N N . SER C 1 136 ? 3.796 30.615 1.831 1.00 72.04 134 SER E N 1
ATOM 4951 C CA . SER C 1 136 ? 3.509 30.483 3.277 1.00 73.73 134 SER E CA 1
ATOM 4952 C C . SER C 1 136 ? 4.768 30.839 4.073 1.00 72.26 134 SER E C 1
ATOM 4953 O O . SER C 1 136 ? 4.644 31.618 5.031 1.00 72.80 134 SER E O 1
ATOM 4956 N N . CYS C 1 137 ? 5.925 30.311 3.671 1.00 70.83 135 CYS E N 1
ATOM 4957 C CA . CYS C 1 137 ? 7.248 30.615 4.280 1.00 70.52 135 CYS E CA 1
ATOM 4958 C C . CYS C 1 137 ? 8.304 30.886 3.208 1.00 69.09 135 CYS E C 1
ATOM 4959 O O . CYS C 1 137 ? 8.417 30.079 2.255 1.00 68.04 135 CYS E O 1
ATOM 4962 N N . VAL C 1 138 ? 9.073 31.961 3.389 1.00 69.03 136 VAL E N 1
ATOM 4963 C CA . VAL C 1 138 ? 10.236 32.341 2.535 1.00 67.24 136 VAL E CA 1
ATOM 4964 C C . VAL C 1 138 ? 11.434 32.565 3.464 1.00 65.69 136 VAL E C 1
ATOM 4965 O O . VAL C 1 138 ? 11.323 33.352 4.411 1.00 65.34 136 VAL E O 1
ATOM 4969 N N . VAL C 1 139 ? 12.539 31.864 3.223 1.00 64.12 137 VAL E N 1
ATOM 4970 C CA . VAL C 1 139 ? 13.739 31.846 4.108 1.00 62.68 137 VAL E CA 1
ATOM 4971 C C . VAL C 1 139 ? 14.929 32.388 3.317 1.00 62.20 137 VAL E C 1
ATOM 4972 O O . VAL C 1 139 ? 15.169 31.906 2.192 1.00 61.33 137 VAL E O 1
ATOM 4976 N N . LYS C 1 140 ? 15.643 33.357 3.879 1.00 63.62 138 LYS E N 1
ATOM 4977 C CA . LYS C 1 140 ? 16.875 33.901 3.261 1.00 64.77 138 LYS E CA 1
ATOM 4978 C C . LYS C 1 140 ? 18.004 33.499 4.197 1.00 64.18 138 LYS E C 1
ATOM 4979 O O . LYS C 1 140 ? 17.886 33.814 5.397 1.00 65.96 138 LYS E O 1
ATOM 4985 N N . MET C 1 141 ? 19.018 32.796 3.681 1.00 61.88 139 MET E N 1
ATOM 4986 C CA . MET C 1 141 ? 20.101 32.206 4.507 1.00 60.10 139 MET E CA 1
ATOM 4987 C C . MET C 1 141 ? 21.360 32.045 3.667 1.00 58.02 139 MET E C 1
ATOM 4988 O O . MET C 1 141 ? 21.282 32.007 2.447 1.00 57.51 139 MET E O 1
ATOM 4993 N N . PRO C 1 142 ? 22.539 31.880 4.299 1.00 57.17 140 PRO E N 1
ATOM 4994 C CA . PRO C 1 142 ? 23.767 31.614 3.560 1.00 56.80 140 PRO E CA 1
ATOM 4995 C C . PRO C 1 142 ? 23.597 30.401 2.635 1.00 54.77 140 PRO E C 1
ATOM 4996 O O . PRO C 1 142 ? 23.144 29.384 3.085 1.00 52.69 140 PRO E O 1
ATOM 5000 N N . SER C 1 143 ? 23.966 30.583 1.372 1.00 55.09 141 SER E N 1
ATOM 5001 C CA . SER C 1 143 ? 23.960 29.575 0.287 1.00 54.64 141 SER E CA 1
ATOM 5002 C C . SER C 1 143 ? 24.901 28.449 0.676 1.00 53.01 141 SER E C 1
ATOM 5003 O O . SER C 1 143 ? 24.631 27.277 0.290 1.00 51.64 141 SER E O 1
ATOM 5006 N N . GLY C 1 144 ? 25.994 28.854 1.336 1.00 52.23 142 GLY E N 1
ATOM 5007 C CA . GLY C 1 144 ? 27.074 27.968 1.784 1.00 52.33 142 GLY E CA 1
ATOM 5008 C C . GLY C 1 144 ? 26.549 26.995 2.801 1.00 52.35 142 GLY E C 1
ATOM 5009 O O . GLY C 1 144 ? 26.799 25.789 2.644 1.00 52.03 142 GLY E O 1
ATOM 5010 N N . GLU C 1 145 ? 25.831 27.532 3.787 1.00 54.40 143 GLU E N 1
ATOM 5011 C CA . GLU C 1 145 ? 25.190 26.777 4.894 1.00 55.56 143 GLU E CA 1
ATOM 5012 C C . GLU C 1 145 ? 24.141 25.836 4.313 1.00 54.78 143 GLU E C 1
ATOM 5013 O O . GLU C 1 145 ? 24.108 24.675 4.709 1.00 55.72 143 GLU E O 1
ATOM 5019 N N . PHE C 1 146 ? 23.312 26.321 3.400 1.00 54.85 144 PHE E N 1
ATOM 5020 C CA . PHE C 1 146 ? 22.250 25.506 2.773 1.00 54.52 144 PHE E CA 1
ATOM 5021 C C . PHE C 1 146 ? 22.875 24.327 2.040 1.00 54.07 144 PHE E C 1
ATOM 5022 O O . PHE C 1 146 ? 22.429 23.191 2.250 1.00 54.86 144 PHE E O 1
ATOM 5030 N N . ALA C 1 147 ? 23.856 24.622 1.186 1.00 54.66 145 ALA E N 1
ATOM 5031 C CA . ALA C 1 147 ? 24.628 23.631 0.398 1.00 54.31 145 ALA E CA 1
ATOM 5032 C C . ALA C 1 147 ? 25.145 22.524 1.324 1.00 52.74 145 ALA E C 1
ATOM 5033 O O . ALA C 1 147 ? 24.984 21.327 1.021 1.00 48.89 145 ALA E O 1
ATOM 5035 N N . ARG C 1 148 ? 25.750 22.980 2.413 1.00 54.89 146 ARG E N 1
ATOM 5036 C CA . ARG C 1 148 ? 26.420 22.183 3.461 1.00 57.51 146 ARG E CA 1
ATOM 5037 C C . ARG C 1 148 ? 25.375 21.302 4.139 1.00 54.04 146 ARG E C 1
ATOM 5038 O O . ARG C 1 148 ? 25.663 20.161 4.436 1.00 51.99 146 ARG E O 1
ATOM 5046 N N . ILE C 1 149 ? 24.181 21.818 4.360 1.00 54.66 147 ILE E N 1
ATOM 5047 C CA . ILE C 1 149 ? 23.115 21.080 5.096 1.00 55.43 147 ILE E CA 1
ATOM 5048 C C . ILE C 1 149 ? 22.596 19.947 4.213 1.00 55.22 147 ILE E C 1
ATOM 5049 O O . ILE C 1 149 ? 22.614 18.805 4.662 1.00 55.66 147 ILE E O 1
ATOM 5054 N N . CYS C 1 150 ? 22.146 20.271 3.008 1.00 55.82 148 CYS E N 1
ATOM 5055 C CA . CYS C 1 150 ? 21.653 19.289 2.017 1.00 57.38 148 CYS E CA 1
ATOM 5056 C C . CYS C 1 150 ? 22.705 18.201 1.792 1.00 59.38 148 CYS E C 1
ATOM 5057 O O . CYS C 1 150 ? 22.306 17.040 1.616 1.00 63.40 148 CYS E O 1
ATOM 5060 N N . ARG C 1 151 ? 23.995 18.554 1.800 1.00 60.84 149 ARG E N 1
ATOM 5061 C CA . ARG C 1 151 ? 25.101 17.593 1.536 1.00 61.46 149 ARG E CA 1
ATOM 5062 C C . ARG C 1 151 ? 25.255 16.647 2.734 1.00 58.73 149 ARG E C 1
ATOM 5063 O O . ARG C 1 151 ? 25.503 15.458 2.531 1.00 59.64 149 ARG E O 1
ATOM 5071 N N . ASP C 1 152 ? 25.130 17.163 3.949 1.00 56.00 150 ASP E N 1
ATOM 5072 C CA . ASP C 1 152 ? 25.340 16.357 5.166 1.00 54.51 150 ASP E CA 1
ATOM 5073 C C . ASP C 1 152 ? 24.161 15.424 5.324 1.00 52.10 150 ASP E C 1
ATOM 5074 O O . ASP C 1 152 ? 24.376 14.256 5.474 1.00 53.00 150 ASP E O 1
ATOM 5079 N N . LEU C 1 153 ? 22.953 15.925 5.252 1.00 51.26 151 LEU E N 1
ATOM 5080 C CA . LEU C 1 153 ? 21.755 15.085 5.492 1.00 53.04 151 LEU E CA 1
ATOM 5081 C C . LEU C 1 153 ? 21.692 13.949 4.449 1.00 53.27 151 LEU E C 1
ATOM 5082 O O . LEU C 1 153 ? 21.174 12.849 4.793 1.00 53.10 151 LEU E O 1
ATOM 5087 N N . SER C 1 154 ? 22.222 14.165 3.240 1.00 53.70 152 SER E N 1
ATOM 5088 C CA . SER C 1 154 ? 22.256 13.119 2.185 1.00 56.00 152 SER E CA 1
ATOM 5089 C C . SER C 1 154 ? 22.962 11.875 2.722 1.00 58.67 152 SER E C 1
ATOM 5090 O O . SER C 1 154 ? 22.673 10.787 2.210 1.00 62.65 152 SER E O 1
ATOM 5093 N N . HIS C 1 155 ? 23.852 12.032 3.701 1.00 58.81 153 HIS E N 1
ATOM 5094 C CA . HIS C 1 155 ? 24.586 10.915 4.347 1.00 59.93 153 HIS E CA 1
ATOM 5095 C C . HIS C 1 155 ? 23.703 10.221 5.417 1.00 60.32 153 HIS E C 1
ATOM 5096 O O . HIS C 1 155 ? 24.010 9.053 5.814 1.00 60.74 153 HIS E O 1
ATOM 5103 N N . ILE C 1 156 ? 22.642 10.875 5.898 1.00 58.95 154 ILE E N 1
ATOM 5104 C CA . ILE C 1 156 ? 21.699 10.222 6.853 1.00 60.17 154 ILE E CA 1
ATOM 5105 C C . ILE C 1 156 ? 20.579 9.528 6.066 1.00 62.07 154 ILE E C 1
ATOM 5106 O O . ILE C 1 156 ? 20.362 8.324 6.319 1.00 64.17 154 ILE E O 1
ATOM 5111 N N . GLY C 1 157 ? 19.902 10.247 5.164 1.00 62.47 155 GLY E N 1
ATOM 5112 C CA . GLY C 1 157 ? 18.725 9.703 4.460 1.00 63.81 155 GLY E CA 1
ATOM 5113 C C . GLY C 1 157 ? 18.630 10.153 3.018 1.00 62.89 155 GLY E C 1
ATOM 5114 O O . GLY C 1 157 ? 19.486 10.936 2.571 1.00 59.89 155 GLY E O 1
ATOM 5115 N N . ASP C 1 158 ? 17.574 9.685 2.349 1.00 64.14 156 ASP E N 1
ATOM 5116 C CA . ASP C 1 158 ? 17.189 10.055 0.961 1.00 63.65 156 ASP E CA 1
ATOM 5117 C C . ASP C 1 158 ? 16.532 11.422 0.886 1.00 61.79 156 ASP E C 1
ATOM 5118 O O . ASP C 1 158 ? 16.641 12.061 -0.184 1.00 59.04 156 ASP E O 1
ATOM 5123 N N . ALA C 1 159 ? 15.812 11.799 1.941 1.00 62.26 157 ALA E N 1
ATOM 5124 C CA . ALA C 1 159 ? 14.863 12.930 1.942 1.00 64.04 157 ALA E CA 1
ATOM 5125 C C . ALA C 1 159 ? 15.135 13.873 3.121 1.00 63.29 157 ALA E C 1
ATOM 5126 O O . ALA C 1 159 ? 15.601 13.403 4.179 1.00 63.47 157 ALA E O 1
ATOM 5128 N N . VAL C 1 160 ? 14.891 15.169 2.908 1.00 61.94 158 VAL E N 1
ATOM 5129 C CA . VAL C 1 160 ? 14.915 16.220 3.964 1.00 60.48 158 VAL E CA 1
ATOM 5130 C C . VAL C 1 160 ? 13.479 16.676 4.219 1.00 60.68 158 VAL E C 1
ATOM 5131 O O . VAL C 1 160 ? 12.735 16.872 3.228 1.00 60.46 158 VAL E O 1
ATOM 5135 N N . VAL C 1 161 ? 13.113 16.826 5.495 1.00 60.60 159 VAL E N 1
ATOM 5136 C CA . VAL C 1 161 ? 11.855 17.490 5.946 1.00 61.65 159 VAL E CA 1
ATOM 5137 C C . VAL C 1 161 ? 12.269 18.885 6.399 1.00 60.58 159 VAL E C 1
ATOM 5138 O O . VAL C 1 161 ? 13.186 18.992 7.245 1.00 60.23 159 VAL E O 1
ATOM 5142 N N . ILE C 1 162 ? 11.655 19.907 5.816 1.00 60.41 160 ILE E N 1
ATOM 5143 C CA . ILE C 1 162 ? 11.908 21.316 6.214 1.00 61.33 160 ILE E CA 1
ATOM 5144 C C . ILE C 1 162 ? 10.694 21.799 7.014 1.00 64.07 160 ILE E C 1
ATOM 5145 O O . ILE C 1 162 ? 9.633 21.952 6.419 1.00 65.42 160 ILE E O 1
ATOM 5150 N N . SER C 1 163 ? 10.862 21.953 8.330 1.00 66.02 161 SER E N 1
ATOM 5151 C CA . SER C 1 163 ? 9.946 22.654 9.266 1.00 68.76 161 SER E CA 1
ATOM 5152 C C . SER C 1 163 ? 10.316 24.132 9.237 1.00 69.93 161 SER E C 1
ATOM 5153 O O . SER C 1 163 ? 11.525 24.418 9.227 1.00 68.37 161 SER E O 1
ATOM 5156 N N . CYS C 1 164 ? 9.325 25.023 9.268 1.00 74.48 162 CYS E N 1
ATOM 5157 C CA . CYS C 1 164 ? 9.531 26.495 9.267 1.00 75.42 162 CYS E CA 1
ATOM 5158 C C . CYS C 1 164 ? 8.514 27.168 10.191 1.00 78.58 162 CYS E C 1
ATOM 5159 O O . CYS C 1 164 ? 7.322 26.873 10.077 1.00 80.31 162 CYS E O 1
ATOM 5162 N N . ALA C 1 165 ? 8.999 27.999 11.113 1.00 80.94 163 ALA E N 1
ATOM 5163 C CA . ALA C 1 165 ? 8.182 28.858 11.996 1.00 85.57 163 ALA E CA 1
ATOM 5164 C C . ALA C 1 165 ? 8.797 30.257 12.014 1.00 88.67 163 ALA E C 1
ATOM 5165 O O . ALA C 1 165 ? 9.883 30.460 11.419 1.00 87.57 163 ALA E O 1
ATOM 5167 N N . LYS C 1 166 ? 8.125 31.174 12.714 1.00 92.92 164 LYS E N 1
ATOM 5168 C CA . LYS C 1 166 ? 8.611 32.526 13.086 1.00 94.89 164 LYS E CA 1
ATOM 5169 C C . LYS C 1 166 ? 10.069 32.397 13.524 1.00 93.04 164 LYS E C 1
ATOM 5170 O O . LYS C 1 166 ? 10.943 32.982 12.851 1.00 91.86 164 LYS E O 1
ATOM 5176 N N . ASP C 1 167 ? 10.297 31.572 14.557 1.00 93.04 165 ASP E N 1
ATOM 5177 C CA . ASP C 1 167 ? 11.567 31.410 15.319 1.00 91.12 165 ASP E CA 1
ATOM 5178 C C . ASP C 1 167 ? 12.693 30.982 14.395 1.00 84.79 165 ASP E C 1
ATOM 5179 O O . ASP C 1 167 ? 13.757 31.614 14.424 1.00 85.05 165 ASP E O 1
ATOM 5184 N N . GLY C 1 168 ? 12.466 29.930 13.616 1.00 79.47 166 GLY E N 1
ATOM 5185 C CA . GLY C 1 168 ? 13.547 29.280 12.865 1.00 76.00 166 GLY E CA 1
ATOM 5186 C C . GLY C 1 168 ? 13.047 28.301 11.832 1.00 73.57 166 GLY E C 1
ATOM 5187 O O . GLY C 1 168 ? 11.826 28.240 11.593 1.00 73.97 166 GLY E O 1
ATOM 5188 N N . VAL C 1 169 ? 14.006 27.586 11.244 1.00 69.81 167 VAL E N 1
ATOM 5189 C CA . VAL C 1 169 ? 13.825 26.601 10.144 1.00 67.37 167 VAL E CA 1
ATOM 5190 C C . VAL C 1 169 ? 14.659 25.362 10.486 1.00 66.88 167 VAL E C 1
ATOM 5191 O O . VAL C 1 169 ? 15.832 25.521 10.856 1.00 65.31 167 VAL E O 1
ATOM 5195 N N . LYS C 1 170 ? 14.062 24.172 10.380 1.00 67.24 168 LYS E N 1
ATOM 5196 C CA . LYS C 1 170 ? 14.675 22.886 10.803 1.00 65.24 168 LYS E CA 1
ATOM 5197 C C . LYS C 1 170 ? 14.724 21.948 9.604 1.00 61.41 168 LYS E C 1
ATOM 5198 O O . LYS C 1 170 ? 13.705 21.673 9.006 1.00 60.40 168 LYS E O 1
ATOM 5204 N N . PHE C 1 171 ? 15.913 21.469 9.290 1.00 59.77 169 PHE E N 1
ATOM 5205 C CA . PHE C 1 171 ? 16.173 20.477 8.222 1.00 59.35 169 PHE E CA 1
ATOM 5206 C C . PHE C 1 171 ? 16.441 19.116 8.878 1.00 60.38 169 PHE E C 1
ATOM 5207 O O . PHE C 1 171 ? 17.420 18.999 9.653 1.00 59.23 169 PHE E O 1
ATOM 5215 N N . SER C 1 172 ? 15.607 18.119 8.573 1.00 61.72 170 SER E N 1
ATOM 5216 C CA . SER C 1 172 ? 15.643 16.774 9.196 1.00 62.01 170 SER E CA 1
ATOM 5217 C C . SER C 1 172 ? 15.701 15.704 8.110 1.00 61.03 170 SER E C 1
ATOM 5218 O O . SER C 1 172 ? 15.141 15.929 7.033 1.00 59.80 170 SER E O 1
ATOM 5221 N N . ALA C 1 173 ? 16.360 14.580 8.407 1.00 60.26 171 ALA E N 1
ATOM 5222 C CA . ALA C 1 173 ? 16.344 13.358 7.573 1.00 59.65 171 ALA E CA 1
ATOM 5223 C C . ALA C 1 173 ? 16.247 12.122 8.462 1.00 61.18 171 ALA E C 1
ATOM 5224 O O . ALA C 1 173 ? 16.707 12.209 9.611 1.00 61.36 171 ALA E O 1
ATOM 5226 N N . SER C 1 174 ? 15.640 11.048 7.951 1.00 63.03 172 SER E N 1
ATOM 5227 C CA . SER C 1 174 ? 15.654 9.712 8.588 1.00 65.31 172 SER E CA 1
ATOM 5228 C C . SER C 1 174 ? 16.359 8.740 7.660 1.00 66.79 172 SER E C 1
ATOM 5229 O O . SER C 1 174 ? 15.969 8.651 6.485 1.00 64.17 172 SER E O 1
ATOM 5232 N N . GLY C 1 175 ? 17.378 8.077 8.214 1.00 71.64 173 GLY E N 1
ATOM 5233 C CA . GLY C 1 175 ? 18.086 6.930 7.626 1.00 73.80 173 GLY E CA 1
ATOM 5234 C C . GLY C 1 175 ? 17.658 5.648 8.322 1.00 77.81 173 GLY E C 1
ATOM 5235 O O . GLY C 1 175 ? 16.782 5.704 9.200 1.00 79.08 173 GLY E O 1
ATOM 5236 N N . GLU C 1 176 ? 18.176 4.524 7.840 1.00 81.63 174 GLU E N 1
ATOM 5237 C CA . GLU C 1 176 ? 18.311 3.219 8.540 1.00 83.91 174 GLU E CA 1
ATOM 5238 C C . GLU C 1 176 ? 19.074 3.426 9.853 1.00 83.01 174 GLU E C 1
ATOM 5239 O O . GLU C 1 176 ? 18.660 2.837 10.882 1.00 83.89 174 GLU E O 1
ATOM 5245 N N . LEU C 1 177 ? 20.132 4.251 9.811 1.00 78.47 175 LEU E N 1
ATOM 5246 C CA . LEU C 1 177 ? 21.157 4.361 10.884 1.00 74.85 175 LEU E CA 1
ATOM 5247 C C . LEU C 1 177 ? 20.582 5.207 12.023 1.00 72.67 175 LEU E C 1
ATOM 5248 O O . LEU C 1 177 ? 20.807 4.882 13.215 1.00 72.96 175 LEU E O 1
ATOM 5253 N N . GLY C 1 178 ? 19.837 6.245 11.669 1.00 69.69 176 GLY E N 1
ATOM 5254 C CA . GLY C 1 178 ? 19.261 7.145 12.666 1.00 70.54 176 GLY E CA 1
ATOM 5255 C C . GLY C 1 178 ? 18.472 8.237 11.998 1.00 69.89 176 GLY E C 1
ATOM 5256 O O . GLY C 1 178 ? 17.709 7.928 11.047 1.00 72.04 176 GLY E O 1
ATOM 5257 N N . ASN C 1 179 ? 18.610 9.450 12.530 1.00 67.22 177 ASN E N 1
ATOM 5258 C CA . ASN C 1 179 ? 17.846 10.644 12.095 1.00 65.25 177 ASN E CA 1
ATOM 5259 C C . ASN C 1 179 ? 18.538 11.861 12.695 1.00 62.97 177 ASN E C 1
ATOM 5260 O O . ASN C 1 179 ? 19.151 11.725 13.756 1.00 62.02 177 ASN E O 1
ATOM 5265 N N . GLY C 1 180 ? 18.452 12.982 11.990 1.00 61.95 178 GLY E N 1
ATOM 5266 C CA . GLY C 1 180 ? 19.131 14.240 12.327 1.00 61.03 178 GLY E CA 1
ATOM 5267 C C . GLY C 1 180 ? 18.172 15.401 12.197 1.00 61.31 178 GLY E C 1
ATOM 5268 O O . GLY C 1 180 ? 17.279 15.341 11.340 1.00 61.49 178 GLY E O 1
ATOM 5269 N N . ASN C 1 181 ? 18.338 16.390 13.058 1.00 61.78 179 ASN E N 1
ATOM 5270 C CA . ASN C 1 181 ? 17.591 17.667 13.051 1.00 62.67 179 ASN E CA 1
ATOM 5271 C C . ASN C 1 181 ? 18.612 18.790 13.047 1.00 62.34 179 ASN E C 1
ATOM 5272 O O . ASN C 1 181 ? 19.312 18.925 14.054 1.00 64.90 179 ASN E O 1
ATOM 5277 N N . ILE C 1 182 ? 18.711 19.552 11.970 1.00 60.87 180 ILE E N 1
ATOM 5278 C CA . ILE C 1 182 ? 19.599 20.742 11.934 1.00 61.41 180 ILE E CA 1
ATOM 5279 C C . ILE C 1 182 ? 18.696 21.966 12.041 1.00 65.13 180 ILE E C 1
ATOM 5280 O O . ILE C 1 182 ? 17.848 22.097 11.152 1.00 67.70 180 ILE E O 1
ATOM 5285 N N . LYS C 1 183 ? 18.814 22.770 13.107 1.00 69.17 181 LYS E N 1
ATOM 5286 C CA . LYS C 1 183 ? 17.850 23.883 13.384 1.00 73.34 181 LYS E CA 1
ATOM 5287 C C . LYS C 1 183 ? 18.604 25.222 13.337 1.00 71.22 181 LYS E C 1
ATOM 5288 O O . LYS C 1 183 ? 19.558 25.375 14.116 1.00 72.22 181 LYS E O 1
ATOM 5294 N N . LEU C 1 184 ? 18.182 26.156 12.470 1.00 67.91 182 LEU E N 1
ATOM 5295 C CA . LEU C 1 184 ? 18.734 27.536 12.347 1.00 66.41 182 LEU E CA 1
ATOM 5296 C C . LEU C 1 184 ? 17.692 28.561 12.828 1.00 68.72 182 LEU E C 1
ATOM 5297 O O . LEU C 1 184 ? 16.514 28.384 12.477 1.00 70.77 182 LEU E O 1
ATOM 5302 N N . SER C 1 185 ? 18.097 29.629 13.523 1.00 68.19 183 SER E N 1
ATOM 5303 C CA . SER C 1 185 ? 17.180 30.662 14.077 1.00 69.72 183 SER E CA 1
ATOM 5304 C C . SER C 1 185 ? 17.294 31.973 13.284 1.00 71.90 183 SER E C 1
ATOM 5305 O O . SER C 1 185 ? 18.396 32.297 12.851 1.00 72.09 183 SER E O 1
ATOM 5308 N N . GLN C 1 186 ? 16.195 32.717 13.109 1.00 75.71 184 GLN E N 1
ATOM 5309 C CA . GLN C 1 186 ? 16.232 34.119 12.599 1.00 77.66 184 GLN E CA 1
ATOM 5310 C C . GLN C 1 186 ? 17.343 34.803 13.408 1.00 79.18 184 GLN E C 1
ATOM 5311 O O . GLN C 1 186 ? 17.483 34.440 14.592 1.00 79.86 184 GLN E O 1
ATOM 5317 N N . THR C 1 187 ? 18.137 35.708 12.824 1.00 79.70 185 THR E N 1
ATOM 5318 C CA . THR C 1 187 ? 19.192 36.450 13.577 1.00 81.26 185 THR E CA 1
ATOM 5319 C C . THR C 1 187 ? 18.808 37.923 13.808 1.00 86.39 185 THR E C 1
ATOM 5320 O O . THR C 1 187 ? 18.187 38.552 12.923 1.00 85.45 185 THR E O 1
ATOM 5324 N N . SER C 1 188 ? 19.144 38.429 14.998 1.00 92.66 186 SER E N 1
ATOM 5325 C CA . SER C 1 188 ? 18.841 39.812 15.442 1.00 98.54 186 SER E CA 1
ATOM 5326 C C . SER C 1 188 ? 20.085 40.659 15.239 1.00 103.04 186 SER E C 1
ATOM 5327 O O . SER C 1 188 ? 21.211 40.084 15.142 1.00 99.85 186 SER E O 1
ATOM 5330 N N . ASN C 1 189 ? 19.857 41.978 15.210 1.00 110.49 187 ASN E N 1
ATOM 5331 C CA . ASN C 1 189 ? 20.903 43.031 15.134 1.00 114.65 187 ASN E CA 1
ATOM 5332 C C . ASN C 1 189 ? 21.909 42.562 14.075 1.00 124.59 187 ASN E C 1
ATOM 5333 O O . ASN C 1 189 ? 23.134 42.609 14.347 1.00 128.24 187 ASN E O 1
ATOM 5338 N N . VAL C 1 190 ? 21.370 42.024 12.959 1.00 131.45 188 VAL E N 1
ATOM 5339 C CA . VAL C 1 190 ? 22.027 41.851 11.637 1.00 129.06 188 VAL E CA 1
ATOM 5340 C C . VAL C 1 190 ? 23.110 42.862 11.345 1.00 137.79 188 VAL E C 1
ATOM 5341 O O . VAL C 1 190 ? 22.779 43.958 10.829 1.00 144.58 188 VAL E O 1
ATOM 5345 N N . ASP C 1 191 ? 24.340 42.507 11.711 1.00 139.49 189 ASP E N 1
ATOM 5346 C CA . ASP C 1 191 ? 25.568 43.099 11.129 1.00 139.21 189 ASP E CA 1
ATOM 5347 C C . ASP C 1 191 ? 25.260 43.272 9.632 1.00 134.66 189 ASP E C 1
ATOM 5348 O O . ASP C 1 191 ? 25.021 44.422 9.192 1.00 134.19 189 ASP E O 1
ATOM 5353 N N . LYS C 1 192 ? 25.112 42.143 8.938 1.00 124.00 190 LYS E N 1
ATOM 5354 C CA . LYS C 1 192 ? 25.127 42.042 7.468 1.00 115.35 190 LYS E CA 1
ATOM 5355 C C . LYS C 1 192 ? 23.880 41.277 7.063 1.00 114.52 190 LYS E C 1
ATOM 5356 O O . LYS C 1 192 ? 22.820 41.466 7.703 1.00 108.14 190 LYS E O 1
ATOM 5362 N N . GLU C 1 193 ? 24.069 40.468 6.026 1.00 120.26 191 GLU E N 1
ATOM 5363 C CA . GLU C 1 193 ? 23.128 39.483 5.431 1.00 125.16 191 GLU E CA 1
ATOM 5364 C C . GLU C 1 193 ? 23.874 38.150 5.126 1.00 117.46 191 GLU E C 1
ATOM 5365 O O . GLU C 1 193 ? 23.178 37.099 5.067 1.00 116.39 191 GLU E O 1
ATOM 5371 N N . GLU C 1 194 ? 25.214 38.162 4.981 1.00 108.91 192 GLU E N 1
ATOM 5372 C CA . GLU C 1 194 ? 26.030 37.113 4.290 1.00 104.19 192 GLU E CA 1
ATOM 5373 C C . GLU C 1 194 ? 26.069 35.841 5.129 1.00 95.31 192 GLU E C 1
ATOM 5374 O O . GLU C 1 194 ? 26.156 34.745 4.546 1.00 90.66 192 GLU E O 1
ATOM 5380 N N . GLU C 1 195 ? 26.088 36.035 6.453 1.00 92.42 193 GLU E N 1
ATOM 5381 C CA . GLU C 1 195 ? 26.074 34.971 7.489 1.00 90.97 193 GLU E CA 1
ATOM 5382 C C . GLU C 1 195 ? 24.671 34.844 8.097 1.00 85.80 193 GLU E C 1
ATOM 5383 O O . GLU C 1 195 ? 24.465 33.857 8.816 1.00 87.95 193 GLU E O 1
ATOM 5389 N N . ALA C 1 196 ? 23.729 35.735 7.752 1.00 79.77 194 ALA E N 1
ATOM 5390 C CA . ALA C 1 196 ? 22.447 35.946 8.465 1.00 76.00 194 ALA E CA 1
ATOM 5391 C C . ALA C 1 196 ? 21.284 35.184 7.823 1.00 72.10 194 ALA E C 1
ATOM 5392 O O . ALA C 1 196 ? 21.261 35.041 6.584 1.00 70.45 194 ALA E O 1
ATOM 5394 N N . VAL C 1 197 ? 20.346 34.765 8.681 1.00 70.56 195 VAL E N 1
ATOM 5395 C CA . VAL C 1 197 ? 19.087 34.012 8.383 1.00 68.90 195 VAL E CA 1
ATOM 5396 C C . VAL C 1 197 ? 17.873 34.867 8.774 1.00 69.81 195 VAL E C 1
ATOM 5397 O O . VAL C 1 197 ? 17.808 35.321 9.939 1.00 70.98 195 VAL E O 1
ATOM 5401 N N . THR C 1 198 ? 16.899 34.989 7.874 1.00 69.23 196 THR E N 1
ATOM 5402 C CA . THR C 1 198 ? 15.666 35.796 8.059 1.00 71.08 196 THR E CA 1
ATOM 5403 C C . THR C 1 198 ? 14.472 34.984 7.537 1.00 71.03 196 THR E C 1
ATOM 5404 O O . THR C 1 198 ? 14.656 34.269 6.521 1.00 70.68 196 THR E O 1
ATOM 5408 N N . ILE C 1 199 ? 13.301 35.071 8.183 1.00 72.16 197 ILE E N 1
ATOM 5409 C CA . ILE C 1 199 ? 12.106 34.231 7.837 1.00 73.12 197 ILE E CA 1
ATOM 5410 C C . ILE C 1 199 ? 10.826 35.080 7.799 1.00 76.26 197 ILE E C 1
ATOM 5411 O O . ILE C 1 199 ? 10.249 35.343 8.872 1.00 79.25 197 ILE E O 1
ATOM 5416 N N . GLU C 1 200 ? 10.383 35.471 6.602 1.00 77.60 198 GLU E N 1
ATOM 5417 C CA . GLU C 1 200 ? 8.993 35.937 6.345 1.00 80.60 198 GLU E CA 1
ATOM 5418 C C . GLU C 1 200 ? 8.099 34.691 6.400 1.00 79.92 198 GLU E C 1
ATOM 5419 O O . GLU C 1 200 ? 8.436 33.700 5.735 1.00 80.01 198 GLU E O 1
ATOM 5425 N N . MET C 1 201 ? 7.003 34.745 7.148 1.00 80.17 199 MET E N 1
ATOM 5426 C CA . MET C 1 201 ? 6.186 33.561 7.512 1.00 80.41 199 MET E CA 1
ATOM 5427 C C . MET C 1 201 ? 4.699 33.943 7.532 1.00 81.63 199 MET E C 1
ATOM 5428 O O . MET C 1 201 ? 4.349 34.744 8.378 1.00 82.93 199 MET E O 1
ATOM 5433 N N . ASN C 1 202 ? 3.862 33.399 6.643 1.00 81.63 200 ASN E N 1
ATOM 5434 C CA . ASN C 1 202 ? 2.380 33.586 6.671 1.00 83.27 200 ASN E CA 1
ATOM 5435 C C . ASN C 1 202 ? 1.731 32.526 7.552 1.00 82.73 200 ASN E C 1
ATOM 5436 O O . ASN C 1 202 ? 0.832 32.880 8.347 1.00 86.11 200 ASN E O 1
ATOM 5441 N N . GLU C 1 203 ? 2.127 31.269 7.343 1.00 78.92 201 GLU E N 1
ATOM 5442 C CA . GLU C 1 203 ? 1.733 30.105 8.170 1.00 77.59 201 GLU E CA 1
ATOM 5443 C C . GLU C 1 203 ? 2.938 29.189 8.300 1.00 74.14 201 GLU E C 1
ATOM 5444 O O . GLU C 1 203 ? 3.741 29.132 7.382 1.00 71.85 201 GLU E O 1
ATOM 5450 N N . PRO C 1 204 ? 3.101 28.463 9.429 1.00 73.13 202 PRO E N 1
ATOM 5451 C CA . PRO C 1 204 ? 4.137 27.450 9.544 1.00 71.52 202 PRO E CA 1
ATOM 5452 C C . PRO C 1 204 ? 3.955 26.419 8.424 1.00 71.21 202 PRO E C 1
ATOM 5453 O O . PRO C 1 204 ? 2.857 26.275 7.938 1.00 72.77 202 PRO E O 1
ATOM 5457 N N . VAL C 1 205 ? 5.045 25.767 8.038 1.00 70.28 203 VAL E N 1
ATOM 5458 C CA . VAL C 1 205 ? 5.092 24.821 6.894 1.00 70.75 203 VAL E CA 1
ATOM 5459 C C . VAL C 1 205 ? 6.035 23.685 7.265 1.00 71.93 203 VAL E C 1
ATOM 5460 O O . VAL C 1 205 ? 7.024 23.973 7.943 1.00 73.65 203 VAL E O 1
ATOM 5464 N N . GLN C 1 206 ? 5.725 22.458 6.845 1.00 74.29 204 GLN E N 1
ATOM 5465 C CA . GLN C 1 206 ? 6.643 21.287 6.919 1.00 74.35 204 GLN E CA 1
ATOM 5466 C C . GLN C 1 206 ? 6.477 20.458 5.638 1.00 74.50 204 GLN E C 1
ATOM 5467 O O . GLN C 1 206 ? 5.406 19.840 5.471 1.00 80.60 204 GLN E O 1
ATOM 5473 N N . LEU C 1 207 ? 7.477 20.459 4.760 1.00 71.50 205 LEU E N 1
ATOM 5474 C CA . LEU C 1 207 ? 7.422 19.728 3.477 1.00 71.39 205 LEU E CA 1
ATOM 5475 C C . LEU C 1 207 ? 8.638 18.812 3.384 1.00 69.25 205 LEU E C 1
ATOM 5476 O O . LEU C 1 207 ? 9.579 19.023 4.165 1.00 67.65 205 LEU E O 1
ATOM 5481 N N . THR C 1 208 ? 8.598 17.857 2.451 1.00 69.67 206 THR E N 1
ATOM 5482 C CA . THR C 1 208 ? 9.579 16.750 2.301 1.00 70.01 206 THR E CA 1
ATOM 5483 C C . THR C 1 208 ? 10.087 16.675 0.848 1.00 68.73 206 THR E C 1
ATOM 5484 O O . THR C 1 208 ? 9.246 16.509 -0.063 1.00 68.17 206 THR E O 1
ATOM 5488 N N . PHE C 1 209 ? 11.412 16.763 0.639 1.00 67.61 207 PHE E N 1
ATOM 5489 C CA . PHE C 1 209 ? 12.064 16.828 -0.703 1.00 66.20 207 PHE E CA 1
ATOM 5490 C C . PHE C 1 209 ? 13.281 15.902 -0.815 1.00 63.20 207 PHE E C 1
ATOM 5491 O O . PHE C 1 209 ? 13.982 15.661 0.181 1.00 58.68 207 PHE E O 1
ATOM 5499 N N . ALA C 1 210 ? 13.536 15.446 -2.041 1.00 63.56 208 ALA E N 1
ATOM 5500 C CA . ALA C 1 210 ? 14.625 14.503 -2.372 1.00 63.80 208 ALA E CA 1
ATOM 5501 C C . ALA C 1 210 ? 15.943 15.263 -2.430 1.00 61.40 208 ALA E C 1
ATOM 5502 O O . ALA C 1 210 ? 16.125 16.068 -3.357 1.00 60.77 208 ALA E O 1
ATOM 5504 N N . LEU C 1 211 ? 16.834 14.976 -1.490 1.00 59.55 209 LEU E N 1
ATOM 5505 C CA . LEU C 1 211 ? 18.158 15.630 -1.417 1.00 57.95 209 LEU E CA 1
ATOM 5506 C C . LEU C 1 211 ? 18.912 15.388 -2.721 1.00 58.02 209 LEU E C 1
ATOM 5507 O O . LEU C 1 211 ? 19.708 16.267 -3.119 1.00 58.09 209 LEU E O 1
ATOM 5512 N N . ARG C 1 212 ? 18.686 14.237 -3.351 1.00 59.99 210 ARG E N 1
ATOM 5513 C CA . ARG C 1 212 ? 19.254 13.927 -4.691 1.00 60.33 210 ARG E CA 1
ATOM 5514 C C . ARG C 1 212 ? 19.314 15.249 -5.495 1.00 57.64 210 ARG E C 1
ATOM 5515 O O . ARG C 1 212 ? 20.438 15.651 -5.923 1.00 57.55 210 ARG E O 1
ATOM 5523 N N . TYR C 1 213 ? 18.164 15.931 -5.614 1.00 54.56 211 TYR E N 1
ATOM 5524 C CA . TYR C 1 213 ? 17.928 17.094 -6.507 1.00 52.48 211 TYR E CA 1
ATOM 5525 C C . TYR C 1 213 ? 18.536 18.357 -5.898 1.00 50.68 211 TYR E C 1
ATOM 5526 O O . TYR C 1 213 ? 19.288 19.069 -6.593 1.00 49.20 211 TYR E O 1
ATOM 5535 N N . LEU C 1 214 ? 18.201 18.630 -4.633 1.00 49.61 212 LEU E N 1
ATOM 5536 C CA . LEU C 1 214 ? 18.692 19.818 -3.892 1.00 48.07 212 LEU E CA 1
ATOM 5537 C C . LEU C 1 214 ? 20.194 19.952 -4.108 1.00 47.08 212 LEU E C 1
ATOM 5538 O O . LEU C 1 214 ? 20.665 21.077 -4.279 1.00 46.76 212 LEU E O 1
ATOM 5543 N N . ASN C 1 215 ? 20.909 18.830 -4.135 1.00 47.23 213 ASN E N 1
ATOM 5544 C CA . ASN C 1 215 ? 22.383 18.845 -4.223 1.00 47.63 213 ASN E CA 1
ATOM 5545 C C . ASN C 1 215 ? 22.823 19.192 -5.649 1.00 49.66 213 ASN E C 1
ATOM 5546 O O . ASN C 1 215 ? 23.989 19.606 -5.838 1.00 50.03 213 ASN E O 1
ATOM 5551 N N . PHE C 1 216 ? 21.934 19.061 -6.626 1.00 52.68 214 PHE E N 1
ATOM 5552 C CA . PHE C 1 216 ? 22.203 19.568 -7.989 1.00 55.87 214 PHE E CA 1
ATOM 5553 C C . PHE C 1 216 ? 21.936 21.072 -8.045 1.00 55.89 214 PHE E C 1
ATOM 5554 O O . PHE C 1 216 ? 22.499 21.741 -8.942 1.00 57.47 214 PHE E O 1
ATOM 5562 N N . PHE C 1 217 ? 21.057 21.564 -7.174 1.00 53.98 215 PHE E N 1
ATOM 5563 C CA . PHE C 1 217 ? 20.716 23.003 -7.093 1.00 53.14 215 PHE E CA 1
ATOM 5564 C C . PHE C 1 217 ? 21.908 23.734 -6.493 1.00 51.71 215 PHE E C 1
ATOM 5565 O O . PHE C 1 217 ? 22.400 24.695 -7.062 1.00 51.34 215 PHE E O 1
ATOM 5573 N N . THR C 1 218 ? 22.403 23.242 -5.374 1.00 52.24 216 THR E N 1
ATOM 5574 C CA . THR C 1 218 ? 23.430 23.948 -4.581 1.00 54.16 216 THR E CA 1
ATOM 5575 C C . THR C 1 218 ? 24.670 24.179 -5.448 1.00 53.06 216 THR E C 1
ATOM 5576 O O . THR C 1 218 ? 25.502 24.974 -5.039 1.00 52.66 216 THR E O 1
ATOM 5580 N N . LYS C 1 219 ? 24.780 23.534 -6.608 1.00 52.97 217 LYS E N 1
ATOM 5581 C CA . LYS C 1 219 ? 25.890 23.748 -7.574 1.00 55.00 217 LYS E CA 1
ATOM 5582 C C . LYS C 1 219 ? 25.990 25.227 -7.972 1.00 54.13 217 LYS E C 1
ATOM 5583 O O . LYS C 1 219 ? 27.010 25.644 -8.549 1.00 52.99 217 LYS E O 1
ATOM 5589 N N . ALA C 1 220 ? 24.950 25.992 -7.679 1.00 55.52 218 ALA E N 1
ATOM 5590 C CA . ALA C 1 220 ? 24.816 27.426 -8.010 1.00 56.59 218 ALA E CA 1
ATOM 5591 C C . ALA C 1 220 ? 25.351 28.308 -6.875 1.00 56.43 218 ALA E C 1
ATOM 5592 O O . ALA C 1 220 ? 25.348 29.527 -7.060 1.00 58.84 218 ALA E O 1
ATOM 5594 N N . THR C 1 221 ? 25.790 27.738 -5.748 1.00 55.94 219 THR E N 1
ATOM 5595 C CA . THR C 1 221 ? 26.192 28.504 -4.531 1.00 56.68 219 THR E CA 1
ATOM 5596 C C . THR C 1 221 ? 27.347 29.454 -4.866 1.00 56.25 219 THR E C 1
ATOM 5597 O O . THR C 1 221 ? 27.471 30.511 -4.257 1.00 54.80 219 THR E O 1
ATOM 5601 N N . PRO C 1 222 ? 28.227 29.168 -5.850 1.00 57.29 220 PRO E N 1
ATOM 5602 C CA . PRO C 1 222 ? 29.215 30.165 -6.243 1.00 57.45 220 PRO E CA 1
ATOM 5603 C C . PRO C 1 222 ? 28.605 31.391 -6.944 1.00 56.92 220 PRO E C 1
ATOM 5604 O O . PRO C 1 222 ? 29.366 32.177 -7.407 1.00 57.16 220 PRO E O 1
ATOM 5608 N N . LEU C 1 223 ? 27.282 31.557 -6.987 1.00 56.85 221 LEU E N 1
ATOM 5609 C CA . LEU C 1 223 ? 26.645 32.711 -7.690 1.00 57.77 221 LEU E CA 1
ATOM 5610 C C . LEU C 1 223 ? 26.233 33.788 -6.698 1.00 58.47 221 LEU E C 1
ATOM 5611 O O . LEU C 1 223 ? 25.943 34.921 -7.141 1.00 60.90 221 LEU E O 1
ATOM 5616 N N . SER C 1 224 ? 26.153 33.418 -5.427 1.00 57.57 222 SER E N 1
ATOM 5617 C CA . SER C 1 224 ? 25.473 34.210 -4.384 1.00 59.01 222 SER E CA 1
ATOM 5618 C C . SER C 1 224 ? 25.865 33.670 -3.009 1.00 58.51 222 SER E C 1
ATOM 5619 O O . SER C 1 224 ? 25.902 32.454 -2.845 1.00 57.14 222 SER E O 1
ATOM 5622 N N . SER C 1 225 ? 26.188 34.573 -2.085 1.00 61.34 223 SER E N 1
ATOM 5623 C CA . SER C 1 225 ? 26.402 34.314 -0.635 1.00 61.57 223 SER E CA 1
ATOM 5624 C C . SER C 1 225 ? 25.141 33.710 -0.045 1.00 58.96 223 SER E C 1
ATOM 5625 O O . SER C 1 225 ? 25.260 32.785 0.761 1.00 57.64 223 SER E O 1
ATOM 5628 N N . THR C 1 226 ? 23.987 34.253 -0.416 1.00 59.20 224 THR E N 1
ATOM 5629 C CA . THR C 1 226 ? 22.687 33.782 0.096 1.00 60.60 224 THR E CA 1
ATOM 5630 C C . THR C 1 226 ? 21.905 33.078 -1.002 1.00 59.85 224 THR E C 1
ATOM 5631 O O . THR C 1 226 ? 22.279 33.146 -2.198 1.00 57.26 224 THR E O 1
ATOM 5635 N N . VAL C 1 227 ? 20.868 32.397 -0.518 1.00 60.65 225 VAL E N 1
ATOM 5636 C CA . VAL C 1 227 ? 19.840 31.653 -1.282 1.00 60.77 225 VAL E CA 1
ATOM 5637 C C . VAL C 1 227 ? 18.534 31.848 -0.532 1.00 60.99 225 VAL E C 1
ATOM 5638 O O . VAL C 1 227 ? 18.598 31.934 0.701 1.00 59.06 225 VAL E O 1
ATOM 5642 N N . THR C 1 228 ? 17.417 31.914 -1.246 1.00 63.12 226 THR E N 1
ATOM 5643 C CA . THR C 1 228 ? 16.086 32.137 -0.633 1.00 67.21 226 THR E CA 1
ATOM 5644 C C . THR C 1 228 ? 15.202 30.937 -0.999 1.00 66.04 226 THR E C 1
ATOM 5645 O O . THR C 1 228 ? 15.055 30.631 -2.189 1.00 64.94 226 THR E O 1
ATOM 5649 N N . LEU C 1 229 ? 14.715 30.237 0.022 1.00 66.28 227 LEU E N 1
ATOM 5650 C CA . LEU C 1 229 ? 13.805 29.068 -0.085 1.00 65.62 227 LEU E CA 1
ATOM 5651 C C . LEU C 1 229 ? 12.378 29.564 0.085 1.00 67.26 227 LEU E C 1
ATOM 5652 O O . LEU C 1 229 ? 12.124 30.243 1.076 1.00 69.13 227 LEU E O 1
ATOM 5657 N N . SER C 1 230 ? 11.481 29.210 -0.822 1.00 67.98 228 SER E N 1
ATOM 5658 C CA . SER C 1 230 ? 10.071 29.661 -0.788 1.00 71.10 228 SER E CA 1
ATOM 5659 C C . SER C 1 230 ? 9.162 28.429 -0.809 1.00 71.18 228 SER E C 1
ATOM 5660 O O . SER C 1 230 ? 9.348 27.594 -1.698 1.00 74.83 228 SER E O 1
ATOM 5663 N N . MET C 1 231 ? 8.227 28.289 0.128 1.00 70.35 229 MET E N 1
ATOM 5664 C CA . MET C 1 231 ? 7.487 27.015 0.310 1.00 71.52 229 MET E CA 1
ATOM 5665 C C . MET C 1 231 ? 6.019 27.289 0.604 1.00 76.34 229 MET E C 1
ATOM 5666 O O . MET C 1 231 ? 5.732 28.237 1.364 1.00 81.79 229 MET E O 1
ATOM 5671 N N . SER C 1 232 ? 5.134 26.458 0.064 1.00 77.06 230 SER E N 1
ATOM 5672 C CA . SER C 1 232 ? 3.725 26.352 0.529 1.00 78.29 230 SER E CA 1
ATOM 5673 C C . SER C 1 232 ? 3.355 24.872 0.519 1.00 79.00 230 SER E C 1
ATOM 5674 O O . SER C 1 232 ? 3.958 24.148 -0.281 1.00 78.88 230 SER E O 1
ATOM 5677 N N . ALA C 1 233 ? 2.451 24.455 1.409 1.00 80.74 231 ALA E N 1
ATOM 5678 C CA . ALA C 1 233 ? 1.917 23.080 1.502 1.00 81.77 231 ALA E CA 1
ATOM 5679 C C . ALA C 1 233 ? 1.460 22.613 0.107 1.00 82.67 231 ALA E C 1
ATOM 5680 O O . ALA C 1 233 ? 0.967 23.459 -0.660 1.00 80.55 231 ALA E O 1
ATOM 5682 N N . ASP C 1 234 ? 1.672 21.318 -0.192 1.00 83.73 232 ASP E N 1
ATOM 5683 C CA . ASP C 1 234 ? 1.439 20.617 -1.492 1.00 83.21 232 ASP E CA 1
ATOM 5684 C C . ASP C 1 234 ? 1.606 21.574 -2.698 1.00 82.25 232 ASP E C 1
ATOM 5685 O O . ASP C 1 234 ? 0.712 21.611 -3.593 1.00 85.57 232 ASP E O 1
ATOM 5690 N N . VAL C 1 235 ? 2.716 22.313 -2.756 1.00 77.74 233 VAL E N 1
ATOM 5691 C CA . VAL C 1 235 ? 3.145 23.084 -3.964 1.00 75.06 233 VAL E CA 1
ATOM 5692 C C . VAL C 1 235 ? 4.673 23.171 -3.922 1.00 70.89 233 VAL E C 1
ATOM 5693 O O . VAL C 1 235 ? 5.272 23.185 -2.845 1.00 69.05 233 VAL E O 1
ATOM 5697 N N . PRO C 1 236 ? 5.359 23.220 -5.088 1.00 68.01 234 PRO E N 1
ATOM 5698 C CA . PRO C 1 236 ? 6.793 23.034 -5.133 1.00 65.94 234 PRO E CA 1
ATOM 5699 C C . PRO C 1 236 ? 7.526 24.086 -4.301 1.00 66.01 234 PRO E C 1
ATOM 5700 O O . PRO C 1 236 ? 7.025 25.179 -4.107 1.00 65.99 234 PRO E O 1
ATOM 5704 N N . LEU C 1 237 ? 8.690 23.662 -3.822 1.00 65.89 235 LEU E N 1
ATOM 5705 C CA . LEU C 1 237 ? 9.792 24.502 -3.302 1.00 64.59 235 LEU E CA 1
ATOM 5706 C C . LEU C 1 237 ? 10.387 25.326 -4.446 1.00 63.72 235 LEU E C 1
ATOM 5707 O O . LEU C 1 237 ? 10.508 24.782 -5.567 1.00 63.96 235 LEU E O 1
ATOM 5712 N N . VAL C 1 238 ? 10.783 26.562 -4.141 1.00 62.66 236 VAL E N 1
ATOM 5713 C CA . VAL C 1 238 ? 11.609 27.442 -5.014 1.00 62.18 236 VAL E CA 1
ATOM 5714 C C . VAL C 1 238 ? 12.922 27.761 -4.297 1.00 60.58 236 VAL E C 1
ATOM 5715 O O . VAL C 1 238 ? 12.861 28.377 -3.216 1.00 62.46 236 VAL E O 1
ATOM 5719 N N . VAL C 1 239 ? 14.058 27.374 -4.880 1.00 58.12 237 VAL E N 1
ATOM 5720 C CA . VAL C 1 239 ? 15.407 27.768 -4.390 1.00 57.56 237 VAL E CA 1
ATOM 5721 C C . VAL C 1 239 ? 15.954 28.842 -5.331 1.00 58.24 237 VAL E C 1
ATOM 5722 O O . VAL C 1 239 ? 16.236 28.506 -6.477 1.00 59.30 237 VAL E O 1
ATOM 5726 N N . GLU C 1 240 ? 16.097 30.086 -4.865 1.00 58.63 238 GLU E N 1
ATOM 5727 C CA . GLU C 1 240 ? 16.444 31.267 -5.706 1.00 58.22 238 GLU E CA 1
ATOM 5728 C C . GLU C 1 240 ? 17.856 31.730 -5.349 1.00 55.47 238 GLU E C 1
ATOM 5729 O O . GLU C 1 240 ? 18.077 32.157 -4.202 1.00 55.13 238 GLU E O 1
ATOM 5735 N N . TYR C 1 241 ? 18.764 31.639 -6.313 1.00 53.32 239 TYR E N 1
ATOM 5736 C CA . TYR C 1 241 ? 20.154 32.152 -6.232 1.00 52.37 239 TYR E CA 1
ATOM 5737 C C . TYR C 1 241 ? 20.211 33.467 -7.011 1.00 53.58 239 TYR E C 1
ATOM 5738 O O . TYR C 1 241 ? 20.029 33.435 -8.222 1.00 53.47 239 TYR E O 1
ATOM 5747 N N . LYS C 1 242 ? 20.412 34.598 -6.341 1.00 55.62 240 LYS E N 1
ATOM 5748 C CA . LYS C 1 242 ? 20.487 35.910 -7.026 1.00 58.54 240 LYS E CA 1
ATOM 5749 C C . LYS C 1 242 ? 21.772 35.957 -7.858 1.00 57.81 240 LYS E C 1
ATOM 5750 O O . LYS C 1 242 ? 22.837 35.597 -7.306 1.00 56.99 240 LYS E O 1
ATOM 5756 N N . ILE C 1 243 ? 21.697 36.414 -9.114 1.00 59.02 241 ILE E N 1
ATOM 5757 C CA . ILE C 1 243 ? 22.895 36.654 -9.976 1.00 59.32 241 ILE E CA 1
ATOM 5758 C C . ILE C 1 243 ? 23.206 38.156 -10.052 1.00 62.77 241 ILE E C 1
ATOM 5759 O O . ILE C 1 243 ? 22.766 38.832 -11.011 1.00 63.67 241 ILE E O 1
ATOM 5764 N N . ALA C 1 244 ? 23.940 38.656 -9.062 1.00 64.59 242 ALA E N 1
ATOM 5765 C CA . ALA C 1 244 ? 24.719 39.901 -9.134 1.00 67.01 242 ALA E CA 1
ATOM 5766 C C . ALA C 1 244 ? 23.966 40.963 -9.952 1.00 70.20 242 ALA E C 1
ATOM 5767 O O . ALA C 1 244 ? 24.578 41.543 -10.859 1.00 75.33 242 ALA E O 1
ATOM 5769 N N . ASP C 1 245 ? 22.689 41.220 -9.670 1.00 71.03 243 ASP E N 1
ATOM 5770 C CA . ASP C 1 245 ? 21.944 42.388 -10.227 1.00 74.19 243 ASP E CA 1
ATOM 5771 C C . ASP C 1 245 ? 21.468 42.210 -11.669 1.00 72.43 243 ASP E C 1
ATOM 5772 O O . ASP C 1 245 ? 20.551 42.973 -12.059 1.00 71.12 243 ASP E O 1
ATOM 5777 N N . MET C 1 246 ? 22.094 41.298 -12.425 1.00 69.75 244 MET E N 1
ATOM 5778 C CA . MET C 1 246 ? 21.718 40.910 -13.816 1.00 67.90 244 MET E CA 1
ATOM 5779 C C . MET C 1 246 ? 20.392 40.151 -13.821 1.00 66.27 244 MET E C 1
ATOM 5780 O O . MET C 1 246 ? 19.636 40.265 -14.813 1.00 65.31 244 MET E O 1
ATOM 5785 N N . GLY C 1 247 ? 20.174 39.328 -12.792 1.00 64.02 245 GLY E N 1
ATOM 5786 C CA . GLY C 1 247 ? 18.910 38.614 -12.588 1.00 62.55 245 GLY E CA 1
ATOM 5787 C C . GLY C 1 247 ? 19.033 37.590 -11.497 1.00 59.83 245 GLY E C 1
ATOM 5788 O O . GLY C 1 247 ? 19.502 37.925 -10.400 1.00 58.65 245 GLY E O 1
ATOM 5789 N N . HIS C 1 248 ? 18.609 36.377 -11.808 1.00 58.99 246 HIS E N 1
ATOM 5790 C CA . HIS C 1 248 ? 18.399 35.291 -10.819 1.00 59.26 246 HIS E CA 1
ATOM 5791 C C . HIS C 1 248 ? 18.357 33.931 -11.527 1.00 57.67 246 HIS E C 1
ATOM 5792 O O . HIS C 1 248 ? 18.134 33.884 -12.758 1.00 57.55 246 HIS E O 1
ATOM 5799 N N . LEU C 1 249 ? 18.603 32.874 -10.752 1.00 56.10 247 LEU E N 1
ATOM 5800 C CA . LEU C 1 249 ? 18.516 31.442 -11.142 1.00 55.10 247 LEU E CA 1
ATOM 5801 C C . LEU C 1 249 ? 17.652 30.731 -10.107 1.00 54.83 247 LEU E C 1
ATOM 5802 O O . LEU C 1 249 ? 18.071 30.633 -8.948 1.00 52.58 247 LEU E O 1
ATOM 5807 N N . LYS C 1 250 ? 16.448 30.344 -10.512 1.00 57.03 248 LYS E N 1
ATOM 5808 C CA . LYS C 1 250 ? 15.417 29.743 -9.630 1.00 58.36 248 LYS E CA 1
ATOM 5809 C C . LYS C 1 250 ? 15.358 28.243 -9.969 1.00 58.01 248 LYS E C 1
ATOM 5810 O O . LYS C 1 250 ? 15.315 27.890 -11.166 1.00 56.76 248 LYS E O 1
ATOM 5816 N N . TYR C 1 251 ? 15.426 27.387 -8.952 1.00 58.09 249 TYR E N 1
ATOM 5817 C CA . TYR C 1 251 ? 15.248 25.918 -9.038 1.00 57.50 249 TYR E CA 1
ATOM 5818 C C . TYR C 1 251 ? 13.896 25.581 -8.403 1.00 58.14 249 TYR E C 1
ATOM 5819 O O . TYR C 1 251 ? 13.602 26.164 -7.336 1.00 57.77 249 TYR E O 1
ATOM 5828 N N . TYR C 1 252 ? 13.104 24.710 -9.034 1.00 59.06 250 TYR E N 1
ATOM 5829 C CA . TYR C 1 252 ? 11.785 24.259 -8.519 1.00 60.77 250 TYR E CA 1
ATOM 5830 C C . TYR C 1 252 ? 11.794 22.738 -8.348 1.00 61.90 250 TYR E C 1
ATOM 5831 O O . TYR C 1 252 ? 12.315 22.035 -9.272 1.00 64.67 250 TYR E O 1
ATOM 5840 N N . LEU C 1 253 ? 11.241 22.240 -7.232 1.00 61.72 251 LEU E N 1
ATOM 5841 C CA . LEU C 1 253 ? 11.235 20.790 -6.895 1.00 61.28 251 LEU E CA 1
ATOM 5842 C C . LEU C 1 253 ? 9.857 20.391 -6.368 1.00 63.37 251 LEU E C 1
ATOM 5843 O O . LEU C 1 253 ? 9.337 21.126 -5.511 1.00 65.20 251 LEU E O 1
ATOM 5848 N N . ALA C 1 254 ? 9.305 19.270 -6.839 1.00 64.17 252 ALA E N 1
ATOM 5849 C CA . ALA C 1 254 ? 8.047 18.699 -6.314 1.00 66.87 252 ALA E CA 1
ATOM 5850 C C . ALA C 1 254 ? 8.275 18.101 -4.932 1.00 68.39 252 ALA E C 1
ATOM 5851 O O . ALA C 1 254 ? 9.355 17.588 -4.652 1.00 72.24 252 ALA E O 1
ATOM 5853 N N . PRO C 1 255 ? 7.296 18.166 -4.006 1.00 69.28 253 PRO E N 1
ATOM 5854 C CA . PRO C 1 255 ? 7.419 17.491 -2.713 1.00 70.18 253 PRO E CA 1
ATOM 5855 C C . PRO C 1 255 ? 7.167 15.973 -2.808 1.00 72.29 253 PRO E C 1
ATOM 5856 O O . PRO C 1 255 ? 7.321 15.427 -3.873 1.00 71.70 253 PRO E O 1
ATOM 5860 N N . LYS C 1 256 ? 6.763 15.330 -1.702 1.00 75.15 254 LYS E N 1
ATOM 5861 C CA . LYS C 1 256 ? 6.423 13.880 -1.609 1.00 78.62 254 LYS E CA 1
ATOM 5862 C C . LYS C 1 256 ? 4.978 13.701 -1.060 1.00 83.07 254 LYS E C 1
ATOM 5863 O O . LYS C 1 256 ? 4.467 14.663 -0.408 1.00 86.69 254 LYS E O 1
ATOM 5869 N N . ILE C 1 257 ? 4.291 12.579 -1.366 1.00 82.84 255 ILE E N 1
ATOM 5870 C CA . ILE C 1 257 ? 2.997 12.165 -0.716 1.00 84.08 255 ILE E CA 1
ATOM 5871 C C . ILE C 1 257 ? 2.812 10.647 -0.887 1.00 84.58 255 ILE E C 1
ATOM 5872 O O . ILE C 1 257 ? 1.951 9.941 -0.339 1.00 85.82 255 ILE E O 1
ATOM 5877 N N . SER D 2 2 ? 46.592 11.954 -40.212 1.00 79.50 705 SER B N 1
ATOM 5878 C CA . SER D 2 2 ? 47.434 10.716 -40.432 1.00 83.35 705 SER B CA 1
ATOM 5879 C C . SER D 2 2 ? 48.504 10.554 -39.341 1.00 82.50 705 SER B C 1
ATOM 5880 O O . SER D 2 2 ? 48.095 10.026 -38.308 1.00 81.94 705 SER B O 1
ATOM 5883 N N . MET D 2 3 ? 49.806 10.848 -39.599 1.00 83.66 706 MET B N 1
ATOM 5884 C CA . MET D 2 3 ? 50.943 10.957 -38.607 1.00 83.64 706 MET B CA 1
ATOM 5885 C C . MET D 2 3 ? 52.060 9.917 -38.857 1.00 85.24 706 MET B C 1
ATOM 5886 O O . MET D 2 3 ? 51.733 8.733 -38.994 1.00 86.29 706 MET B O 1
ATOM 5891 N N . ARG D 2 4 ? 53.343 10.327 -38.853 1.00 87.17 707 ARG B N 1
ATOM 5892 C CA . ARG D 2 4 ? 54.522 9.463 -39.172 1.00 90.27 707 ARG B CA 1
ATOM 5893 C C . ARG D 2 4 ? 55.216 8.994 -37.886 1.00 86.76 707 ARG B C 1
ATOM 5894 O O . ARG D 2 4 ? 54.684 9.289 -36.813 1.00 88.46 707 ARG B O 1
ATOM 5902 N N . LYS D 2 5 ? 56.321 8.243 -37.997 1.00 83.70 708 LYS B N 1
ATOM 5903 C CA . LYS D 2 5 ? 57.167 7.780 -36.859 1.00 80.93 708 LYS B CA 1
ATOM 5904 C C . LYS D 2 5 ? 58.440 8.629 -36.839 1.00 78.72 708 LYS B C 1
ATOM 5905 O O . LYS D 2 5 ? 58.960 8.897 -37.917 1.00 80.18 708 LYS B O 1
ATOM 5911 N N . ILE D 2 6 ? 58.929 9.086 -35.684 1.00 75.72 709 ILE B N 1
ATOM 5912 C CA . ILE D 2 6 ? 60.168 9.932 -35.639 1.00 76.99 709 ILE B CA 1
ATOM 5913 C C . ILE D 2 6 ? 61.409 9.033 -35.831 1.00 78.31 709 ILE B C 1
ATOM 5914 O O . ILE D 2 6 ? 62.522 9.601 -36.010 1.00 80.19 709 ILE B O 1
ATOM 5919 N N . CYS D 2 7 ? 61.253 7.706 -35.906 1.00 78.48 710 CYS B N 1
ATOM 5920 C CA . CYS D 2 7 ? 62.253 6.805 -36.546 1.00 80.57 710 CYS B CA 1
ATOM 5921 C C . CYS D 2 7 ? 62.672 7.401 -37.899 1.00 81.36 710 CYS B C 1
ATOM 5922 O O . CYS D 2 7 ? 63.896 7.447 -38.169 1.00 81.18 710 CYS B O 1
ATOM 5925 N N . THR D 2 8 ? 61.682 7.823 -38.707 1.00 81.38 711 THR B N 1
ATOM 5926 C CA . THR D 2 8 ? 61.836 8.313 -40.109 1.00 83.83 711 THR B CA 1
ATOM 5927 C C . THR D 2 8 ? 62.668 9.593 -40.123 1.00 85.40 711 THR B C 1
ATOM 5928 O O . THR D 2 8 ? 63.490 9.756 -41.074 1.00 90.04 711 THR B O 1
ATOM 5932 N N . TYR D 2 9 ? 62.456 10.447 -39.114 1.00 83.15 712 TYR B N 1
ATOM 5933 C CA . TYR D 2 9 ? 62.977 11.838 -39.051 1.00 83.86 712 TYR B CA 1
ATOM 5934 C C . TYR D 2 9 ? 64.390 11.895 -38.450 1.00 85.45 712 TYR B C 1
ATOM 5935 O O . TYR D 2 9 ? 64.962 12.988 -38.549 1.00 87.94 712 TYR B O 1
ATOM 5944 N N . PHE D 2 10 ? 64.949 10.809 -37.888 1.00 85.40 713 PHE B N 1
ATOM 5945 C CA . PHE D 2 10 ? 66.295 10.832 -37.244 1.00 85.97 713 PHE B CA 1
ATOM 5946 C C . PHE D 2 10 ? 67.157 9.663 -37.764 1.00 88.65 713 PHE B C 1
ATOM 5947 O O . PHE D 2 10 ? 67.735 9.813 -38.844 1.00 89.98 713 PHE B O 1
ATOM 5955 N N . HIS D 2 11 ? 67.291 8.576 -37.001 1.00 91.87 714 HIS B N 1
ATOM 5956 C CA . HIS D 2 11 ? 67.982 7.295 -37.342 1.00 97.29 714 HIS B CA 1
ATOM 5957 C C . HIS D 2 11 ? 69.504 7.416 -37.149 1.00 95.17 714 HIS B C 1
ATOM 5958 O O . HIS D 2 11 ? 70.126 8.205 -37.870 1.00 95.17 714 HIS B O 1
ATOM 5965 N N . ARG D 2 12 ? 70.008 6.702 -36.130 1.00 91.83 715 ARG B N 1
ATOM 5966 C CA . ARG D 2 12 ? 71.383 6.170 -35.915 1.00 91.28 715 ARG B CA 1
ATOM 5967 C C . ARG D 2 12 ? 72.337 7.245 -35.381 1.00 88.43 715 ARG B C 1
ATOM 5968 O O . ARG D 2 12 ? 73.142 6.920 -34.512 1.00 84.48 715 ARG B O 1
ATOM 5976 N N . SER E 2 2 ? 53.632 -15.549 7.601 1.00 98.00 705 SER D N 1
ATOM 5977 C CA . SER E 2 2 ? 52.207 -16.044 7.849 1.00 101.75 705 SER D CA 1
ATOM 5978 C C . SER E 2 2 ? 51.412 -14.948 8.586 1.00 104.95 705 SER D C 1
ATOM 5979 O O . SER E 2 2 ? 51.004 -14.021 7.875 1.00 108.11 705 SER D O 1
ATOM 5982 N N . MET E 2 3 ? 51.190 -15.065 9.916 1.00 108.02 706 MET D N 1
ATOM 5983 C CA . MET E 2 3 ? 50.519 -14.080 10.842 1.00 106.65 706 MET D CA 1
ATOM 5984 C C . MET E 2 3 ? 49.323 -14.726 11.573 1.00 103.70 706 MET D C 1
ATOM 5985 O O . MET E 2 3 ? 48.387 -15.203 10.899 1.00 105.99 706 MET D O 1
ATOM 5990 N N . ARG E 2 4 ? 49.315 -14.669 12.917 1.00 97.80 707 ARG D N 1
ATOM 5991 C CA . ARG E 2 4 ? 48.341 -15.370 13.809 1.00 94.79 707 ARG D CA 1
ATOM 5992 C C . ARG E 2 4 ? 47.324 -14.351 14.326 1.00 90.73 707 ARG D C 1
ATOM 5993 O O . ARG E 2 4 ? 47.314 -13.237 13.798 1.00 87.77 707 ARG D O 1
ATOM 6001 N N . LYS E 2 5 ? 46.499 -14.722 15.310 1.00 92.27 708 LYS D N 1
ATOM 6002 C CA . LYS E 2 5 ? 45.393 -13.881 15.847 1.00 93.61 708 LYS D CA 1
ATOM 6003 C C . LYS E 2 5 ? 45.808 -13.351 17.222 1.00 91.17 708 LYS D C 1
ATOM 6004 O O . LYS E 2 5 ? 46.439 -14.142 17.955 1.00 92.45 708 LYS D O 1
ATOM 6010 N N . ILE E 2 6 ? 45.460 -12.101 17.582 1.00 87.24 709 ILE D N 1
ATOM 6011 C CA . ILE E 2 6 ? 45.729 -11.582 18.962 1.00 87.07 709 ILE D CA 1
ATOM 6012 C C . ILE E 2 6 ? 44.776 -12.258 19.966 1.00 89.08 709 ILE D C 1
ATOM 6013 O O . ILE E 2 6 ? 45.030 -12.113 21.166 1.00 89.02 709 ILE D O 1
ATOM 6018 N N . CYS E 2 7 ? 43.771 -13.020 19.508 1.00 91.68 710 CYS D N 1
ATOM 6019 C CA . CYS E 2 7 ? 43.071 -14.066 20.308 1.00 95.62 710 CYS D CA 1
ATOM 6020 C C . CYS E 2 7 ? 44.104 -14.862 21.111 1.00 97.82 710 CYS D C 1
ATOM 6021 O O . CYS E 2 7 ? 43.900 -15.036 22.335 1.00 101.67 710 CYS D O 1
ATOM 6024 N N . THR E 2 8 ? 45.148 -15.354 20.416 1.00 97.05 711 THR D N 1
ATOM 6025 C CA . THR E 2 8 ? 46.163 -16.316 20.940 1.00 98.91 711 THR D CA 1
ATOM 6026 C C . THR E 2 8 ? 46.978 -15.651 22.053 1.00 99.32 711 THR D C 1
ATOM 6027 O O . THR E 2 8 ? 47.319 -16.364 23.045 1.00 100.30 711 THR D O 1
ATOM 6031 N N . TYR E 2 9 ? 47.248 -14.343 21.900 1.00 96.64 712 TYR D N 1
ATOM 6032 C CA . TYR E 2 9 ? 48.208 -13.564 22.726 1.00 94.26 712 TYR D CA 1
ATOM 6033 C C . TYR E 2 9 ? 47.523 -12.929 23.950 1.00 95.61 712 TYR D C 1
ATOM 6034 O O . TYR E 2 9 ? 48.266 -12.396 24.782 1.00 97.04 712 TYR D O 1
ATOM 6043 N N . PHE E 2 10 ? 46.188 -12.979 24.092 1.00 97.03 713 PHE D N 1
ATOM 6044 C CA . PHE E 2 10 ? 45.460 -12.360 25.240 1.00 97.97 713 PHE D CA 1
ATOM 6045 C C . PHE E 2 10 ? 44.488 -13.386 25.873 1.00 102.05 713 PHE D C 1
ATOM 6046 O O . PHE E 2 10 ? 44.986 -14.227 26.666 1.00 106.17 713 PHE D O 1
ATOM 6054 N N . HIS E 2 11 ? 43.173 -13.305 25.608 1.00 101.79 714 HIS D N 1
ATOM 6055 C CA . HIS E 2 11 ? 42.093 -14.223 26.110 1.00 103.30 714 HIS D CA 1
ATOM 6056 C C . HIS E 2 11 ? 41.708 -13.923 27.587 1.00 104.28 714 HIS D C 1
ATOM 6057 O O . HIS E 2 11 ? 42.618 -13.670 28.438 1.00 103.66 714 HIS D O 1
ATOM 6064 N N . ARG E 2 12 ? 40.386 -13.946 27.858 1.00 104.31 715 ARG D N 1
ATOM 6065 C CA . ARG E 2 12 ? 39.678 -13.703 29.154 1.00 105.21 715 ARG D CA 1
ATOM 6066 C C . ARG E 2 12 ? 38.687 -12.568 28.924 1.00 98.54 715 ARG D C 1
ATOM 6067 O O . ARG E 2 12 ? 37.859 -12.357 29.781 1.00 95.20 715 ARG D O 1
ATOM 6075 N N . SER F 2 2 ? 7.221 9.036 -2.491 1.00 96.35 705 SER F N 1
ATOM 6076 C CA . SER F 2 2 ? 5.896 9.233 -3.181 1.00 98.53 705 SER F CA 1
ATOM 6077 C C . SER F 2 2 ? 5.783 10.663 -3.770 1.00 99.18 705 SER F C 1
ATOM 6078 O O . SER F 2 2 ? 4.808 11.381 -3.422 1.00 94.19 705 SER F O 1
ATOM 6081 N N . MET F 2 3 ? 6.718 11.001 -4.695 1.00 102.06 706 MET F N 1
ATOM 6082 C CA . MET F 2 3 ? 7.159 12.335 -5.254 1.00 101.37 706 MET F CA 1
ATOM 6083 C C . MET F 2 3 ? 6.511 12.596 -6.628 1.00 100.77 706 MET F C 1
ATOM 6084 O O . MET F 2 3 ? 6.483 11.614 -7.410 1.00 102.24 706 MET F O 1
ATOM 6089 N N . ARG F 2 4 ? 6.035 13.825 -6.928 1.00 98.84 707 ARG F N 1
ATOM 6090 C CA . ARG F 2 4 ? 5.224 14.082 -8.161 1.00 100.29 707 ARG F CA 1
ATOM 6091 C C . ARG F 2 4 ? 6.096 14.661 -9.282 1.00 98.47 707 ARG F C 1
ATOM 6092 O O . ARG F 2 4 ? 7.310 14.787 -9.059 1.00 99.83 707 ARG F O 1
ATOM 6100 N N . LYS F 2 5 ? 5.506 14.919 -10.458 1.00 95.09 708 LYS F N 1
ATOM 6101 C CA . LYS F 2 5 ? 6.167 15.575 -11.626 1.00 90.60 708 LYS F CA 1
ATOM 6102 C C . LYS F 2 5 ? 5.708 17.040 -11.660 1.00 91.40 708 LYS F C 1
ATOM 6103 O O . LYS F 2 5 ? 4.505 17.253 -11.415 1.00 96.27 708 LYS F O 1
ATOM 6109 N N . ILE F 2 6 ? 6.605 18.005 -11.906 1.00 87.95 709 ILE F N 1
ATOM 6110 C CA . ILE F 2 6 ? 6.227 19.457 -11.855 1.00 86.70 709 ILE F CA 1
ATOM 6111 C C . ILE F 2 6 ? 5.438 19.816 -13.127 1.00 87.63 709 ILE F C 1
ATOM 6112 O O . ILE F 2 6 ? 4.897 20.900 -13.182 1.00 90.10 709 ILE F O 1
ATOM 6117 N N . CYS F 2 7 ? 5.301 18.927 -14.104 1.00 89.02 710 CYS F N 1
ATOM 6118 C CA . CYS F 2 7 ? 4.245 19.083 -15.140 1.00 92.58 710 CYS F CA 1
ATOM 6119 C C . CYS F 2 7 ? 2.880 19.239 -14.453 1.00 93.06 710 CYS F C 1
ATOM 6120 O O . CYS F 2 7 ? 2.141 20.111 -14.903 1.00 95.48 710 CYS F O 1
ATOM 6123 N N . THR F 2 8 ? 2.588 18.469 -13.390 1.00 91.93 711 THR F N 1
ATOM 6124 C CA . THR F 2 8 ? 1.271 18.447 -12.670 1.00 94.00 711 THR F CA 1
ATOM 6125 C C . THR F 2 8 ? 1.034 19.806 -11.992 1.00 92.83 711 THR F C 1
ATOM 6126 O O . THR F 2 8 ? -0.149 20.264 -11.954 1.00 94.40 711 THR F O 1
ATOM 6130 N N . TYR F 2 9 ? 2.124 20.407 -11.494 1.00 87.19 712 TYR F N 1
ATOM 6131 C CA . TYR F 2 9 ? 2.161 21.611 -10.625 1.00 82.02 712 TYR F CA 1
ATOM 6132 C C . TYR F 2 9 ? 2.184 22.910 -11.450 1.00 79.36 712 TYR F C 1
ATOM 6133 O O . TYR F 2 9 ? 2.003 23.938 -10.813 1.00 78.06 712 TYR F O 1
ATOM 6142 N N . PHE F 2 10 ? 2.389 22.885 -12.772 1.00 78.73 713 PHE F N 1
ATOM 6143 C CA . PHE F 2 10 ? 2.434 24.106 -13.621 1.00 81.66 713 PHE F CA 1
ATOM 6144 C C . PHE F 2 10 ? 1.553 23.919 -14.880 1.00 87.45 713 PHE F C 1
ATOM 6145 O O . PHE F 2 10 ? 0.297 23.925 -14.787 1.00 90.42 713 PHE F O 1
ATOM 6153 N N . HIS F 2 11 ? 2.199 23.770 -16.041 1.00 91.54 714 HIS F N 1
ATOM 6154 C CA . HIS F 2 11 ? 1.637 23.596 -17.413 1.00 96.81 714 HIS F CA 1
ATOM 6155 C C . HIS F 2 11 ? 1.017 24.878 -17.963 1.00 95.23 714 HIS F C 1
ATOM 6156 O O . HIS F 2 11 ? 0.030 25.335 -17.380 1.00 93.67 714 HIS F O 1
ATOM 6163 N N . ARG F 2 12 ? 1.655 25.427 -19.008 1.00 96.21 715 ARG F N 1
ATOM 6164 C CA . ARG F 2 12 ? 1.170 26.442 -19.997 1.00 101.92 715 ARG F CA 1
ATOM 6165 C C . ARG F 2 12 ? 1.716 27.847 -19.689 1.00 102.57 715 ARG F C 1
ATOM 6166 O O . ARG F 2 12 ? 2.121 28.582 -20.613 1.00 100.83 715 ARG F O 1
#

GO terms:
  GO:0005634 nucleus (C, IDA)
  GO:0005657 replication fork (C, IDA)
  GO:0005813 centrosome (C, IDA)
  GO:0005515 protein binding (F, IPI)
  GO:0032405 MutLalpha complex binding (F, IDA)
  GO:0003682 chromatin binding (F, IDA)
  GO:0003684 damaged DNA binding (F, IDA)
  GO:0043626 PCNA complex (C, IDA)
  GO:0070557 PCNA-p21 complex (C, IDA)
  GO:0019985 translesion synthesis (P, IDA)
  GO:0006325 chromatin organization (P, IDA)
  GO:0005634 nucleus (C, EXP)
  GO:0070182 DNA polymerase binding (F, IPI)
  GO:0030971 receptor tyrosine kinase binding (F, IPI)
  GO:0035035 histone acetyltransferase binding (F, IPI)
  GO:0005654 nucleoplasm (C, TAS)
  GO:0042802 identical protein binding (F, IPI)
  GO:0043596 nuclear replication fork (C, IDA)
  GO:0000701 purine-specific mismatch base pair DNA N-glycosylase activity (F, IDA)
  GO:0032139 dinucleotide insertion or deletion binding (F, IDA)

Sequence (797 aa):
MFEARLVQGSILKKVLEALKDLINEACWDISSSGVNLQSMDSSHVSLVQLTLRSEGFDTYRCDRNLAMGVNLTSMSKILKCAGNEDIITLRAEDNADTLALVFEAPNQEKVSDYEMKLMDLDVEQLGIPEQEYSCVVKMPSGEFARICRDLSHIGDAVVISCAKDGVKFSASGELGNGNIKLSQTSNVEEAVTIEMNEPVQLTFALRYLNFFTKATPLSSTVTLSMSADVPLVVEYKIADMGHLKYYLAPKIEDMFEARLVQGSILKKVLEALKDLINEACWDISSSGVNLQSMDSSHVSLVQLTLRSEGFDTYRCDRNLAMGVNLTSMSKILKCAGNEDIITLRAEDNADTLALVFEAPNQEKVSDYEMKLMDLDVEQLGIPEQEYSCVVKMPSGEFARICRDLSHIGDAVVISCAKDGVKFSASGELGNGNIKLSQTSNVDKEEEAVTIEMNEPVQLTFALRYLNFFTKATPLSSTVTLSMSADVPLVVEYKIADMGHLKYYLAPKIMFEARLVQGSILKKVLEALKDLINEACWDISSSGVNLQSMDSSHVSLVQLTLRSEGFDTYRCDRNLAMGVNLTSMSKILKCAGNEDIITLRAEDNADTLALVFEAPNQEKVSDYEMKLMDLDVEQLGIPEQEYSCVVKMPSGEFARICRDLSHIGDAVVISCAKDGVKFSASGELGNGNIKLSQTSNVDKEEEAVTIEMNEPVQLTFALRYLNFFTKATPLSSTVTLSMSADVPLVVEYKIADMGHLKYYLAPKISMRKICTYFHRSMRKICTYFHRSMRKICTYFHR

Solvent-accessible surface area: 34624 Å² total; per-residue (Å²): 96,5,58,1,76,4,59,92,0,17,10,5,29,66,0,0,58,0,0,59,60,9,4,80,78,0,8,18,45,2,25,87,69,0,12,46,2,10,11,29,6,95,53,68,16,0,0,0,30,1,32,4,98,18,144,25,18,102,43,38,139,20,77,122,110,23,73,8,3,1,39,0,56,23,3,4,92,0,2,99,4,1,21,80,132,5,32,0,7,19,82,3,81,41,138,28,99,40,7,25,0,15,1,52,3,90,83,135,58,22,44,2,45,1,64,0,104,34,70,149,50,157,57,77,80,8,36,52,84,183,78,137,34,15,0,44,0,94,0,24,5,44,43,1,20,58,1,2,112,2,0,44,68,8,11,118,23,2,38,0,26,4,37,122,92,4,3,76,1,15,6,89,23,176,31,6,45,0,35,0,80,6,24,70,37,103,110,128,80,108,8,13,44,9,134,35,88,88,92,13,122,16,43,0,10,2,154,21,1,28,42,0,11,87,0,29,69,12,22,69,18,1,20,0,8,0,14,58,118,27,0,0,2,0,34,0,98,0,54,130,12,2,32,0,48,0,7,0,0,16,62,141,132,176,81,5,41,0,71,5,63,107,0,16,9,7,30,67,1,0,57,0,0,45,54,8,5,86,85,4,5,15,48,2,28,88,82,2,9,61,0,21,20,37,7,103,56,84,11,0,0,0,26,0,28,8,100,18,143,28,17,92,45,39,126,16,104,133,107,19,73,5,2,0,34,0,50,18,3,0,85,0,2,79,2,1,29,90,124,10,24,0,9,15,73,6,80,54,135,30,100,30,3,21,0,19,1,43,8,67,134,107,78,32,43,1,46,3,65,0,98,32,73,148,64,154,63,166,78,21,38,45,63,184,89,146,41,22,0,51,0,54,0,20,4,44,35,0,19,55,1,1,113,5,0,44,90,8,13,115,21,1,39,0,28,6,30,111,111,12,5,74,1,13,5,86,19,171,26,4,49,0,39,3,72,6,52,68,15,68,143,133,71,125,97,64,108,4,9,51,2,131,39,93,108,92,15,123,18,47,0,11,2,155,16,0,30,46,0,15,92,0,28,67,12,23,62,19,0,27,0,7,0,20,63,124,30,2,0,6,0,37,0,102,0,47,133,10,1,28,0,47,0,14,0,0,11,70,161,92,2,50,1,82,7,75,108,0,14,15,6,31,71,1,1,69,0,0,40,64,15,8,95,90,2,4,14,42,1,30,84,70,0,11,49,2,18,24,29,6,110,37,84,10,0,0,0,27,0,25,2,82,16,128,31,17,93,45,38,126,12,90,151,116,19,76,17,3,1,44,0,52,24,6,1,81,0,2,76,1,0,27,90,124,9,38,0,5,19,62,6,88,48,140,41,100,42,4,25,0,22,1,50,10,90,104,153,55,28,51,0,59,1,62,0,130,33,70,148,43,153,57,108,82,13,29,53,90,184,79,143,37,27,0,53,0,46,0,20,4,39,46,0,20,103,1,2,109,8,0,43,74,4,12,123,21,1,37,0,31,5,36,148,102,15,3,69,1,18,6,87,24,138,10,3,38,0,37,1,78,7,59,89,44,96,154,68,134,92,71,76,130,3,9,48,12,139,57,87,112,87,14,115,15,40,0,10,2,133,12,0,9,56,0,12,80,0,28,71,14,22,61,14,0,32,0,5,0,14,67,98,30,4,0,4,0,50,0,96,0,54,113,14,2,44,0,50,0,14,0,0,7,56,158,90,26,128,85,0,24,82,61,30,108,200,102,38,123,88,0,50,70,49,20,124,229,102,35,120,80,0,33,90,55,36,88,162

Foldseek 3Di:
DWKFKAQQLLLVLLVLLLPCLFAFKWWWWQDLQGTWTWDAGPVRFKIKIDFFGSVNTPDTDDDDGDTFMARSVQVNVVSVPEDRSWTWMWDADHPGQKIKIWTQDPVNPDIDIDIGGTDDDDDDDDDDDDDDFQKKKKAFLVVLLVLLVVLVVAAFKWKWKDDQFWIWTKHHHPVGIDIDIDGADDDDLHGMHMDHNDIDIFMFGSVVVNSNSSSSVQASMWMWGHDPQAWIWTWRAHPPRGIMIMTGGTDDDD/DWKFKAQQLLLVLLVLLLPVLFAFKWKWWQDLQGTWTKDAGPVRFKIKIDFFGSVNTPDTDDDDTATWMDRSVQVNVVSVVEDRSWTWMWDADRPGQKIKIWTADDVGPDIDIDIGGTDDDDDPDDDDDDDAFQKKKKAFLVVLLVLLVVCVVAAFKWKWKDDQFWIWTKHHHPVGIDIDIDGQDPVQDPPLHGMHMDHNDIDIFMFGSVVVNSNSSSSVQASIWMWGHDPQAWIWIWRAHPPRGIMIMTGGTDD/DWKFKAQQLLLVLLVLLLPCLFAFKWWWKQDLQGTWTKDHGPVRFKIKIDFFGSVNTPDTDDDDIATWMARSVQVNVVSVVEDSSWTWMWDADRPGQKIKIWTQHPVNPDIDIDIGGTDDDDDDDDDDDDDDFQKKKKAFLVVLLVLLVVLVVAAFKWKWKDDQFWIWTKHHHPVGMDIDIDGADPPDPDRLHGMHMDHNDIDIFMFGSVVVNSNSSSSVQASIWMWGHHPQAWIWTWGAHPPSGIMIMTGGTDD/DDDDCCVVDPD/DDDDCCVVDPD/DDDDCCVVDPD

Secondary structure (DSSP, 8-state):
-EEEEES-HHHHHHHHHHHHTT-SEEEEEEETTEEEEEEE-TTSSEEEEEEEEGGGSSEEE-SS-EEEEEEHHHHHHHHTTS-TT-EEEEEE-SS--EEEEEEE-SSSSEEEEEEEE-B--------------SEEEEEEHHHHHHHHHHHTTT-SEEEEEE-SSEEEEEEE-SSEEEEEEEE--S------EEEESS-EEEEEEHHHHHHHGGGGGG-SEEEEEEETTEEEEEEEEETTTEEEEEEE------/----TTTT---/-EEEEES-HHHHHHHHHHHHTT-SEEEEEEETTEEEEEEE-TTSSEEEEEEEEGGGSSEEEESS-EEEEEEHHHHHHHHTTS-TT-EEEEEE-SS--EEEEEEEPTTSSEEEEEEEE-B--------------SEEEEEEHHHHHHHHHHHTTT-SEEEEEE-SSEEEEEEE-SSEEEEEEEE--STT--TTS--EEEESS-EEEEEEHHHHHHHGGGGGG-SEEEEEEETTEEEEEEEEETTTEEEEEEE----/----TTTT---/-EEEEES-HHHHHHHHHHHHTT-SEEEEEEETTEEEEEEE-TTSSEEEEEEEEGGGSSEEEESS-EEEEEEHHHHHHHHTTS-TT-EEEEEE-SS--EEEEEEE-SSSSEEEEEEEE-B--------------SEEEEEEHHHHHHHHHHHTTT-SEEEEEE-SSEEEEEEE-SSEEEEEEEE--SS-S-SSS--EEEESS-EEEEEEHHHHHHHGGGGGG-SEEEEEEETTEEEEEEEEETTTEEEEEEE--B-/-B--HHHH---

InterPro domains:
  IPR000730 Proliferating cell nuclear antigen, PCNA [MF_00317] (2-255)
  IPR000730 Proliferating cell nuclear antigen, PCNA [PR00339] (10-29)
  IPR000730 Proliferating cell nuclear antigen, PCNA [PR00339] (34-52)
  IPR000730 Proliferating cell nuclear antigen, PCNA [PR00339] (56-80)
  IPR000730 Proliferating cell nuclear antigen, PCNA [PR00339] (110-132)
  IPR000730 Proliferating cell nuclear antigen, PCNA [PR00339] (203-217)
  IPR000730 Proliferating cell nuclear antigen, PCNA [PR00339] (241-258)
  IPR000730 Proliferating cell nuclear antigen, PCNA [PTHR11352] (1-259)
  IPR000730 Proliferating cell nuclear antigen, PCNA [TIGR00590] (1-259)
  IPR022648 Proliferating cell nuclear antigen, PCNA, N-terminal [PF00705] (1-124)
  IPR022649 Proliferating cell nuclear antigen, PCNA, C-terminal [PF02747] (127-254)
  IPR022659 Proliferating cell nuclear antigen, PCNA, conserved site [PS00293] (61-79)
  IPR022659 Proliferating cell nuclear antigen, PCNA, conserved site [PS01251] (34-57)
  IPR046938 DNA clamp superfamily [SSF55979] (1-126)
  IPR046938 DNA clamp superfamily [SSF55979] (127-255)

Organism: Homo sapiens (NCBI:txid9606)

CATH classification: 3.70.10.10

B-factor: mean 75.25, std 16.79, range [45.13, 154.18]